Protein AF-A0A357VJS9-F1 (afdb_monomer)

Solvent-accessible surface area (backbone atoms only — not comparable to full-atom values): 40699 Å² total; per-residue (Å²): 145,78,77,71,69,59,60,57,52,54,51,51,54,52,51,55,61,54,64,71,69,72,62,78,76,72,77,78,74,73,70,77,55,72,63,47,71,28,40,43,36,35,40,13,30,26,22,23,34,50,51,51,81,43,67,48,97,90,63,55,75,39,77,19,54,31,40,13,33,50,40,29,54,53,49,55,55,30,70,77,39,68,61,36,51,46,33,39,28,12,15,22,50,31,46,51,25,50,64,10,49,78,53,53,27,44,61,49,53,53,41,40,59,72,64,53,48,64,35,28,14,46,30,62,48,56,41,72,70,25,47,56,55,32,34,64,29,99,82,9,52,48,56,76,42,91,46,49,46,15,34,50,30,41,23,28,62,87,76,74,40,67,44,85,74,40,36,42,54,52,74,49,73,39,84,91,42,36,34,34,42,35,14,26,53,36,49,79,53,44,77,29,73,32,56,52,86,57,42,71,58,54,38,58,40,77,47,57,69,54,48,34,51,51,30,51,53,42,44,75,73,62,34,72,43,35,37,36,24,29,21,22,27,47,47,61,52,98,87,66,55,74,43,48,64,38,50,61,49,44,68,70,51,51,77,56,54,35,38,39,21,14,80,55,52,33,72,40,66,49,68,41,94,84,27,31,36,35,24,26,25,32,50,51,37,28,30,31,45,30,47,37,32,37,42,63,88,68,48,73,46,62,53,72,58,39,80,46,77,41,48,82,61,45,74,44,80,83,62,64,67,92,50,44,27,68,71,46,40,50,47,49,53,50,45,43,69,77,51,40,79,64,32,68,41,71,49,28,29,28,78,46,68,30,36,70,63,52,76,39,74,96,48,21,35,17,30,36,33,36,41,52,2,38,48,51,10,58,78,71,71,33,58,28,11,36,37,52,54,83,59,55,66,57,62,48,62,54,38,78,35,30,47,36,52,42,32,28,24,33,55,60,88,39,24,35,24,36,30,52,38,30,34,52,52,49,47,48,40,55,17,42,22,65,23,85,90,33,64,38,59,20,52,19,55,39,30,39,32,26,28,77,89,43,59,66,75,60,25,64,79,46,51,22,33,74,87,68,48,72,59,54,50,81,47,73,40,43,36,19,32,37,44,44,44,51,62,22,24,68,59,30,47,55,43,54,34,74,74,31,48,77,48,56,44,78,68,76,44,39,49,39,56,52,49,53,50,50,35,48,75,58,39,58,41,77,64,64,83,81,63,40,35,35,52,48,65,86,72,66,84,73,73,43,81,45,77,50,46,62,49,26,42,38,47,50,44,52,35,85,89,76,75,41,81,41,100,46,29,47,61,57,50,50,55,53,55,48,56,48,51,77,74,39,90,43,68,47,34,38,34,21,15,25,45,66,32,84,32,76,68,27,48,38,46,65,73,70,45,74,76,64,77,47,67,65,30,56,53,41,31,76,64,55,34,50,34,38,18,44,24,64,51,46,37,76,76,17,55,72,44,37,53,49,47,53,51,39,26,44,75,43,60,24,45,52,19,17,51,24,35,24,31,82,88,74,46,60,71,44,42,40,58,50,73,50,75,44,86,47,100,92,43,78,46,26,41,21,38,36,15,32,36,41,49,48,42,82,81,77,51,64,65,80,23,51,65,63,56,47,55,41,57,65,51,64,38,44,59,59,45,46,56,51,38,44,74,73,55,30,76,40,31,35,36,34,27,17,20,26,70,67,52,98,81,60,90,61,91,45,36,47,46,55,58,34,45,49,70,28,61,80,66,76,45,74,47,71,24,79,67,92,64,92,77,75,95,77,90,73,66,46,69,118

InterPro domains:
  IPR004843 Calcineurin-like, phosphoesterase domain [PF00149] (43-265)
  IPR004843 Calcineurin-like, phosphoesterase domain [PF00149] (544-773)
  IPR006146 5'-Nucleotidase, conserved site [PS00786] (625-636)
  IPR006179 5'-Nucleotidase/apyrase [PR01607] (36-54)
  IPR006179 5'-Nucleotidase/apyrase [PR01607] (221-238)
  IPR006179 5'-Nucleotidase/apyrase [PR01607] (249-272)
  IPR006179 5'-Nucleotidase/apyrase [PR01607] (400-423)
  IPR006179 5'-Nucleotidase/apyrase [PR01607] (470-489)
  IPR006179 5'-Nucleotidase/apyrase [PTHR11575] (15-533)
  IPR008334 5'-Nucleotidase, C-terminal [PF02872] (346-496)
  IPR019079 Capsule synthesis protein, CapA [SM00854] (86-284)
  IPR029052 Metallo-dependent phosphatase-like [G3DSA:3.60.21.10] (33-342)
  IPR029052 Metallo-dependent phosphatase-like [G3DSA:3.60.21.10] (541-784)
  IPR029052 Metallo-dependent phosphatase-like [SSF56300] (33-344)
  IPR029052 Metallo-dependent phosphatase-like [SSF56300] (543-777)
  IPR036907 5'-Nucleotidase, C-terminal domain superfamily [G3DSA:3.90.780.10] (343-540)
  IPR036907 5'-Nucleotidase, C-terminal domain superfamily [SSF55816] (343-534)

Nearest PDB structures (foldseek):
  3ivd-assembly2_B  TM=8.693E-01  e=4.864E-39  Escherichia coli O6
  1hpu-assembly2_B  TM=8.209E-01  e=9.430E-38  Escherichia coli
  4wwl-assembly1_A  TM=7.358E-01  e=6.460E-37  Escherichia coli K-12
  1hp1-assembly1_A  TM=5.871E-01  e=2.631E-36  Escherichia coli
  1ush-assembly1_A  TM=5.890E-01  e=3.787E-36  Escherichia coli K-12

pLDDT: mean 91.71, std 10.95, range [37.78, 98.88]

Mean predicted aligned error: 15.03 Å

Organism: NCBI:txid911092

Sequence (784 aa):
MFSQRSRLLSILVAALLIFSLIFPSVPQIAFAATSKTFDFIEVTDFHGYLQNNGKTSDGTLYKQQIAAVMAKQIKDIKAQNPDRTVILSGGDMFQGTPLSNVLRGKPVIEMMKNIGFDAMALGNHEYDWGIESVIDTNNATLKNSTIPVLAANVYDKTTGKPVSYVKPYVVIERDGVKIGIIGIVDNKEFPTIIMPAFIQNVDFKDPVPIVNDLAQQLRQQGVKIVVVLAHMGAYQDSSGNVSGNLIDFAKQVKGVDAIFGGHTHTIVTTRVNGIPVGVAANYGKGIIDLKITINEDGTVTAGDMQYIDLTKIYSTPNIDPKYIDSEVQAIVDKANQDVGPIFNEVIGKAAIDLTRTQSAKPYGDSLLGNWAAEVTRKAVNADFGFANNGGLRIDIPKGDITVGMMYQLMPFDNTIVTMKMTGAQIKTILEQAVQDGGKGIQVAGLSFKYDPTRPSMHRVFDMRKSDGTPIDMNKSYLVATNNFMGTGGDGFTGFTDPEVKKSYVDTYKLVRDAFIEAVKEQGTITSVIDGRIAPATKEGTLITVLATSDIHGNIFPWDYNTAKPANRGLAKVSTYVKQVREKYPYVVLVDNGDTIQGTPLSYYYDKIDTKTEYPLAKVMGAMKYDTWTLGNHEFNYGLEVLNRVIKDMRSEGIHVLSANTYKDDGTNYVDAYYIKTFNTPQGPVKVGILGLTTKMIPAWENKENYAGLHFNDLVDEAKKWVPKLREAGADIVVVTMHSGEEKPTDIIPENQVIAVATNVDGIDAIVAGHTHVNIPQHDYKNPS

Radius of gyration: 36.74 Å; Cα contacts (8 Å, |Δi|>4): 1770; chains: 1; bounding box: 98×70×126 Å

Structure (mmCIF, N/CA/C/O backbone):
data_AF-A0A357VJS9-F1
#
_entry.id   AF-A0A357VJS9-F1
#
loop_
_atom_site.group_PDB
_atom_site.id
_atom_site.type_symbol
_atom_site.label_atom_id
_atom_site.label_alt_id
_atom_site.label_comp_id
_atom_site.label_asym_id
_atom_site.label_entity_id
_atom_site.label_seq_id
_atom_site.pdbx_PDB_ins_code
_atom_site.Cartn_x
_atom_site.Cartn_y
_atom_site.Cartn_z
_atom_site.occupancy
_atom_site.B_iso_or_equiv
_atom_site.auth_seq_id
_atom_site.auth_comp_id
_atom_site.auth_asym_id
_atom_site.auth_atom_id
_atom_site.pdbx_PDB_model_num
ATOM 1 N N . MET A 1 1 ? -22.942 32.498 96.903 1.00 53.62 1 MET A N 1
ATOM 2 C CA . MET A 1 1 ? -23.463 31.890 95.652 1.00 53.62 1 MET A CA 1
ATOM 3 C C . MET A 1 1 ? -22.336 31.472 94.683 1.00 53.62 1 MET A C 1
ATOM 5 O O . MET A 1 1 ? -22.445 31.702 93.490 1.00 53.62 1 MET A O 1
ATOM 9 N N . PHE A 1 2 ? -21.265 30.812 95.156 1.00 49.66 2 PHE A N 1
ATOM 10 C CA . PHE A 1 2 ? -20.132 30.415 94.290 1.00 49.66 2 PHE A CA 1
ATOM 11 C C . PHE A 1 2 ? -19.632 28.963 94.470 1.00 49.66 2 PHE A C 1
ATOM 13 O O . PHE A 1 2 ? -18.690 28.578 93.792 1.00 49.66 2 PHE A O 1
ATOM 20 N N . SER A 1 3 ? -20.264 28.118 95.304 1.00 54.72 3 SER A N 1
ATOM 21 C CA . SER A 1 3 ? -19.796 26.728 95.525 1.00 54.72 3 SER A CA 1
ATOM 22 C C . SER A 1 3 ? -20.706 25.612 94.985 1.00 54.72 3 SER A C 1
ATOM 24 O O . SER A 1 3 ? -20.326 24.447 95.046 1.00 54.72 3 SER A O 1
ATOM 26 N N . GLN A 1 4 ? -21.876 25.930 94.412 1.00 52.84 4 GLN A N 1
ATOM 27 C CA . GLN A 1 4 ? -22.762 24.919 93.799 1.00 52.84 4 GLN A CA 1
ATOM 28 C C . GLN A 1 4 ? -22.584 24.762 92.279 1.00 52.84 4 GLN A C 1
ATOM 30 O O . GLN A 1 4 ? -22.902 23.705 91.742 1.00 52.84 4 GLN A O 1
ATOM 35 N N . ARG A 1 5 ? -22.030 25.761 91.573 1.00 52.41 5 ARG A N 1
ATOM 36 C CA . ARG A 1 5 ? -21.842 25.697 90.109 1.00 52.41 5 ARG A CA 1
ATOM 37 C C . ARG A 1 5 ? -20.624 24.872 89.669 1.00 52.41 5 ARG A C 1
ATOM 39 O O . ARG A 1 5 ? -20.619 24.378 88.549 1.00 52.41 5 ARG A O 1
ATOM 46 N N . SER A 1 6 ? -19.633 24.659 90.538 1.00 53.16 6 SER A N 1
ATOM 47 C CA . SER A 1 6 ? -18.434 23.872 90.205 1.00 53.16 6 SER A CA 1
ATOM 48 C C . SER A 1 6 ? -18.660 22.357 90.273 1.00 53.16 6 SER A C 1
ATOM 50 O O . SER A 1 6 ? -18.100 21.629 89.462 1.00 53.16 6 SER A O 1
ATOM 52 N N . ARG A 1 7 ? -19.533 21.865 91.167 1.00 56.41 7 ARG A N 1
ATOM 53 C CA . ARG A 1 7 ? -19.823 20.421 91.288 1.00 56.41 7 ARG A CA 1
ATOM 54 C C . ARG A 1 7 ? -20.667 19.866 90.136 1.00 56.41 7 ARG A C 1
ATOM 56 O O . ARG A 1 7 ? -20.435 18.739 89.718 1.00 56.41 7 ARG A O 1
ATOM 63 N N . LEU A 1 8 ? -21.595 20.653 89.589 1.00 56.03 8 LEU A N 1
ATOM 64 C CA . LEU A 1 8 ? -22.402 20.250 88.427 1.00 56.03 8 LEU A CA 1
ATOM 65 C C . LEU A 1 8 ? -21.574 20.184 87.135 1.00 56.03 8 LEU A C 1
ATOM 67 O O . LEU A 1 8 ? -21.797 19.292 86.322 1.00 56.03 8 LEU A O 1
ATOM 71 N N . LEU A 1 9 ? -20.579 21.063 86.976 1.00 59.22 9 LEU A N 1
ATOM 72 C CA . LEU A 1 9 ? -19.698 21.062 85.806 1.00 59.22 9 LEU A CA 1
ATOM 73 C C . LEU A 1 9 ? -18.721 19.873 85.827 1.00 59.22 9 LEU A C 1
ATOM 75 O O . LEU A 1 9 ? -18.522 19.230 84.803 1.00 59.22 9 LEU A O 1
ATOM 79 N N . SER A 1 10 ? -18.182 19.513 86.998 1.00 60.06 10 SER A N 1
ATOM 80 C CA . SER A 1 10 ? -17.324 18.328 87.143 1.00 60.06 10 SER A CA 1
ATOM 81 C C . SER A 1 10 ? -18.070 17.012 86.895 1.00 60.06 10 SER A C 1
ATOM 83 O O . SER A 1 10 ? -17.494 16.092 86.321 1.00 60.06 10 SER A O 1
ATOM 85 N N . ILE A 1 11 ? -19.351 16.923 87.275 1.00 64.69 11 ILE A N 1
ATOM 86 C CA . ILE A 1 11 ? -20.178 15.730 87.028 1.00 64.69 11 ILE A CA 1
ATOM 87 C C . ILE A 1 11 ? -20.567 15.629 85.544 1.00 64.69 11 ILE A C 1
ATOM 89 O O . ILE A 1 11 ? -20.542 14.531 84.993 1.00 64.69 11 ILE A O 1
ATOM 93 N N . LEU A 1 12 ? -20.844 16.752 84.864 1.00 59.97 12 LEU A N 1
ATOM 94 C CA . LEU A 1 12 ? -21.133 16.748 83.423 1.00 59.97 12 LEU A CA 1
ATOM 95 C C . LEU A 1 12 ? -19.906 16.360 82.581 1.00 59.97 12 LEU A C 1
ATOM 97 O O . LEU A 1 12 ? -20.037 15.603 81.624 1.00 59.97 12 LEU A O 1
ATOM 101 N N . VAL A 1 13 ? -18.714 16.840 82.952 1.00 65.31 13 VAL A N 1
ATOM 102 C CA . VAL A 1 13 ? -17.458 16.510 82.253 1.00 65.31 13 VAL A CA 1
ATOM 103 C C . VAL A 1 13 ? -17.057 15.050 82.492 1.00 65.31 13 VAL A C 1
ATOM 105 O O . VAL A 1 13 ? -16.636 14.377 81.555 1.00 65.31 13 VAL A O 1
ATOM 108 N N . ALA A 1 14 ? -17.262 14.520 83.703 1.00 61.16 14 ALA A N 1
ATOM 109 C CA . ALA A 1 14 ? -17.037 13.103 83.988 1.00 61.16 14 ALA A CA 1
ATOM 110 C C . ALA A 1 14 ? -18.046 12.190 83.262 1.00 61.16 14 ALA A C 1
ATOM 112 O O . ALA A 1 14 ? -17.661 11.143 82.751 1.00 61.16 14 ALA A O 1
ATOM 113 N N . ALA A 1 15 ? -19.315 12.599 83.145 1.00 56.22 15 ALA A N 1
ATOM 114 C CA . ALA A 1 15 ? -20.321 11.851 82.390 1.00 56.22 15 ALA A CA 1
ATOM 115 C C . ALA A 1 15 ? -20.050 11.862 80.873 1.00 56.22 15 ALA A C 1
ATOM 117 O O . ALA A 1 15 ? -20.216 10.832 80.226 1.00 56.22 15 ALA A O 1
ATOM 118 N N . LEU A 1 16 ? -19.564 12.978 80.311 1.00 53.47 16 LEU A N 1
ATOM 119 C CA . LEU A 1 16 ? -19.165 13.080 78.898 1.00 53.47 16 LEU A CA 1
ATOM 120 C C . LEU A 1 16 ? -17.902 12.265 78.569 1.00 53.47 16 LEU A C 1
ATOM 122 O O . LEU A 1 16 ? -17.818 11.705 77.480 1.00 53.47 16 LEU A O 1
ATOM 126 N N . LEU A 1 17 ? -16.957 12.145 79.510 1.00 53.03 17 LEU A N 1
ATOM 127 C CA . LEU A 1 17 ? -15.754 11.313 79.353 1.00 53.03 17 LEU A CA 1
ATOM 128 C C . LEU A 1 17 ? -16.026 9.810 79.521 1.00 53.03 17 LEU A C 1
ATOM 130 O O . LEU A 1 17 ? -15.303 8.996 78.957 1.00 53.03 17 LEU A O 1
ATOM 134 N N . ILE A 1 18 ? -17.068 9.427 80.264 1.00 54.16 18 ILE A N 1
ATOM 135 C CA . ILE A 1 18 ? -17.491 8.022 80.372 1.00 54.16 18 ILE A CA 1
ATOM 136 C C . ILE A 1 18 ? -18.358 7.622 79.163 1.00 54.16 18 ILE A C 1
ATOM 138 O O . ILE A 1 18 ? -18.269 6.486 78.707 1.00 54.16 18 ILE A O 1
ATOM 142 N N . PHE A 1 19 ? -19.122 8.549 78.568 1.00 46.53 19 PHE A N 1
ATOM 143 C CA . PHE A 1 19 ? -19.910 8.273 77.356 1.00 46.53 19 PHE A CA 1
ATOM 144 C C . PHE A 1 19 ? -19.059 8.128 76.079 1.00 46.53 19 PHE A C 1
ATOM 146 O O . PHE A 1 19 ? -19.498 7.481 75.131 1.00 46.53 19 PHE A O 1
ATOM 153 N N . SER A 1 20 ? -17.832 8.665 76.047 1.00 44.06 20 SER A N 1
ATOM 154 C CA . SER A 1 20 ? -16.891 8.475 74.929 1.00 44.06 20 SER A CA 1
ATOM 155 C C . SER A 1 20 ? -16.087 7.167 74.997 1.00 44.06 20 SER A C 1
ATOM 157 O O . SER A 1 20 ? -15.385 6.846 74.041 1.00 44.06 20 SER A O 1
ATOM 159 N N . LEU A 1 21 ? -16.207 6.391 76.083 1.00 45.25 21 LEU A N 1
ATOM 160 C CA . LEU A 1 21 ? -15.472 5.135 76.298 1.00 45.25 21 LEU A CA 1
ATOM 161 C C . LEU A 1 21 ? -16.323 3.859 76.103 1.00 45.25 21 LEU A C 1
ATOM 163 O O . LEU A 1 21 ? -15.810 2.763 76.307 1.00 45.25 21 LEU A O 1
ATOM 167 N N . ILE A 1 22 ? -17.598 3.971 75.693 1.00 49.03 22 ILE A N 1
ATOM 168 C CA . ILE A 1 22 ? -18.518 2.819 75.495 1.00 49.03 22 ILE A CA 1
ATOM 169 C C . ILE A 1 22 ? -19.122 2.777 74.076 1.00 49.03 22 ILE A C 1
ATOM 171 O O . ILE A 1 22 ? -20.156 2.156 73.844 1.00 49.03 22 ILE A O 1
ATOM 175 N N . PHE A 1 23 ? -18.471 3.381 73.083 1.00 46.38 23 PHE A N 1
ATOM 176 C CA . PHE A 1 23 ? -18.635 2.885 71.718 1.00 46.38 23 PHE A CA 1
ATOM 177 C C . PHE A 1 23 ? -17.499 1.899 71.471 1.00 46.38 23 PHE A C 1
ATOM 179 O O . PHE A 1 23 ? -16.346 2.335 71.448 1.00 46.38 23 PHE A O 1
ATOM 186 N N . PRO A 1 24 ? -17.762 0.585 71.306 1.00 43.66 24 PRO A N 1
ATOM 187 C CA . PRO A 1 24 ? -16.757 -0.254 70.687 1.00 43.66 24 PRO A CA 1
ATOM 188 C C . PRO A 1 24 ? -16.467 0.406 69.344 1.00 43.66 24 PRO A C 1
ATOM 190 O O . PRO A 1 24 ? -17.384 0.681 68.566 1.00 43.66 24 PRO A O 1
ATOM 193 N N . SER A 1 25 ? -15.202 0.738 69.119 1.00 44.41 25 SER A N 1
ATOM 194 C CA . SER A 1 25 ? -14.679 1.013 67.797 1.00 44.41 25 SER A CA 1
ATOM 195 C C . SER A 1 25 ? -15.217 -0.085 66.889 1.00 44.41 25 SER A C 1
ATOM 197 O O . SER A 1 25 ? -14.796 -1.237 66.984 1.00 44.41 25 SER A O 1
ATOM 199 N N . VAL A 1 26 ? -16.204 0.251 66.052 1.00 44.97 26 VAL A N 1
ATOM 200 C CA . VAL A 1 26 ? -16.535 -0.587 64.906 1.00 44.97 26 VAL A CA 1
ATOM 201 C C . VAL A 1 26 ? -15.195 -0.733 64.200 1.00 44.97 26 VAL A C 1
ATOM 203 O O . VAL A 1 26 ? -14.609 0.299 63.856 1.00 44.97 26 VAL A O 1
ATOM 206 N N . PRO A 1 27 ? -14.639 -1.950 64.069 1.00 41.56 27 PRO A N 1
ATOM 207 C CA . PRO A 1 27 ? -13.447 -2.114 63.276 1.00 41.56 27 PRO A CA 1
ATOM 208 C C . PRO A 1 27 ? -13.851 -1.607 61.903 1.00 41.56 27 PRO A C 1
ATOM 210 O O . PRO A 1 27 ? -14.710 -2.191 61.240 1.00 41.56 27 PRO A O 1
ATOM 213 N N . GLN A 1 28 ? -13.293 -0.469 61.507 1.00 38.62 28 GLN A N 1
ATOM 214 C CA . GLN A 1 28 ? -13.287 -0.081 60.121 1.00 38.62 28 GLN A CA 1
ATOM 215 C C . GLN A 1 28 ? -12.375 -1.128 59.493 1.00 38.62 28 GLN A C 1
ATOM 217 O O . GLN A 1 28 ? -11.153 -1.002 59.508 1.00 38.62 28 GLN A O 1
ATOM 222 N N . ILE A 1 29 ? -12.975 -2.250 59.090 1.00 40.56 29 ILE A N 1
ATOM 223 C CA . ILE A 1 29 ? -12.334 -3.226 58.231 1.00 40.56 29 ILE A CA 1
ATOM 224 C C . ILE A 1 29 ? -12.057 -2.424 56.968 1.00 40.56 29 ILE A C 1
ATOM 226 O O . ILE A 1 29 ? -12.927 -2.252 56.115 1.00 40.56 29 ILE A O 1
ATOM 230 N N . ALA A 1 30 ? -10.868 -1.831 56.905 1.00 37.78 30 ALA A N 1
ATOM 231 C CA . ALA A 1 30 ? -10.275 -1.428 55.658 1.00 37.78 30 ALA A CA 1
ATOM 232 C C . ALA A 1 30 ? -10.141 -2.734 54.879 1.00 37.78 30 ALA A C 1
ATOM 234 O O . ALA A 1 30 ? -9.211 -3.509 55.097 1.00 37.78 30 ALA A O 1
ATOM 235 N N . PHE A 1 31 ? -11.140 -3.034 54.048 1.00 41.28 31 PHE A N 1
ATOM 236 C CA . PHE A 1 31 ? -10.944 -3.972 52.962 1.00 41.28 31 PHE A CA 1
ATOM 237 C C . PHE A 1 31 ? -9.746 -3.424 52.197 1.00 41.28 31 PHE A C 1
ATOM 239 O O . PHE A 1 31 ? -9.833 -2.340 51.619 1.00 41.28 31 PHE A O 1
ATOM 246 N N . ALA A 1 32 ? -8.611 -4.118 52.280 1.00 44.16 32 ALA A N 1
ATOM 247 C CA . ALA A 1 32 ? -7.492 -3.854 51.397 1.00 44.16 32 ALA A CA 1
ATOM 248 C C . ALA A 1 32 ? -8.061 -3.895 49.975 1.00 44.16 32 ALA A C 1
ATOM 250 O O . ALA A 1 32 ? -8.627 -4.912 49.564 1.00 44.16 32 ALA A O 1
ATOM 251 N N . ALA A 1 33 ? -8.047 -2.755 49.286 1.00 58.81 33 ALA A N 1
ATOM 252 C CA . ALA A 1 33 ? -8.594 -2.655 47.947 1.00 58.81 33 ALA A CA 1
ATOM 253 C C . ALA A 1 33 ? -7.691 -3.480 47.030 1.00 58.81 33 ALA A C 1
ATOM 255 O O . ALA A 1 33 ? -6.605 -3.042 46.677 1.00 58.81 33 ALA A O 1
ATOM 256 N N . THR A 1 34 ? -8.115 -4.695 46.689 1.00 80.50 34 THR A N 1
ATOM 257 C CA . THR A 1 34 ? -7.392 -5.549 45.745 1.00 80.50 34 THR A CA 1
ATOM 258 C C . THR A 1 34 ? -7.378 -4.887 44.373 1.00 80.50 34 THR A C 1
ATOM 260 O O . THR A 1 34 ? -8.419 -4.387 43.930 1.00 80.50 34 THR A O 1
ATOM 263 N N . SER A 1 35 ? -6.233 -4.921 43.690 1.00 91.38 35 SER A N 1
ATOM 264 C CA . SER A 1 35 ? -6.124 -4.415 42.318 1.00 91.38 35 SER A CA 1
ATOM 265 C C . SER A 1 35 ? -7.180 -5.038 41.390 1.00 91.38 35 SER A C 1
ATOM 267 O O . SER A 1 35 ? -7.554 -6.208 41.524 1.00 91.38 35 SER A O 1
ATOM 269 N N . LYS A 1 36 ? -7.694 -4.242 40.448 1.00 96.25 36 LYS A N 1
ATOM 270 C CA . LYS A 1 36 ? -8.714 -4.664 39.475 1.00 96.25 36 LYS A CA 1
ATOM 271 C C . LYS A 1 36 ? -8.169 -4.508 38.066 1.00 96.25 36 LYS A C 1
ATOM 273 O O . LYS A 1 36 ? -7.854 -3.391 37.669 1.00 96.25 36 LYS A O 1
ATOM 278 N N . THR A 1 37 ? -8.097 -5.598 37.307 1.00 97.94 37 THR A N 1
ATOM 279 C CA . THR A 1 37 ? -7.644 -5.575 35.906 1.00 97.94 37 THR A CA 1
ATOM 280 C C . THR A 1 37 ? -8.823 -5.759 34.960 1.00 97.94 37 THR A C 1
ATOM 282 O O . THR A 1 37 ? -9.621 -6.684 35.122 1.00 97.94 37 THR A O 1
ATOM 285 N N . PHE A 1 38 ? -8.916 -4.855 33.990 1.00 98.62 38 PHE A N 1
ATOM 286 C CA . PHE A 1 38 ? -9.941 -4.797 32.959 1.00 98.62 38 PHE A CA 1
ATOM 287 C C . PHE A 1 38 ? -9.341 -5.158 31.607 1.00 98.62 38 PHE A C 1
ATOM 289 O O . PHE A 1 38 ? -8.251 -4.685 31.277 1.00 98.62 38 PHE A O 1
ATOM 296 N N . ASP A 1 39 ? -10.068 -5.954 30.830 1.00 98.56 39 ASP A N 1
ATOM 297 C CA . ASP A 1 39 ? -9.701 -6.286 29.455 1.00 98.56 39 ASP A CA 1
ATOM 298 C C . ASP A 1 39 ? -10.476 -5.390 28.501 1.00 98.56 39 ASP A C 1
ATOM 300 O O . ASP A 1 39 ? -11.703 -5.319 28.567 1.00 98.56 39 ASP A O 1
ATOM 304 N N . PHE A 1 40 ? -9.766 -4.735 27.597 1.00 98.81 40 PHE A N 1
ATOM 305 C CA . PHE A 1 40 ? -10.337 -3.966 26.506 1.00 98.81 40 PHE A CA 1
ATOM 306 C C . PHE A 1 40 ? -10.037 -4.706 25.213 1.00 98.81 40 PHE A C 1
ATOM 308 O O . PHE A 1 40 ? -8.886 -4.752 24.777 1.00 98.81 40 PHE A O 1
ATOM 315 N N . ILE A 1 41 ? -11.080 -5.304 24.641 1.00 98.75 41 ILE A N 1
ATOM 316 C CA . ILE A 1 41 ? -11.000 -6.075 23.406 1.00 98.75 41 ILE A CA 1
ATOM 317 C C . ILE A 1 41 ? -11.571 -5.247 22.273 1.00 98.75 41 ILE A C 1
ATOM 319 O O . ILE A 1 41 ? -12.710 -4.794 22.367 1.00 98.75 41 ILE A O 1
ATOM 323 N N . GLU A 1 42 ? -10.802 -5.055 21.211 1.00 98.56 42 GLU A N 1
ATOM 324 C CA . GLU A 1 42 ? -11.190 -4.178 20.113 1.00 98.56 42 GLU A CA 1
ATOM 325 C C . GLU A 1 42 ? -11.106 -4.872 18.750 1.00 98.56 42 GLU A C 1
ATOM 327 O O . GLU A 1 42 ? -10.195 -5.666 18.489 1.00 98.56 42 GLU A O 1
ATOM 332 N N . VAL A 1 43 ? -12.109 -4.587 17.914 1.00 98.44 43 VAL A N 1
ATOM 333 C CA . VAL A 1 43 ? -12.224 -5.018 16.517 1.00 98.44 43 VAL A CA 1
ATOM 334 C C . VAL A 1 43 ? -12.503 -3.800 15.642 1.00 98.44 43 VAL A C 1
ATOM 336 O O . VAL A 1 43 ? -13.510 -3.124 15.842 1.00 98.44 43 VAL A O 1
ATOM 339 N N . THR A 1 44 ? -11.692 -3.583 14.613 1.00 97.62 44 THR A N 1
ATOM 340 C CA . THR A 1 44 ? -11.865 -2.478 13.661 1.00 97.62 44 THR A CA 1
ATOM 341 C C . THR A 1 44 ? -11.920 -2.990 12.225 1.00 97.62 44 THR A C 1
ATOM 343 O O . THR A 1 44 ? -11.507 -4.123 11.948 1.00 97.62 44 THR A O 1
ATOM 346 N N . ASP A 1 45 ? -12.453 -2.172 11.315 1.00 97.44 45 ASP A N 1
ATOM 347 C CA . ASP A 1 45 ? -12.430 -2.398 9.866 1.00 97.44 45 ASP A CA 1
ATOM 348 C C . ASP A 1 45 ? -12.917 -3.812 9.476 1.00 97.44 45 ASP A C 1
ATOM 350 O O . ASP A 1 45 ? -12.329 -4.515 8.641 1.00 97.44 45 ASP A O 1
ATOM 354 N N . PHE A 1 46 ? -13.979 -4.297 10.134 1.00 97.38 46 PHE A N 1
ATOM 355 C CA . PHE A 1 46 ? -14.498 -5.652 9.917 1.00 97.38 46 PHE A CA 1
ATOM 356 C C . PHE A 1 46 ? -15.094 -5.823 8.517 1.00 97.38 46 PHE A C 1
ATOM 358 O O . PHE A 1 46 ? -15.072 -6.929 7.972 1.00 97.38 46 PHE A O 1
ATOM 365 N N . HIS A 1 47 ? -15.603 -4.743 7.918 1.00 94.62 47 HIS A N 1
ATOM 366 C CA . HIS A 1 47 ? -16.067 -4.705 6.532 1.00 94.62 47 HIS A CA 1
ATOM 367 C C . HIS A 1 47 ? -17.079 -5.795 6.150 1.00 94.62 47 HIS A C 1
ATOM 369 O O . HIS A 1 47 ? -17.129 -6.313 5.028 1.00 94.62 47 HIS A O 1
ATOM 375 N N . GLY A 1 48 ? -17.892 -6.216 7.118 1.00 93.50 48 GLY A N 1
ATOM 376 C CA . GLY A 1 48 ? -18.878 -7.259 6.906 1.00 93.50 48 GLY A CA 1
ATOM 377 C C . GLY A 1 48 ? -18.316 -8.645 6.594 1.00 93.50 48 GLY A C 1
ATOM 378 O O . GLY A 1 48 ? -19.057 -9.458 6.034 1.00 93.50 48 GLY A O 1
ATOM 379 N N . TYR A 1 49 ? -17.055 -8.942 6.924 1.00 93.50 49 TYR A N 1
ATOM 380 C CA . TYR A 1 49 ? -16.417 -10.250 6.715 1.00 93.50 49 TYR A CA 1
ATOM 381 C C . TYR A 1 49 ? -16.949 -11.323 7.678 1.00 93.50 49 TYR A C 1
ATOM 383 O O . TYR A 1 49 ? -16.218 -11.961 8.426 1.00 93.50 49 TYR A O 1
ATOM 391 N N . LEU A 1 50 ? -18.261 -11.567 7.630 1.00 94.62 50 LEU A N 1
ATOM 392 C CA . LEU A 1 50 ? -18.930 -12.643 8.361 1.00 94.62 50 LEU A CA 1
ATOM 393 C C . LEU A 1 50 ? -18.366 -14.020 7.980 1.00 94.62 50 LEU A C 1
ATOM 395 O O . LEU A 1 50 ? -18.193 -14.899 8.822 1.00 94.62 50 LEU A O 1
ATOM 399 N N . GLN A 1 51 ? -18.036 -14.169 6.699 1.00 91.25 51 GLN A N 1
ATOM 400 C CA . GLN A 1 51 ? -17.337 -15.306 6.119 1.00 91.25 51 GLN A CA 1
ATOM 401 C C . GLN A 1 51 ? -16.510 -14.836 4.918 1.00 91.25 51 GLN A C 1
ATOM 403 O O . GLN A 1 51 ? -16.771 -13.767 4.359 1.00 91.25 51 GLN A O 1
ATOM 408 N N . ASN A 1 52 ? -15.587 -15.677 4.461 1.00 88.19 52 ASN A N 1
ATOM 409 C CA . ASN A 1 52 ? -14.895 -15.497 3.185 1.00 88.19 52 ASN A CA 1
ATOM 410 C C . ASN A 1 52 ? -14.612 -16.854 2.518 1.00 88.19 52 ASN A C 1
ATOM 412 O O . ASN A 1 52 ? -14.919 -17.900 3.087 1.00 88.19 52 ASN A O 1
ATOM 416 N N . ASN A 1 53 ? -14.021 -16.852 1.326 1.00 84.00 53 ASN A N 1
ATOM 417 C CA . ASN A 1 53 ? -13.484 -18.050 0.690 1.00 84.00 53 ASN A CA 1
ATOM 418 C C . ASN A 1 53 ? -11.965 -18.121 0.894 1.00 84.00 53 ASN A C 1
ATOM 420 O O . ASN A 1 53 ? -11.245 -17.163 0.623 1.00 84.00 53 ASN A O 1
ATOM 424 N N . GLY A 1 54 ? -11.490 -19.271 1.360 1.00 83.31 54 GLY A N 1
ATOM 425 C CA . GLY A 1 54 ? -10.083 -19.641 1.415 1.00 83.31 54 GLY A CA 1
ATOM 426 C C . GLY A 1 54 ? -9.734 -20.624 0.301 1.00 83.31 54 GLY A C 1
ATOM 427 O O . GLY A 1 54 ? -10.614 -21.189 -0.353 1.00 83.31 54 GLY A O 1
ATOM 428 N N . LYS A 1 55 ? -8.434 -20.831 0.093 1.00 82.31 55 LYS A N 1
ATOM 429 C CA . LYS A 1 55 ? -7.900 -21.760 -0.903 1.00 82.31 55 LYS A CA 1
ATOM 430 C C . LYS A 1 55 ? -6.743 -22.546 -0.293 1.00 82.31 55 LYS A C 1
ATOM 432 O O . LYS A 1 55 ? -5.823 -21.947 0.257 1.00 82.31 55 LYS A O 1
ATOM 437 N N . THR A 1 56 ? -6.800 -23.870 -0.354 1.00 81.44 56 THR A N 1
ATOM 438 C CA . THR A 1 56 ? -5.695 -24.753 0.054 1.00 81.44 56 THR A CA 1
ATOM 439 C C . THR A 1 56 ? -4.552 -24.699 -0.964 1.00 81.44 56 THR A C 1
ATOM 441 O O . THR A 1 56 ? -4.706 -24.184 -2.073 1.00 81.44 56 THR A O 1
ATOM 444 N N . SER A 1 57 ? -3.385 -25.243 -0.606 1.00 82.00 57 SER A N 1
ATOM 445 C CA . SER A 1 57 ? -2.200 -25.268 -1.480 1.00 82.00 57 SER A CA 1
ATOM 446 C C . SER A 1 57 ? -2.422 -26.018 -2.800 1.00 82.00 57 SER A C 1
ATOM 448 O O . SER A 1 57 ? -1.821 -25.658 -3.808 1.00 82.00 57 SER A O 1
ATOM 450 N N . ASP A 1 58 ? -3.307 -27.018 -2.813 1.00 79.62 58 ASP A N 1
ATOM 451 C CA . ASP A 1 58 ? -3.732 -27.751 -4.016 1.00 79.62 58 ASP A CA 1
ATOM 452 C C . ASP A 1 58 ? -4.808 -27.016 -4.840 1.00 79.62 58 ASP A C 1
ATOM 454 O O . ASP A 1 58 ? -5.200 -27.461 -5.917 1.00 79.62 58 ASP A O 1
ATOM 458 N N . GLY A 1 59 ? -5.267 -25.863 -4.353 1.00 75.94 59 GLY A N 1
ATOM 459 C CA . GLY A 1 59 ? -6.232 -25.006 -5.014 1.00 75.94 59 GLY A CA 1
ATOM 460 C C . GLY A 1 59 ? -7.697 -25.258 -4.665 1.00 75.94 59 GLY A C 1
ATOM 461 O O . GLY A 1 59 ? -8.551 -24.560 -5.215 1.00 75.94 59 GLY A O 1
ATOM 462 N N . THR A 1 60 ? -7.994 -26.184 -3.751 1.00 79.69 60 THR A N 1
ATOM 463 C CA . THR A 1 60 ? -9.361 -26.449 -3.285 1.00 79.69 60 THR A CA 1
ATOM 464 C C . THR A 1 60 ? -9.920 -25.251 -2.515 1.00 79.69 60 THR A C 1
ATOM 466 O O . THR A 1 60 ? -9.311 -24.743 -1.572 1.00 79.69 60 THR A O 1
ATOM 469 N N . LEU A 1 61 ? -11.101 -24.784 -2.920 1.00 80.50 61 LEU A N 1
ATOM 470 C CA . LEU A 1 61 ? -11.808 -23.704 -2.237 1.00 80.50 61 LEU A CA 1
ATOM 471 C C . LEU A 1 61 ? -12.537 -24.231 -0.998 1.00 80.50 61 LEU A C 1
ATOM 473 O O . LEU A 1 61 ? -13.141 -25.302 -1.030 1.00 80.50 61 LEU A O 1
ATOM 477 N N . TYR A 1 62 ? -12.533 -23.452 0.078 1.00 84.56 62 TYR A N 1
ATOM 478 C CA . TYR A 1 62 ? -13.306 -23.737 1.287 1.00 84.56 62 TYR A CA 1
ATOM 479 C C . TYR A 1 62 ? -13.818 -22.436 1.916 1.00 84.56 62 TYR A C 1
ATOM 481 O O . TYR A 1 62 ? -13.310 -21.354 1.628 1.00 84.56 62 TYR A O 1
ATOM 489 N N . LYS A 1 63 ? -14.836 -22.523 2.775 1.00 87.94 63 LYS A N 1
ATOM 490 C CA . LYS A 1 63 ? -15.383 -21.351 3.472 1.00 87.94 63 LYS A CA 1
ATOM 491 C C . LYS A 1 63 ? -14.602 -21.069 4.754 1.00 87.94 63 LYS A C 1
ATOM 493 O O . LYS A 1 63 ? -14.417 -21.962 5.574 1.00 87.94 63 LYS A O 1
ATOM 498 N N . GLN A 1 64 ? -14.194 -19.822 4.941 1.00 92.56 64 GLN A N 1
ATOM 499 C CA . GLN A 1 64 ? -13.592 -19.311 6.169 1.00 92.56 64 GLN A CA 1
ATOM 500 C C . GLN A 1 64 ? -14.689 -18.759 7.085 1.00 92.56 64 GLN A C 1
ATOM 502 O O . GLN A 1 64 ? -15.423 -17.848 6.697 1.00 92.56 64 GLN A O 1
ATOM 507 N N . GLN A 1 65 ? -14.791 -19.289 8.304 1.00 95.06 65 GLN A N 1
ATOM 508 C CA . GLN A 1 65 ? -15.831 -18.951 9.290 1.00 95.06 65 GLN A CA 1
ATOM 509 C C . GLN A 1 65 ? -15.396 -17.782 10.189 1.00 95.06 65 GLN A C 1
ATOM 511 O O . GLN A 1 65 ? -15.303 -17.914 11.408 1.00 95.06 65 GLN A O 1
ATOM 516 N N . ILE A 1 66 ? -15.081 -16.641 9.571 1.00 96.50 66 ILE A N 1
ATOM 517 C CA . ILE A 1 66 ? -14.379 -15.523 10.222 1.00 96.50 66 ILE A CA 1
ATOM 518 C C . ILE A 1 66 ? -15.136 -14.987 11.448 1.00 96.50 66 ILE A C 1
ATOM 520 O O . ILE A 1 66 ? -14.569 -14.956 12.541 1.00 96.50 66 ILE A O 1
ATOM 524 N N . ALA A 1 67 ? -16.417 -14.625 11.306 1.00 97.44 67 ALA A N 1
ATOM 525 C CA . ALA A 1 67 ? -17.205 -14.090 12.421 1.00 97.44 67 ALA A CA 1
ATOM 526 C C . ALA A 1 67 ? -17.333 -15.075 13.586 1.00 97.44 67 ALA A C 1
ATOM 528 O O . ALA A 1 67 ? -17.195 -14.678 14.740 1.00 97.44 67 ALA A O 1
ATOM 529 N N . ALA A 1 68 ? -17.584 -16.353 13.293 1.00 97.88 68 ALA A N 1
ATOM 530 C CA . ALA A 1 68 ? -17.783 -17.366 14.323 1.00 97.88 68 ALA A CA 1
ATOM 531 C C . ALA A 1 68 ? -16.490 -17.656 15.103 1.00 97.88 68 ALA A C 1
ATOM 533 O O . ALA A 1 68 ? -16.541 -17.841 16.319 1.00 97.88 68 ALA A O 1
ATOM 534 N N . VAL A 1 69 ? -15.335 -17.637 14.428 1.00 97.94 69 VAL A N 1
ATOM 535 C CA . VAL A 1 69 ? -14.020 -17.774 15.074 1.00 97.94 69 VAL A CA 1
ATOM 536 C C . VAL A 1 69 ? -13.689 -16.561 15.937 1.00 97.94 69 VAL A C 1
ATOM 538 O O . VAL A 1 69 ? -13.301 -16.710 17.096 1.00 97.94 69 VAL A O 1
ATOM 541 N N . MET A 1 70 ? -13.888 -15.354 15.405 1.00 98.25 70 MET A N 1
ATOM 542 C CA . MET A 1 70 ? -13.673 -14.116 16.154 1.00 98.25 70 MET A CA 1
ATOM 543 C C . MET A 1 70 ? -14.572 -14.046 17.393 1.00 98.25 70 MET A C 1
ATOM 545 O O . MET A 1 70 ? -14.095 -13.762 18.490 1.00 98.25 70 MET A O 1
ATOM 549 N N . ALA A 1 71 ? -15.858 -14.373 17.241 1.00 98.50 71 ALA A N 1
ATOM 550 C CA . ALA A 1 71 ? -16.808 -14.426 18.343 1.00 98.50 71 ALA A CA 1
ATOM 551 C C . ALA A 1 71 ? -16.361 -15.394 19.439 1.00 98.50 71 ALA A C 1
ATOM 553 O O . ALA A 1 71 ? -16.397 -15.038 20.618 1.00 98.50 71 ALA A O 1
ATOM 554 N N . LYS A 1 72 ? -15.895 -16.590 19.057 1.00 98.38 72 LYS A N 1
ATOM 555 C CA . LYS A 1 72 ? -15.414 -17.583 20.016 1.00 98.38 72 LYS A CA 1
ATOM 556 C C . LYS A 1 72 ? -14.213 -17.072 20.804 1.00 98.38 72 LYS A C 1
ATOM 558 O O . LYS A 1 72 ? -14.231 -17.150 22.029 1.00 98.38 72 LYS A O 1
ATOM 563 N N . GLN A 1 73 ? -13.221 -16.493 20.125 1.00 98.00 73 GLN A N 1
ATOM 564 C CA . GLN A 1 73 ? -12.038 -15.939 20.786 1.00 98.00 73 GLN A CA 1
ATOM 565 C C . GLN A 1 73 ? -12.411 -14.842 21.794 1.00 98.00 73 GLN A C 1
ATOM 567 O O . GLN A 1 73 ? -11.941 -14.861 22.931 1.00 98.00 73 GLN A O 1
ATOM 572 N N . ILE A 1 74 ? -13.271 -13.897 21.402 1.00 98.44 74 ILE A N 1
ATOM 573 C CA . ILE A 1 74 ? -13.685 -12.792 22.279 1.00 98.44 74 ILE A CA 1
ATOM 574 C C . ILE A 1 74 ? -14.476 -13.322 23.484 1.00 98.44 74 ILE A C 1
ATOM 576 O O . ILE A 1 74 ? -14.233 -12.900 24.616 1.00 98.44 74 ILE A O 1
ATOM 580 N N . LYS A 1 75 ? -15.398 -14.270 23.271 1.00 98.44 75 LYS A N 1
ATOM 581 C CA . LYS A 1 75 ? -16.182 -14.876 24.357 1.00 98.44 75 LYS A CA 1
ATOM 582 C C . LYS A 1 75 ? -15.317 -15.695 25.315 1.00 98.44 75 LYS A C 1
ATOM 584 O O . LYS A 1 75 ? -15.583 -15.664 26.512 1.00 98.44 75 LYS A O 1
ATOM 589 N N . ASP A 1 76 ? -14.271 -16.363 24.830 1.00 97.88 76 ASP A N 1
ATOM 590 C CA . ASP A 1 76 ? -13.323 -17.087 25.684 1.00 97.88 76 ASP A CA 1
ATOM 591 C C . ASP A 1 76 ? -12.515 -16.142 26.575 1.00 97.88 76 ASP A C 1
ATOM 593 O O . ASP A 1 76 ? -12.331 -16.432 27.756 1.00 97.88 76 ASP A O 1
ATOM 597 N N . ILE A 1 77 ? -12.083 -14.993 26.044 1.00 96.69 77 ILE A N 1
ATOM 598 C CA . ILE A 1 77 ? -11.426 -13.952 26.846 1.00 96.69 77 ILE A CA 1
ATOM 599 C C . ILE A 1 77 ? -12.404 -13.408 27.893 1.00 96.69 77 ILE A C 1
ATOM 601 O O . ILE A 1 77 ? -12.088 -13.371 29.080 1.00 96.69 77 ILE A O 1
ATOM 605 N N . LYS A 1 78 ? -13.632 -13.071 27.481 1.00 98.06 78 LYS A N 1
ATOM 606 C CA . LYS A 1 78 ? -14.674 -12.592 28.397 1.00 98.06 78 LYS A CA 1
ATOM 607 C C . LYS A 1 78 ? -15.001 -13.608 29.492 1.00 98.06 78 LYS A C 1
ATOM 609 O O . LYS A 1 78 ? -15.203 -13.219 30.633 1.00 98.06 78 LYS A O 1
ATOM 614 N N . ALA A 1 79 ? -15.029 -14.903 29.187 1.00 97.81 79 ALA A N 1
ATOM 615 C CA . ALA A 1 79 ? -15.289 -15.947 30.177 1.00 97.81 79 ALA A CA 1
ATOM 616 C C . ALA A 1 79 ? -14.203 -16.030 31.266 1.00 97.81 79 ALA A C 1
ATOM 618 O O . ALA A 1 79 ? -14.494 -16.465 32.378 1.00 97.81 79 ALA A O 1
ATOM 619 N N . GLN A 1 80 ? -12.973 -15.592 30.974 1.00 97.44 80 GLN A N 1
ATOM 620 C CA . GLN A 1 80 ? -11.882 -15.537 31.953 1.00 97.44 80 GLN A CA 1
ATOM 621 C C . GLN A 1 80 ? -12.004 -14.340 32.912 1.00 97.44 80 GLN A C 1
ATOM 623 O O . GLN A 1 80 ? -11.481 -14.409 34.024 1.00 97.44 80 GLN A O 1
ATOM 628 N N . ASN A 1 81 ? -12.702 -13.264 32.523 1.00 96.88 81 ASN A N 1
ATOM 629 C CA . ASN A 1 81 ? -12.869 -12.049 33.335 1.00 96.88 81 ASN A CA 1
ATOM 630 C C . ASN A 1 81 ? -14.244 -11.363 33.115 1.00 96.88 81 ASN A C 1
ATOM 632 O O . ASN A 1 81 ? -14.321 -10.192 32.728 1.00 96.88 81 ASN A O 1
ATOM 636 N N . PRO A 1 82 ? -15.360 -12.065 33.378 1.00 95.81 82 PRO A N 1
ATOM 637 C CA . PRO A 1 82 ? -16.693 -11.700 32.880 1.00 95.81 82 PRO A CA 1
ATOM 638 C C . PRO A 1 82 ? -17.198 -10.331 33.344 1.00 95.81 82 PRO A C 1
ATOM 640 O O . PRO A 1 82 ? -17.868 -9.634 32.579 1.00 95.81 82 PRO A O 1
ATOM 643 N N . ASP A 1 83 ? -16.841 -9.919 34.560 1.00 96.19 83 ASP A N 1
ATOM 644 C CA . ASP A 1 83 ? -17.296 -8.659 35.158 1.00 96.19 83 ASP A CA 1
ATOM 645 C C . ASP A 1 83 ? -16.423 -7.451 34.787 1.00 96.19 83 ASP A C 1
ATOM 647 O O . ASP A 1 83 ? -16.754 -6.320 35.155 1.00 96.19 83 ASP A O 1
ATOM 651 N N . ARG A 1 84 ? -15.300 -7.666 34.083 1.00 97.94 84 ARG A N 1
ATOM 652 C CA . ARG A 1 84 ? -14.294 -6.630 33.783 1.00 97.94 84 ARG A CA 1
ATOM 653 C C . ARG A 1 84 ? -13.775 -6.644 32.341 1.00 97.94 84 ARG A C 1
ATOM 655 O O . ARG A 1 84 ? -12.829 -5.924 32.035 1.00 97.94 84 ARG A O 1
ATOM 662 N N . THR A 1 85 ? -14.415 -7.382 31.441 1.00 98.69 85 THR A N 1
ATOM 663 C CA . THR A 1 85 ? -14.161 -7.277 29.998 1.00 98.69 85 THR A CA 1
ATOM 664 C C . THR A 1 85 ? -15.078 -6.230 29.353 1.00 98.69 85 THR A C 1
ATOM 666 O O . THR A 1 85 ? -16.292 -6.209 29.588 1.00 98.69 85 THR A O 1
ATOM 669 N N . VAL A 1 86 ? -14.484 -5.377 28.519 1.00 98.75 86 VAL A N 1
ATOM 670 C CA . VAL A 1 86 ? -15.129 -4.358 27.685 1.00 98.75 86 VAL A CA 1
ATOM 671 C C . VAL A 1 86 ? -14.823 -4.669 26.222 1.00 98.75 86 VAL A C 1
ATOM 673 O O . VAL A 1 86 ? -13.659 -4.841 25.862 1.00 98.75 86 VAL A O 1
ATOM 676 N N . ILE A 1 87 ? -15.854 -4.751 25.380 1.00 98.75 87 ILE A N 1
ATOM 677 C CA . ILE A 1 87 ? -15.706 -5.129 23.964 1.00 98.75 87 ILE A CA 1
ATOM 678 C C . ILE A 1 87 ? -16.092 -3.946 23.080 1.00 98.75 87 ILE A C 1
ATOM 680 O O . ILE A 1 87 ? -17.210 -3.440 23.167 1.00 98.75 87 ILE A O 1
ATOM 684 N N . LEU A 1 88 ? -15.179 -3.501 22.226 1.00 98.62 88 LEU A N 1
ATOM 685 C CA . LEU A 1 88 ? -15.281 -2.250 21.484 1.00 98.62 88 LEU A CA 1
ATOM 686 C C . LEU A 1 88 ? -15.102 -2.465 19.981 1.00 98.62 88 LEU A C 1
ATOM 688 O O . LEU A 1 88 ? -14.448 -3.410 19.546 1.00 98.62 88 LEU A O 1
ATOM 692 N N . SER A 1 89 ? -15.675 -1.554 19.197 1.00 97.88 89 SER A N 1
ATOM 693 C CA . SER A 1 89 ? -15.499 -1.501 17.746 1.00 97.88 89 SER A CA 1
ATOM 694 C C . SER A 1 89 ? -14.905 -0.169 17.300 1.00 97.88 89 SER A C 1
ATOM 696 O O . SER A 1 89 ? -15.509 0.871 17.564 1.00 97.88 89 SER A O 1
ATOM 698 N N . GLY A 1 90 ? -13.805 -0.192 16.550 1.00 96.62 90 GLY A N 1
ATOM 699 C CA . GLY A 1 90 ? -13.164 0.992 15.976 1.00 96.62 90 GLY A CA 1
ATOM 700 C C . GLY A 1 90 ? -13.918 1.652 14.815 1.00 96.62 90 GLY A C 1
ATOM 701 O O . GLY A 1 90 ? -13.598 2.786 14.473 1.00 96.62 90 GLY A O 1
ATOM 702 N N . GLY A 1 91 ? -14.940 1.003 14.243 1.00 95.06 91 GLY A N 1
ATOM 703 C CA . GLY A 1 91 ? -15.728 1.509 13.103 1.00 95.06 91 GLY A CA 1
ATOM 704 C C . GLY A 1 91 ? -15.445 0.738 11.808 1.00 95.06 91 GLY A C 1
ATOM 705 O O . GLY A 1 91 ? -14.679 -0.223 11.835 1.00 95.06 91 GLY A O 1
ATOM 706 N N . ASP A 1 92 ? -16.102 1.109 10.704 1.00 96.38 92 ASP A N 1
ATOM 707 C CA . ASP A 1 92 ? -16.074 0.383 9.416 1.00 96.38 92 ASP A CA 1
ATOM 708 C C . ASP A 1 92 ? -16.405 -1.110 9.592 1.00 96.38 92 ASP A C 1
ATOM 710 O O . ASP A 1 92 ? -15.761 -2.030 9.073 1.00 96.38 92 ASP A O 1
ATOM 714 N N . MET A 1 93 ? -17.458 -1.369 10.368 1.00 95.06 93 MET A N 1
ATOM 715 C CA . MET A 1 93 ? -17.938 -2.731 10.606 1.00 95.06 93 MET A CA 1
ATOM 716 C C . MET A 1 93 ? -18.757 -3.241 9.423 1.00 95.06 93 MET A C 1
ATOM 718 O O . MET A 1 93 ? -18.849 -4.453 9.189 1.00 95.06 93 MET A O 1
ATOM 722 N N . PHE A 1 94 ? -19.374 -2.322 8.683 1.00 89.50 94 PHE A N 1
ATOM 723 C CA . PHE A 1 94 ? -20.165 -2.620 7.500 1.00 89.50 94 PHE A CA 1
ATOM 724 C C . PHE A 1 94 ? -19.347 -2.476 6.224 1.00 89.50 94 PHE A C 1
ATOM 726 O O . PHE A 1 94 ? -18.180 -2.125 6.260 1.00 89.50 94 PHE A O 1
ATOM 733 N N . GLN A 1 95 ? -20.008 -2.737 5.095 1.00 85.31 95 GLN A N 1
ATOM 734 C CA . GLN A 1 95 ? -19.480 -2.600 3.741 1.00 85.31 95 GLN A CA 1
ATOM 735 C C . GLN A 1 95 ? -18.315 -3.539 3.410 1.00 85.31 95 GLN A C 1
ATOM 737 O O . GLN A 1 95 ? -17.304 -3.556 4.085 1.00 85.31 95 GLN A O 1
ATOM 742 N N . GLY A 1 96 ? -18.427 -4.295 2.317 1.00 81.81 96 GLY A N 1
ATOM 743 C CA . GLY A 1 96 ? -17.299 -5.058 1.758 1.00 81.81 96 GLY A CA 1
ATOM 744 C C . GLY A 1 96 ? -17.647 -6.484 1.349 1.00 81.81 96 GLY A C 1
ATOM 745 O O . GLY A 1 96 ? -16.967 -7.064 0.504 1.00 81.81 96 GLY A O 1
ATOM 746 N N . THR A 1 97 ? -18.745 -7.038 1.872 1.00 85.75 97 THR A N 1
ATOM 747 C CA . THR A 1 97 ? -19.260 -8.352 1.466 1.00 85.75 97 THR A CA 1
ATOM 748 C C . THR A 1 97 ? -20.731 -8.286 1.050 1.00 85.75 97 THR A C 1
ATOM 750 O O . THR A 1 97 ? -21.476 -7.439 1.546 1.00 85.75 97 THR A O 1
ATOM 753 N N . PRO A 1 98 ? -21.211 -9.214 0.199 1.00 83.31 98 PRO A N 1
ATOM 754 C CA . PRO A 1 98 ? -22.609 -9.248 -0.217 1.00 83.31 98 PRO A CA 1
ATOM 755 C C . PRO A 1 98 ? -23.570 -9.396 0.968 1.00 83.31 98 PRO A C 1
ATOM 757 O O . PRO A 1 98 ? -24.621 -8.758 0.986 1.00 83.31 98 PRO A O 1
ATOM 760 N N . LEU A 1 99 ? -23.177 -10.184 1.982 1.00 87.12 99 LEU A N 1
ATOM 761 C CA . LEU A 1 99 ? -23.966 -10.400 3.199 1.00 87.12 99 LEU A CA 1
ATOM 762 C C . LEU A 1 99 ? -24.171 -9.099 3.978 1.00 87.12 99 LEU A C 1
ATOM 764 O O . LEU A 1 99 ? -25.263 -8.849 4.476 1.00 87.12 99 LEU A O 1
ATOM 768 N N . SER A 1 100 ? -23.137 -8.263 4.069 1.00 88.00 100 SER A N 1
ATOM 769 C CA . SER A 1 100 ? -23.234 -6.966 4.736 1.00 88.00 100 SER A CA 1
ATOM 770 C C . SER A 1 100 ? -23.974 -5.948 3.877 1.00 88.00 100 SER A C 1
ATOM 772 O O . SER A 1 100 ? -24.880 -5.281 4.362 1.00 88.00 100 SER A O 1
ATOM 774 N N . ASN A 1 101 ? -23.659 -5.865 2.587 1.00 86.06 101 ASN A N 1
ATOM 775 C CA . ASN A 1 101 ? -24.160 -4.796 1.731 1.00 86.06 101 ASN A CA 1
ATOM 776 C C . ASN A 1 101 ? -25.650 -4.929 1.415 1.00 86.06 101 ASN A C 1
ATOM 778 O O . ASN A 1 101 ? -26.396 -3.963 1.564 1.00 86.06 101 ASN A O 1
ATOM 782 N N . VAL A 1 102 ? -26.111 -6.121 1.022 1.00 83.75 102 VAL A N 1
ATOM 783 C CA . VAL A 1 102 ? -27.531 -6.322 0.683 1.00 83.75 102 VAL A CA 1
ATOM 784 C C . VAL A 1 102 ? -28.415 -6.252 1.912 1.00 83.75 102 VAL A C 1
ATOM 786 O O . VAL A 1 102 ? -29.494 -5.663 1.868 1.00 83.75 102 VAL A O 1
ATOM 789 N N . LEU A 1 103 ? -27.944 -6.805 3.028 1.00 85.69 103 LEU A N 1
ATOM 790 C CA . LEU A 1 103 ? -28.681 -6.782 4.287 1.00 85.69 103 LEU A CA 1
ATOM 791 C C . LEU A 1 103 ? -28.391 -5.516 5.109 1.00 85.69 103 LEU A C 1
ATOM 793 O O . LEU A 1 103 ? -28.838 -5.424 6.253 1.00 85.69 103 LEU A O 1
ATOM 797 N N . ARG A 1 104 ? -27.667 -4.542 4.538 1.00 85.31 104 ARG A N 1
ATOM 798 C CA . ARG A 1 104 ? -27.316 -3.244 5.140 1.00 85.31 104 ARG A CA 1
ATOM 799 C C . ARG A 1 104 ? -26.787 -3.368 6.574 1.00 85.31 104 ARG A C 1
ATOM 801 O O . ARG A 1 104 ? -27.285 -2.717 7.491 1.00 85.31 104 ARG A O 1
ATOM 808 N N . GLY A 1 105 ? -25.831 -4.269 6.787 1.00 88.69 105 GLY A N 1
ATOM 809 C CA . GLY A 1 105 ? -25.135 -4.469 8.059 1.00 88.69 105 GLY A CA 1
ATOM 810 C C . GLY A 1 105 ? -25.925 -5.216 9.140 1.00 88.69 105 GLY A C 1
ATOM 811 O O . GLY A 1 105 ? -25.367 -5.498 10.198 1.00 88.69 105 GLY A O 1
ATOM 812 N N . LYS A 1 106 ? -27.193 -5.591 8.910 1.00 89.56 106 LYS A N 1
ATOM 813 C CA . LYS A 1 106 ? -28.025 -6.294 9.909 1.00 89.56 106 LYS A CA 1
ATOM 814 C C . LYS A 1 106 ? -27.360 -7.530 10.534 1.00 89.56 106 LYS A C 1
ATOM 816 O O . LYS A 1 106 ? -27.255 -7.551 11.760 1.00 89.56 106 LYS A O 1
ATOM 821 N N . PRO A 1 107 ? -26.845 -8.508 9.762 1.00 93.50 107 PRO A N 1
ATOM 822 C CA . PRO A 1 107 ? -26.203 -9.681 10.359 1.00 93.50 107 PRO A CA 1
ATOM 823 C C . PRO A 1 107 ? -24.905 -9.337 11.110 1.00 93.50 107 PRO A C 1
ATOM 825 O O . PRO A 1 107 ? -24.535 -10.034 12.050 1.00 93.50 107 PRO A O 1
ATOM 828 N N . VAL A 1 108 ? -24.231 -8.236 10.753 1.00 95.25 108 VAL A N 1
ATOM 829 C CA . VAL A 1 108 ? -23.058 -7.743 11.494 1.00 95.25 108 VAL A CA 1
ATOM 830 C C . VAL A 1 108 ? -23.480 -7.221 12.868 1.00 95.25 108 VAL A C 1
ATOM 832 O O . VAL A 1 108 ? -22.873 -7.588 13.870 1.00 95.25 108 VAL A O 1
ATOM 835 N N . ILE A 1 109 ? -24.559 -6.435 12.953 1.00 93.75 109 ILE A N 1
ATOM 836 C CA . ILE A 1 109 ? -25.087 -5.974 14.246 1.00 93.75 109 ILE A CA 1
ATOM 837 C C . ILE A 1 109 ? -25.624 -7.130 15.091 1.00 93.75 109 ILE A C 1
ATOM 839 O O . ILE A 1 109 ? -25.423 -7.131 16.303 1.00 93.75 109 ILE A O 1
ATOM 843 N N . GLU A 1 110 ? -26.283 -8.120 14.489 1.00 94.88 110 GLU A N 1
ATOM 844 C CA . GLU A 1 110 ? -26.721 -9.324 15.207 1.00 94.88 110 GLU A CA 1
ATOM 845 C C . GLU A 1 110 ? -25.529 -10.086 15.801 1.00 94.88 110 GLU A C 1
ATOM 847 O O . GLU A 1 110 ? -25.554 -10.425 16.986 1.00 94.88 110 GLU A O 1
ATOM 852 N N . MET A 1 111 ? -24.451 -10.265 15.028 1.00 97.06 111 MET A N 1
ATOM 853 C CA . MET A 1 111 ? -23.189 -10.829 15.517 1.00 97.06 111 MET A CA 1
ATOM 854 C C . MET A 1 111 ? -22.620 -10.001 16.678 1.00 97.06 111 MET A C 1
ATOM 856 O O . MET A 1 111 ? -22.308 -10.556 17.729 1.00 97.06 111 MET A O 1
ATOM 860 N N . MET A 1 112 ? -22.498 -8.679 16.527 1.00 97.75 112 MET A N 1
ATOM 861 C CA . MET A 1 112 ? -21.937 -7.815 17.575 1.00 97.75 112 MET A CA 1
ATOM 862 C C . MET A 1 112 ? -22.773 -7.855 18.862 1.00 97.75 112 MET A C 1
ATOM 864 O O . MET A 1 112 ? -22.219 -7.895 19.961 1.00 97.75 112 MET A O 1
ATOM 868 N N . LYS A 1 113 ? -24.107 -7.898 18.746 1.00 96.44 113 LYS A N 1
ATOM 869 C CA . LYS A 1 113 ? -25.014 -8.061 19.893 1.00 96.44 113 LYS A CA 1
ATOM 870 C C . LYS A 1 113 ? -24.814 -9.411 20.576 1.00 96.44 113 LYS A C 1
ATOM 872 O O . LYS A 1 113 ? -24.784 -9.461 21.801 1.00 96.44 113 LYS A O 1
ATOM 877 N N . ASN A 1 114 ? -24.647 -10.481 19.799 1.00 97.50 114 ASN A N 1
ATOM 878 C CA . ASN A 1 114 ? -24.404 -11.822 20.325 1.00 97.50 114 ASN A CA 1
ATOM 879 C C . ASN A 1 114 ? -23.041 -11.937 21.043 1.00 97.50 114 ASN A C 1
ATOM 881 O O . ASN A 1 114 ? -22.947 -12.571 22.092 1.00 97.50 114 ASN A O 1
ATOM 885 N N . ILE A 1 115 ? -21.997 -11.278 20.528 1.00 97.94 115 ILE A N 1
ATOM 886 C CA . ILE A 1 115 ? -20.683 -11.188 21.190 1.00 97.94 115 ILE A CA 1
ATOM 887 C C . ILE A 1 115 ? -20.762 -10.321 22.464 1.00 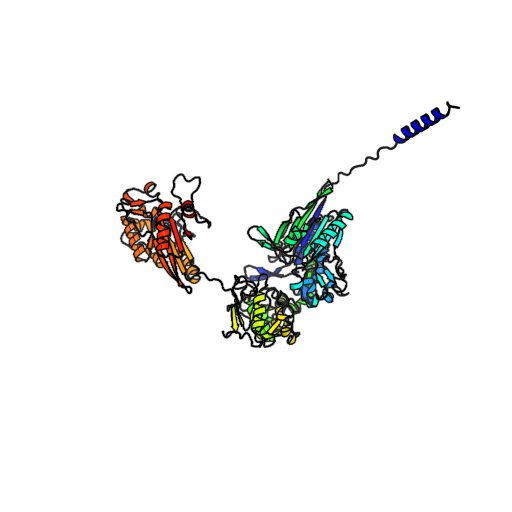97.94 115 ILE A C 1
ATOM 889 O O . ILE A 1 115 ? -20.093 -10.599 23.461 1.00 97.94 115 ILE A O 1
ATOM 893 N N . GLY A 1 116 ? -21.623 -9.301 22.455 1.00 96.75 116 GLY A N 1
ATOM 894 C CA . GLY A 1 116 ? -21.838 -8.388 23.574 1.00 96.75 116 GLY A CA 1
ATOM 895 C C . GLY A 1 116 ? -20.933 -7.160 23.527 1.00 96.75 116 GLY A C 1
ATOM 896 O O . GLY A 1 116 ? -20.327 -6.827 24.542 1.00 96.75 116 GLY A O 1
ATOM 897 N N . PHE A 1 117 ? -20.836 -6.518 22.358 1.00 98.25 117 PHE A N 1
ATOM 898 C CA . PHE A 1 117 ? -20.143 -5.236 22.185 1.00 98.25 117 PHE A CA 1
ATOM 899 C C . PHE A 1 117 ? -20.775 -4.133 23.045 1.00 98.25 117 PHE A C 1
ATOM 901 O O . PHE A 1 117 ? -21.996 -3.975 23.080 1.00 98.25 117 PHE A O 1
ATOM 908 N N . ASP A 1 118 ? -19.924 -3.341 23.691 1.00 98.19 118 ASP A N 1
ATOM 909 C CA . ASP A 1 118 ? -20.288 -2.247 24.590 1.00 98.19 118 ASP A CA 1
ATOM 910 C C . ASP A 1 118 ? -20.429 -0.904 23.878 1.00 98.19 118 ASP A C 1
ATOM 912 O O . ASP A 1 118 ? -21.236 -0.072 24.290 1.00 98.19 118 ASP A O 1
ATOM 916 N N . ALA A 1 119 ? -19.644 -0.678 22.824 1.00 97.88 119 ALA A N 1
ATOM 917 C CA . ALA A 1 119 ? -19.697 0.531 22.013 1.00 97.88 119 ALA A CA 1
ATOM 918 C C . ALA A 1 119 ? -19.030 0.332 20.648 1.00 97.88 119 ALA A C 1
ATOM 920 O O . ALA A 1 119 ? -18.189 -0.549 20.464 1.00 97.88 119 ALA A O 1
ATOM 921 N N . MET A 1 120 ? -19.387 1.200 19.707 1.00 96.69 120 MET A N 1
ATOM 922 C CA . MET A 1 120 ? -18.807 1.272 18.370 1.00 96.69 120 MET A CA 1
ATOM 923 C C . MET A 1 120 ? -18.511 2.733 18.023 1.00 96.69 120 MET A C 1
ATOM 925 O O . MET A 1 120 ? -19.385 3.579 18.184 1.00 96.69 120 MET A O 1
ATOM 929 N N . ALA A 1 121 ? -17.311 3.041 17.533 1.00 96.94 121 ALA A N 1
ATOM 930 C CA . ALA A 1 121 ? -17.064 4.295 16.828 1.00 96.94 121 ALA A CA 1
ATOM 931 C C . ALA A 1 121 ? -17.704 4.267 15.438 1.00 96.94 121 ALA A C 1
ATOM 933 O O . ALA A 1 121 ? -17.840 3.215 14.816 1.00 96.94 121 ALA A O 1
ATOM 934 N N . LEU A 1 122 ? -18.108 5.438 14.960 1.00 94.81 122 LEU A N 1
ATOM 935 C CA . LEU A 1 122 ? -18.568 5.601 13.590 1.00 94.81 122 LEU A CA 1
ATOM 936 C C . LEU A 1 122 ? -17.371 5.551 12.627 1.00 94.81 122 LEU A C 1
ATOM 938 O O . LEU A 1 122 ? -16.404 6.277 12.832 1.00 94.81 122 LEU A O 1
ATOM 942 N N . GLY A 1 123 ? -17.444 4.740 11.578 1.00 95.00 123 GLY A N 1
ATOM 943 C CA . GLY A 1 123 ? -16.495 4.738 10.469 1.00 95.00 123 GLY A CA 1
ATOM 944 C C . GLY A 1 123 ? -17.007 5.504 9.248 1.00 95.00 123 GLY A C 1
ATOM 945 O O . GLY A 1 123 ? -18.140 6.001 9.219 1.00 95.00 123 GLY A O 1
ATOM 946 N N . ASN A 1 124 ? -16.163 5.637 8.226 1.00 93.00 124 ASN A N 1
ATOM 947 C CA . ASN A 1 124 ? -16.549 6.278 6.968 1.00 93.00 124 ASN A CA 1
ATOM 948 C C . ASN A 1 124 ? -17.551 5.424 6.182 1.00 93.00 124 ASN A C 1
ATOM 950 O O . ASN A 1 124 ? -18.478 5.972 5.589 1.00 93.00 124 ASN A O 1
ATOM 954 N N . HIS A 1 125 ? -17.425 4.098 6.211 1.00 92.56 125 HIS A N 1
ATOM 955 C CA . HIS A 1 125 ? -18.289 3.197 5.451 1.00 92.56 125 HIS A CA 1
ATOM 956 C C . HIS A 1 125 ? -19.694 3.042 6.037 1.00 92.56 125 HIS A C 1
ATOM 958 O O . HIS A 1 125 ? -20.618 2.631 5.332 1.00 92.56 125 HIS A O 1
ATOM 964 N N . GLU A 1 126 ? -19.921 3.460 7.283 1.00 90.94 126 GLU A N 1
ATOM 965 C CA . GLU A 1 126 ? -21.281 3.589 7.809 1.00 90.94 126 GLU A CA 1
ATOM 966 C C . GLU A 1 126 ? -22.105 4.669 7.068 1.00 90.94 126 GLU A C 1
ATOM 968 O O . GLU A 1 126 ? -23.338 4.621 7.103 1.00 90.94 126 GLU A O 1
ATOM 973 N N . TYR A 1 127 ? -21.459 5.591 6.336 1.00 89.69 127 TYR A N 1
ATOM 974 C CA . TYR A 1 127 ? -22.121 6.597 5.495 1.00 89.69 127 TYR A CA 1
ATOM 975 C C . TYR A 1 127 ? -22.434 6.127 4.067 1.00 89.69 127 TYR A C 1
ATOM 977 O O . TYR A 1 127 ? -23.147 6.841 3.363 1.00 89.69 127 TYR A O 1
ATOM 985 N N . ASP A 1 128 ? -21.961 4.958 3.620 1.00 86.12 128 ASP A N 1
ATOM 986 C CA . ASP A 1 128 ? -21.998 4.545 2.201 1.00 86.12 128 ASP A CA 1
ATOM 987 C C . ASP A 1 128 ? -23.404 4.394 1.601 1.00 86.12 128 ASP A C 1
ATOM 989 O O . ASP A 1 128 ? -23.565 4.385 0.381 1.00 86.12 128 ASP A O 1
ATOM 993 N N . TRP A 1 129 ? -24.434 4.302 2.441 1.00 82.88 129 TRP A N 1
ATOM 994 C CA . TRP A 1 129 ? -25.838 4.250 2.017 1.00 82.88 129 TRP A CA 1
ATOM 995 C C . TRP A 1 129 ? -26.623 5.514 2.381 1.00 82.88 129 TRP A C 1
ATOM 997 O O . TRP A 1 129 ? -27.853 5.526 2.302 1.00 82.88 129 TRP A O 1
ATOM 1007 N N . GLY A 1 130 ? -25.926 6.566 2.807 1.00 80.19 130 GLY A N 1
ATOM 1008 C CA . GLY A 1 130 ? -26.503 7.775 3.371 1.00 80.19 130 GLY A CA 1
ATOM 1009 C C . GLY A 1 130 ? -26.944 7.610 4.828 1.00 80.19 130 GLY A C 1
ATOM 1010 O O . GLY A 1 130 ? -27.324 6.526 5.285 1.00 80.19 130 GLY A O 1
ATOM 1011 N N . ILE A 1 131 ? -26.941 8.734 5.552 1.00 77.94 131 ILE A N 1
ATOM 1012 C CA . ILE A 1 131 ? -27.299 8.809 6.978 1.00 77.94 131 ILE A CA 1
ATOM 1013 C C . ILE A 1 131 ? -28.695 8.224 7.222 1.00 77.94 131 ILE A C 1
ATOM 1015 O O . ILE A 1 131 ? -28.900 7.460 8.159 1.00 77.94 131 ILE A O 1
ATOM 1019 N N . GLU A 1 132 ? -29.656 8.503 6.344 1.00 73.25 132 GLU A N 1
ATOM 1020 C CA . GLU A 1 132 ? -31.031 8.029 6.509 1.00 73.25 132 GLU A CA 1
ATOM 1021 C C . GLU A 1 132 ? -31.151 6.497 6.460 1.00 73.25 132 GLU A C 1
ATOM 1023 O O . GLU A 1 132 ? -31.921 5.908 7.213 1.00 73.25 132 GLU A O 1
ATOM 1028 N N . SER A 1 133 ? -30.382 5.823 5.607 1.00 70.75 133 SER A N 1
ATOM 1029 C CA . SER A 1 133 ? -30.556 4.391 5.337 1.00 70.75 133 SER A CA 1
ATOM 1030 C C . SER A 1 133 ? -30.030 3.497 6.459 1.00 70.75 133 SER A C 1
ATOM 1032 O O . SER A 1 133 ? -30.644 2.478 6.778 1.00 70.75 133 SER A O 1
ATOM 1034 N N . VAL A 1 134 ? -28.886 3.860 7.043 1.00 75.38 134 VAL A N 1
ATOM 1035 C CA . VAL A 1 134 ? -28.144 2.993 7.975 1.00 75.38 134 VAL A CA 1
ATOM 1036 C C . VAL A 1 134 ? -27.987 3.614 9.357 1.00 75.38 134 VAL A C 1
ATOM 1038 O O . VAL A 1 134 ? -27.892 2.865 10.330 1.00 75.38 134 VAL A O 1
ATOM 1041 N N . ILE A 1 135 ? -28.097 4.941 9.477 1.00 74.38 135 ILE A N 1
ATOM 1042 C CA . ILE A 1 135 ? -27.815 5.667 10.717 1.00 74.38 135 ILE A CA 1
ATOM 1043 C C . ILE A 1 135 ? -29.089 6.219 11.398 1.00 74.38 135 ILE A C 1
ATOM 1045 O O . ILE A 1 135 ? -29.300 5.909 12.566 1.00 74.38 135 ILE A O 1
ATOM 1049 N N . ASP A 1 136 ? -29.963 6.978 10.714 1.00 71.44 136 ASP A N 1
ATOM 1050 C CA . ASP A 1 136 ? -30.949 7.865 11.381 1.00 71.44 136 ASP A CA 1
ATOM 1051 C C . ASP A 1 136 ? -32.424 7.792 10.899 1.00 71.44 136 ASP A C 1
ATOM 1053 O O . ASP A 1 136 ? -33.229 8.680 11.185 1.00 71.44 136 ASP A O 1
ATOM 1057 N N . THR A 1 137 ? -32.881 6.716 10.249 1.00 64.88 137 THR A N 1
ATOM 1058 C CA . THR A 1 137 ? -34.339 6.468 10.070 1.00 64.88 137 THR A CA 1
ATOM 1059 C C . THR A 1 137 ? -34.852 5.331 10.943 1.00 64.88 137 THR A C 1
ATOM 1061 O O . THR A 1 137 ? -34.087 4.511 11.435 1.00 64.88 137 THR A O 1
ATOM 1064 N N . ASN A 1 138 ? -36.171 5.240 11.142 1.00 60.38 138 ASN A N 1
ATOM 1065 C CA . ASN A 1 138 ? -36.784 4.184 11.966 1.00 60.38 138 ASN A CA 1
ATOM 1066 C C . ASN A 1 138 ? -36.463 2.756 11.487 1.00 60.38 138 ASN A C 1
ATOM 1068 O O . ASN A 1 138 ? -36.574 1.822 12.275 1.00 60.38 138 ASN A O 1
ATOM 1072 N N . ASN A 1 139 ? -36.052 2.591 10.225 1.00 63.75 139 ASN A N 1
ATOM 1073 C CA . ASN A 1 139 ? -35.657 1.308 9.639 1.00 63.75 139 ASN A CA 1
ATOM 1074 C C . ASN A 1 139 ? -34.132 1.144 9.514 1.00 63.75 139 ASN A C 1
ATOM 1076 O O . ASN A 1 139 ? -33.674 0.121 9.001 1.00 63.75 139 ASN A O 1
ATOM 1080 N N . ALA A 1 140 ? -33.360 2.136 9.962 1.00 74.81 140 ALA A N 1
ATOM 1081 C CA . ALA A 1 140 ? -31.912 2.129 9.900 1.00 74.81 140 ALA A CA 1
ATOM 1082 C C . ALA A 1 140 ? -31.316 1.114 10.882 1.00 74.81 140 ALA A C 1
ATOM 1084 O O . ALA A 1 140 ? -31.740 1.010 12.037 1.00 74.81 140 ALA A O 1
ATOM 1085 N N . THR A 1 141 ? -30.307 0.380 10.417 1.00 79.06 141 THR A N 1
ATOM 1086 C CA . THR A 1 141 ? -29.658 -0.696 11.175 1.00 79.06 141 THR A CA 1
ATOM 1087 C C . THR A 1 141 ? -29.050 -0.203 12.493 1.00 79.06 141 THR A C 1
ATOM 1089 O O . THR A 1 141 ? -29.143 -0.903 13.503 1.00 79.06 141 THR A O 1
ATOM 1092 N N . LEU A 1 142 ? -28.476 1.006 12.519 1.00 82.00 142 LEU A N 1
ATOM 1093 C CA . LEU A 1 142 ? -27.827 1.557 13.713 1.00 82.00 142 LEU A CA 1
ATOM 1094 C C . LEU A 1 142 ? -28.789 2.283 14.663 1.00 82.00 142 LEU A C 1
ATOM 1096 O O . LEU A 1 142 ? -28.586 2.201 15.872 1.00 82.00 142 LEU A O 1
ATOM 1100 N N . LYS A 1 143 ? -29.863 2.920 14.168 1.00 76.88 143 LYS A N 1
ATOM 1101 C CA . LYS A 1 143 ? -30.792 3.709 15.009 1.00 76.88 143 LYS A CA 1
ATOM 1102 C C . LYS A 1 143 ? -31.428 2.892 16.135 1.00 76.88 143 LYS A C 1
ATOM 1104 O O . LYS A 1 143 ? -31.585 3.381 17.249 1.00 76.88 143 LYS A O 1
ATOM 1109 N N . ASN A 1 144 ? -31.775 1.639 15.839 1.00 67.44 144 ASN A N 1
ATOM 1110 C CA . ASN A 1 144 ? -32.383 0.710 16.797 1.00 67.44 144 ASN A CA 1
ATOM 1111 C C . ASN A 1 144 ? -31.364 -0.280 17.389 1.00 67.44 144 ASN A C 1
ATOM 1113 O O . ASN A 1 144 ? -31.742 -1.303 17.973 1.00 67.44 144 ASN A O 1
ATOM 1117 N N . SER A 1 145 ? -30.065 -0.038 17.205 1.00 81.12 145 SER A N 1
ATOM 1118 C CA . SER A 1 145 ? -29.046 -0.864 17.837 1.00 81.12 145 SER A CA 1
ATOM 1119 C C . SER A 1 145 ? -29.008 -0.588 19.339 1.00 81.12 145 SER A C 1
ATOM 1121 O O . SER A 1 145 ? -29.065 0.552 19.790 1.00 81.12 145 SER A O 1
ATOM 1123 N N . THR A 1 146 ? -28.888 -1.652 20.129 1.00 85.69 146 THR A N 1
ATOM 1124 C CA . THR A 1 146 ? -28.601 -1.546 21.565 1.00 85.69 146 THR A CA 1
ATOM 1125 C C . THR A 1 146 ? -27.139 -1.185 21.823 1.00 85.69 146 THR A C 1
ATOM 1127 O O . THR A 1 146 ? -26.801 -0.795 22.935 1.00 85.69 146 THR A O 1
ATOM 1130 N N . ILE A 1 147 ? -26.281 -1.318 20.806 1.00 93.62 147 ILE A N 1
ATOM 1131 C CA . ILE A 1 147 ? -24.871 -0.942 20.865 1.00 93.62 147 ILE A CA 1
ATOM 1132 C C . ILE A 1 147 ? -24.788 0.559 20.564 1.00 93.62 147 ILE A C 1
ATOM 1134 O O . ILE A 1 147 ? -25.197 0.972 19.475 1.00 93.62 147 ILE A O 1
ATOM 1138 N N . PRO A 1 148 ? -24.292 1.387 21.497 1.00 94.12 148 PRO A N 1
ATOM 1139 C CA . PRO A 1 148 ? -24.158 2.815 21.269 1.00 94.12 148 PRO A CA 1
ATOM 1140 C C . PRO A 1 148 ? -23.103 3.095 20.193 1.00 94.12 148 PRO A C 1
ATOM 1142 O O . PRO A 1 148 ? -21.967 2.627 20.287 1.00 94.12 148 PRO A O 1
ATOM 1145 N N . VAL A 1 149 ? -23.489 3.900 19.201 1.00 94.81 149 VAL A N 1
ATOM 1146 C CA . VAL A 1 149 ? -22.594 4.406 18.153 1.00 94.81 149 VAL A CA 1
ATOM 1147 C C . VAL A 1 149 ? -22.071 5.781 18.554 1.00 94.81 149 VAL A C 1
ATOM 1149 O O . VAL A 1 149 ? -22.850 6.649 18.971 1.00 94.81 149 VAL A O 1
ATOM 1152 N N . LEU A 1 150 ? -20.755 5.966 18.461 1.00 97.50 150 LEU A N 1
ATOM 1153 C CA . LEU A 1 150 ? -20.045 7.093 19.045 1.00 97.50 150 LEU A CA 1
ATOM 1154 C C . LEU A 1 150 ? -19.310 7.941 18.000 1.00 97.50 150 LEU A C 1
ATOM 1156 O O . LEU A 1 150 ? -18.507 7.418 17.230 1.00 97.50 150 LEU A O 1
ATOM 1160 N N . ALA A 1 151 ? -19.529 9.257 18.031 1.00 97.31 151 ALA A N 1
ATOM 1161 C CA . ALA A 1 151 ? -18.669 10.256 17.396 1.00 97.31 151 ALA A CA 1
ATOM 1162 C C . ALA A 1 151 ? -18.893 11.644 18.029 1.00 97.31 151 ALA A C 1
ATOM 1164 O O . ALA A 1 151 ? -19.986 12.204 17.965 1.00 97.31 151 ALA A O 1
ATOM 1165 N N . ALA A 1 152 ? -17.859 12.217 18.642 1.00 98.19 152 ALA A N 1
ATOM 1166 C CA . ALA A 1 152 ? -17.926 13.492 19.354 1.00 98.19 152 ALA A CA 1
ATOM 1167 C C . ALA A 1 152 ? -17.645 14.706 18.462 1.00 98.19 152 ALA A C 1
ATOM 1169 O O . ALA A 1 152 ? -18.065 15.814 18.784 1.00 98.19 152 ALA A O 1
ATOM 1170 N N . ASN A 1 153 ? -16.936 14.510 17.348 1.00 98.12 153 ASN A N 1
ATOM 1171 C CA . ASN A 1 153 ? -16.482 15.581 16.464 1.00 98.12 153 ASN A CA 1
ATOM 1172 C C . ASN A 1 153 ? -17.291 15.705 15.162 1.00 98.12 153 ASN A C 1
ATOM 1174 O O . ASN A 1 153 ? -16.833 16.348 14.221 1.00 98.12 153 ASN A O 1
ATOM 1178 N N . VAL A 1 154 ? -18.500 15.140 15.118 1.00 97.25 154 VAL A N 1
ATOM 1179 C CA . VAL A 1 154 ? -19.420 15.233 13.974 1.00 97.25 154 VAL A CA 1
ATOM 1180 C C . VAL A 1 154 ? -20.525 16.238 14.293 1.00 97.25 154 VAL A C 1
ATOM 1182 O O . VAL A 1 154 ? -21.286 16.064 15.246 1.00 97.25 154 VAL A O 1
ATOM 1185 N N . TYR A 1 155 ? -20.602 17.311 13.511 1.00 96.75 155 TYR A N 1
ATOM 1186 C CA . TYR A 1 155 ? -21.500 18.440 13.737 1.00 96.75 155 TYR A CA 1
ATOM 1187 C C . TYR A 1 155 ? -22.424 18.655 12.543 1.00 96.75 155 TYR A C 1
ATOM 1189 O O . TYR A 1 155 ? -22.052 18.440 11.394 1.00 96.75 155 TYR A O 1
ATOM 1197 N N . ASP A 1 156 ? -23.633 19.124 12.817 1.00 94.00 156 ASP A N 1
ATOM 1198 C CA . ASP A 1 156 ? -24.541 19.611 11.788 1.00 94.00 156 ASP A CA 1
ATOM 1199 C C . ASP A 1 156 ? -24.139 21.045 11.397 1.00 94.00 156 ASP A C 1
ATOM 1201 O O . ASP A 1 156 ? -24.068 21.936 12.251 1.00 94.00 156 ASP A O 1
ATOM 1205 N N . LYS A 1 157 ? -23.869 21.284 10.106 1.00 93.12 157 LYS A N 1
ATOM 1206 C CA . LYS A 1 157 ? -23.482 22.603 9.569 1.00 93.12 157 LYS A CA 1
ATOM 1207 C C . LYS A 1 157 ? -24.568 23.659 9.741 1.00 93.12 157 LYS A C 1
ATOM 1209 O O . LYS A 1 157 ? -24.254 24.837 9.880 1.00 93.12 157 LYS A O 1
ATOM 1214 N N . THR A 1 158 ? -25.833 23.255 9.696 1.00 91.12 158 THR A N 1
ATOM 1215 C CA . THR A 1 158 ? -26.980 24.162 9.767 1.00 91.12 158 THR A CA 1
ATOM 1216 C C . THR A 1 158 ? -27.225 24.637 11.194 1.00 91.12 158 THR A C 1
ATOM 1218 O O . THR A 1 158 ? -27.542 25.806 11.404 1.00 91.12 158 THR A O 1
ATOM 1221 N N . THR A 1 159 ? -27.028 23.766 12.191 1.00 93.44 159 THR A N 1
ATOM 1222 C CA . THR A 1 159 ? -27.271 24.115 13.599 1.00 93.44 159 THR A CA 1
ATOM 1223 C C . THR A 1 159 ? -26.003 24.458 14.377 1.00 93.44 159 THR A C 1
ATOM 1225 O O . THR A 1 159 ? -26.099 25.011 15.473 1.00 93.44 159 THR A O 1
ATOM 1228 N N . GLY A 1 160 ? -24.823 24.078 13.879 1.00 92.81 160 GLY A N 1
ATOM 1229 C CA . GLY A 1 160 ? -23.537 24.222 14.567 1.00 92.81 160 GLY A CA 1
ATOM 1230 C C . GLY A 1 160 ? -23.384 23.344 15.817 1.00 92.81 160 GLY A C 1
ATOM 1231 O O . GLY A 1 160 ? -22.490 23.591 16.630 1.00 92.81 160 GLY A O 1
ATOM 1232 N N . LYS A 1 161 ? -24.247 22.333 15.994 1.00 94.06 161 LYS A N 1
ATOM 1233 C CA . LYS A 1 161 ? -24.298 21.443 17.172 1.00 94.06 161 LYS A CA 1
ATOM 1234 C C . LYS A 1 161 ? -23.837 20.028 16.805 1.00 94.06 161 LYS A C 1
ATOM 1236 O O . LYS A 1 161 ? -23.900 19.693 15.623 1.00 94.06 161 LYS A O 1
ATOM 1241 N N . PRO A 1 162 ? -23.405 19.201 17.779 1.00 93.62 162 PRO A N 1
ATOM 1242 C CA . PRO A 1 162 ? -23.173 17.783 17.530 1.00 93.62 162 PRO A CA 1
ATOM 1243 C C . PRO A 1 162 ? -24.418 17.134 16.925 1.00 93.62 162 PRO A C 1
ATOM 1245 O O . PRO A 1 162 ? -25.542 17.471 17.313 1.00 93.62 162 PRO A O 1
ATOM 1248 N N . VAL A 1 163 ? -24.217 16.226 15.976 1.00 91.81 163 VAL A N 1
ATOM 1249 C CA . VAL A 1 163 ? -25.318 15.489 15.345 1.00 91.81 163 VAL A CA 1
ATOM 1250 C C . VAL A 1 163 ? -26.071 14.635 16.373 1.00 91.81 163 VAL A C 1
ATOM 1252 O O . VAL A 1 163 ? -25.487 14.139 17.333 1.00 91.81 163 VAL A O 1
ATOM 1255 N N . SER A 1 164 ? -27.381 14.455 16.189 1.00 89.19 164 SER A N 1
ATOM 1256 C CA . SER A 1 164 ? -28.237 13.759 17.164 1.00 89.19 164 SER A CA 1
ATOM 1257 C C . SER A 1 164 ? -28.260 12.236 17.029 1.00 89.19 164 SER A C 1
ATOM 1259 O O . SER A 1 164 ? -28.749 11.556 17.929 1.00 89.19 164 SER A O 1
ATOM 1261 N N . TYR A 1 165 ? -27.784 11.699 15.905 1.00 88.31 165 TYR A N 1
ATOM 1262 C CA . TYR A 1 165 ? -27.900 10.277 15.562 1.00 88.31 165 TYR A CA 1
ATOM 1263 C C . TYR A 1 165 ? -26.761 9.399 16.102 1.00 88.31 165 TYR A C 1
ATOM 1265 O O . TYR A 1 165 ? -26.822 8.176 16.009 1.00 88.31 165 TYR A O 1
ATOM 1273 N N . VAL A 1 166 ? -25.740 10.010 16.702 1.00 91.94 166 VAL A N 1
ATOM 1274 C CA . VAL A 1 166 ? -24.677 9.339 17.460 1.00 91.94 166 VAL A CA 1
ATOM 1275 C C . VAL A 1 166 ? -24.469 10.049 18.792 1.00 91.94 166 VAL A C 1
ATOM 1277 O O . VAL A 1 166 ? -24.904 11.184 18.989 1.00 91.94 166 VAL A O 1
ATOM 1280 N N . LYS A 1 167 ? -23.807 9.376 19.734 1.00 95.00 167 LYS A N 1
ATOM 1281 C CA . LYS A 1 167 ? -23.419 9.972 21.018 1.00 95.00 167 LYS A CA 1
ATOM 1282 C C . LYS A 1 167 ? -21.953 10.414 20.970 1.00 95.00 167 LYS A C 1
ATOM 1284 O O . LYS A 1 167 ? -21.151 9.745 20.334 1.00 95.00 167 LYS A O 1
ATOM 1289 N N . PRO A 1 168 ? -21.543 11.474 21.678 1.00 97.31 168 PRO A N 1
ATOM 1290 C CA . PRO A 1 168 ? -20.123 11.814 21.770 1.00 97.31 168 PRO A CA 1
ATOM 1291 C C . PRO A 1 168 ? -19.330 10.772 22.576 1.00 97.31 168 PRO A C 1
ATOM 1293 O O . PRO A 1 168 ? -18.197 10.434 22.242 1.00 97.31 168 PRO A O 1
ATOM 1296 N N . TYR A 1 169 ? -19.941 10.248 23.639 1.00 98.44 169 TYR A N 1
ATOM 1297 C CA . TYR A 1 169 ? -19.353 9.255 24.528 1.00 98.44 169 TYR A CA 1
ATOM 1298 C C . TYR A 1 169 ? -20.446 8.445 25.236 1.00 98.44 169 TYR A C 1
ATOM 1300 O O . TYR A 1 169 ? -21.625 8.817 25.235 1.00 98.44 169 TYR A O 1
ATOM 1308 N N . VAL A 1 170 ? -20.043 7.361 25.895 1.00 98.25 170 VAL A N 1
ATOM 1309 C CA . VAL A 1 170 ? -20.847 6.647 26.896 1.00 98.25 170 VAL A CA 1
ATOM 1310 C C . VAL A 1 170 ? -20.029 6.397 28.155 1.00 98.25 170 VAL A C 1
ATOM 1312 O O . VAL A 1 170 ? -18.802 6.332 28.106 1.00 98.25 170 VAL A O 1
ATOM 1315 N N . VAL A 1 171 ? -20.715 6.266 29.290 1.00 98.62 171 VAL A N 1
ATOM 1316 C CA . VAL A 1 171 ? -20.120 5.783 30.539 1.00 98.62 171 VAL A CA 1
ATOM 1317 C C . VAL A 1 171 ? -20.765 4.449 30.866 1.00 98.62 171 VAL A C 1
ATOM 1319 O O . VAL A 1 171 ? -21.985 4.377 31.011 1.00 98.62 171 VAL A O 1
ATOM 1322 N N . ILE A 1 172 ? -19.948 3.410 30.972 1.00 97.88 172 ILE A N 1
ATOM 1323 C CA . ILE A 1 172 ? -20.365 2.080 31.414 1.00 97.88 172 ILE A CA 1
ATOM 1324 C C . ILE A 1 172 ? -19.790 1.798 32.800 1.00 97.88 172 ILE A C 1
ATOM 1326 O O . ILE A 1 172 ? -18.811 2.418 33.217 1.00 97.88 172 ILE A O 1
ATOM 1330 N N . GLU A 1 173 ? -20.396 0.857 33.514 1.00 97.62 173 GLU A N 1
ATOM 1331 C CA . GLU A 1 173 ? -19.904 0.393 34.808 1.00 97.62 173 GLU A CA 1
ATOM 1332 C C . GLU A 1 173 ? -19.565 -1.099 34.738 1.00 97.62 173 GLU A C 1
ATOM 1334 O O . GLU A 1 173 ? -20.306 -1.898 34.151 1.00 97.62 173 GLU A O 1
ATOM 1339 N N . ARG A 1 174 ? -18.412 -1.460 35.305 1.00 97.06 174 ARG A N 1
ATOM 1340 C CA . ARG A 1 174 ? -17.896 -2.830 35.401 1.00 97.06 174 ARG A CA 1
ATOM 1341 C C . ARG A 1 174 ? -17.242 -3.010 36.757 1.00 97.06 174 ARG A C 1
ATOM 1343 O O . ARG A 1 174 ? -16.389 -2.207 37.121 1.00 97.06 174 ARG A O 1
ATOM 1350 N N . ASP A 1 175 ? -17.670 -4.011 37.524 1.00 96.06 175 ASP A N 1
ATOM 1351 C CA . ASP A 1 175 ? -17.162 -4.260 38.883 1.00 96.06 175 ASP A CA 1
ATOM 1352 C C . ASP A 1 175 ? -17.101 -2.968 39.750 1.00 96.06 175 ASP A C 1
ATOM 1354 O O . ASP A 1 175 ? -16.093 -2.645 40.390 1.00 96.06 175 ASP A O 1
ATOM 1358 N N . GLY A 1 176 ? -18.170 -2.156 39.698 1.00 94.44 176 GLY A N 1
ATOM 1359 C CA . GLY A 1 176 ? -18.293 -0.882 40.427 1.00 94.44 176 GLY A CA 1
ATOM 1360 C C . GLY A 1 176 ? -17.419 0.272 39.912 1.00 94.44 176 GLY A C 1
ATOM 1361 O O . GLY A 1 176 ? -17.351 1.329 40.542 1.00 94.44 176 GLY A O 1
ATOM 1362 N N . VAL A 1 177 ? -16.713 0.090 38.793 1.00 97.00 177 VAL A N 1
ATOM 1363 C CA . VAL A 1 177 ? -15.806 1.077 38.197 1.00 97.00 177 VAL A CA 1
ATOM 1364 C C . VAL A 1 177 ? -16.450 1.703 36.967 1.00 97.00 177 VAL A C 1
ATOM 1366 O O . VAL A 1 177 ? -16.836 1.008 36.029 1.00 97.00 177 VAL A O 1
ATOM 1369 N N . LYS A 1 178 ? -16.516 3.038 36.951 1.00 98.38 178 LYS A N 1
ATOM 1370 C CA . LYS A 1 178 ? -16.988 3.813 35.799 1.00 98.38 178 LYS A CA 1
ATOM 1371 C C . LYS A 1 178 ? -15.900 3.941 34.734 1.00 98.38 178 LYS A C 1
ATOM 1373 O O . LYS A 1 178 ? -14.806 4.434 35.027 1.00 98.38 178 LYS A O 1
ATOM 1378 N N . ILE A 1 179 ? -16.244 3.575 33.504 1.00 98.81 179 ILE A N 1
ATOM 1379 C CA . ILE A 1 179 ? -15.388 3.610 32.316 1.00 98.81 179 ILE A CA 1
ATOM 1380 C C . ILE A 1 179 ? -16.052 4.514 31.276 1.00 98.81 179 ILE A C 1
ATOM 1382 O O . ILE A 1 179 ? -17.201 4.292 30.902 1.00 98.81 179 ILE A O 1
ATOM 1386 N N . GLY A 1 180 ? -15.344 5.546 30.830 1.00 98.81 180 GLY A N 1
ATOM 1387 C CA . GLY A 1 180 ? -15.773 6.463 29.782 1.00 98.81 180 GLY A CA 1
ATOM 1388 C C . GLY A 1 180 ? -15.189 6.049 28.439 1.00 98.81 180 GLY A C 1
ATOM 1389 O O . GLY A 1 180 ? -13.987 5.816 28.333 1.00 98.81 180 GLY A O 1
ATOM 1390 N N . ILE A 1 181 ? -16.033 5.976 27.417 1.00 98.88 181 ILE A N 1
ATOM 1391 C CA . ILE A 1 181 ? -15.647 5.616 26.051 1.00 98.88 181 ILE A CA 1
ATOM 1392 C C . ILE A 1 181 ? -16.051 6.776 25.150 1.00 98.88 181 ILE A C 1
ATOM 1394 O O . ILE A 1 181 ? -17.242 7.062 25.024 1.00 98.88 181 ILE A O 1
ATOM 1398 N N . ILE A 1 182 ? -15.073 7.454 24.553 1.00 98.88 182 ILE A N 1
ATOM 1399 C CA . ILE A 1 182 ? -15.279 8.586 23.638 1.00 98.88 182 ILE A CA 1
ATOM 1400 C C . ILE A 1 182 ? -15.090 8.087 22.205 1.00 98.88 182 ILE A C 1
ATOM 1402 O O . ILE A 1 182 ? -14.094 7.427 21.929 1.00 98.88 182 ILE A O 1
ATOM 1406 N N . GLY A 1 183 ? -16.007 8.407 21.291 1.00 98.62 183 GLY A N 1
ATOM 1407 C CA . GLY A 1 183 ? -15.830 8.114 19.863 1.00 98.62 183 GLY A CA 1
ATOM 1408 C C . GLY A 1 183 ? -15.398 9.351 19.088 1.00 98.62 183 GLY A C 1
ATOM 1409 O O . GLY A 1 183 ? -15.917 10.431 19.358 1.00 98.62 183 GLY A O 1
ATOM 1410 N N . ILE A 1 184 ? -14.502 9.218 18.113 1.00 98.31 184 ILE A N 1
ATOM 1411 C CA . ILE A 1 184 ? -14.143 10.282 17.162 1.00 98.31 184 ILE A CA 1
ATOM 1412 C C . ILE A 1 184 ? -13.877 9.715 15.767 1.00 98.31 184 ILE A C 1
ATOM 1414 O O . ILE A 1 184 ? -13.559 8.538 15.614 1.00 98.31 184 ILE A O 1
ATOM 1418 N N . VAL A 1 185 ? -13.980 10.578 14.760 1.00 97.81 185 VAL A N 1
ATOM 1419 C CA . VAL A 1 185 ? -13.699 10.261 13.353 1.00 97.81 185 VAL A CA 1
ATOM 1420 C C . VAL A 1 185 ? -12.583 11.135 12.791 1.00 97.81 185 VAL A C 1
ATOM 1422 O O . VAL A 1 185 ? -12.351 12.239 13.296 1.00 97.81 185 VAL A O 1
ATOM 1425 N N . ASP A 1 186 ? -11.909 10.674 11.736 1.00 97.12 186 ASP A N 1
ATOM 1426 C CA . ASP A 1 186 ? -10.859 11.445 11.068 1.00 97.12 186 ASP A CA 1
ATOM 1427 C C . ASP A 1 186 ? -11.415 12.679 10.344 1.00 97.12 186 ASP A C 1
ATOM 1429 O O . ASP A 1 186 ? -12.006 12.588 9.270 1.00 97.12 186 ASP A O 1
ATOM 1433 N N . ASN A 1 187 ? -11.190 13.865 10.910 1.00 95.50 187 ASN A N 1
ATOM 1434 C CA . ASN A 1 187 ? -11.679 15.117 10.341 1.00 95.50 187 ASN A CA 1
ATOM 1435 C C . ASN A 1 187 ? -10.930 15.577 9.082 1.00 95.50 187 ASN A C 1
ATOM 1437 O O . ASN A 1 187 ? -11.391 16.500 8.410 1.00 95.50 187 ASN A O 1
ATOM 1441 N N . LYS A 1 188 ? -9.780 14.973 8.770 1.00 92.62 188 LYS A N 1
ATOM 1442 C CA . LYS A 1 188 ? -8.985 15.285 7.579 1.00 92.62 188 LYS A CA 1
ATOM 1443 C C . LYS A 1 188 ? -9.337 14.355 6.425 1.00 92.62 188 LYS A C 1
ATOM 1445 O O . LYS A 1 188 ? -9.476 14.830 5.302 1.00 92.62 188 LYS A O 1
ATOM 1450 N N . GLU A 1 189 ? -9.494 13.057 6.686 1.00 91.00 189 GLU A N 1
ATOM 1451 C CA . GLU A 1 189 ? -9.754 12.073 5.627 1.00 91.00 189 GLU A CA 1
ATOM 1452 C C . GLU A 1 189 ? -11.243 11.933 5.291 1.00 91.00 189 GLU A C 1
ATOM 1454 O O . GLU A 1 189 ? -11.571 11.954 4.101 1.00 91.00 189 GLU A O 1
ATOM 1459 N N . PHE A 1 190 ? -12.153 11.902 6.280 1.00 93.62 190 PHE A N 1
ATOM 1460 C CA . PHE A 1 190 ? -13.599 11.680 6.061 1.00 93.62 190 PHE A CA 1
ATOM 1461 C C . PHE A 1 190 ? -14.217 12.579 4.978 1.00 93.62 190 PHE A C 1
ATOM 1463 O O . PHE A 1 190 ? -14.932 12.049 4.123 1.00 93.62 190 PHE A O 1
ATOM 1470 N N . PRO A 1 191 ? -13.930 13.901 4.928 1.00 91.12 191 PRO A N 1
ATOM 1471 C CA . PRO A 1 191 ? -14.468 14.780 3.888 1.00 91.12 191 PRO A CA 1
ATOM 1472 C C . PRO A 1 191 ? -14.105 14.376 2.453 1.00 91.12 191 PRO A C 1
ATOM 1474 O O . PRO A 1 191 ? -14.764 14.820 1.516 1.00 91.12 191 PRO A O 1
ATOM 1477 N N . THR A 1 192 ? -13.040 13.590 2.274 1.00 85.75 192 THR A N 1
ATOM 1478 C CA . THR A 1 192 ? -12.489 13.222 0.961 1.00 85.75 192 THR A CA 1
ATOM 1479 C C . THR A 1 192 ? -12.840 11.798 0.532 1.00 85.75 192 THR A C 1
ATOM 1481 O O . THR A 1 192 ? -12.836 11.512 -0.663 1.00 85.75 192 THR A O 1
ATOM 1484 N N . ILE A 1 193 ? -13.159 10.917 1.483 1.00 86.25 193 ILE A N 1
ATOM 1485 C CA . ILE A 1 193 ? -13.372 9.478 1.246 1.00 86.25 193 ILE A CA 1
ATOM 1486 C C . ILE A 1 193 ? -14.841 9.053 1.335 1.00 86.25 193 ILE A C 1
ATOM 1488 O O . ILE A 1 193 ? -15.191 7.976 0.864 1.00 86.25 193 ILE A O 1
ATOM 1492 N N . ILE A 1 194 ? -15.708 9.888 1.915 1.00 90.19 194 ILE A N 1
ATOM 1493 C CA . ILE A 1 194 ? -17.156 9.667 1.923 1.00 90.19 194 ILE A CA 1
ATOM 1494 C C . ILE A 1 194 ? -17.765 10.373 0.714 1.00 90.19 194 ILE A C 1
ATOM 1496 O O . ILE A 1 194 ? -17.361 11.479 0.356 1.00 90.19 194 ILE A O 1
ATOM 1500 N N . MET A 1 195 ? -18.778 9.754 0.104 1.00 87.06 195 MET A N 1
ATOM 1501 C CA . MET A 1 195 ? -19.569 10.377 -0.957 1.00 87.06 195 MET A CA 1
ATOM 1502 C C . MET A 1 195 ? -20.048 11.781 -0.531 1.00 87.06 195 MET A C 1
ATOM 1504 O O . MET A 1 195 ? -20.842 11.887 0.411 1.00 87.06 195 MET A O 1
ATOM 1508 N N . PRO A 1 196 ? -19.657 12.860 -1.239 1.00 86.25 196 PRO A N 1
ATOM 1509 C CA . PRO A 1 196 ? -19.968 14.233 -0.832 1.00 86.25 196 PRO A CA 1
ATOM 1510 C C . PRO A 1 196 ? -21.463 14.501 -0.614 1.00 86.25 196 PRO A C 1
ATOM 1512 O O . PRO A 1 196 ? -21.841 15.230 0.305 1.00 86.25 196 PRO A O 1
ATOM 1515 N N . ALA A 1 197 ? -22.327 13.866 -1.413 1.00 86.50 197 ALA A N 1
ATOM 1516 C CA . ALA A 1 197 ? -23.779 13.979 -1.281 1.00 86.50 197 ALA A CA 1
ATOM 1517 C C . ALA A 1 197 ? -24.305 13.507 0.091 1.00 86.50 197 ALA A C 1
ATOM 1519 O O . ALA A 1 197 ? -25.297 14.045 0.581 1.00 86.50 197 ALA A O 1
ATOM 1520 N N . PHE A 1 198 ? -23.638 12.545 0.737 1.00 87.81 198 PHE A N 1
ATOM 1521 C CA . PHE A 1 198 ? -24.066 11.983 2.023 1.00 87.81 198 PHE A CA 1
ATOM 1522 C C . PHE A 1 198 ? -23.611 12.803 3.234 1.00 87.81 198 PHE A C 1
ATOM 1524 O O . PHE A 1 198 ? -24.167 12.640 4.318 1.00 87.81 198 PHE A O 1
ATOM 1531 N N . ILE A 1 199 ? -22.655 13.717 3.051 1.00 89.50 199 ILE A N 1
ATOM 1532 C CA . ILE A 1 199 ? -22.075 14.544 4.123 1.00 89.50 199 ILE A CA 1
ATOM 1533 C C . ILE A 1 199 ? -22.188 16.050 3.850 1.00 89.50 199 ILE A C 1
ATOM 1535 O O . ILE A 1 199 ? -21.549 16.860 4.521 1.00 89.50 199 ILE A O 1
ATOM 1539 N N . GLN A 1 200 ? -23.031 16.466 2.899 1.00 88.44 200 GLN A N 1
ATOM 1540 C CA . GLN A 1 200 ? -23.182 17.879 2.525 1.00 88.44 200 GLN A CA 1
ATOM 1541 C C . GLN A 1 200 ? -23.472 18.798 3.729 1.00 88.44 200 GLN A C 1
ATOM 1543 O O . GLN A 1 200 ? -22.870 19.868 3.840 1.00 88.44 200 GLN A O 1
ATOM 1548 N N . ASN A 1 201 ? -24.288 18.331 4.683 1.00 89.69 201 ASN A N 1
ATOM 1549 C CA . ASN A 1 201 ? -24.679 19.064 5.895 1.00 89.69 201 ASN A CA 1
ATOM 1550 C C . ASN A 1 201 ? -23.850 18.697 7.138 1.00 89.69 201 ASN A C 1
ATOM 1552 O O . ASN A 1 201 ? -24.164 19.157 8.232 1.00 89.69 201 ASN A O 1
ATOM 1556 N N . VAL A 1 202 ? -22.799 17.889 6.987 1.00 92.88 202 VAL A N 1
ATOM 1557 C CA . VAL A 1 202 ? -21.954 17.425 8.093 1.00 92.88 202 VAL A CA 1
ATOM 1558 C C . VAL A 1 202 ? -20.636 18.194 8.111 1.00 92.88 202 VAL A C 1
ATOM 1560 O O . VAL A 1 202 ? -20.002 18.391 7.073 1.00 92.88 202 VAL A O 1
ATOM 1563 N N . ASP A 1 203 ? -20.238 18.644 9.296 1.00 94.69 203 ASP A N 1
ATOM 1564 C CA . ASP A 1 203 ? -18.957 19.274 9.606 1.00 94.69 203 ASP A CA 1
ATOM 1565 C C . ASP A 1 203 ? -18.153 18.375 10.552 1.00 94.69 203 ASP A C 1
ATOM 1567 O O . ASP A 1 203 ? -18.607 18.049 11.652 1.00 94.69 203 ASP A O 1
ATOM 1571 N N . PHE A 1 204 ? -16.961 17.967 10.121 1.00 96.88 204 PHE A N 1
ATOM 1572 C CA . PHE A 1 204 ? -16.047 17.163 10.924 1.00 96.88 204 PHE A CA 1
ATOM 1573 C C . PHE A 1 204 ? -15.044 18.094 11.607 1.00 96.88 204 PHE A C 1
ATOM 1575 O O . PHE A 1 204 ? -14.125 18.615 10.975 1.00 96.88 204 PHE A O 1
ATOM 1582 N N . LYS A 1 205 ? -15.226 18.330 12.907 1.00 97.81 205 LYS A N 1
ATOM 1583 C CA . LYS A 1 205 ? -14.381 19.251 13.678 1.00 97.81 205 LYS A CA 1
ATOM 1584 C C . LYS A 1 205 ? -13.078 18.595 14.120 1.00 97.81 205 LYS A C 1
ATOM 1586 O O . LYS A 1 205 ? -12.991 17.371 14.213 1.00 97.81 205 LYS A O 1
ATOM 1591 N N . ASP A 1 206 ? -12.083 19.424 14.441 1.00 97.88 206 ASP A N 1
ATOM 1592 C CA . ASP A 1 206 ? -10.849 18.970 15.091 1.00 97.88 206 ASP A CA 1
ATOM 1593 C C . ASP A 1 206 ? -11.188 18.253 16.415 1.00 97.88 206 ASP A C 1
ATOM 1595 O O . ASP A 1 206 ? -11.771 18.872 17.315 1.00 97.88 206 ASP A O 1
ATOM 1599 N N . PRO A 1 207 ? -10.869 16.952 16.543 1.00 98.06 207 PRO A N 1
ATOM 1600 C CA . PRO A 1 207 ? -11.240 16.181 17.718 1.00 98.06 207 PRO A CA 1
ATOM 1601 C C . PRO A 1 207 ? -10.368 16.468 18.942 1.00 98.06 207 PRO A C 1
ATOM 1603 O O . PRO A 1 207 ? -10.819 16.201 20.053 1.00 98.06 207 PRO A O 1
ATOM 1606 N N . VAL A 1 208 ? -9.153 17.013 18.797 1.00 98.62 208 VAL A N 1
ATOM 1607 C CA . VAL A 1 208 ? -8.225 17.221 19.929 1.00 98.62 208 VAL A CA 1
ATOM 1608 C C . VAL A 1 208 ? -8.837 18.065 21.061 1.00 98.62 208 VAL A C 1
ATOM 1610 O O . VAL A 1 208 ? -8.853 17.591 22.203 1.00 98.62 208 VAL A O 1
ATOM 1613 N N . PRO A 1 209 ? -9.363 19.287 20.817 1.00 98.44 209 PRO A N 1
ATOM 1614 C CA . PRO A 1 209 ? -9.959 20.087 21.887 1.00 98.44 209 PRO A CA 1
ATOM 1615 C C . PRO A 1 209 ? -11.198 19.420 22.498 1.00 98.44 209 PRO A C 1
ATOM 1617 O O . PRO A 1 209 ? -11.389 19.490 23.710 1.00 98.44 209 PRO A O 1
ATOM 1620 N N . ILE A 1 210 ? -12.002 18.734 21.680 1.00 98.44 210 ILE A N 1
ATOM 1621 C CA . ILE A 1 210 ? -13.236 18.062 22.110 1.00 98.44 210 ILE A CA 1
ATOM 1622 C C . ILE A 1 210 ? -12.910 16.900 23.054 1.00 98.44 210 ILE A C 1
ATOM 1624 O O . ILE A 1 210 ? -13.503 16.780 24.122 1.00 98.44 210 ILE A O 1
ATOM 1628 N N . VAL A 1 211 ? -11.945 16.055 22.688 1.00 98.69 211 VAL A N 1
ATOM 1629 C CA . VAL A 1 211 ? -11.560 14.886 23.489 1.00 98.69 211 VAL A CA 1
ATOM 1630 C C . VAL A 1 211 ? -10.910 15.308 24.800 1.00 98.69 211 VAL A C 1
ATOM 1632 O O . VAL A 1 211 ? -11.228 14.727 25.833 1.00 98.69 211 VAL A O 1
ATOM 1635 N N . ASN A 1 212 ? -10.057 16.334 24.792 1.00 98.69 212 ASN A N 1
ATOM 1636 C CA . ASN A 1 212 ? -9.425 16.836 26.014 1.00 98.69 212 ASN A CA 1
ATOM 1637 C C . ASN A 1 212 ? -10.458 17.374 27.022 1.00 98.69 212 ASN A C 1
ATOM 1639 O O . ASN A 1 212 ? -10.356 17.085 28.216 1.00 98.69 212 ASN A O 1
ATOM 1643 N N . ASP A 1 213 ? -11.462 18.115 26.546 1.00 98.56 213 ASP A N 1
ATOM 1644 C CA . ASP A 1 213 ? -12.563 18.627 27.371 1.00 98.56 213 ASP A CA 1
ATOM 1645 C C . ASP A 1 213 ? -13.452 17.487 27.901 1.00 98.56 213 ASP A C 1
ATOM 1647 O O . ASP A 1 213 ? -13.681 17.374 29.107 1.00 98.56 213 ASP A O 1
ATOM 1651 N N . LEU A 1 214 ? -13.871 16.562 27.031 1.00 98.69 214 LEU A N 1
ATOM 1652 C CA . LEU A 1 214 ? -14.672 15.401 27.434 1.00 98.69 214 LEU A CA 1
ATOM 1653 C C . LEU A 1 214 ? -13.936 14.503 28.430 1.00 98.69 214 LEU A C 1
ATOM 1655 O O . LEU A 1 214 ? -14.527 14.083 29.424 1.00 98.69 214 LEU A O 1
ATOM 1659 N N . ALA A 1 215 ? -12.647 14.232 28.213 1.00 98.62 215 ALA A N 1
ATOM 1660 C CA . ALA A 1 215 ? -11.839 13.461 29.148 1.00 98.62 215 ALA A CA 1
ATOM 1661 C C . ALA A 1 215 ? -11.812 14.143 30.522 1.00 98.62 215 ALA A C 1
ATOM 1663 O O . ALA A 1 215 ? -12.085 13.494 31.530 1.00 98.62 215 ALA A O 1
ATOM 1664 N N . GLN A 1 216 ? -11.580 15.459 30.578 1.00 98.56 216 GLN A N 1
ATOM 1665 C CA . GLN A 1 216 ? -11.611 16.216 31.829 1.00 98.56 216 GLN A CA 1
ATOM 1666 C C . GLN A 1 216 ? -12.979 16.130 32.529 1.00 98.56 216 GLN A C 1
ATOM 1668 O O . GLN A 1 216 ? -13.033 15.856 33.732 1.00 98.56 216 GLN A O 1
ATOM 1673 N N . GLN A 1 217 ? -14.078 16.317 31.795 1.00 98.44 217 GLN A N 1
ATOM 1674 C CA . GLN A 1 217 ? -15.438 16.235 32.338 1.00 98.44 217 GLN A CA 1
ATOM 1675 C C . GLN A 1 217 ? -15.757 14.839 32.883 1.00 98.44 217 GLN A C 1
ATOM 1677 O O . GLN A 1 217 ? -16.295 14.709 33.983 1.00 98.44 217 GLN A O 1
ATOM 1682 N N . LEU A 1 218 ? -15.380 13.782 32.161 1.00 98.62 218 LEU A N 1
ATOM 1683 C CA . LEU A 1 218 ? -15.577 12.402 32.606 1.00 98.62 218 LEU A CA 1
ATOM 1684 C C . LEU A 1 218 ? -14.817 12.132 33.911 1.00 98.62 218 LEU A C 1
ATOM 1686 O O . LEU A 1 218 ? -15.383 11.567 34.851 1.00 98.62 218 LEU A O 1
ATOM 1690 N N . ARG A 1 219 ? -13.569 12.604 34.027 1.00 97.88 219 ARG A N 1
ATOM 1691 C CA . ARG A 1 219 ? -12.796 12.494 35.277 1.00 97.88 219 ARG A CA 1
A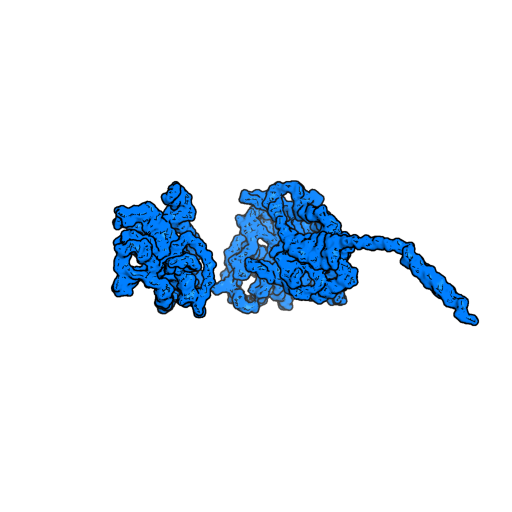TOM 1692 C C . ARG A 1 219 ? -13.484 13.202 36.442 1.00 97.88 219 ARG A C 1
ATOM 1694 O O . ARG A 1 219 ? -13.573 12.627 37.525 1.00 97.88 219 ARG A O 1
ATOM 1701 N N . GLN A 1 220 ? -14.021 14.403 36.223 1.00 97.69 220 GLN A N 1
ATOM 1702 C CA . GLN A 1 220 ? -14.778 15.144 37.244 1.00 97.69 220 GLN A CA 1
ATOM 1703 C C . GLN A 1 220 ? -16.052 14.404 37.688 1.00 97.69 220 GLN A C 1
ATOM 1705 O O . GLN A 1 220 ? -16.454 14.514 38.843 1.00 97.69 220 GLN A O 1
ATOM 1710 N N . GLN A 1 221 ? -16.650 13.592 36.811 1.00 96.62 221 GLN A N 1
ATOM 1711 C CA . GLN A 1 221 ? -17.808 12.736 37.114 1.00 96.62 221 GLN A CA 1
ATOM 1712 C C . GLN A 1 221 ? -17.435 11.415 37.822 1.00 96.62 221 GLN A C 1
ATOM 1714 O O . GLN A 1 221 ? -18.294 10.556 38.056 1.00 96.62 221 GLN A O 1
ATOM 1719 N N . GLY A 1 222 ? -16.159 11.239 38.175 1.00 96.50 222 GLY A N 1
ATOM 1720 C CA . GLY A 1 222 ? -15.651 10.058 38.868 1.00 96.50 222 GLY A CA 1
ATOM 1721 C C . GLY A 1 222 ? -15.334 8.875 37.951 1.00 96.50 222 GLY A C 1
ATOM 1722 O O . GLY A 1 222 ? -15.153 7.767 38.456 1.00 96.50 222 GLY A O 1
ATOM 1723 N N . VAL A 1 223 ? -15.258 9.080 36.630 1.00 98.44 223 VAL A N 1
ATOM 1724 C CA . VAL A 1 223 ? -14.802 8.050 35.685 1.00 98.44 223 VAL A CA 1
ATOM 1725 C C . VAL A 1 223 ? -13.331 7.722 35.939 1.00 98.44 223 VAL A C 1
ATOM 1727 O O . VAL A 1 223 ? -12.464 8.602 35.959 1.00 98.44 223 VAL A O 1
ATOM 1730 N N . LYS A 1 224 ? -13.046 6.434 36.141 1.00 97.81 224 LYS A N 1
ATOM 1731 C CA . LYS A 1 224 ? -11.713 5.937 36.496 1.00 97.81 224 LYS A CA 1
ATOM 1732 C C . LYS A 1 224 ? -10.905 5.479 35.298 1.00 97.81 224 LYS A C 1
ATOM 1734 O O . LYS A 1 224 ? -9.694 5.602 35.359 1.00 97.81 224 LYS A O 1
ATOM 1739 N N . ILE A 1 225 ? -11.534 5.043 34.212 1.00 98.69 225 ILE A N 1
ATOM 1740 C CA . ILE A 1 225 ? -10.832 4.708 32.966 1.00 98.69 225 ILE A CA 1
ATOM 1741 C C . ILE A 1 225 ? -11.478 5.487 31.820 1.00 98.69 225 ILE A C 1
ATOM 1743 O O . ILE A 1 225 ? -12.700 5.472 31.705 1.00 98.69 225 ILE A O 1
ATOM 1747 N N . VAL A 1 226 ? -10.696 6.180 30.995 1.00 98.81 226 VAL A N 1
ATOM 1748 C CA . VAL A 1 226 ? -11.171 6.918 29.814 1.00 98.81 226 VAL A CA 1
ATOM 1749 C C . VAL A 1 226 ? -10.439 6.404 28.583 1.00 98.81 226 VAL A C 1
ATOM 1751 O O . VAL A 1 226 ? -9.230 6.578 28.474 1.00 98.81 226 VAL A O 1
ATOM 1754 N N . VAL A 1 227 ? -11.163 5.811 27.639 1.00 98.81 227 VAL A N 1
ATOM 1755 C CA . VAL A 1 227 ? -10.605 5.319 26.371 1.00 98.81 227 VAL A CA 1
ATOM 1756 C C . VAL A 1 227 ? -11.222 6.047 25.183 1.00 98.81 227 VAL A C 1
ATOM 1758 O O . VAL A 1 227 ? -12.359 6.523 25.251 1.00 98.81 227 VAL A O 1
ATOM 1761 N N . VAL A 1 228 ? -10.469 6.129 24.087 1.00 98.88 228 VAL A N 1
ATOM 1762 C CA . VAL A 1 228 ? -10.925 6.725 22.826 1.00 98.88 228 VAL A CA 1
ATOM 1763 C C . VAL A 1 228 ? -11.019 5.648 21.752 1.00 98.88 228 VAL A C 1
ATOM 1765 O O . VAL A 1 228 ? -10.066 4.903 21.544 1.00 98.88 228 VAL A O 1
ATOM 1768 N N . LEU A 1 229 ? -12.155 5.602 21.061 1.00 98.75 229 LEU A N 1
ATOM 1769 C CA . LEU A 1 229 ? -12.347 4.897 19.799 1.00 98.75 229 LEU A CA 1
ATOM 1770 C C . LEU A 1 229 ? -12.239 5.919 18.670 1.00 98.75 229 LEU A C 1
ATOM 1772 O O . LEU A 1 229 ? -13.121 6.759 18.495 1.00 98.75 229 LEU A O 1
ATOM 1776 N N . ALA A 1 230 ? -11.126 5.887 17.954 1.00 98.12 230 ALA A N 1
ATOM 1777 C CA . ALA A 1 230 ? -10.791 6.819 16.897 1.00 98.12 230 ALA A CA 1
ATOM 1778 C C . ALA A 1 230 ? -10.817 6.093 15.557 1.00 98.12 230 ALA A C 1
ATOM 1780 O O . ALA A 1 230 ? -9.914 5.312 15.271 1.00 98.12 230 ALA A O 1
ATOM 1781 N N . HIS A 1 231 ? -11.790 6.389 14.696 1.00 98.44 231 HIS A N 1
ATOM 1782 C CA . HIS A 1 231 ? -11.733 5.908 13.318 1.00 98.44 231 HIS A CA 1
ATOM 1783 C C . HIS A 1 231 ? -10.731 6.755 12.516 1.00 98.44 231 HIS A C 1
ATOM 1785 O O . HIS A 1 231 ? -11.097 7.647 11.752 1.00 98.44 231 HIS A O 1
ATOM 1791 N N . MET A 1 232 ? -9.449 6.535 12.818 1.00 97.62 232 MET A N 1
ATOM 1792 C CA . MET A 1 232 ? -8.271 7.242 12.328 1.00 97.62 232 MET A CA 1
ATOM 1793 C C . MET A 1 232 ? -7.119 6.260 12.133 1.00 97.62 232 MET A C 1
ATOM 1795 O O . MET A 1 232 ? -6.907 5.351 12.940 1.00 97.62 232 MET A O 1
ATOM 1799 N N . GLY A 1 233 ? -6.330 6.531 11.098 1.00 95.25 233 GLY A N 1
ATOM 1800 C CA . GLY A 1 233 ? -5.255 5.674 10.626 1.00 95.25 233 GLY A CA 1
ATOM 1801 C C . GLY A 1 233 ? -3.894 5.851 11.288 1.00 95.25 233 GLY A C 1
ATOM 1802 O O . GLY A 1 233 ? -3.454 6.978 11.536 1.00 95.25 233 GLY A O 1
ATOM 1803 N N . ALA A 1 234 ? -3.169 4.745 11.451 1.00 97.25 234 ALA A N 1
ATOM 1804 C CA . ALA A 1 234 ? -1.729 4.731 11.718 1.00 97.25 234 ALA A CA 1
ATOM 1805 C C . ALA A 1 234 ? -0.992 3.809 10.736 1.00 97.25 234 ALA A C 1
ATOM 1807 O O . ALA A 1 234 ? -1.593 2.945 10.109 1.00 97.25 234 ALA A O 1
ATOM 1808 N N . TYR A 1 235 ? 0.319 3.989 10.622 1.00 95.31 235 TYR A N 1
ATOM 1809 C CA . TYR A 1 235 ? 1.225 3.133 9.863 1.00 95.31 235 TYR A CA 1
ATOM 1810 C C . TYR A 1 235 ? 2.473 2.853 10.691 1.00 95.31 235 TYR A C 1
ATOM 1812 O O . TYR A 1 235 ? 2.876 3.693 11.498 1.00 95.31 235 TYR A O 1
ATOM 1820 N N . GLN A 1 236 ? 3.109 1.709 10.445 1.00 91.94 236 GLN A N 1
ATOM 1821 C CA . GLN A 1 236 ? 4.416 1.370 10.995 1.00 91.94 236 GLN A CA 1
ATOM 1822 C C . GLN A 1 236 ? 5.331 0.874 9.874 1.00 91.94 236 GLN A C 1
ATOM 1824 O O . GLN A 1 236 ? 4.942 -0.000 9.098 1.00 91.94 236 GLN A O 1
ATOM 1829 N N . ASP A 1 237 ? 6.523 1.458 9.762 1.00 88.00 237 ASP A N 1
ATOM 1830 C CA . ASP A 1 237 ? 7.529 1.010 8.799 1.00 88.00 237 ASP A CA 1
ATOM 1831 C C . ASP A 1 237 ? 8.338 -0.192 9.325 1.00 88.00 237 ASP A C 1
ATOM 1833 O O . ASP A 1 237 ? 8.219 -0.600 10.481 1.00 88.00 237 ASP A O 1
ATOM 1837 N N . SER A 1 238 ? 9.185 -0.776 8.471 1.00 84.81 238 SER A N 1
ATOM 1838 C CA . SER A 1 238 ? 10.032 -1.924 8.832 1.00 84.81 238 SER A CA 1
ATOM 1839 C C . SER A 1 238 ? 11.077 -1.615 9.908 1.00 84.81 238 SER A C 1
ATOM 1841 O O . SER A 1 238 ? 11.602 -2.539 10.522 1.00 84.81 238 SER A O 1
ATOM 1843 N N . SER A 1 239 ? 11.387 -0.337 10.127 1.00 86.44 239 SER A N 1
ATOM 1844 C CA . SER A 1 239 ? 12.302 0.135 11.171 1.00 86.44 239 SER A CA 1
ATOM 1845 C C . SER A 1 239 ? 11.576 0.393 12.497 1.00 86.44 239 SER A C 1
ATOM 1847 O O . SER A 1 239 ? 12.207 0.771 13.482 1.00 86.44 239 SER A O 1
ATOM 1849 N N . GLY A 1 240 ? 10.256 0.187 12.535 1.00 86.06 240 GLY A N 1
ATOM 1850 C CA . GLY A 1 240 ? 9.410 0.380 13.704 1.00 86.06 240 GLY A CA 1
ATOM 1851 C C . GLY A 1 240 ? 8.898 1.810 13.889 1.00 86.06 240 GLY A C 1
ATOM 1852 O O . GLY A 1 240 ? 8.187 2.052 14.867 1.00 86.06 240 GLY A O 1
ATOM 1853 N N . ASN A 1 241 ? 9.195 2.746 12.979 1.00 92.19 241 ASN A N 1
ATOM 1854 C CA . ASN A 1 241 ? 8.708 4.120 13.087 1.00 92.19 241 ASN A CA 1
ATOM 1855 C C . ASN A 1 241 ? 7.214 4.180 12.787 1.00 92.19 241 ASN A C 1
ATOM 1857 O O . ASN A 1 241 ? 6.740 3.604 11.806 1.00 92.19 241 ASN A O 1
ATOM 1861 N N . VAL A 1 242 ? 6.483 4.933 13.609 1.00 95.31 242 VAL A N 1
ATOM 1862 C CA . VAL A 1 242 ? 5.033 5.099 13.481 1.00 95.31 242 VAL A CA 1
ATOM 1863 C C . VAL A 1 242 ? 4.664 6.468 12.917 1.00 95.31 242 VAL A C 1
ATOM 1865 O O . VAL A 1 242 ? 5.257 7.488 13.270 1.00 95.31 242 VAL A O 1
ATOM 1868 N N . SER A 1 243 ? 3.659 6.499 12.046 1.00 96.31 243 SER A N 1
ATOM 1869 C CA . SER A 1 243 ? 3.128 7.724 11.434 1.00 96.31 243 SER A CA 1
ATOM 1870 C C . SER A 1 243 ? 1.616 7.623 11.196 1.00 96.31 243 SER A C 1
ATOM 1872 O O . SER A 1 243 ? 1.017 6.582 11.459 1.00 96.31 243 SER A O 1
ATOM 1874 N N . GLY A 1 244 ? 0.986 8.703 10.729 1.00 95.94 244 GLY A N 1
ATOM 1875 C CA . GLY A 1 244 ? -0.448 8.761 10.418 1.00 95.94 244 GLY A CA 1
ATOM 1876 C C . GLY A 1 244 ? -1.245 9.683 11.344 1.00 95.94 244 GLY A C 1
ATOM 1877 O O . GLY A 1 244 ? -0.764 10.104 12.400 1.00 95.94 244 GLY A O 1
ATOM 1878 N N . ASN A 1 245 ? -2.480 9.994 10.944 1.00 96.94 245 ASN A N 1
ATOM 1879 C CA . ASN A 1 245 ? -3.341 10.946 11.651 1.00 96.94 245 ASN A CA 1
ATOM 1880 C C . ASN A 1 245 ? -3.641 10.517 13.092 1.00 96.94 245 ASN A C 1
ATOM 1882 O O . ASN A 1 245 ? -3.673 11.371 13.976 1.00 96.94 245 ASN A O 1
ATOM 1886 N N . LEU A 1 246 ? -3.777 9.212 13.355 1.00 98.31 246 LEU A N 1
ATOM 1887 C CA . LEU A 1 246 ? -3.968 8.674 14.703 1.00 98.31 246 LEU A CA 1
ATOM 1888 C C . LEU A 1 246 ? -2.776 8.992 15.617 1.00 98.31 246 LEU A C 1
ATOM 1890 O O . LEU A 1 246 ? -2.962 9.363 16.775 1.00 98.31 246 LEU A O 1
ATOM 1894 N N . ILE A 1 247 ? -1.550 8.883 15.095 1.00 98.25 247 ILE A N 1
ATOM 1895 C CA . ILE A 1 247 ? -0.321 9.178 15.843 1.00 98.25 247 ILE A CA 1
ATOM 1896 C C . ILE A 1 247 ? -0.225 10.679 16.140 1.00 98.25 247 ILE A C 1
ATOM 1898 O O . ILE A 1 247 ? 0.111 11.070 17.257 1.00 98.25 247 ILE A O 1
ATOM 1902 N N . ASP A 1 248 ? -0.557 11.531 15.170 1.00 97.69 248 ASP A N 1
ATOM 1903 C CA . ASP A 1 248 ? -0.539 12.987 15.349 1.00 97.69 248 ASP A CA 1
ATOM 1904 C C . ASP A 1 248 ? -1.637 13.494 16.291 1.00 97.69 248 ASP A C 1
ATOM 1906 O O . ASP A 1 248 ? -1.414 14.443 17.050 1.00 97.69 248 ASP A O 1
ATOM 1910 N N . PHE A 1 249 ? -2.798 12.840 16.285 1.00 98.38 249 PHE A N 1
ATOM 1911 C CA . PHE A 1 249 ? -3.855 13.036 17.270 1.00 98.38 249 PHE A CA 1
ATOM 1912 C C . PHE A 1 249 ? -3.376 12.626 18.671 1.00 98.38 249 PHE A C 1
ATOM 1914 O O . PHE A 1 249 ? -3.405 13.438 19.597 1.00 98.38 249 PHE A O 1
ATOM 1921 N N . ALA A 1 250 ? -2.833 11.414 18.823 1.00 98.31 250 ALA A N 1
ATOM 1922 C CA . ALA A 1 250 ? -2.372 10.890 20.109 1.00 98.31 250 ALA A CA 1
ATOM 1923 C C . ALA A 1 250 ? -1.272 11.747 20.765 1.00 98.31 250 ALA A C 1
ATOM 1925 O O . ALA A 1 250 ? -1.226 11.858 21.989 1.00 98.31 250 ALA A O 1
ATOM 1926 N N . LYS A 1 251 ? -0.422 12.426 19.977 1.00 98.25 251 LYS A N 1
ATOM 1927 C CA . LYS A 1 251 ? 0.595 13.367 20.495 1.00 98.25 251 LYS A CA 1
ATOM 1928 C C . LYS A 1 251 ? -0.003 14.564 21.246 1.00 98.25 251 LYS A C 1
ATOM 1930 O O . LYS A 1 251 ? 0.697 15.178 22.049 1.00 98.25 251 LYS A O 1
ATOM 1935 N N . GLN A 1 252 ? -1.256 14.925 20.972 1.00 98.19 252 GLN A N 1
ATOM 1936 C CA . GLN A 1 252 ? -1.885 16.155 21.467 1.00 98.19 252 GLN A CA 1
ATOM 1937 C C . GLN A 1 252 ? -2.974 15.910 22.523 1.00 98.19 252 GLN A C 1
ATOM 1939 O O . GLN A 1 252 ? -3.351 16.835 23.251 1.00 98.19 252 GLN A O 1
ATOM 1944 N N . VAL A 1 253 ? -3.476 14.679 22.616 1.00 97.31 253 VAL A N 1
ATOM 1945 C CA . VAL A 1 253 ? -4.549 14.297 23.540 1.00 97.31 253 VAL A CA 1
ATOM 1946 C C . VAL A 1 253 ? -4.015 14.091 24.959 1.00 97.31 253 VAL A C 1
ATOM 1948 O O . VAL A 1 253 ? -2.886 13.653 25.170 1.00 97.31 253 VAL A O 1
ATOM 1951 N N . LYS A 1 254 ? -4.836 14.433 25.954 1.00 96.25 254 LYS A N 1
ATOM 1952 C CA . LYS A 1 254 ? -4.527 14.372 27.386 1.00 96.25 254 LYS A CA 1
ATOM 1953 C C . LYS A 1 254 ? -5.708 13.792 28.165 1.00 96.25 254 LYS A C 1
ATOM 1955 O O . LYS A 1 254 ? -6.860 13.954 27.780 1.00 96.25 254 LYS A O 1
ATOM 1960 N N . GLY A 1 255 ? -5.419 13.163 29.305 1.00 95.38 255 GLY A N 1
ATOM 1961 C CA . GLY A 1 255 ? -6.444 12.669 30.238 1.00 95.38 255 GLY A CA 1
ATOM 1962 C C . GLY A 1 255 ? -7.112 11.344 29.847 1.00 95.38 255 GLY A C 1
ATOM 1963 O O . GLY A 1 255 ? -8.025 10.904 30.553 1.00 95.38 255 GLY A O 1
ATOM 1964 N N . VAL A 1 256 ? -6.641 10.709 28.771 1.00 98.19 256 VAL A N 1
ATOM 1965 C CA . VAL A 1 256 ? -7.092 9.402 28.268 1.00 98.19 256 VAL A CA 1
ATOM 1966 C C . VAL A 1 256 ? -6.071 8.316 28.613 1.00 98.19 256 VAL A C 1
ATOM 1968 O O . VAL A 1 256 ? -4.875 8.593 28.674 1.00 98.19 256 VAL A O 1
ATOM 1971 N N . ASP A 1 257 ? -6.542 7.091 28.827 1.00 98.62 257 ASP A N 1
ATOM 1972 C CA . ASP A 1 257 ? -5.724 5.939 29.224 1.00 98.62 257 ASP A CA 1
ATOM 1973 C C . ASP A 1 257 ? -5.341 5.041 28.041 1.00 98.62 257 ASP A C 1
ATOM 1975 O O . ASP A 1 257 ? -4.353 4.319 28.137 1.00 98.62 257 ASP A O 1
ATOM 1979 N N . ALA A 1 258 ? -6.102 5.069 26.940 1.00 98.75 258 ALA A N 1
ATOM 1980 C CA . ALA A 1 258 ? -5.821 4.314 25.715 1.00 98.75 258 ALA A CA 1
ATOM 1981 C C . ALA A 1 258 ? -6.557 4.898 24.499 1.00 98.75 258 ALA A C 1
ATOM 1983 O O . ALA A 1 258 ? -7.624 5.507 24.647 1.00 98.75 258 ALA A O 1
ATOM 1984 N N . ILE A 1 259 ? -6.008 4.678 23.301 1.00 98.81 259 ILE A N 1
ATOM 1985 C CA . ILE A 1 259 ? -6.612 5.081 22.024 1.00 98.81 259 ILE A CA 1
ATOM 1986 C C . ILE A 1 259 ? -6.609 3.887 21.063 1.00 98.81 259 ILE A C 1
ATOM 1988 O O . ILE A 1 259 ? -5.551 3.405 20.666 1.00 98.81 259 ILE A O 1
ATOM 1992 N N . PHE A 1 260 ? -7.790 3.439 20.657 1.00 98.75 260 PHE A N 1
ATOM 1993 C CA . PHE A 1 260 ? -7.962 2.410 19.636 1.00 98.75 260 PHE A CA 1
ATOM 1994 C C . PHE A 1 260 ? -8.281 3.068 18.294 1.00 98.75 260 PHE A C 1
ATOM 1996 O O . PHE A 1 260 ? -9.145 3.940 18.230 1.00 98.75 260 PHE A O 1
ATOM 2003 N N . GLY A 1 261 ? -7.544 2.683 17.258 1.00 98.00 261 GLY A N 1
ATOM 2004 C CA . GLY A 1 261 ? -7.603 3.216 15.903 1.00 98.00 261 GLY A CA 1
ATOM 2005 C C . GLY A 1 261 ? -8.371 2.335 14.911 1.00 98.00 261 GLY A C 1
ATOM 2006 O O . GLY A 1 261 ? -8.935 1.303 15.269 1.00 98.00 261 GLY A O 1
ATOM 2007 N N . GLY A 1 262 ? -8.332 2.710 13.633 1.00 96.75 262 GLY A N 1
ATOM 2008 C CA . GLY A 1 262 ? -8.950 1.976 12.520 1.00 96.75 262 GLY A CA 1
ATOM 2009 C C . GLY A 1 262 ? -8.483 2.512 11.172 1.00 96.75 262 GLY A C 1
ATOM 2010 O O . GLY A 1 262 ? -7.392 3.079 11.084 1.00 96.75 262 GLY A O 1
ATOM 2011 N N . HIS A 1 263 ? -9.326 2.409 10.148 1.00 96.00 263 HIS A N 1
ATOM 2012 C CA . HIS A 1 263 ? -9.224 3.073 8.849 1.00 96.00 263 HIS A CA 1
ATOM 2013 C C . HIS A 1 263 ? -8.107 2.565 7.913 1.00 96.00 263 HIS A C 1
ATOM 2015 O O . HIS A 1 263 ? -8.326 2.340 6.723 1.00 96.00 263 HIS A O 1
ATOM 2021 N N . THR A 1 264 ? -6.881 2.371 8.408 1.00 93.69 264 THR A N 1
ATOM 2022 C CA . THR A 1 264 ? -5.712 2.041 7.567 1.00 93.69 264 THR A CA 1
ATOM 2023 C C . THR A 1 264 ? -5.500 0.555 7.340 1.00 93.69 264 THR A C 1
ATOM 2025 O O . THR A 1 264 ? -4.645 0.183 6.532 1.00 93.69 264 THR A O 1
ATOM 2028 N N . HIS A 1 265 ? -6.246 -0.303 8.043 1.00 95.12 265 HIS A N 1
ATOM 2029 C CA . HIS A 1 265 ? -6.138 -1.766 7.977 1.00 95.12 265 HIS A CA 1
ATOM 2030 C C . HIS A 1 265 ? -4.755 -2.313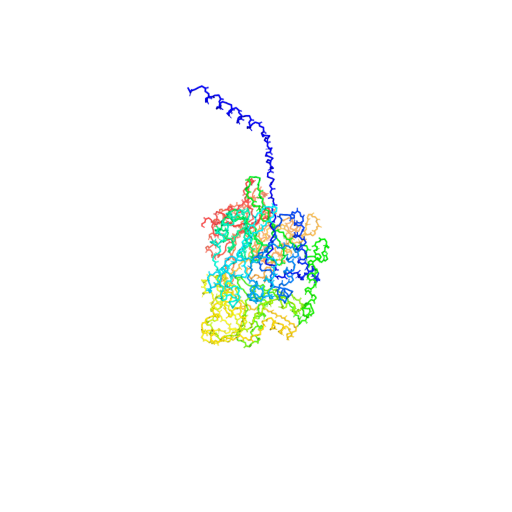 8.370 1.00 95.12 265 HIS A C 1
ATOM 2032 O O . HIS A 1 265 ? -4.401 -3.453 8.051 1.00 95.12 265 HIS A O 1
ATOM 2038 N N . THR A 1 266 ? -3.937 -1.503 9.035 1.00 96.25 266 THR A N 1
ATOM 2039 C CA . THR A 1 266 ? -2.591 -1.875 9.474 1.00 96.25 266 THR A CA 1
ATOM 2040 C C . THR A 1 266 ? -2.623 -2.598 10.811 1.00 96.25 266 THR A C 1
ATOM 2042 O O . THR A 1 266 ? -3.552 -2.428 11.594 1.00 96.25 266 THR A O 1
ATOM 2045 N N . ILE A 1 267 ? -1.553 -3.325 11.118 1.00 96.62 267 ILE A N 1
ATOM 2046 C CA . ILE A 1 267 ? -1.268 -3.749 12.488 1.00 96.62 267 ILE A CA 1
ATOM 2047 C C . ILE A 1 267 ? -0.327 -2.708 13.084 1.00 96.62 267 ILE A C 1
ATOM 2049 O O . ILE A 1 267 ? 0.795 -2.552 12.606 1.00 96.62 267 ILE A O 1
ATOM 2053 N N . VAL A 1 268 ? -0.790 -1.989 14.102 1.00 97.38 268 VAL A N 1
ATOM 2054 C CA . VAL A 1 268 ? 0.036 -1.049 14.868 1.00 97.38 268 VAL A CA 1
ATOM 2055 C C . VAL A 1 268 ? -0.246 -1.271 16.345 1.00 97.38 268 VAL A C 1
ATOM 2057 O O . VAL A 1 268 ? -1.403 -1.310 16.749 1.00 97.38 268 VAL A O 1
ATOM 2060 N N . THR A 1 269 ? 0.805 -1.381 17.151 1.00 97.06 269 THR A N 1
ATOM 2061 C CA . THR A 1 269 ? 0.738 -1.362 18.619 1.00 97.06 269 THR A CA 1
ATOM 2062 C C . THR A 1 269 ? 1.925 -0.556 19.129 1.00 97.06 269 THR A C 1
ATOM 2064 O O . THR A 1 269 ? 3.074 -0.945 18.920 1.00 97.06 269 THR A O 1
ATOM 2067 N N . THR A 1 270 ? 1.675 0.595 19.745 1.00 97.19 270 THR A N 1
ATOM 2068 C CA . THR A 1 270 ? 2.732 1.518 20.183 1.00 97.19 270 THR A CA 1
ATOM 2069 C C . THR A 1 270 ? 2.303 2.327 21.407 1.00 97.19 270 THR A C 1
ATOM 2071 O O . THR A 1 270 ? 1.179 2.196 21.895 1.00 97.19 270 THR A O 1
ATOM 2074 N N . ARG A 1 271 ? 3.193 3.191 21.901 1.00 97.31 271 ARG A N 1
ATOM 2075 C CA . ARG A 1 271 ? 2.868 4.227 22.882 1.00 97.31 271 ARG A CA 1
ATOM 2076 C C . ARG A 1 271 ? 3.205 5.604 22.349 1.00 97.31 271 ARG A C 1
ATOM 2078 O O . ARG A 1 271 ? 4.304 5.840 21.856 1.00 97.31 271 ARG A O 1
ATOM 2085 N N . VAL A 1 272 ? 2.285 6.538 22.546 1.00 96.62 272 VAL A N 1
ATOM 2086 C CA . VAL A 1 272 ? 2.492 7.956 22.254 1.00 96.62 272 VAL A CA 1
ATOM 2087 C C . VAL A 1 272 ? 2.282 8.725 23.549 1.00 96.62 272 VAL A C 1
ATOM 2089 O O . VAL A 1 272 ? 1.216 8.652 24.148 1.00 96.62 272 VAL A O 1
ATOM 2092 N N . ASN A 1 273 ? 3.320 9.417 24.029 1.00 94.81 273 ASN A N 1
ATOM 2093 C CA . ASN A 1 273 ? 3.301 10.120 25.320 1.00 94.81 273 ASN A CA 1
ATOM 2094 C C . ASN A 1 273 ? 2.838 9.235 26.498 1.00 94.81 273 ASN A C 1
ATOM 2096 O O . ASN A 1 273 ? 2.123 9.686 27.389 1.00 94.81 273 ASN A O 1
ATOM 2100 N N . GLY A 1 274 ? 3.230 7.956 26.487 1.00 94.81 274 GLY A N 1
ATOM 2101 C CA . GLY A 1 274 ? 2.846 6.972 27.502 1.00 94.81 274 GLY A CA 1
ATOM 2102 C C . GLY A 1 274 ? 1.457 6.350 27.314 1.00 94.81 274 GLY A C 1
ATOM 2103 O O . GLY A 1 274 ? 1.172 5.354 27.972 1.00 94.81 274 GLY A O 1
ATOM 2104 N N . ILE A 1 275 ? 0.631 6.855 26.394 1.00 98.06 275 ILE A N 1
ATOM 2105 C CA . ILE A 1 275 ? -0.704 6.323 26.086 1.00 98.06 275 ILE A CA 1
ATOM 2106 C C . ILE A 1 275 ? -0.559 5.170 25.079 1.00 98.06 275 ILE A C 1
ATOM 2108 O O . ILE A 1 275 ? 0.040 5.389 24.023 1.00 98.06 275 ILE A O 1
ATOM 2112 N N . PRO A 1 276 ? -1.077 3.958 25.353 1.00 98.44 276 PRO A N 1
ATOM 2113 C CA . PRO A 1 276 ? -1.165 2.890 24.362 1.00 98.44 276 PRO A CA 1
ATOM 2114 C C . PRO A 1 276 ? -2.058 3.284 23.181 1.00 98.44 276 PRO A C 1
ATOM 2116 O O . PRO A 1 276 ? -3.178 3.769 23.372 1.00 98.44 276 PRO A O 1
ATOM 2119 N N . VAL A 1 277 ? -1.557 3.051 21.969 1.00 98.56 277 VAL A N 1
ATOM 2120 C CA . VAL A 1 277 ? -2.237 3.327 20.699 1.00 98.56 277 VAL A CA 1
ATOM 2121 C C . VAL A 1 277 ? -2.136 2.102 19.798 1.00 98.56 277 VAL A C 1
ATOM 2123 O O . VAL A 1 277 ? -1.037 1.563 19.633 1.00 98.56 277 VAL A O 1
ATOM 2126 N N . GLY A 1 278 ? -3.238 1.679 19.178 1.00 97.56 278 GLY A N 1
ATOM 2127 C CA . GLY A 1 278 ? -3.190 0.523 18.284 1.00 97.56 278 GLY A CA 1
ATOM 2128 C C . GLY A 1 278 ? -4.308 0.427 17.257 1.00 97.56 278 GLY A C 1
ATOM 2129 O O . GLY A 1 278 ? -5.343 1.061 17.407 1.00 97.56 278 GLY A O 1
ATOM 2130 N N . VAL A 1 279 ? -4.062 -0.356 16.205 1.00 98.12 279 VAL A N 1
ATOM 2131 C CA . VAL A 1 279 ? -4.976 -0.646 15.085 1.00 98.12 279 VAL A CA 1
ATOM 2132 C C . VAL A 1 279 ? -4.976 -2.160 14.850 1.00 98.12 279 VAL A C 1
ATOM 2134 O O . VAL A 1 279 ? -3.904 -2.764 14.742 1.00 98.12 279 VAL A O 1
ATOM 2137 N N . ALA A 1 280 ? -6.161 -2.776 14.785 1.00 96.56 280 ALA A N 1
ATOM 2138 C CA . ALA A 1 280 ? -6.348 -4.232 14.811 1.00 96.56 280 ALA A CA 1
ATOM 2139 C C . ALA A 1 280 ? -6.422 -4.907 13.423 1.00 96.56 280 ALA A C 1
ATOM 2141 O O . ALA A 1 280 ? -7.159 -5.879 13.242 1.00 96.56 280 ALA A O 1
ATOM 2142 N N . ALA A 1 281 ? -5.645 -4.446 12.438 1.00 96.25 281 ALA A N 1
ATOM 2143 C CA . ALA A 1 281 ? -5.780 -4.879 11.044 1.00 96.25 281 ALA A CA 1
ATOM 2144 C C . ALA A 1 281 ? -7.209 -4.654 10.509 1.00 96.25 281 ALA A C 1
ATOM 2146 O O . ALA A 1 281 ? -7.759 -3.577 10.683 1.00 96.25 281 ALA A O 1
ATOM 2147 N N . ASN A 1 282 ? -7.774 -5.632 9.795 1.00 95.62 282 ASN A N 1
ATOM 2148 C CA . ASN A 1 282 ? -9.074 -5.543 9.139 1.00 95.62 282 ASN A CA 1
ATOM 2149 C C . ASN A 1 282 ? -9.705 -6.930 8.923 1.00 95.62 282 ASN A C 1
ATOM 2151 O O . ASN A 1 282 ? -9.043 -7.955 9.093 1.00 95.62 282 ASN A O 1
ATOM 2155 N N . TYR A 1 283 ? -10.963 -6.974 8.479 1.00 95.06 283 TYR A N 1
ATOM 2156 C CA . TYR A 1 283 ? -11.670 -8.172 7.984 1.00 95.06 283 TYR A CA 1
ATOM 2157 C C . TYR A 1 283 ? -11.774 -9.322 8.998 1.00 95.06 283 TYR A C 1
ATOM 2159 O O . TYR A 1 283 ? -11.865 -10.482 8.605 1.00 95.06 283 TYR A O 1
ATOM 2167 N N . GLY A 1 284 ? -11.694 -9.030 10.300 1.00 95.69 284 GLY A N 1
ATOM 2168 C CA . GLY A 1 284 ? -11.639 -10.064 11.339 1.00 95.69 284 GLY A CA 1
ATOM 2169 C C . GLY A 1 284 ? -10.341 -10.888 11.323 1.00 95.69 284 GLY A C 1
ATOM 2170 O O . GLY A 1 284 ? -10.327 -12.036 11.766 1.00 95.69 284 GLY A O 1
ATOM 2171 N N . LYS A 1 285 ? -9.238 -10.342 10.788 1.00 96.75 285 LYS A N 1
ATOM 2172 C CA . LYS A 1 285 ? -7.897 -10.957 10.863 1.00 96.75 285 LYS A CA 1
ATOM 2173 C C . LYS A 1 285 ? -7.352 -11.035 12.273 1.00 96.75 285 LYS A C 1
ATOM 2175 O O . LYS A 1 285 ? -6.655 -11.993 12.583 1.00 96.75 285 LYS A O 1
ATOM 2180 N N . GLY A 1 286 ? -7.682 -10.069 13.116 1.00 96.25 286 GLY A N 1
ATOM 2181 C CA . GLY A 1 286 ? -7.266 -10.084 14.502 1.00 96.25 286 GLY A CA 1
ATOM 2182 C C . GLY A 1 286 ? -8.079 -9.147 15.369 1.00 96.25 286 GLY A C 1
ATOM 2183 O O . GLY A 1 286 ? -9.004 -8.492 14.893 1.00 96.25 286 GLY A O 1
ATOM 2184 N N . ILE A 1 287 ? -7.715 -9.131 16.645 1.00 98.19 287 ILE A N 1
ATOM 2185 C CA . ILE A 1 287 ? -8.278 -8.266 17.683 1.00 98.19 287 ILE A CA 1
ATOM 2186 C C . ILE A 1 287 ? -7.134 -7.637 18.478 1.00 98.19 287 ILE A C 1
ATOM 2188 O O . ILE A 1 287 ? -6.056 -8.232 18.573 1.00 98.19 287 ILE A O 1
ATOM 2192 N N . ILE A 1 288 ? -7.362 -6.467 19.067 1.00 98.44 288 ILE A N 1
ATOM 2193 C CA . ILE A 1 288 ? -6.475 -5.937 20.110 1.00 98.44 288 ILE A CA 1
ATOM 2194 C C . ILE A 1 288 ? -6.994 -6.385 21.473 1.00 98.44 288 ILE A C 1
ATOM 2196 O O . ILE A 1 288 ? -8.185 -6.273 21.743 1.00 98.44 288 ILE A O 1
ATOM 2200 N N . ASP A 1 289 ? -6.091 -6.855 22.331 1.00 98.31 289 ASP A N 1
ATOM 2201 C CA . ASP A 1 289 ? -6.322 -7.074 23.758 1.00 98.31 289 ASP A CA 1
ATOM 2202 C C . ASP A 1 289 ? -5.421 -6.135 24.572 1.00 98.31 289 ASP A C 1
ATOM 2204 O O . ASP A 1 289 ? -4.191 -6.182 24.473 1.00 98.31 289 ASP A O 1
ATOM 2208 N N . LEU A 1 290 ? -6.035 -5.257 25.364 1.00 98.69 290 LEU A N 1
ATOM 2209 C CA . LEU A 1 290 ? -5.353 -4.348 26.278 1.00 98.69 290 LEU A CA 1
ATOM 2210 C C . LEU A 1 290 ? -5.808 -4.592 27.714 1.00 98.69 290 LEU A C 1
ATOM 2212 O O . LEU A 1 290 ? -6.998 -4.553 28.017 1.00 98.69 290 LEU A O 1
ATOM 2216 N N . LYS A 1 291 ? -4.843 -4.721 28.626 1.00 98.50 291 LYS A N 1
ATOM 2217 C CA . LYS A 1 291 ? -5.102 -4.755 30.069 1.00 98.50 291 LYS A CA 1
ATOM 2218 C C . LYS A 1 291 ? -4.947 -3.363 30.674 1.00 98.50 291 LYS A C 1
ATOM 2220 O O . LYS A 1 291 ? -3.898 -2.739 30.513 1.00 98.50 291 LYS A O 1
ATOM 2225 N N . ILE A 1 292 ? -5.954 -2.891 31.405 1.00 98.56 292 ILE A N 1
ATOM 2226 C CA . ILE A 1 292 ? -5.860 -1.683 32.238 1.00 98.56 292 ILE A CA 1
ATOM 2227 C C . ILE A 1 292 ? -6.143 -2.066 33.686 1.00 98.56 292 ILE A C 1
ATOM 2229 O O . ILE A 1 292 ? -7.201 -2.613 33.998 1.00 98.56 292 ILE A O 1
ATOM 2233 N N . THR A 1 293 ? -5.206 -1.763 34.577 1.00 98.31 293 THR A N 1
ATOM 2234 C CA . THR A 1 293 ? -5.292 -2.098 35.997 1.00 98.31 293 THR A CA 1
ATOM 2235 C C . THR A 1 293 ? -5.530 -0.845 36.826 1.00 98.31 293 THR A C 1
ATOM 2237 O O . THR A 1 293 ? -4.836 0.160 36.677 1.00 98.31 293 THR A O 1
ATOM 2240 N N . ILE A 1 294 ? -6.514 -0.915 37.719 1.00 97.12 294 ILE A N 1
ATOM 2241 C CA . ILE A 1 294 ? -6.647 -0.004 38.853 1.00 97.12 294 ILE A CA 1
ATOM 2242 C C . ILE A 1 294 ? -5.881 -0.633 40.010 1.00 97.12 294 ILE A C 1
ATOM 2244 O O . ILE A 1 294 ? -6.259 -1.700 40.503 1.00 97.12 294 ILE A O 1
ATOM 2248 N N . ASN A 1 295 ? -4.792 0.015 40.401 1.00 95.62 295 ASN A N 1
ATOM 2249 C CA . ASN A 1 295 ? -3.908 -0.433 41.466 1.00 95.62 295 ASN A CA 1
ATOM 2250 C C . ASN A 1 295 ? -4.540 -0.193 42.844 1.00 95.62 295 ASN A C 1
ATOM 2252 O O . ASN A 1 295 ? -5.517 0.545 42.988 1.00 95.62 295 ASN A O 1
ATOM 2256 N N . GLU A 1 296 ? -3.962 -0.806 43.874 1.00 92.12 296 GLU A N 1
ATOM 2257 C CA . GLU A 1 296 ? -4.460 -0.710 45.256 1.00 92.12 296 GLU A CA 1
ATOM 2258 C C . GLU A 1 296 ? -4.420 0.728 45.803 1.00 92.12 296 GLU A C 1
ATOM 2260 O O . GLU A 1 296 ? -5.260 1.114 46.614 1.00 92.12 296 GLU A O 1
ATOM 2265 N N . ASP A 1 297 ? -3.485 1.547 45.313 1.00 90.62 297 ASP A N 1
ATOM 2266 C CA . ASP A 1 297 ? -3.362 2.975 45.636 1.00 90.62 297 ASP A CA 1
ATOM 2267 C C . ASP A 1 297 ? -4.351 3.871 44.857 1.00 90.62 297 ASP A C 1
ATOM 2269 O O . ASP A 1 297 ? -4.369 5.092 45.025 1.00 90.62 297 ASP A O 1
ATOM 2273 N N . GLY A 1 298 ? -5.190 3.270 44.006 1.00 88.44 298 GLY A N 1
ATOM 2274 C CA . GLY A 1 298 ? -6.176 3.950 43.174 1.00 88.44 298 GLY A CA 1
ATOM 2275 C C . GLY A 1 298 ? -5.620 4.557 41.885 1.00 88.44 298 GLY A C 1
ATOM 2276 O O . GLY A 1 298 ? -6.389 5.183 41.147 1.00 88.44 298 GLY A O 1
ATOM 2277 N N . THR A 1 299 ? -4.327 4.388 41.593 1.00 92.75 299 THR A N 1
ATOM 2278 C CA . THR A 1 299 ? -3.738 4.780 40.306 1.00 92.75 299 THR A CA 1
ATOM 2279 C C . THR A 1 299 ? -4.173 3.833 39.191 1.00 92.75 299 THR A C 1
ATOM 2281 O O . THR A 1 299 ? -4.529 2.678 39.426 1.00 92.75 299 THR A O 1
ATOM 2284 N N . VAL A 1 300 ? -4.167 4.334 37.956 1.00 96.12 300 VAL A N 1
ATOM 2285 C CA . VAL A 1 300 ? -4.548 3.574 36.761 1.00 96.12 300 VAL A CA 1
ATOM 2286 C C . VAL A 1 300 ? -3.301 3.345 35.929 1.00 96.12 300 VAL A C 1
ATOM 2288 O O . VAL A 1 300 ? -2.542 4.277 35.670 1.00 96.12 300 VAL A O 1
ATOM 2291 N N . THR A 1 301 ? -3.073 2.107 35.513 1.00 96.56 301 THR A N 1
ATOM 2292 C CA . THR A 1 301 ? -1.946 1.742 34.656 1.00 96.56 301 THR A CA 1
ATOM 2293 C C . THR A 1 301 ? -2.457 0.933 33.478 1.00 96.56 301 THR A C 1
ATOM 2295 O O . THR A 1 301 ? -3.086 -0.107 33.656 1.00 96.56 301 THR A O 1
ATOM 2298 N N . ALA A 1 302 ? -2.186 1.410 32.266 1.00 97.69 302 ALA A N 1
ATOM 2299 C CA . ALA A 1 302 ? -2.465 0.668 31.046 1.00 97.69 302 ALA A CA 1
ATOM 2300 C C . ALA A 1 302 ? -1.221 -0.125 30.631 1.00 97.69 302 ALA A C 1
ATOM 2302 O O . ALA A 1 302 ? -0.131 0.446 30.519 1.00 97.69 302 ALA A O 1
ATOM 2303 N N . GLY A 1 303 ? -1.388 -1.427 30.398 1.00 97.31 303 GLY A N 1
ATOM 2304 C CA . GLY A 1 303 ? -0.374 -2.294 29.805 1.00 97.31 303 GLY A CA 1
ATOM 2305 C C . GLY A 1 303 ? -0.151 -1.992 28.322 1.00 97.31 303 GLY A C 1
ATOM 2306 O O . GLY A 1 303 ? -0.646 -0.997 27.792 1.00 97.31 303 GLY A O 1
ATOM 2307 N N . ASP A 1 304 ? 0.625 -2.837 27.653 1.00 97.19 304 ASP A N 1
ATOM 2308 C CA . ASP A 1 304 ? 0.816 -2.732 26.206 1.00 97.19 304 ASP A CA 1
ATOM 2309 C C . ASP A 1 304 ? -0.308 -3.459 25.464 1.00 97.19 304 ASP A C 1
ATOM 2311 O O . ASP A 1 304 ? -0.755 -4.527 25.886 1.00 97.19 304 ASP A O 1
ATOM 2315 N N . MET A 1 305 ? -0.749 -2.882 24.347 1.00 98.19 305 MET A N 1
ATOM 2316 C CA . MET A 1 305 ? -1.729 -3.509 23.461 1.00 98.19 305 MET A CA 1
ATOM 2317 C C . MET A 1 305 ? -1.125 -4.743 22.786 1.00 98.19 305 MET A C 1
ATOM 2319 O O . MET A 1 305 ? -0.024 -4.671 22.241 1.00 98.19 305 MET A O 1
ATOM 2323 N N . GLN A 1 306 ? -1.857 -5.855 22.791 1.00 97.94 306 GLN A N 1
ATOM 2324 C CA . GLN A 1 306 ? -1.466 -7.099 22.133 1.00 97.94 306 GLN A CA 1
ATOM 2325 C C . GLN A 1 306 ? -2.363 -7.358 20.925 1.00 97.94 306 GLN A C 1
ATOM 2327 O O . GLN A 1 306 ? -3.583 -7.414 21.064 1.00 97.94 306 GLN A O 1
ATOM 2332 N N . TYR A 1 307 ? -1.769 -7.553 19.747 1.00 98.00 307 TYR A N 1
ATOM 2333 C CA . TYR A 1 307 ? -2.498 -8.014 18.566 1.00 98.00 307 TYR A CA 1
ATOM 2334 C C . TYR A 1 307 ? -2.605 -9.540 18.570 1.00 98.00 307 TYR A C 1
ATOM 2336 O O . TYR A 1 307 ? -1.593 -10.244 18.573 1.00 98.00 307 TYR A O 1
ATOM 2344 N N . ILE A 1 308 ? -3.833 -10.054 18.540 1.00 97.81 308 ILE A N 1
ATOM 2345 C CA . ILE A 1 308 ? -4.117 -11.488 18.461 1.00 97.81 308 ILE A CA 1
ATOM 2346 C C . ILE A 1 308 ? -4.536 -11.819 17.028 1.00 97.81 308 ILE A C 1
ATOM 2348 O O . ILE A 1 308 ? -5.629 -11.459 16.593 1.00 97.81 308 ILE A O 1
ATOM 2352 N N . ASP A 1 309 ? -3.665 -12.526 16.309 1.00 97.44 309 ASP A N 1
ATOM 2353 C CA . ASP A 1 309 ? -3.903 -13.002 14.943 1.00 97.44 309 ASP A CA 1
ATOM 2354 C C . ASP A 1 309 ? -4.821 -14.238 14.934 1.00 97.44 309 ASP A C 1
ATOM 2356 O O . ASP A 1 309 ? -4.479 -15.297 15.467 1.00 97.44 309 ASP A O 1
ATOM 2360 N N . LEU A 1 310 ? -5.979 -14.108 14.289 1.00 96.50 310 LEU A N 1
ATOM 2361 C CA . LEU A 1 310 ? -6.989 -15.157 14.139 1.00 96.50 310 LEU A CA 1
ATOM 2362 C C . LEU A 1 310 ? -6.873 -15.908 12.810 1.00 96.50 310 LEU A C 1
ATOM 2364 O O . LEU A 1 310 ? -7.490 -16.964 12.645 1.00 96.50 310 LEU A O 1
ATOM 2368 N N . THR A 1 311 ? -6.084 -15.402 11.857 1.00 94.12 311 THR A N 1
ATOM 2369 C CA . THR A 1 311 ? -6.024 -15.943 10.491 1.00 94.12 311 THR A CA 1
ATOM 2370 C C . THR A 1 311 ? -5.609 -17.405 10.472 1.00 94.12 311 THR A C 1
ATOM 2372 O O . THR A 1 311 ? -6.153 -18.188 9.695 1.00 94.12 311 THR A O 1
ATOM 2375 N N . LYS A 1 312 ? -4.714 -17.812 11.376 1.00 91.00 312 LYS A N 1
ATOM 2376 C CA . LYS A 1 312 ? -4.239 -19.198 11.501 1.00 91.00 312 LYS A CA 1
ATOM 2377 C C . LYS A 1 312 ? -5.353 -20.191 11.842 1.00 91.00 312 LYS A C 1
ATOM 2379 O O . LYS A 1 312 ? -5.216 -21.366 11.521 1.00 91.00 312 LYS A O 1
ATOM 2384 N N . ILE A 1 313 ? -6.443 -19.735 12.463 1.00 92.69 313 ILE A N 1
ATOM 2385 C CA . ILE A 1 313 ? -7.556 -20.593 12.887 1.00 92.69 313 ILE A CA 1
ATOM 2386 C C . ILE A 1 313 ? -8.497 -20.875 11.715 1.00 92.69 313 ILE A C 1
ATOM 2388 O O . ILE A 1 313 ? -8.880 -22.021 11.503 1.00 92.69 313 ILE A O 1
ATOM 2392 N N . TYR A 1 314 ? -8.853 -19.854 10.930 1.00 91.06 314 TYR A N 1
ATOM 2393 C CA . TYR A 1 314 ? -9.798 -20.007 9.816 1.00 91.06 314 TYR A CA 1
ATOM 2394 C C . TYR A 1 314 ? -9.136 -20.168 8.442 1.00 91.06 314 TYR A C 1
ATOM 2396 O O . TYR A 1 314 ? -9.828 -20.366 7.444 1.00 91.06 314 TYR A O 1
ATOM 2404 N N . SER A 1 315 ? -7.803 -20.134 8.362 1.00 89.19 315 SER A N 1
ATOM 2405 C CA . SER A 1 315 ? -7.049 -20.410 7.128 1.00 89.19 315 SER A CA 1
ATOM 2406 C C . SER A 1 315 ? -6.770 -21.904 6.904 1.00 89.19 315 SER A C 1
ATOM 2408 O O . SER A 1 315 ? -5.861 -22.262 6.161 1.00 89.19 315 SER A O 1
ATOM 2410 N N . THR A 1 316 ? -7.574 -22.784 7.504 1.00 86.06 316 THR A N 1
ATOM 2411 C CA . THR A 1 316 ? -7.554 -24.231 7.265 1.00 86.06 316 THR A CA 1
ATOM 2412 C C . THR A 1 316 ? -8.952 -24.732 6.903 1.00 86.06 316 THR A C 1
ATOM 2414 O O . THR A 1 316 ? -9.937 -24.238 7.462 1.00 86.06 316 THR A O 1
ATOM 2417 N N . PRO A 1 317 ? -9.079 -25.722 6.001 1.00 83.75 317 PRO A N 1
ATOM 2418 C CA . PRO A 1 317 ? -10.322 -26.471 5.875 1.00 83.75 317 PRO A CA 1
ATOM 2419 C C . PRO A 1 317 ? -10.625 -27.216 7.187 1.00 83.75 317 PRO A C 1
ATOM 2421 O O . PRO A 1 317 ? -9.704 -27.628 7.893 1.00 83.75 317 PRO A O 1
ATOM 2424 N N . ASN A 1 318 ? -11.913 -27.417 7.484 1.00 85.31 318 ASN A N 1
ATOM 2425 C CA . ASN A 1 318 ? -12.411 -28.174 8.644 1.00 85.31 318 ASN A CA 1
ATOM 2426 C C . ASN A 1 318 ? -11.887 -27.664 9.999 1.00 85.31 318 ASN A C 1
ATOM 2428 O O . ASN A 1 318 ? -11.175 -28.370 10.713 1.00 85.31 318 ASN A O 1
ATOM 2432 N N . ILE A 1 319 ? -12.255 -26.432 10.354 1.00 90.56 319 ILE A N 1
ATOM 2433 C CA . ILE A 1 319 ? -11.936 -25.836 11.656 1.00 90.56 319 ILE A CA 1
ATOM 2434 C C . ILE A 1 319 ? -12.523 -26.713 12.778 1.00 90.56 319 ILE A C 1
ATOM 2436 O O . ILE A 1 319 ? -13.678 -27.135 12.702 1.00 90.56 319 ILE A O 1
ATOM 2440 N N . ASP A 1 320 ? -11.733 -26.982 13.823 1.00 92.31 320 ASP A N 1
ATOM 2441 C CA . ASP A 1 320 ? -12.209 -27.696 15.015 1.00 92.31 320 ASP A CA 1
ATOM 2442 C C . ASP A 1 320 ? -13.398 -26.923 15.632 1.00 92.31 320 ASP A C 1
ATOM 2444 O O . ASP A 1 320 ? -13.238 -25.737 15.948 1.00 92.31 320 ASP A O 1
ATOM 2448 N N . PRO A 1 321 ? -14.574 -27.560 15.827 1.00 93.38 321 PRO A N 1
ATOM 2449 C CA . PRO A 1 321 ? -15.773 -26.906 16.349 1.00 93.38 321 PRO A CA 1
ATOM 2450 C C . PRO A 1 321 ? -15.574 -26.136 17.656 1.00 93.38 321 PRO A C 1
ATOM 2452 O O . PRO A 1 321 ? -16.315 -25.192 17.914 1.00 93.38 321 PRO A O 1
ATOM 2455 N N . LYS A 1 322 ? -14.564 -26.471 18.471 1.00 95.06 322 LYS A N 1
ATOM 2456 C CA . LYS A 1 322 ? -14.265 -25.716 19.700 1.00 95.06 322 LYS A CA 1
ATOM 2457 C C . LYS A 1 322 ? -13.825 -24.270 19.446 1.00 95.06 322 LYS A C 1
ATOM 2459 O O . LYS A 1 322 ? -13.867 -23.468 20.375 1.00 95.06 322 LYS A O 1
ATOM 2464 N N . TYR A 1 323 ? -13.375 -23.947 18.231 1.00 96.00 323 TYR A N 1
ATOM 2465 C CA . TYR A 1 323 ? -13.005 -22.592 17.816 1.00 96.00 323 TYR A CA 1
ATOM 2466 C C . TYR A 1 323 ? -14.150 -21.846 17.129 1.00 96.00 323 TYR A C 1
ATOM 2468 O O . TYR A 1 323 ? -13.945 -20.731 16.669 1.00 96.00 323 TYR A O 1
ATOM 2476 N N . ILE A 1 324 ? -15.340 -22.436 17.038 1.00 96.88 324 ILE A N 1
ATOM 2477 C CA . ILE A 1 324 ? -16.484 -21.853 16.341 1.00 96.88 324 ILE A CA 1
ATOM 2478 C C . ILE A 1 324 ? -17.560 -21.520 17.368 1.00 96.88 324 ILE A C 1
ATOM 2480 O O . ILE A 1 324 ? -17.999 -22.381 18.129 1.00 96.88 324 ILE A O 1
ATOM 2484 N N . ASP A 1 325 ? -18.032 -20.277 17.363 1.00 98.31 325 ASP A N 1
ATOM 2485 C CA . ASP A 1 325 ? -19.258 -19.922 18.066 1.00 98.31 325 ASP A CA 1
ATOM 2486 C C . ASP A 1 325 ? -20.487 -20.337 17.242 1.00 98.31 325 ASP A C 1
ATOM 2488 O O . ASP A 1 325 ? -20.733 -19.809 16.154 1.00 98.31 325 ASP A O 1
ATOM 2492 N N . SER A 1 326 ? -21.258 -21.304 17.747 1.00 97.69 326 SER A N 1
ATOM 2493 C CA . SER A 1 326 ? -22.401 -21.870 17.020 1.00 97.69 326 SER A CA 1
ATOM 2494 C C . SER A 1 326 ? -23.550 -20.882 16.818 1.00 97.69 326 SER A C 1
ATOM 2496 O O . SER A 1 326 ? -24.258 -20.975 15.817 1.00 97.69 326 SER A O 1
ATOM 2498 N N . GLU A 1 327 ? -23.755 -19.941 17.743 1.00 98.25 327 GLU A N 1
ATOM 2499 C CA . GLU A 1 327 ? -24.834 -18.956 17.636 1.00 98.25 327 GLU A CA 1
ATOM 2500 C C . GLU A 1 327 ? -24.507 -17.912 16.570 1.00 98.25 327 GLU A C 1
ATOM 2502 O O . GLU A 1 327 ? -25.346 -17.599 15.725 1.00 98.25 327 GLU A O 1
ATOM 2507 N N . VAL A 1 328 ? -23.262 -17.433 16.544 1.00 98.12 328 VAL A N 1
ATOM 2508 C CA . VAL A 1 328 ? -22.793 -16.543 15.480 1.00 98.12 328 VAL A CA 1
ATOM 2509 C C . VAL A 1 328 ? -22.759 -17.263 14.138 1.00 98.12 328 VAL A C 1
ATOM 2511 O O . VAL A 1 328 ? -23.183 -16.684 13.140 1.00 98.12 328 VAL A O 1
ATOM 2514 N N . GLN A 1 329 ? -22.340 -18.530 14.085 1.00 97.38 329 GLN A N 1
ATOM 2515 C CA . GLN A 1 329 ? -22.409 -19.305 12.845 1.00 97.38 329 GLN A CA 1
ATOM 2516 C C . GLN A 1 329 ? -23.847 -19.390 12.306 1.00 97.38 329 GLN A C 1
ATOM 2518 O O . GLN A 1 329 ? -24.049 -19.207 11.108 1.00 97.38 329 GLN A O 1
ATOM 2523 N N . ALA A 1 330 ? -24.853 -19.562 13.170 1.00 97.62 330 ALA A N 1
ATOM 2524 C CA . ALA A 1 330 ? -26.255 -19.571 12.752 1.00 97.62 330 ALA A CA 1
ATOM 2525 C C . ALA A 1 330 ? -26.713 -18.226 12.146 1.00 97.62 330 ALA A C 1
ATOM 2527 O O . ALA A 1 330 ? -27.485 -18.223 11.185 1.00 97.62 330 ALA A O 1
ATOM 2528 N N . ILE A 1 331 ? -26.208 -17.090 12.647 1.00 96.56 331 ILE A N 1
ATOM 2529 C CA . ILE A 1 331 ? -26.448 -15.757 12.055 1.00 96.56 331 ILE A CA 1
ATOM 2530 C C . ILE A 1 331 ? -25.864 -15.695 10.636 1.00 96.56 331 ILE A C 1
ATOM 2532 O O . ILE A 1 331 ? -26.532 -15.250 9.698 1.00 96.56 331 ILE A O 1
ATOM 2536 N N . VAL A 1 332 ? -24.633 -16.185 10.453 1.00 95.00 332 VAL A N 1
ATOM 2537 C CA . VAL A 1 332 ? -23.975 -16.235 9.136 1.00 95.00 332 VAL A CA 1
ATOM 2538 C C . VAL A 1 332 ? -24.733 -17.151 8.171 1.00 95.00 332 VAL A C 1
ATOM 2540 O O . VAL A 1 332 ? -24.952 -16.793 7.011 1.00 95.00 332 VAL A O 1
ATOM 2543 N N . ASP A 1 333 ? -25.172 -18.318 8.634 1.00 94.19 333 ASP A N 1
ATOM 2544 C CA . ASP A 1 333 ? -25.918 -19.280 7.823 1.00 94.19 333 ASP A CA 1
ATOM 2545 C C . ASP A 1 333 ? -27.273 -18.716 7.388 1.00 94.19 333 ASP A C 1
ATOM 2547 O O . ASP A 1 333 ? -27.655 -18.856 6.223 1.00 94.19 333 ASP A O 1
ATOM 2551 N N . LYS A 1 334 ? -27.971 -18.007 8.283 1.00 93.50 334 LYS A N 1
ATOM 2552 C CA . LYS A 1 334 ? -29.225 -17.326 7.957 1.00 93.50 334 LYS A CA 1
ATOM 2553 C C . LYS A 1 334 ? -29.019 -16.234 6.907 1.00 93.50 334 LYS A C 1
ATOM 2555 O O . LYS A 1 334 ? -29.732 -16.220 5.904 1.00 93.50 334 LYS A O 1
ATOM 2560 N N . ALA A 1 335 ? -28.005 -15.386 7.079 1.00 90.69 335 ALA A N 1
ATOM 2561 C CA . ALA A 1 335 ? -27.671 -14.357 6.097 1.00 90.69 335 ALA A CA 1
ATOM 2562 C C . ALA A 1 335 ? -27.389 -14.970 4.715 1.00 90.69 335 ALA A C 1
ATOM 2564 O O . ALA A 1 335 ? -27.888 -14.480 3.706 1.00 90.69 335 ALA A O 1
ATOM 2565 N N . ASN A 1 336 ? -26.650 -16.083 4.659 1.00 88.38 336 ASN A N 1
ATOM 2566 C CA . ASN A 1 336 ? -26.407 -16.814 3.415 1.00 88.38 336 ASN A CA 1
ATOM 2567 C C . ASN A 1 336 ? -27.681 -17.362 2.771 1.00 88.38 336 ASN A C 1
ATOM 2569 O O . ASN A 1 336 ? -27.787 -17.343 1.549 1.00 88.38 336 ASN A O 1
ATOM 2573 N N . GLN A 1 337 ? -28.630 -17.877 3.551 1.00 87.94 337 GLN A N 1
ATOM 2574 C CA . GLN A 1 337 ? -29.899 -18.369 3.010 1.00 87.94 337 GLN A CA 1
ATOM 2575 C C . GLN A 1 337 ? -30.718 -17.237 2.385 1.00 87.94 337 GLN A C 1
ATOM 2577 O O . GLN A 1 337 ? -31.315 -17.433 1.328 1.00 87.94 337 GLN A O 1
ATOM 2582 N N . ASP A 1 338 ? -30.695 -16.055 3.000 1.00 84.12 338 ASP A N 1
ATOM 2583 C CA . ASP A 1 338 ? -31.485 -14.907 2.553 1.00 84.12 338 ASP A CA 1
ATOM 2584 C C . ASP A 1 338 ? -30.980 -14.311 1.227 1.00 84.12 338 ASP A C 1
ATOM 2586 O O . ASP A 1 338 ? -31.765 -13.706 0.498 1.00 84.12 338 ASP A O 1
ATOM 2590 N N . VAL A 1 339 ? -29.698 -14.501 0.878 1.00 80.62 339 VAL A N 1
ATOM 2591 C CA . VAL A 1 339 ? -29.107 -13.895 -0.333 1.00 80.62 339 VAL A CA 1
ATOM 2592 C C . VAL A 1 339 ? -28.387 -14.860 -1.291 1.00 80.62 339 VAL A C 1
ATOM 2594 O O . VAL A 1 339 ? -28.027 -14.490 -2.410 1.00 80.62 339 VAL A O 1
ATOM 2597 N N . GLY A 1 340 ? -28.162 -16.106 -0.881 1.00 69.50 340 GLY A N 1
ATOM 2598 C CA . GLY A 1 340 ? -27.279 -17.070 -1.547 1.00 69.50 340 GLY A CA 1
ATOM 2599 C C . GLY A 1 340 ? -27.625 -17.441 -2.996 1.00 69.50 340 GLY A C 1
ATOM 2600 O O . GLY A 1 340 ? -26.693 -17.553 -3.796 1.00 69.50 340 GLY A O 1
ATOM 2601 N N . PRO A 1 341 ? -28.906 -17.618 -3.386 1.00 74.06 341 PRO A N 1
ATOM 2602 C CA . PRO A 1 341 ? -29.250 -18.009 -4.756 1.00 74.06 341 PRO A CA 1
ATOM 2603 C C . PRO A 1 341 ? -28.792 -17.009 -5.825 1.00 74.06 341 PRO A C 1
ATOM 2605 O O . PRO A 1 341 ? -28.371 -17.426 -6.897 1.00 74.06 341 PRO A O 1
ATOM 2608 N N . ILE A 1 342 ? -28.819 -15.707 -5.522 1.00 77.06 342 ILE A N 1
ATOM 2609 C CA . ILE A 1 342 ? -28.404 -14.653 -6.459 1.00 77.06 342 ILE A CA 1
ATOM 2610 C C . ILE A 1 342 ? -26.875 -14.596 -6.552 1.00 77.06 342 ILE A C 1
ATOM 2612 O O . ILE A 1 342 ? -26.312 -14.438 -7.630 1.00 77.06 342 ILE A O 1
ATOM 2616 N N . PHE A 1 343 ? -26.173 -14.760 -5.429 1.00 82.06 343 PHE A N 1
ATOM 2617 C CA . PHE A 1 343 ? -24.727 -14.536 -5.381 1.00 82.06 343 PHE A CA 1
ATOM 2618 C C . PHE A 1 343 ? -23.863 -15.686 -5.882 1.00 82.06 343 PHE A C 1
ATOM 2620 O O . PHE A 1 343 ? -22.710 -15.451 -6.249 1.00 82.06 343 PHE A O 1
ATOM 2627 N N . ASN A 1 344 ? -24.411 -16.898 -5.929 1.00 83.25 344 ASN A N 1
ATOM 2628 C CA . ASN A 1 344 ? -23.704 -18.075 -6.427 1.00 83.25 344 ASN A CA 1
ATOM 2629 C C . ASN A 1 344 ? -23.835 -18.265 -7.949 1.00 83.25 344 ASN A C 1
ATOM 2631 O O . ASN A 1 344 ? -23.216 -19.179 -8.490 1.00 83.25 344 ASN A O 1
ATOM 2635 N N . GLU A 1 345 ? -24.614 -17.430 -8.646 1.00 89.56 345 GLU A N 1
ATOM 2636 C CA . GLU A 1 345 ? -24.708 -17.464 -10.110 1.00 89.56 345 GLU A CA 1
ATOM 2637 C C . GLU A 1 345 ? -23.332 -17.181 -10.728 1.00 89.56 345 GLU A C 1
ATOM 2639 O O . GLU A 1 345 ? -22.767 -16.103 -10.525 1.00 89.56 345 GLU A O 1
ATOM 2644 N N . VAL A 1 346 ? -22.801 -18.147 -11.486 1.00 94.25 346 VAL A N 1
ATOM 2645 C CA . VAL A 1 346 ? -21.608 -17.973 -12.326 1.00 94.25 346 VAL A CA 1
ATOM 2646 C C . VAL A 1 346 ? -22.010 -17.209 -13.585 1.00 94.25 346 VAL A C 1
ATOM 2648 O O . VAL A 1 346 ? -22.857 -17.667 -14.348 1.00 94.25 346 VAL A O 1
ATOM 2651 N N . ILE A 1 347 ? -21.387 -16.055 -13.806 1.00 96.62 347 ILE A N 1
ATOM 2652 C CA . ILE A 1 347 ? -21.722 -15.115 -14.886 1.00 96.62 347 ILE A CA 1
ATOM 2653 C C . ILE A 1 347 ? -20.666 -15.060 -15.995 1.00 96.62 347 ILE A C 1
ATOM 2655 O O . ILE A 1 347 ? -20.896 -14.444 -17.030 1.00 96.62 347 ILE A O 1
ATOM 2659 N N . GLY A 1 348 ? -19.515 -15.702 -15.787 1.00 97.50 348 GLY A N 1
ATOM 2660 C CA . GLY A 1 348 ? -18.414 -15.769 -16.744 1.00 97.50 348 GLY A CA 1
ATOM 2661 C C . GLY A 1 348 ? -17.149 -16.325 -16.098 1.00 97.50 348 GLY A C 1
ATOM 2662 O O . GLY A 1 348 ? -17.209 -16.923 -15.023 1.00 97.50 348 GLY A O 1
ATOM 2663 N N . LYS A 1 349 ? -16.000 -16.137 -16.751 1.00 97.81 349 LYS A N 1
ATOM 2664 C CA . LYS A 1 349 ? -14.693 -16.619 -16.280 1.00 97.81 349 LYS A CA 1
ATOM 2665 C C . LYS A 1 349 ? -13.598 -15.566 -16.415 1.00 97.81 349 LYS A C 1
ATOM 2667 O O . LYS A 1 349 ? -13.640 -14.760 -17.334 1.00 97.81 349 LYS A O 1
ATOM 2672 N N . ALA A 1 350 ? -12.581 -15.611 -15.563 1.00 97.31 350 ALA A N 1
ATOM 2673 C CA . ALA A 1 350 ? -11.322 -14.897 -15.754 1.00 97.31 350 ALA A CA 1
ATOM 2674 C C . ALA A 1 350 ? -10.270 -15.842 -16.354 1.00 97.31 350 ALA A C 1
ATOM 2676 O O . ALA A 1 350 ? -10.028 -16.930 -15.823 1.00 97.31 350 ALA A O 1
ATOM 2677 N N . ALA A 1 351 ? -9.635 -15.438 -17.460 1.00 96.19 351 ALA A N 1
ATOM 2678 C CA . ALA A 1 351 ? -8.592 -16.230 -18.124 1.00 96.19 351 ALA A CA 1
ATOM 2679 C C . ALA A 1 351 ? -7.289 -16.315 -17.306 1.00 96.19 351 ALA A C 1
ATOM 2681 O O . ALA A 1 351 ? -6.570 -17.319 -17.356 1.00 96.19 351 ALA A O 1
ATOM 2682 N N . ILE A 1 352 ? -7.005 -15.250 -16.557 1.00 93.75 352 ILE A N 1
ATOM 2683 C CA . ILE A 1 352 ? -5.834 -15.038 -15.702 1.00 93.75 352 ILE A CA 1
ATOM 2684 C C . ILE A 1 352 ? -6.290 -14.427 -14.374 1.00 93.75 352 ILE A C 1
ATOM 2686 O O . ILE A 1 352 ? -7.427 -13.967 -14.276 1.00 93.75 352 ILE A O 1
ATOM 2690 N N . ASP A 1 353 ? -5.411 -14.388 -13.375 1.00 93.19 353 ASP A N 1
ATOM 2691 C CA . ASP A 1 353 ? -5.661 -13.588 -12.175 1.00 93.19 353 ASP A CA 1
ATOM 2692 C C . ASP A 1 353 ? -5.653 -12.098 -12.556 1.00 93.19 353 ASP A C 1
ATOM 2694 O O . ASP A 1 353 ? -4.645 -11.573 -13.034 1.00 93.19 353 ASP A O 1
ATOM 2698 N N . LEU A 1 354 ? -6.780 -11.408 -12.371 1.00 96.75 354 LEU A N 1
ATOM 2699 C CA . LEU A 1 354 ? -6.877 -9.962 -12.563 1.00 96.75 354 LEU A CA 1
ATOM 2700 C C . LEU A 1 354 ? -6.670 -9.280 -11.215 1.00 96.75 354 LEU A C 1
ATOM 2702 O O . LEU A 1 354 ? -7.581 -9.202 -10.387 1.00 96.75 354 LEU A O 1
ATOM 2706 N N . THR A 1 355 ? -5.454 -8.790 -11.003 1.00 96.38 355 THR A N 1
ATOM 2707 C CA . THR A 1 355 ? -5.033 -8.194 -9.734 1.00 96.38 355 THR A CA 1
ATOM 2708 C C . THR A 1 355 ? -5.111 -6.669 -9.762 1.00 96.38 355 THR A C 1
ATOM 2710 O O . THR A 1 355 ? -5.003 -6.033 -10.817 1.00 96.38 355 THR A O 1
ATOM 2713 N N . ARG A 1 356 ? -5.276 -6.067 -8.579 1.00 95.75 356 ARG A N 1
ATOM 2714 C CA . ARG A 1 356 ? -5.170 -4.612 -8.351 1.00 95.75 356 ARG A CA 1
ATOM 2715 C C . ARG A 1 356 ? -3.730 -4.140 -8.138 1.00 95.75 356 ARG A C 1
ATOM 2717 O O . ARG A 1 356 ? -3.491 -2.944 -7.956 1.00 95.75 356 ARG A O 1
ATOM 2724 N N . THR A 1 357 ? -2.770 -5.067 -8.134 1.00 94.81 357 THR A N 1
ATOM 2725 C CA . THR A 1 357 ? -1.343 -4.774 -7.991 1.00 94.81 357 THR A CA 1
ATOM 2726 C C . THR A 1 357 ? -0.911 -3.772 -9.054 1.00 94.81 357 THR A C 1
ATOM 2728 O O . THR A 1 357 ? -1.060 -4.017 -10.249 1.00 94.81 357 THR A O 1
ATOM 2731 N N . GLN A 1 358 ? -0.390 -2.635 -8.601 1.00 94.00 358 GLN A N 1
ATOM 2732 C CA . GLN A 1 358 ? 0.096 -1.573 -9.475 1.00 94.00 358 GLN A CA 1
ATOM 2733 C C . GLN A 1 358 ? 1.407 -2.018 -10.136 1.00 94.00 358 GLN A C 1
ATOM 2735 O O . GLN A 1 358 ? 2.293 -2.548 -9.461 1.00 94.00 358 GLN A O 1
ATOM 2740 N N . SER A 1 359 ? 1.547 -1.776 -11.438 1.00 92.62 359 SER A N 1
ATOM 2741 C CA . SER A 1 359 ? 2.739 -2.117 -12.225 1.00 92.62 359 SER A CA 1
ATOM 2742 C C . SER A 1 359 ? 3.973 -1.281 -11.865 1.00 92.62 359 SER A C 1
ATOM 2744 O O . SER A 1 359 ? 5.100 -1.688 -12.145 1.00 92.62 359 SER A O 1
ATOM 2746 N N . ALA A 1 360 ? 3.778 -0.130 -11.214 1.00 89.50 360 ALA A N 1
ATOM 2747 C CA . ALA A 1 360 ? 4.831 0.794 -10.815 1.00 89.50 360 ALA A CA 1
ATOM 2748 C C . ALA A 1 360 ? 4.491 1.529 -9.506 1.00 89.50 360 ALA A C 1
ATOM 2750 O O . ALA A 1 360 ? 3.338 1.568 -9.074 1.00 89.50 360 ALA A O 1
ATOM 2751 N N . LYS A 1 361 ? 5.511 2.141 -8.888 1.00 87.19 361 LYS A N 1
ATOM 2752 C CA . LYS A 1 361 ? 5.390 3.015 -7.708 1.00 87.19 361 LYS A CA 1
ATOM 2753 C C . LYS A 1 361 ? 5.768 4.465 -8.073 1.00 87.19 361 LYS A C 1
ATOM 2755 O O . LYS A 1 361 ? 6.708 4.630 -8.848 1.00 87.19 361 LYS A O 1
ATOM 2760 N N . PRO A 1 362 ? 5.131 5.509 -7.498 1.00 88.12 362 PRO A N 1
ATOM 2761 C CA . PRO A 1 362 ? 4.021 5.447 -6.538 1.00 88.12 362 PRO A CA 1
ATOM 2762 C C . PRO A 1 362 ? 2.731 4.842 -7.107 1.00 88.12 362 PRO A C 1
ATOM 2764 O O . PRO A 1 362 ? 2.064 4.096 -6.400 1.00 88.12 362 PRO A O 1
ATOM 2767 N N . TYR A 1 363 ? 2.447 5.079 -8.390 1.00 95.38 363 TYR A N 1
ATOM 2768 C CA . TYR A 1 363 ? 1.273 4.553 -9.095 1.00 95.38 363 TYR A CA 1
ATOM 2769 C C . TYR A 1 363 ? 1.617 4.023 -10.487 1.00 95.38 363 TYR A C 1
ATOM 2771 O O . TYR A 1 363 ? 2.431 4.618 -11.197 1.00 95.38 363 TYR A O 1
ATOM 2779 N N . GLY A 1 364 ? 0.949 2.943 -10.884 1.00 95.31 364 GLY A N 1
ATOM 2780 C CA . GLY A 1 364 ? 1.021 2.326 -12.206 1.00 95.31 364 GLY A CA 1
ATOM 2781 C C . GLY A 1 364 ? -0.343 1.765 -12.605 1.00 95.31 364 GLY A C 1
ATOM 2782 O O . GLY A 1 364 ? -1.304 1.827 -11.841 1.00 95.31 364 GLY A O 1
ATOM 2783 N N . ASP A 1 365 ? -0.460 1.219 -13.806 1.00 95.31 365 ASP A N 1
ATOM 2784 C CA . ASP A 1 365 ? -1.670 0.502 -14.195 1.00 95.31 365 ASP A CA 1
ATOM 2785 C C . ASP A 1 365 ? -1.748 -0.872 -13.510 1.00 95.31 365 ASP A C 1
ATOM 2787 O O . ASP A 1 365 ? -0.759 -1.412 -13.016 1.00 95.31 365 ASP A O 1
ATOM 2791 N N . SER A 1 366 ? -2.949 -1.435 -13.430 1.00 97.69 366 SER A N 1
ATOM 2792 C CA . SER A 1 366 ? -3.189 -2.780 -12.895 1.00 97.69 366 SER A CA 1
ATOM 2793 C C . SER A 1 366 ? -4.082 -3.561 -13.850 1.00 97.69 366 SER A C 1
ATOM 2795 O O . SER A 1 366 ? -4.887 -2.969 -14.569 1.00 97.69 366 SER A O 1
ATOM 2797 N N . LEU A 1 367 ? -3.980 -4.893 -13.854 1.00 97.94 367 LEU A N 1
ATOM 2798 C CA . LEU A 1 367 ? -4.789 -5.734 -14.744 1.00 97.94 367 LEU A CA 1
ATOM 2799 C C . LEU A 1 367 ? -6.282 -5.475 -14.526 1.00 97.94 367 LEU A C 1
ATOM 2801 O O . LEU A 1 367 ? -7.022 -5.221 -15.481 1.00 97.94 367 LEU A O 1
ATOM 2805 N N . LEU A 1 368 ? -6.713 -5.486 -13.263 1.00 98.19 368 LEU A N 1
ATOM 2806 C CA . LEU A 1 368 ? -8.109 -5.267 -12.908 1.00 98.19 368 LEU A CA 1
ATOM 2807 C C 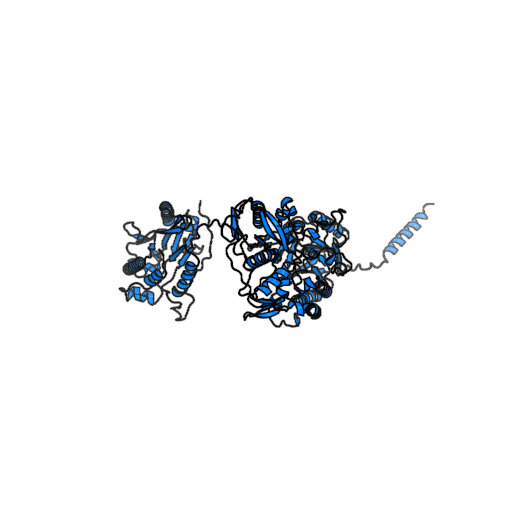. LEU A 1 368 ? -8.547 -3.818 -13.132 1.00 98.19 368 LEU A C 1
ATOM 2809 O O . LEU A 1 368 ? -9.648 -3.582 -13.622 1.00 98.19 368 LEU A O 1
ATOM 2813 N N . GLY A 1 369 ? -7.684 -2.849 -12.828 1.00 98.06 369 GLY A N 1
ATOM 2814 C CA . GLY A 1 369 ? -7.959 -1.435 -13.059 1.00 98.06 369 GLY A CA 1
ATOM 2815 C C . GLY A 1 369 ? -8.116 -1.078 -14.535 1.00 98.06 369 GLY A C 1
ATOM 2816 O O . GLY A 1 369 ? -9.051 -0.363 -14.896 1.00 98.06 369 GLY A O 1
ATOM 2817 N N . ASN A 1 370 ? -7.267 -1.642 -15.399 1.00 98.12 370 ASN A N 1
ATOM 2818 C CA . ASN A 1 370 ? -7.349 -1.482 -16.850 1.00 98.12 370 ASN A CA 1
ATOM 2819 C C . ASN A 1 370 ? -8.664 -2.029 -17.410 1.00 98.12 370 ASN A C 1
ATOM 2821 O O . ASN A 1 370 ? -9.261 -1.398 -18.286 1.00 98.12 370 ASN A O 1
ATOM 2825 N N . TRP A 1 371 ? -9.128 -3.174 -16.897 1.00 98.44 371 TRP A N 1
ATOM 2826 C CA . TRP A 1 371 ? -10.422 -3.747 -17.265 1.00 98.44 371 TRP A CA 1
ATOM 2827 C C . TRP A 1 371 ? -11.583 -2.886 -16.751 1.00 98.44 371 TRP A C 1
ATOM 2829 O O . TRP A 1 371 ? -12.455 -2.511 -17.530 1.00 98.44 371 TRP A O 1
ATOM 2839 N N . ALA A 1 372 ? -11.562 -2.499 -15.474 1.00 98.50 372 ALA A N 1
ATOM 2840 C CA . ALA A 1 372 ? -12.613 -1.703 -14.845 1.00 98.50 372 ALA A CA 1
ATOM 2841 C C . ALA A 1 372 ? -12.812 -0.341 -15.531 1.00 98.50 372 ALA A C 1
ATOM 2843 O O . ALA A 1 372 ? -13.937 0.026 -15.869 1.00 98.50 372 ALA A O 1
ATOM 2844 N N . ALA A 1 373 ? -11.726 0.395 -15.791 1.00 98.56 373 ALA A N 1
ATOM 2845 C CA . ALA A 1 373 ? -11.792 1.677 -16.489 1.00 98.56 373 ALA A CA 1
ATOM 2846 C C . ALA A 1 373 ? -12.320 1.520 -17.927 1.00 98.56 373 ALA A C 1
ATOM 2848 O O . ALA A 1 373 ? -13.084 2.361 -18.403 1.00 98.56 373 ALA A O 1
ATOM 2849 N N . GLU A 1 374 ? -11.959 0.429 -18.611 1.00 98.38 374 GLU A N 1
ATOM 2850 C CA . GLU A 1 374 ? -12.419 0.139 -19.972 1.00 98.38 374 GLU A CA 1
ATOM 2851 C C . GLU A 1 374 ? -13.909 -0.227 -20.012 1.00 98.38 374 GLU A C 1
ATOM 2853 O O . GLU A 1 374 ? -14.620 0.231 -20.909 1.00 98.38 374 GLU A O 1
ATOM 2858 N N . VAL A 1 375 ? -14.409 -0.988 -19.032 1.00 98.38 375 VAL A N 1
ATOM 2859 C CA . VAL A 1 375 ? -15.845 -1.274 -18.897 1.00 98.38 375 VAL A CA 1
ATOM 2860 C C . VAL A 1 375 ? -16.627 0.012 -18.633 1.00 98.38 375 VAL A C 1
ATOM 2862 O O . VAL A 1 375 ? -17.595 0.285 -19.344 1.00 98.38 375 VAL A O 1
ATOM 2865 N N . THR A 1 376 ? -16.176 0.846 -17.690 1.00 98.31 376 THR A N 1
ATOM 2866 C CA . THR A 1 376 ? -16.795 2.152 -17.407 1.00 98.31 376 THR A CA 1
ATOM 2867 C C . THR A 1 376 ? -16.844 3.033 -18.657 1.00 98.31 376 THR A C 1
ATOM 2869 O O . THR A 1 376 ? -17.879 3.625 -18.956 1.00 98.31 376 THR A O 1
ATOM 2872 N N . ARG A 1 377 ? -15.755 3.077 -19.438 1.00 98.44 377 ARG A N 1
ATOM 2873 C CA . ARG A 1 377 ? -15.680 3.826 -20.701 1.00 98.44 377 ARG A CA 1
ATOM 2874 C C . ARG A 1 377 ? -16.686 3.322 -21.738 1.00 98.44 377 ARG A C 1
ATOM 2876 O O . ARG A 1 377 ? -17.408 4.117 -22.341 1.00 98.44 377 ARG A O 1
ATOM 2883 N N . LYS A 1 378 ? -16.724 2.003 -21.960 1.00 98.06 378 LYS A N 1
ATOM 2884 C CA . LYS A 1 378 ? -17.567 1.360 -22.980 1.00 98.06 378 LYS A CA 1
ATOM 2885 C C . LYS A 1 378 ? -19.051 1.423 -22.650 1.00 98.06 378 LYS A C 1
ATOM 2887 O O . LYS A 1 378 ? -19.843 1.618 -23.566 1.00 98.06 378 LYS A O 1
ATOM 2892 N N . ALA A 1 379 ? -19.419 1.336 -21.371 1.00 97.12 379 ALA A N 1
ATOM 2893 C CA . ALA A 1 379 ? -20.810 1.365 -20.919 1.00 97.12 379 ALA A CA 1
ATOM 2894 C C . ALA A 1 379 ? -21.583 2.620 -21.369 1.00 97.12 379 ALA A C 1
ATOM 2896 O O . ALA A 1 379 ? -22.808 2.587 -21.441 1.00 97.12 379 ALA A O 1
ATOM 2897 N N . VAL A 1 380 ? -20.871 3.709 -21.673 1.00 97.19 380 VAL A N 1
ATOM 2898 C CA . VAL A 1 380 ? -21.436 5.003 -22.091 1.00 97.19 380 VAL A CA 1
ATOM 2899 C C . VAL A 1 380 ? -20.792 5.552 -23.370 1.00 97.19 380 VAL A C 1
ATOM 2901 O O . VAL A 1 380 ? -21.007 6.710 -23.720 1.00 97.19 380 VAL A O 1
ATOM 2904 N N . ASN A 1 381 ? -19.998 4.733 -24.069 1.00 97.31 381 ASN A N 1
ATOM 2905 C CA . ASN A 1 381 ? -19.264 5.106 -25.282 1.00 97.31 381 ASN A CA 1
ATOM 2906 C C . ASN A 1 381 ? -18.448 6.414 -25.142 1.00 97.31 381 ASN A C 1
ATOM 2908 O O . ASN A 1 381 ? -18.491 7.288 -26.009 1.00 97.31 381 ASN A O 1
ATOM 2912 N N . ALA A 1 382 ? -17.726 6.560 -24.028 1.00 98.44 382 ALA A N 1
ATOM 2913 C CA . ALA A 1 382 ? -16.868 7.714 -23.767 1.00 98.44 382 ALA A CA 1
ATOM 2914 C C . ALA A 1 382 ? -15.508 7.618 -24.481 1.00 98.44 382 ALA A C 1
ATOM 2916 O O . ALA A 1 382 ? -15.004 6.524 -24.771 1.00 98.44 382 ALA A O 1
ATOM 2917 N N . ASP A 1 383 ? -14.879 8.776 -24.707 1.00 98.69 383 ASP A N 1
ATOM 2918 C CA . ASP A 1 383 ? -13.509 8.856 -25.220 1.00 98.69 383 ASP A CA 1
ATOM 2919 C C . ASP A 1 383 ? -12.527 8.284 -24.190 1.00 98.69 383 ASP A C 1
ATOM 2921 O O . ASP A 1 383 ? -11.668 7.473 -24.538 1.00 98.69 383 ASP A O 1
ATOM 2925 N N . PHE A 1 384 ? -12.694 8.657 -22.915 1.00 98.81 384 PHE A N 1
ATOM 2926 C CA . PHE A 1 384 ? -11.829 8.237 -21.811 1.00 98.81 384 PHE A CA 1
ATOM 2927 C C . PHE A 1 384 ? -12.632 7.721 -20.617 1.00 98.81 384 PHE A C 1
ATOM 2929 O O . PHE A 1 384 ? -13.710 8.234 -20.317 1.00 98.81 384 PHE A O 1
ATOM 2936 N N . GLY A 1 385 ? -12.101 6.708 -19.932 1.00 98.56 385 GLY A N 1
ATOM 2937 C CA . GLY A 1 385 ? -12.699 6.128 -18.728 1.00 98.56 385 GLY A CA 1
ATOM 2938 C C . GLY A 1 385 ? -11.748 6.163 -17.543 1.00 98.56 385 GLY A C 1
ATOM 2939 O O . GLY A 1 385 ? -10.546 5.950 -17.710 1.00 98.56 385 GLY A O 1
ATOM 2940 N N . PHE A 1 386 ? -12.303 6.387 -16.355 1.00 98.69 386 PHE A N 1
ATOM 2941 C CA . PHE A 1 386 ? -11.567 6.413 -15.099 1.00 98.69 386 PHE A CA 1
ATOM 2942 C C . PHE A 1 386 ? -12.202 5.506 -14.045 1.00 98.69 386 PHE A C 1
ATOM 2944 O O . PHE A 1 386 ? -13.424 5.369 -13.969 1.00 98.69 386 PHE A O 1
ATOM 2951 N N . ALA A 1 387 ? -11.353 4.911 -13.210 1.00 98.06 387 ALA A N 1
ATOM 2952 C CA . ALA A 1 387 ? -11.748 4.230 -11.982 1.00 98.06 387 ALA A CA 1
ATOM 2953 C C . ALA A 1 387 ? -10.737 4.549 -10.872 1.00 98.06 387 ALA A C 1
ATOM 2955 O O . ALA A 1 387 ? -9.531 4.576 -11.121 1.00 98.06 387 ALA A O 1
ATOM 2956 N N . ASN A 1 388 ? -11.200 4.791 -9.648 1.00 97.12 388 ASN A N 1
ATOM 2957 C CA . ASN A 1 388 ? -10.319 4.995 -8.502 1.00 97.12 388 ASN A CA 1
ATOM 2958 C C . ASN A 1 388 ? -9.865 3.652 -7.920 1.00 97.12 388 ASN A C 1
ATOM 2960 O O . ASN A 1 388 ? -10.652 2.709 -7.815 1.00 97.12 388 ASN A O 1
ATOM 2964 N N . ASN A 1 389 ? -8.601 3.580 -7.492 1.00 95.38 389 ASN A N 1
ATOM 2965 C CA . ASN A 1 389 ? -8.005 2.363 -6.930 1.00 95.38 389 ASN A CA 1
ATOM 2966 C C . ASN A 1 389 ? -8.795 1.839 -5.718 1.00 95.38 389 ASN A C 1
ATOM 2968 O O . ASN A 1 389 ? -9.047 0.640 -5.612 1.00 95.38 389 ASN A O 1
ATOM 2972 N N . GLY A 1 390 ? -9.231 2.748 -4.835 1.00 90.88 390 GLY A N 1
ATOM 2973 C CA . GLY A 1 390 ? -10.003 2.420 -3.635 1.00 90.88 390 GLY A CA 1
ATOM 2974 C C . GLY A 1 390 ? -11.405 1.870 -3.916 1.00 90.88 390 GLY A C 1
ATOM 2975 O O . GLY A 1 390 ? -11.966 1.191 -3.056 1.00 90.88 390 GLY A O 1
ATOM 2976 N N . GLY A 1 391 ? -11.951 2.100 -5.115 1.00 92.44 391 GLY A N 1
ATOM 2977 C CA . GLY A 1 391 ? -13.251 1.579 -5.539 1.00 92.44 391 GLY A CA 1
ATOM 2978 C C . GLY A 1 391 ? -13.257 0.063 -5.772 1.00 92.44 391 GLY A C 1
ATOM 2979 O O . GLY A 1 391 ? -14.283 -0.579 -5.570 1.00 92.44 391 GLY A O 1
ATOM 2980 N N . LEU A 1 392 ? -12.108 -0.517 -6.142 1.00 95.25 392 LEU A N 1
ATOM 2981 C CA . LEU A 1 392 ? -11.948 -1.944 -6.436 1.00 95.25 392 LEU A CA 1
ATOM 2982 C C . LEU A 1 392 ? -11.426 -2.673 -5.192 1.00 95.25 392 LEU A C 1
ATOM 2984 O O . LEU A 1 392 ? -10.301 -2.433 -4.751 1.00 95.25 392 LEU A O 1
ATOM 2988 N N . ARG A 1 393 ? -12.224 -3.563 -4.594 1.00 90.06 393 ARG A N 1
ATOM 2989 C CA . ARG A 1 393 ? -11.950 -4.057 -3.225 1.00 90.06 393 ARG A CA 1
ATOM 2990 C C . ARG A 1 393 ? -11.321 -5.442 -3.138 1.00 90.06 393 ARG A C 1
ATOM 2992 O O . ARG A 1 393 ? -10.639 -5.718 -2.151 1.00 90.06 393 ARG A O 1
ATOM 2999 N N . ILE A 1 394 ? -11.473 -6.268 -4.168 1.00 91.69 394 ILE A N 1
ATOM 3000 C CA . ILE A 1 394 ? -10.842 -7.590 -4.261 1.00 91.69 394 ILE A CA 1
ATOM 3001 C C . ILE A 1 394 ? -10.180 -7.784 -5.625 1.00 91.69 394 ILE A C 1
ATOM 3003 O O . ILE A 1 394 ? -10.498 -7.075 -6.576 1.00 91.69 394 ILE A O 1
ATOM 3007 N N . ASP A 1 395 ? -9.266 -8.746 -5.706 1.00 94.50 395 ASP A N 1
ATOM 3008 C CA . ASP A 1 395 ? -8.767 -9.257 -6.984 1.00 94.50 395 ASP A CA 1
ATOM 3009 C C . ASP A 1 395 ? -9.743 -10.315 -7.529 1.00 94.50 395 ASP A C 1
ATOM 3011 O O . ASP A 1 395 ? -10.464 -10.951 -6.755 1.00 94.50 395 ASP A O 1
ATOM 3015 N N . ILE A 1 396 ? -9.761 -10.525 -8.848 1.00 95.00 396 ILE A N 1
ATOM 3016 C CA . ILE A 1 396 ? -10.537 -11.605 -9.474 1.00 95.00 396 ILE A CA 1
ATOM 3017 C C . ILE A 1 396 ? -9.576 -12.762 -9.778 1.00 95.00 396 ILE A C 1
ATOM 3019 O O . ILE A 1 396 ? -8.729 -12.616 -10.666 1.00 95.00 396 ILE A O 1
ATOM 3023 N N . PRO A 1 397 ? -9.679 -13.908 -9.084 1.00 92.88 397 PRO A N 1
ATOM 3024 C CA . PRO A 1 397 ? -8.846 -15.061 -9.386 1.00 92.88 397 PRO A CA 1
ATOM 3025 C C . PRO A 1 397 ? -9.227 -15.672 -10.737 1.00 92.88 397 PRO A C 1
ATOM 3027 O O . PRO A 1 397 ? -10.385 -15.629 -11.157 1.00 92.88 397 PRO A O 1
ATOM 3030 N N . LYS A 1 398 ? -8.263 -16.322 -11.387 1.00 93.25 398 LYS A N 1
ATOM 3031 C CA . LYS A 1 398 ? -8.505 -17.154 -12.565 1.00 93.25 398 LYS A CA 1
ATOM 3032 C C . LYS A 1 398 ? -9.576 -18.208 -12.264 1.00 93.25 398 LYS A C 1
ATOM 3034 O O . LYS A 1 398 ? -9.469 -18.942 -11.279 1.00 93.25 398 LYS A O 1
ATOM 3039 N N . GLY A 1 399 ? -10.537 -18.361 -13.173 1.00 94.38 399 GLY A N 1
ATOM 3040 C CA . GLY A 1 399 ? -11.632 -19.326 -13.044 1.00 94.38 399 GLY A CA 1
ATOM 3041 C C . GLY A 1 399 ? -13.002 -18.665 -13.093 1.00 94.38 399 GLY A C 1
ATOM 3042 O O . GLY A 1 399 ? -13.167 -17.641 -13.748 1.00 94.38 399 GLY A O 1
ATOM 3043 N N . ASP A 1 400 ? -13.990 -19.283 -12.454 1.00 95.38 400 ASP A N 1
ATOM 3044 C CA . ASP A 1 400 ? -15.379 -18.831 -12.504 1.00 95.38 400 ASP A CA 1
ATOM 3045 C C . ASP A 1 400 ? -15.581 -17.512 -11.740 1.00 95.38 400 ASP A C 1
ATOM 3047 O O . ASP A 1 400 ? -15.093 -17.329 -10.623 1.00 95.38 400 ASP A O 1
ATOM 3051 N N . ILE A 1 401 ? -16.341 -16.602 -12.347 1.00 95.81 401 ILE A N 1
ATOM 3052 C CA . ILE A 1 401 ? -16.739 -15.315 -11.774 1.00 95.81 401 ILE A CA 1
ATOM 3053 C C . ILE A 1 401 ? -18.214 -15.397 -11.410 1.00 95.81 401 ILE A C 1
ATOM 3055 O O . ILE A 1 401 ? -19.041 -15.744 -12.256 1.00 95.81 401 ILE A O 1
ATOM 3059 N N . THR A 1 402 ? -18.557 -15.033 -10.176 1.00 93.25 402 THR A N 1
ATOM 3060 C CA . THR A 1 402 ? -19.945 -15.019 -9.700 1.00 93.25 402 THR A CA 1
ATOM 3061 C C . THR A 1 402 ? -20.486 -13.605 -9.507 1.00 93.25 402 THR A C 1
ATOM 3063 O O . THR A 1 402 ? -19.724 -12.644 -9.374 1.00 93.25 402 THR A O 1
ATOM 3066 N N . VAL A 1 403 ? -21.812 -13.466 -9.412 1.00 90.81 403 VAL A N 1
ATOM 3067 C CA . VAL A 1 403 ? -22.452 -12.198 -9.006 1.00 90.81 403 VAL A CA 1
ATOM 3068 C C . VAL A 1 403 ? -21.930 -11.737 -7.641 1.00 90.81 403 VAL A C 1
ATOM 3070 O O . VAL A 1 403 ? -21.617 -10.561 -7.463 1.00 90.81 403 VAL A O 1
ATOM 3073 N N . GLY A 1 404 ? -21.764 -12.657 -6.683 1.00 87.56 404 GLY A N 1
ATOM 3074 C CA . GLY A 1 404 ? -21.210 -12.346 -5.362 1.00 87.56 404 GLY A CA 1
ATOM 3075 C C . GLY A 1 404 ? -19.810 -11.737 -5.432 1.00 87.56 404 GLY A C 1
ATOM 3076 O O . GLY A 1 404 ? -19.523 -10.784 -4.709 1.00 87.56 404 GLY A O 1
ATOM 3077 N N . MET A 1 405 ? -18.972 -12.216 -6.355 1.00 90.69 405 MET A N 1
ATOM 3078 C CA . MET A 1 405 ? -17.643 -11.655 -6.595 1.00 90.69 405 MET A CA 1
ATOM 3079 C C . MET A 1 405 ? -17.715 -10.211 -7.112 1.00 90.69 405 MET A C 1
ATOM 3081 O O . MET A 1 405 ? -16.915 -9.382 -6.693 1.00 90.69 405 MET A O 1
ATOM 3085 N N . MET A 1 406 ? -18.697 -9.863 -7.951 1.00 92.56 406 MET A N 1
ATOM 3086 C CA . MET A 1 406 ? -18.888 -8.477 -8.414 1.00 92.56 406 MET A CA 1
ATOM 3087 C C . MET A 1 406 ? -19.372 -7.542 -7.301 1.00 92.56 406 MET A C 1
ATOM 3089 O O . MET A 1 406 ? -18.946 -6.389 -7.241 1.00 92.56 406 MET A O 1
ATOM 3093 N N . TYR A 1 407 ? -20.198 -8.042 -6.379 1.00 88.62 407 TYR A N 1
ATOM 3094 C CA . TYR A 1 407 ? -20.583 -7.305 -5.170 1.00 88.62 407 TYR A CA 1
ATOM 3095 C C . TYR A 1 407 ? -19.424 -7.117 -4.190 1.00 88.62 407 TYR A C 1
ATOM 3097 O O . TYR A 1 407 ? -19.370 -6.095 -3.518 1.00 88.62 407 TYR A O 1
ATOM 3105 N N . GLN A 1 408 ? -18.488 -8.064 -4.113 1.00 88.69 408 GLN A N 1
ATOM 3106 C CA . GLN A 1 408 ? -17.254 -7.875 -3.347 1.00 88.69 408 GLN A CA 1
ATOM 3107 C C . GLN A 1 408 ? -16.287 -6.925 -4.052 1.00 88.69 408 GLN A C 1
ATOM 3109 O O . GLN A 1 408 ? -15.650 -6.120 -3.389 1.00 88.69 408 GLN A O 1
ATOM 3114 N N . LEU A 1 409 ? -16.175 -6.996 -5.381 1.00 93.12 409 LEU A N 1
ATOM 3115 C CA . LEU A 1 409 ? -15.283 -6.149 -6.170 1.00 93.12 409 LEU A CA 1
ATOM 3116 C C . LEU A 1 409 ? -15.693 -4.677 -6.119 1.00 93.12 409 LEU A C 1
ATOM 3118 O O . LEU A 1 409 ? -14.847 -3.832 -5.835 1.00 93.12 409 LEU A O 1
ATOM 3122 N N . MET A 1 410 ? -16.969 -4.394 -6.398 1.00 92.69 410 MET A N 1
ATOM 3123 C CA . MET A 1 410 ? -17.558 -3.053 -6.419 1.00 92.69 410 MET A CA 1
ATOM 3124 C C . MET A 1 410 ? -18.761 -2.991 -5.457 1.00 92.69 410 MET A C 1
ATOM 3126 O O . MET A 1 410 ? -19.919 -2.994 -5.886 1.00 92.69 410 MET A O 1
ATOM 3130 N N . PRO A 1 411 ? -18.515 -2.964 -4.135 1.00 87.69 411 PRO A N 1
ATOM 3131 C CA . PRO A 1 411 ? -19.566 -3.018 -3.113 1.00 87.69 411 PRO A CA 1
ATOM 3132 C C . PRO A 1 411 ? -20.414 -1.751 -3.026 1.00 87.69 411 PRO A C 1
ATOM 3134 O O . PRO A 1 411 ? -21.515 -1.785 -2.477 1.00 87.69 411 PRO A O 1
ATOM 3137 N N . PHE A 1 412 ? -19.918 -0.645 -3.565 1.00 88.81 412 PHE A N 1
ATOM 3138 C CA . PHE A 1 412 ? -20.594 0.641 -3.545 1.00 88.81 412 PHE A CA 1
ATOM 3139 C C . PHE A 1 412 ? -21.709 0.708 -4.587 1.00 88.81 412 PHE A C 1
ATOM 3141 O O . PHE A 1 412 ? -21.547 0.220 -5.707 1.00 88.81 412 PHE A O 1
ATOM 3148 N N . ASP A 1 413 ? -22.786 1.420 -4.265 1.00 88.88 413 ASP A N 1
ATOM 3149 C CA . ASP A 1 413 ? -23.856 1.748 -5.216 1.00 88.88 413 ASP A CA 1
ATOM 3150 C C . ASP A 1 413 ? -23.498 2.985 -6.063 1.00 88.88 413 ASP A C 1
ATOM 3152 O O . ASP A 1 413 ? -24.339 3.822 -6.385 1.00 88.88 413 ASP A O 1
ATOM 3156 N N . ASN A 1 414 ? -22.216 3.115 -6.420 1.00 93.06 414 ASN A N 1
ATOM 3157 C CA . ASN A 1 414 ? -21.755 4.187 -7.289 1.00 93.06 414 ASN A CA 1
ATOM 3158 C C . ASN A 1 414 ? -22.324 3.999 -8.700 1.00 93.06 414 ASN A C 1
ATOM 3160 O O . ASN A 1 414 ? -22.290 2.897 -9.261 1.00 93.06 414 ASN A O 1
ATOM 3164 N N . THR A 1 415 ? -22.787 5.092 -9.294 1.00 97.06 415 THR A N 1
ATOM 3165 C CA . THR A 1 415 ? -23.299 5.146 -10.666 1.00 97.06 415 THR A CA 1
ATOM 3166 C C . THR A 1 415 ? -22.229 5.645 -11.629 1.00 97.06 415 THR A C 1
ATOM 3168 O O . THR A 1 415 ? -21.285 6.329 -11.230 1.00 97.06 415 THR A O 1
ATOM 3171 N N . ILE A 1 416 ? -22.349 5.294 -12.909 1.00 98.44 416 ILE A N 1
ATOM 3172 C CA . ILE A 1 416 ? -21.506 5.845 -13.971 1.00 98.44 416 ILE A CA 1
ATOM 3173 C C . ILE A 1 416 ? -22.011 7.244 -14.317 1.00 98.44 416 ILE A C 1
ATOM 3175 O O . ILE A 1 416 ? -23.194 7.450 -14.591 1.00 98.44 416 ILE A O 1
ATOM 3179 N N . VAL A 1 417 ? -21.090 8.197 -14.360 1.00 98.56 417 VAL A N 1
ATOM 3180 C CA . VAL A 1 417 ? -21.342 9.591 -14.718 1.00 98.56 417 VAL A CA 1
ATOM 3181 C C . VAL A 1 417 ? -20.496 9.977 -15.919 1.00 98.56 417 VAL A C 1
ATOM 3183 O O . VAL A 1 417 ? -19.411 9.431 -16.137 1.00 98.56 417 VAL A O 1
ATOM 3186 N N . THR A 1 418 ? -20.980 10.947 -16.686 1.00 98.56 418 THR A N 1
ATOM 3187 C CA . THR A 1 418 ? -20.269 11.491 -17.843 1.00 98.56 418 THR A CA 1
ATOM 3188 C C . THR A 1 418 ? -20.151 13.002 -17.776 1.00 98.56 418 THR A C 1
ATOM 3190 O O . THR A 1 418 ? -20.996 13.675 -17.191 1.00 98.56 418 THR A O 1
ATOM 3193 N N . MET A 1 419 ? -19.079 13.534 -18.355 1.00 98.31 419 MET A N 1
ATOM 3194 C CA . MET A 1 419 ? -18.835 14.971 -18.481 1.00 98.31 419 MET A CA 1
ATOM 3195 C C . MET A 1 419 ? -17.940 15.260 -19.683 1.00 98.31 419 MET A C 1
ATOM 3197 O O . MET A 1 419 ? -17.146 14.420 -20.106 1.00 98.31 419 MET A O 1
ATOM 3201 N N . LYS A 1 420 ? -18.059 16.463 -20.239 1.00 98.44 420 LYS A N 1
ATOM 3202 C CA . LYS A 1 420 ? -17.172 16.975 -21.282 1.00 98.44 420 LYS A CA 1
ATOM 3203 C C . LYS A 1 420 ? -16.009 17.714 -20.635 1.00 98.44 420 LYS A C 1
ATOM 3205 O O . LYS A 1 420 ? -16.217 18.672 -19.898 1.00 98.44 420 LYS A O 1
ATOM 3210 N N . MET A 1 421 ? -14.788 17.292 -20.945 1.00 98.56 421 MET A N 1
ATOM 3211 C CA . MET A 1 421 ? -13.568 17.873 -20.382 1.00 98.56 421 MET A CA 1
ATOM 3212 C C . MET A 1 421 ? -12.562 18.184 -21.481 1.00 98.56 421 MET A C 1
ATOM 3214 O O . MET A 1 421 ? -12.400 17.416 -22.428 1.00 98.56 421 MET A O 1
ATOM 3218 N N . THR A 1 422 ? -11.879 19.317 -21.364 1.00 98.69 422 THR A N 1
ATOM 3219 C CA . THR A 1 422 ? -10.725 19.638 -22.210 1.00 98.69 422 THR A CA 1
ATOM 3220 C C . THR A 1 422 ? -9.520 18.775 -21.840 1.00 98.69 422 THR A C 1
ATOM 3222 O O . THR A 1 422 ? -9.422 18.298 -20.707 1.00 98.69 422 THR A O 1
ATOM 3225 N N . GLY A 1 423 ? -8.562 18.600 -22.755 1.00 98.38 423 GLY A N 1
ATOM 3226 C CA . GLY A 1 423 ? -7.300 17.921 -22.433 1.00 98.38 423 GLY A CA 1
ATOM 3227 C C . GLY A 1 423 ? -6.574 18.540 -21.227 1.00 98.38 423 GLY A C 1
ATOM 3228 O O . GLY A 1 423 ? -6.037 17.807 -20.399 1.00 98.38 423 GLY A O 1
ATOM 3229 N N . ALA A 1 424 ? -6.644 19.866 -21.062 1.00 97.81 424 ALA A N 1
ATOM 3230 C CA . ALA A 1 424 ? -6.116 20.568 -19.893 1.00 97.81 424 ALA A CA 1
ATOM 3231 C C . ALA A 1 424 ? -6.846 20.196 -18.587 1.00 97.81 424 ALA A C 1
ATOM 3233 O O . ALA A 1 424 ? -6.198 19.925 -17.579 1.00 97.81 424 ALA A O 1
ATOM 3234 N N . GLN A 1 425 ? -8.181 20.116 -18.600 1.00 98.50 425 GLN A N 1
ATOM 3235 C CA . GLN A 1 425 ? -8.960 19.676 -17.432 1.00 98.50 425 GLN A CA 1
ATOM 3236 C C . GLN A 1 425 ? -8.698 18.202 -17.094 1.00 98.50 425 GLN A C 1
ATOM 3238 O O . GLN A 1 425 ? -8.607 17.845 -15.922 1.00 98.50 425 GLN A O 1
ATOM 3243 N N . ILE A 1 426 ? -8.516 17.347 -18.105 1.00 98.75 426 ILE A N 1
ATOM 3244 C CA . ILE A 1 426 ? -8.116 15.949 -17.898 1.00 98.75 426 ILE A CA 1
ATOM 3245 C C . ILE A 1 426 ? -6.728 15.887 -17.254 1.00 98.75 426 ILE A C 1
ATOM 3247 O O . ILE A 1 426 ? -6.534 15.123 -16.311 1.00 98.75 426 ILE A O 1
ATOM 3251 N N . LYS A 1 427 ? -5.775 16.723 -17.693 1.00 98.44 427 LYS A N 1
ATOM 3252 C CA . LYS A 1 427 ? -4.452 16.817 -17.058 1.00 98.44 427 LYS A CA 1
ATOM 3253 C C . LYS A 1 427 ? -4.574 17.134 -15.570 1.00 98.44 427 LYS A C 1
ATOM 3255 O O . LYS A 1 427 ? -3.891 16.495 -14.782 1.00 98.44 427 LYS A O 1
ATOM 3260 N N . THR A 1 428 ? -5.468 18.041 -15.170 1.00 98.44 428 THR A N 1
ATOM 3261 C CA . THR A 1 428 ? -5.715 18.346 -13.750 1.00 98.44 428 THR A CA 1
ATOM 3262 C C . THR A 1 428 ? -6.137 17.109 -12.951 1.00 98.44 428 THR A C 1
ATOM 3264 O O . THR A 1 428 ? -5.610 16.899 -11.863 1.00 98.44 428 THR A O 1
ATOM 3267 N N . ILE A 1 429 ? -7.015 16.252 -13.487 1.00 98.38 429 ILE A N 1
ATOM 3268 C CA . ILE A 1 429 ? -7.397 14.983 -12.834 1.00 98.38 429 ILE A CA 1
ATOM 3269 C C . ILE A 1 429 ? -6.193 14.055 -12.670 1.00 98.38 429 ILE A C 1
ATOM 3271 O O . ILE A 1 429 ? -5.987 13.477 -11.604 1.00 98.38 429 ILE A O 1
ATOM 3275 N N . LEU A 1 430 ? -5.383 13.916 -13.720 1.00 98.56 430 LEU A N 1
ATOM 3276 C CA . LEU A 1 430 ? -4.208 13.046 -13.695 1.00 98.56 430 LEU A CA 1
ATOM 3277 C C . LEU A 1 430 ? -3.132 13.568 -12.733 1.00 98.56 430 LEU A C 1
ATOM 3279 O O . LEU A 1 430 ? -2.506 12.777 -12.039 1.00 98.56 430 LEU A O 1
ATOM 3283 N N . GLU A 1 431 ? -2.957 14.886 -12.642 1.00 98.44 431 GLU A N 1
ATOM 3284 C CA . GLU A 1 431 ? -2.089 15.532 -11.654 1.00 98.44 431 GLU A CA 1
ATOM 3285 C C . GLU A 1 431 ? -2.575 15.270 -10.220 1.00 98.44 431 GLU A C 1
ATOM 3287 O O . GLU A 1 431 ? -1.777 14.885 -9.368 1.00 98.44 431 GLU A O 1
ATOM 3292 N N . GLN A 1 432 ? -3.885 15.382 -9.966 1.00 98.06 432 GLN A N 1
ATOM 3293 C CA . GLN A 1 432 ? -4.492 15.060 -8.666 1.00 98.06 432 GLN A CA 1
ATOM 3294 C C . GLN A 1 432 ? -4.315 13.587 -8.285 1.00 98.06 432 GLN A C 1
ATOM 3296 O O . GLN A 1 432 ? -4.121 13.275 -7.111 1.00 98.06 432 GLN A O 1
ATOM 3301 N N . ALA A 1 433 ? -4.329 12.676 -9.263 1.00 97.69 433 ALA A N 1
ATOM 3302 C CA . ALA A 1 433 ? -4.087 11.259 -9.009 1.00 97.69 433 ALA A CA 1
ATOM 3303 C C . ALA A 1 433 ? -2.671 10.991 -8.479 1.00 97.69 433 ALA A C 1
ATOM 3305 O O . ALA A 1 433 ? -2.495 10.105 -7.642 1.00 97.69 433 ALA A O 1
ATOM 3306 N N . VAL A 1 434 ? -1.669 11.729 -8.975 1.00 96.94 434 VAL A N 1
ATOM 3307 C CA . VAL A 1 434 ? -0.245 11.452 -8.720 1.00 96.94 434 VAL A CA 1
ATOM 3308 C C . VAL A 1 434 ? 0.454 12.483 -7.835 1.00 96.94 434 VAL A C 1
ATOM 3310 O O . VAL A 1 434 ? 1.661 12.362 -7.645 1.00 96.94 434 VAL A O 1
ATOM 3313 N N . GLN A 1 435 ? -0.249 13.486 -7.302 1.00 94.69 435 GLN A N 1
ATOM 3314 C CA . GLN A 1 435 ? 0.290 14.461 -6.344 1.00 94.69 435 GLN A CA 1
ATOM 3315 C C . GLN A 1 435 ? 0.632 13.825 -4.984 1.00 94.69 435 GLN A C 1
ATOM 3317 O O . GLN A 1 435 ? 0.313 12.665 -4.721 1.00 94.69 435 GLN A O 1
ATOM 3322 N N . ASP A 1 436 ? 1.275 14.584 -4.099 1.00 88.19 436 ASP A N 1
ATOM 3323 C CA . ASP A 1 436 ? 1.534 14.146 -2.725 1.00 88.19 436 ASP A CA 1
ATOM 3324 C C . ASP A 1 436 ? 0.221 13.850 -1.997 1.00 88.19 436 ASP A C 1
ATOM 3326 O O . ASP A 1 436 ? -0.697 14.668 -1.984 1.00 88.19 436 ASP A O 1
ATOM 3330 N N . GLY A 1 437 ? 0.108 12.648 -1.430 1.00 86.00 437 GLY A N 1
ATOM 3331 C CA . GLY A 1 437 ? -1.133 12.171 -0.814 1.00 86.00 437 GLY A CA 1
ATOM 3332 C C . GLY A 1 437 ? -2.266 11.836 -1.799 1.00 86.00 437 GLY A C 1
ATOM 3333 O O . GLY A 1 437 ? -3.329 11.407 -1.351 1.00 86.00 437 GLY A O 1
ATOM 3334 N N . GLY A 1 438 ? -2.058 11.985 -3.116 1.00 92.06 438 GLY A N 1
ATOM 3335 C CA . GLY A 1 438 ? -3.002 11.523 -4.139 1.00 92.06 438 GLY A CA 1
ATOM 3336 C C . GLY A 1 438 ? -3.238 10.017 -4.026 1.00 92.06 438 GLY A C 1
ATOM 3337 O O . GLY A 1 438 ? -2.366 9.307 -3.533 1.00 92.06 438 GLY A O 1
ATOM 3338 N N . LYS A 1 439 ? -4.408 9.521 -4.452 1.00 93.88 439 LYS A N 1
ATOM 3339 C CA . LYS A 1 439 ? -4.845 8.118 -4.257 1.00 93.88 439 LYS A CA 1
ATOM 3340 C C . LYS A 1 439 ? -4.642 7.217 -5.497 1.00 93.88 439 LYS A C 1
ATOM 3342 O O . LYS A 1 439 ? -5.042 6.048 -5.503 1.00 93.88 439 LYS A O 1
ATOM 3347 N N . GLY A 1 440 ? -4.002 7.740 -6.547 1.00 96.12 440 GLY A N 1
ATOM 3348 C CA . GLY A 1 440 ? -3.848 7.069 -7.839 1.00 96.12 440 GLY A CA 1
ATOM 3349 C C . GLY A 1 440 ? -5.164 6.950 -8.619 1.00 96.12 440 GLY A C 1
ATOM 3350 O O . GLY A 1 440 ? -6.242 7.280 -8.131 1.00 96.12 440 GLY A O 1
ATOM 3351 N N . ILE A 1 441 ? -5.081 6.493 -9.867 1.00 98.00 441 ILE A N 1
ATOM 3352 C CA . ILE A 1 441 ? -6.226 6.358 -10.779 1.00 98.00 441 ILE A CA 1
ATOM 3353 C C . ILE A 1 441 ? -5.959 5.216 -11.759 1.00 98.00 441 ILE A C 1
ATOM 3355 O O . ILE A 1 441 ? -4.805 4.913 -12.030 1.00 98.00 441 ILE A O 1
ATOM 3359 N N . GLN A 1 442 ? -7.000 4.593 -12.299 1.00 98.44 442 GLN A N 1
ATOM 3360 C CA . GLN A 1 442 ? -6.926 3.643 -13.411 1.00 98.44 442 GLN A CA 1
ATOM 3361 C C . GLN A 1 442 ? -7.594 4.272 -14.633 1.00 98.44 442 GLN A C 1
ATOM 3363 O O . GLN A 1 442 ? -8.610 4.957 -14.494 1.00 98.44 442 GLN A O 1
ATOM 3368 N N . VAL A 1 443 ? -7.014 4.074 -15.819 1.00 98.50 443 VAL A N 1
ATOM 3369 C CA . VAL A 1 443 ? -7.377 4.829 -17.030 1.00 98.50 443 VAL A CA 1
ATOM 3370 C C . VAL A 1 443 ? -7.691 3.914 -18.218 1.00 98.50 443 VAL A C 1
ATOM 3372 O O . VAL A 1 443 ? -7.142 2.819 -18.363 1.00 98.50 443 VAL A O 1
ATOM 3375 N N . ALA A 1 444 ? -8.566 4.386 -19.102 1.00 98.50 444 ALA A N 1
ATOM 3376 C CA . ALA A 1 444 ? -8.909 3.743 -20.366 1.00 98.50 444 ALA A CA 1
ATOM 3377 C C . ALA A 1 444 ? -9.102 4.778 -21.481 1.00 98.50 444 ALA A C 1
ATOM 3379 O O . ALA A 1 444 ? -9.549 5.896 -21.227 1.00 98.50 444 ALA A O 1
ATOM 3380 N N . GLY A 1 445 ? -8.763 4.410 -22.719 1.00 98.00 445 GLY A N 1
ATOM 3381 C CA . GLY A 1 445 ? -8.769 5.312 -23.883 1.00 98.00 445 GLY A CA 1
ATOM 3382 C C . GLY A 1 445 ? -7.581 6.288 -23.949 1.00 98.00 445 GLY A C 1
ATOM 3383 O O . GLY A 1 445 ? -7.353 6.912 -24.989 1.00 98.00 445 GLY A O 1
ATOM 3384 N N . LEU A 1 446 ? -6.792 6.393 -22.874 1.00 98.25 446 LEU A N 1
ATOM 3385 C CA . LEU A 1 446 ? -5.579 7.206 -22.795 1.00 98.25 446 LEU A CA 1
ATOM 3386 C C . LEU A 1 446 ? -4.456 6.513 -22.017 1.00 98.25 446 LEU A C 1
ATOM 3388 O O . LEU A 1 446 ? -4.686 5.549 -21.291 1.00 98.25 446 LEU A O 1
ATOM 3392 N N . SER A 1 447 ? -3.257 7.072 -22.146 1.00 97.69 447 SER A N 1
ATOM 3393 C CA . SER A 1 447 ? -2.080 6.797 -21.324 1.00 97.69 447 SER A CA 1
ATOM 3394 C C . SER A 1 447 ? -1.409 8.106 -20.907 1.00 97.69 447 SER A C 1
ATOM 3396 O O . SER A 1 447 ? -1.494 9.097 -21.642 1.00 97.69 447 SER A O 1
ATOM 3398 N N . PHE A 1 448 ? -0.704 8.117 -19.778 1.00 97.75 448 PHE A N 1
ATOM 3399 C CA . PHE A 1 448 ? 0.095 9.262 -19.357 1.00 97.75 448 PHE A CA 1
ATOM 3400 C C . PHE A 1 448 ? 1.406 8.866 -18.673 1.00 97.75 448 PHE A C 1
ATOM 3402 O O . PHE A 1 448 ? 1.526 7.801 -18.063 1.00 97.75 448 PHE A O 1
ATOM 3409 N N . LYS A 1 449 ? 2.387 9.771 -18.760 1.00 95.19 449 LYS A N 1
ATOM 3410 C CA . LYS A 1 449 ? 3.657 9.690 -18.033 1.00 95.19 449 LYS A CA 1
ATOM 3411 C C . LYS A 1 449 ? 3.794 10.848 -17.056 1.00 95.19 449 LYS A C 1
ATOM 3413 O O . LYS A 1 449 ? 3.415 11.982 -17.376 1.00 95.19 449 LYS A O 1
ATOM 3418 N N . TYR A 1 450 ? 4.353 10.572 -15.882 1.00 95.12 450 TYR A N 1
ATOM 3419 C CA . TYR A 1 450 ? 4.501 11.570 -14.820 1.00 95.12 450 TYR A CA 1
ATOM 3420 C C . TYR A 1 450 ? 5.805 11.418 -14.036 1.00 95.12 450 TYR A C 1
ATOM 3422 O O . TYR A 1 450 ? 6.275 10.313 -13.857 1.00 95.12 450 TYR A O 1
ATOM 3430 N N . ASP A 1 451 ? 6.406 12.492 -13.542 1.00 89.75 451 ASP A N 1
ATOM 3431 C CA . ASP A 1 451 ? 7.643 12.440 -12.750 1.00 89.75 451 ASP A CA 1
ATOM 3432 C C . ASP A 1 451 ? 7.328 12.685 -11.264 1.00 89.75 451 ASP A C 1
ATOM 3434 O O . ASP A 1 451 ? 6.980 13.815 -10.906 1.00 89.75 451 ASP A O 1
ATOM 3438 N N . PRO A 1 452 ? 7.431 11.668 -10.383 1.00 89.94 452 PRO A N 1
ATOM 3439 C CA . PRO A 1 452 ? 7.078 11.814 -8.972 1.00 89.94 452 PRO A CA 1
ATOM 3440 C C . PRO A 1 452 ? 8.022 12.751 -8.207 1.00 89.94 452 PRO A C 1
ATOM 3442 O O . PRO A 1 452 ? 7.679 13.194 -7.116 1.00 89.94 452 PRO A O 1
ATOM 3445 N N . THR A 1 453 ? 9.191 13.082 -8.768 1.00 86.69 453 THR A N 1
ATOM 3446 C CA . THR A 1 453 ? 10.145 14.009 -8.143 1.00 86.69 453 THR A CA 1
ATOM 3447 C C . THR A 1 453 ? 9.794 15.478 -8.385 1.00 86.69 453 THR A C 1
ATOM 3449 O O . THR A 1 453 ? 10.342 16.362 -7.726 1.00 86.69 453 THR A O 1
ATOM 3452 N N . ARG A 1 454 ? 8.868 15.761 -9.312 1.00 86.75 454 ARG A N 1
ATOM 3453 C CA . ARG A 1 454 ? 8.373 17.119 -9.559 1.00 86.75 454 ARG A CA 1
ATOM 3454 C C . ARG A 1 454 ? 7.380 17.551 -8.479 1.00 86.75 454 ARG A C 1
ATOM 3456 O O . ARG A 1 454 ? 6.695 16.696 -7.901 1.00 86.75 454 ARG A O 1
ATOM 3463 N N . PRO A 1 455 ? 7.253 18.873 -8.243 1.00 91.31 455 PRO A N 1
ATOM 3464 C CA . PRO A 1 455 ? 6.235 19.418 -7.356 1.00 91.31 455 PRO A CA 1
ATOM 3465 C C . PRO A 1 455 ? 4.837 18.896 -7.699 1.00 91.31 455 PRO A C 1
ATOM 3467 O O . PRO A 1 455 ? 4.511 18.692 -8.873 1.00 91.31 455 PRO A O 1
ATOM 3470 N N . SER A 1 456 ? 4.012 18.707 -6.669 1.00 93.38 456 SER A N 1
ATOM 3471 C CA . SER A 1 456 ? 2.590 18.392 -6.818 1.00 93.38 456 SER A CA 1
ATOM 3472 C C . SER A 1 456 ? 1.917 19.336 -7.823 1.00 93.38 456 SER A C 1
ATOM 3474 O O . SER A 1 456 ? 2.266 20.512 -7.912 1.00 93.38 456 SER A O 1
ATOM 3476 N N . MET A 1 457 ? 0.979 18.804 -8.609 1.00 94.75 457 MET A N 1
ATOM 3477 C CA . MET A 1 457 ? 0.327 19.486 -9.738 1.00 94.75 457 MET A CA 1
ATOM 3478 C C . MET A 1 457 ? 1.216 19.833 -10.951 1.00 94.75 457 MET A C 1
ATOM 3480 O O . MET A 1 457 ? 0.739 20.455 -11.903 1.00 94.75 457 MET A O 1
ATOM 3484 N N . HIS A 1 458 ? 2.479 19.393 -10.967 1.00 93.00 458 HIS A N 1
ATOM 3485 C CA . HIS A 1 458 ? 3.415 19.567 -12.086 1.00 93.00 458 HIS A CA 1
ATOM 3486 C C . HIS A 1 458 ? 4.144 18.270 -12.481 1.00 93.00 458 HIS A C 1
ATOM 3488 O O . HIS A 1 458 ? 5.243 18.308 -13.048 1.00 93.00 458 HIS A O 1
ATOM 3494 N N . ARG A 1 459 ? 3.555 17.110 -12.183 1.00 94.88 459 ARG A N 1
ATOM 3495 C CA . ARG A 1 459 ? 4.156 15.790 -12.398 1.00 94.88 459 ARG A CA 1
ATOM 3496 C C . ARG A 1 459 ? 3.878 15.247 -13.791 1.00 94.88 459 ARG A C 1
ATOM 3498 O O . ARG A 1 459 ? 4.782 14.670 -14.388 1.00 94.88 459 ARG A O 1
ATOM 3505 N N . VAL A 1 460 ? 2.676 15.433 -14.331 1.00 96.94 460 VAL A N 1
ATOM 3506 C CA . VAL A 1 460 ? 2.259 14.873 -15.627 1.00 96.94 460 VAL A CA 1
ATOM 3507 C C . VAL A 1 460 ? 2.879 15.669 -16.776 1.00 96.94 460 VAL A C 1
ATOM 3509 O O . VAL A 1 460 ? 2.663 16.880 -16.894 1.00 96.94 460 VAL A O 1
ATOM 3512 N N . PHE A 1 461 ? 3.632 14.993 -17.649 1.00 92.19 461 PHE A N 1
ATOM 3513 C CA . PHE A 1 461 ? 4.364 15.637 -18.752 1.00 92.19 461 PHE A CA 1
ATOM 3514 C C . PHE A 1 461 ? 4.105 15.035 -20.140 1.00 92.19 461 PHE A C 1
ATOM 3516 O O . PHE A 1 461 ? 4.446 15.675 -21.131 1.00 92.19 461 PHE A O 1
ATOM 3523 N N . ASP A 1 462 ? 3.506 13.845 -20.237 1.00 92.44 462 ASP A N 1
ATOM 3524 C CA . ASP A 1 462 ? 3.093 13.237 -21.510 1.00 92.44 462 ASP A CA 1
ATOM 3525 C C . ASP A 1 462 ? 1.699 12.632 -21.346 1.00 92.44 462 ASP A C 1
ATOM 3527 O O . ASP A 1 462 ? 1.431 11.945 -20.362 1.00 92.44 462 ASP A O 1
ATOM 3531 N N . MET A 1 463 ? 0.811 12.904 -22.298 1.00 97.94 463 MET A N 1
ATOM 3532 C CA . MET A 1 463 ? -0.571 12.427 -22.326 1.00 97.94 463 MET A CA 1
ATOM 3533 C C . MET A 1 463 ? -0.928 12.051 -23.759 1.00 97.94 463 MET A C 1
ATOM 3535 O O . MET A 1 463 ? -0.812 12.871 -24.674 1.00 97.94 463 MET A O 1
ATOM 3539 N N . ARG A 1 464 ? -1.375 10.812 -23.961 1.00 97.00 464 ARG A N 1
ATOM 3540 C CA . ARG A 1 464 ? -1.642 10.244 -25.288 1.00 97.00 464 ARG A CA 1
ATOM 3541 C C . ARG A 1 464 ? -2.945 9.466 -25.296 1.00 97.00 464 ARG A C 1
ATOM 3543 O O . ARG A 1 464 ? -3.299 8.857 -24.294 1.00 97.00 464 ARG A O 1
ATOM 3550 N N . LYS A 1 465 ? -3.637 9.459 -26.433 1.00 97.44 465 LYS A N 1
ATOM 3551 C CA . LYS A 1 465 ? -4.725 8.514 -26.713 1.00 97.44 465 LYS A CA 1
ATOM 3552 C C . LYS A 1 465 ? -4.162 7.097 -26.876 1.00 97.44 465 LYS A C 1
ATOM 3554 O O . LYS A 1 465 ? -2.967 6.930 -27.113 1.00 97.44 465 LYS A O 1
ATOM 3559 N N . SER A 1 466 ? -5.021 6.079 -26.814 1.00 92.12 466 SER A N 1
ATOM 3560 C CA . SER A 1 466 ? -4.616 4.673 -27.014 1.00 92.12 466 SER A CA 1
ATOM 3561 C C . SER A 1 466 ? -3.965 4.379 -28.375 1.00 92.12 466 SER A C 1
ATOM 3563 O O . SER A 1 466 ? -3.233 3.406 -28.497 1.00 92.12 466 SER A O 1
ATOM 3565 N N . ASP A 1 467 ? -4.192 5.218 -29.390 1.00 90.62 467 ASP A N 1
ATOM 3566 C CA . ASP A 1 467 ? -3.523 5.143 -30.700 1.00 90.62 467 ASP A CA 1
ATOM 3567 C C . ASP A 1 467 ? -2.113 5.785 -30.712 1.00 90.62 467 ASP A C 1
ATOM 3569 O O . ASP A 1 467 ? -1.477 5.875 -31.760 1.00 90.62 467 ASP A O 1
ATOM 3573 N N . GLY A 1 468 ? -1.626 6.265 -29.561 1.00 90.56 468 GLY A N 1
ATOM 3574 C CA . GLY A 1 468 ? -0.322 6.908 -29.388 1.00 90.56 468 GLY A CA 1
ATOM 3575 C C . GLY A 1 468 ? -0.286 8.399 -29.738 1.00 90.56 468 GLY A C 1
ATOM 3576 O O . GLY A 1 468 ? 0.728 9.065 -29.492 1.00 90.56 468 GLY A O 1
ATOM 3577 N N . THR A 1 469 ? -1.372 8.959 -30.276 1.00 94.19 469 THR A N 1
ATOM 3578 C CA . THR A 1 469 ? -1.420 10.384 -30.630 1.00 94.19 469 THR A CA 1
ATOM 3579 C C . THR A 1 469 ? -1.516 11.266 -29.375 1.00 94.19 469 THR A C 1
ATOM 3581 O O . THR A 1 469 ? -2.214 10.901 -28.424 1.00 94.19 469 THR A O 1
ATOM 3584 N N . PRO A 1 470 ? -0.828 12.425 -29.331 1.00 96.44 470 PRO A N 1
ATOM 3585 C CA . PRO A 1 470 ? -0.919 13.345 -28.198 1.00 96.44 470 PRO A CA 1
ATOM 3586 C C . PRO A 1 470 ? -2.352 13.821 -27.940 1.00 96.44 470 PRO A C 1
ATOM 3588 O O . PRO A 1 470 ? -3.108 14.077 -28.880 1.00 96.44 470 PRO A O 1
ATOM 3591 N N . ILE A 1 471 ? -2.718 13.976 -26.667 1.00 97.19 471 ILE A N 1
ATOM 3592 C CA . ILE A 1 471 ? -3.987 14.613 -26.299 1.00 97.19 471 ILE A CA 1
ATOM 3593 C C . ILE A 1 471 ? -3.887 16.113 -26.593 1.00 97.19 471 ILE A C 1
ATOM 3595 O O . ILE A 1 471 ? -3.008 16.802 -26.082 1.00 97.19 471 ILE A O 1
ATOM 3599 N N . ASP A 1 472 ? -4.813 16.631 -27.400 1.00 97.25 472 ASP A N 1
ATOM 3600 C CA . ASP A 1 472 ? -4.974 18.073 -27.605 1.00 97.25 472 ASP A CA 1
ATOM 3601 C C . ASP A 1 472 ? -5.546 18.716 -26.332 1.00 97.25 472 ASP A C 1
ATOM 3603 O O . ASP A 1 472 ? -6.635 18.350 -25.883 1.00 97.25 472 ASP A O 1
ATOM 3607 N N . MET A 1 473 ? -4.803 19.667 -25.758 1.00 97.50 473 MET A N 1
ATOM 3608 C CA . MET A 1 473 ? -5.142 20.327 -24.494 1.00 97.50 473 MET A CA 1
ATOM 3609 C C . MET A 1 473 ? -6.406 21.196 -24.569 1.00 97.50 473 MET A C 1
ATOM 3611 O O . MET A 1 473 ? -7.059 21.383 -23.545 1.00 97.50 473 MET A O 1
ATOM 3615 N N . ASN A 1 474 ? -6.777 21.688 -25.754 1.00 97.19 474 ASN A N 1
ATOM 3616 C CA . ASN A 1 474 ? -7.931 22.570 -25.957 1.00 97.19 474 ASN A CA 1
ATOM 3617 C C . ASN A 1 474 ? -9.170 21.818 -26.458 1.00 97.19 474 ASN A C 1
ATOM 3619 O O . ASN A 1 474 ? -10.293 22.312 -26.339 1.00 97.19 474 ASN A O 1
ATOM 3623 N N . LYS A 1 475 ? -8.987 20.623 -27.027 1.00 98.19 475 LYS A N 1
ATOM 3624 C CA . LYS A 1 475 ? -10.096 19.795 -27.501 1.00 98.19 475 LYS A CA 1
ATOM 3625 C C . LYS A 1 475 ? -10.905 19.242 -26.327 1.00 98.19 475 LYS A C 1
ATOM 3627 O O . LYS A 1 475 ? -10.338 18.820 -25.324 1.00 98.19 475 LYS A O 1
ATOM 3632 N N . SER A 1 476 ? -12.229 19.221 -26.487 1.00 97.88 476 SER A N 1
ATOM 3633 C CA . SER A 1 476 ? -13.166 18.594 -25.551 1.00 97.88 476 SER A CA 1
ATOM 3634 C C . SER A 1 476 ? -13.354 17.106 -25.868 1.00 97.88 476 SER A C 1
ATOM 3636 O O . SER A 1 476 ? -13.515 16.739 -27.034 1.00 97.88 476 SER A O 1
ATOM 3638 N N . TYR A 1 477 ? -13.358 16.283 -24.823 1.00 98.62 477 TYR A N 1
ATOM 3639 C CA . TYR A 1 477 ? -13.553 14.835 -24.850 1.00 98.62 477 TYR A CA 1
ATOM 3640 C C . TYR A 1 477 ? -14.670 14.445 -23.883 1.00 98.62 477 TYR A C 1
ATOM 3642 O O . TYR A 1 477 ? -14.838 15.074 -22.834 1.00 98.62 477 TYR A O 1
ATOM 3650 N N . LEU A 1 478 ? -15.423 13.401 -24.221 1.00 98.75 478 LEU A N 1
ATOM 3651 C CA . LEU A 1 478 ? -16.375 12.774 -23.316 1.00 98.75 478 LEU A CA 1
ATOM 3652 C C . LEU A 1 478 ? -15.625 11.852 -22.352 1.00 98.75 478 LEU A C 1
ATOM 3654 O O . LEU A 1 478 ? -14.964 10.899 -22.763 1.00 98.75 478 LEU A O 1
ATOM 3658 N N . VAL A 1 479 ? -15.748 12.131 -21.062 1.00 98.75 479 VAL A N 1
ATOM 3659 C CA . VAL A 1 479 ? -15.116 11.380 -19.979 1.00 98.75 479 VAL A CA 1
ATOM 3660 C C . VAL A 1 479 ? -16.182 10.620 -19.202 1.00 98.75 479 VAL A C 1
ATOM 3662 O O . VAL A 1 479 ? -17.227 11.189 -18.888 1.00 98.75 479 VAL A O 1
ATOM 3665 N N . ALA A 1 480 ? -15.898 9.362 -18.864 1.00 98.81 480 ALA A N 1
ATOM 3666 C CA . ALA A 1 480 ? -16.701 8.533 -17.973 1.00 98.81 480 ALA A CA 1
ATOM 3667 C C . ALA A 1 480 ? -15.940 8.209 -16.684 1.00 98.81 480 ALA A C 1
ATOM 3669 O O . ALA A 1 480 ? -14.763 7.849 -16.710 1.00 98.81 480 ALA A O 1
ATOM 3670 N N . THR A 1 481 ? -16.625 8.299 -15.551 1.00 98.62 481 THR A N 1
ATOM 3671 C CA . THR A 1 481 ? -16.113 7.868 -14.245 1.00 98.62 481 THR A CA 1
ATOM 3672 C C . THR A 1 481 ? -17.282 7.437 -13.359 1.00 98.62 481 THR A C 1
ATOM 3674 O O . THR A 1 481 ? -18.418 7.371 -13.827 1.00 98.62 481 THR A O 1
ATOM 3677 N N . ASN A 1 482 ? -17.033 7.122 -12.092 1.00 97.81 482 ASN A N 1
ATOM 3678 C CA . ASN A 1 482 ? -18.091 6.892 -11.114 1.00 97.81 482 ASN A CA 1
ATOM 3679 C C . ASN A 1 482 ? -18.499 8.195 -10.398 1.00 97.81 482 ASN A C 1
ATOM 3681 O O . ASN A 1 482 ? -17.714 9.140 -10.311 1.00 97.81 482 ASN A O 1
ATOM 3685 N N . ASN A 1 483 ? -19.732 8.269 -9.897 1.00 96.44 483 ASN A N 1
ATOM 3686 C CA . ASN A 1 483 ? -20.275 9.464 -9.244 1.00 96.44 483 ASN A CA 1
ATOM 3687 C C . ASN A 1 483 ? -19.491 9.904 -7.998 1.00 96.44 483 ASN A C 1
ATOM 3689 O O . ASN A 1 483 ? -19.433 11.105 -7.736 1.00 96.44 483 ASN A O 1
ATOM 3693 N N . PHE A 1 484 ? -18.828 8.988 -7.289 1.00 96.06 484 PHE A N 1
ATOM 3694 C CA . PHE A 1 484 ? -17.931 9.327 -6.182 1.00 96.06 484 PHE A CA 1
ATOM 3695 C C . PHE A 1 484 ? -16.774 10.216 -6.657 1.00 96.06 484 PHE A C 1
ATOM 3697 O O . PHE A 1 484 ? -16.634 11.347 -6.194 1.00 96.06 484 PHE A O 1
ATOM 3704 N N . MET A 1 485 ? -16.009 9.776 -7.660 1.00 97.25 485 MET A N 1
ATOM 3705 C CA . MET A 1 485 ? -14.952 10.602 -8.256 1.00 97.25 485 MET A CA 1
ATOM 3706 C C . MET A 1 485 ? -15.526 11.849 -8.936 1.00 97.25 485 MET A C 1
ATOM 3708 O O . MET A 1 485 ? -15.026 12.951 -8.733 1.00 97.25 485 MET A O 1
ATOM 3712 N N . GLY A 1 486 ? -16.605 11.696 -9.711 1.00 96.56 486 GLY A N 1
ATOM 3713 C CA . GLY A 1 486 ? -17.234 12.784 -10.467 1.00 96.56 486 GLY A CA 1
ATOM 3714 C C . GLY A 1 486 ? -17.793 13.917 -9.600 1.00 96.56 486 GLY A C 1
ATOM 3715 O O . GLY A 1 486 ? -18.067 15.001 -10.110 1.00 96.56 486 GLY A O 1
ATOM 3716 N N . THR A 1 487 ? -17.946 13.691 -8.294 1.00 94.38 487 THR A N 1
ATOM 3717 C CA . THR A 1 487 ? -18.355 14.709 -7.316 1.00 94.38 487 THR A CA 1
ATOM 3718 C C . THR A 1 487 ? -17.219 15.168 -6.397 1.00 94.38 487 THR A C 1
ATOM 3720 O O . THR A 1 487 ? -17.456 15.998 -5.522 1.00 94.38 487 THR A O 1
ATOM 3723 N N . GLY A 1 488 ? -15.981 14.724 -6.644 1.00 93.62 488 GLY A N 1
ATOM 3724 C CA . GLY A 1 488 ? -14.771 15.188 -5.958 1.00 93.62 488 GLY A CA 1
ATOM 3725 C C . GLY A 1 488 ? -14.191 14.230 -4.914 1.00 93.62 488 GLY A C 1
ATOM 3726 O O . GLY A 1 488 ? -13.236 14.611 -4.236 1.00 93.62 488 GLY A O 1
ATOM 3727 N N . GLY A 1 489 ? -14.731 13.013 -4.785 1.00 93.19 489 GLY A N 1
ATOM 3728 C CA . GLY A 1 489 ? -14.166 11.961 -3.933 1.00 93.19 489 GLY A CA 1
ATOM 3729 C C . GLY A 1 489 ? -12.705 11.648 -4.274 1.00 93.19 489 GLY A C 1
ATOM 3730 O O . GLY A 1 489 ? -12.242 11.951 -5.374 1.00 93.19 489 GLY A O 1
ATOM 3731 N N . ASP A 1 490 ? -11.957 11.100 -3.314 1.00 93.31 490 ASP A N 1
ATOM 3732 C CA . ASP A 1 490 ? -10.499 10.876 -3.363 1.00 93.31 490 ASP A CA 1
ATOM 3733 C C . ASP A 1 490 ? -9.667 12.149 -3.654 1.00 93.31 490 ASP A C 1
ATOM 3735 O O . ASP A 1 490 ? -8.481 12.077 -3.977 1.00 93.31 490 ASP A O 1
ATOM 3739 N N . GLY A 1 491 ? -10.271 13.336 -3.524 1.00 92.56 491 GLY A N 1
ATOM 3740 C CA . GLY A 1 491 ? -9.626 14.616 -3.818 1.00 92.56 491 GLY A CA 1
ATOM 3741 C C . GLY A 1 491 ? -9.630 15.003 -5.302 1.00 92.56 491 GLY A C 1
ATOM 3742 O O . GLY A 1 491 ? -8.932 15.949 -5.678 1.00 92.56 491 GLY A O 1
ATOM 3743 N N . PHE A 1 492 ? -10.424 14.335 -6.149 1.00 96.69 492 PHE A N 1
ATOM 3744 C CA . PHE A 1 492 ? -10.545 14.633 -7.583 1.00 96.69 492 PHE A CA 1
ATOM 3745 C C . PHE A 1 492 ? -11.397 15.881 -7.876 1.00 96.69 492 PHE A C 1
ATOM 3747 O O . PHE A 1 492 ? -12.374 15.854 -8.630 1.00 96.69 492 PHE A O 1
ATOM 3754 N N . THR A 1 493 ? -11.032 17.017 -7.281 1.00 95.12 493 THR A N 1
ATOM 3755 C CA . THR A 1 493 ? -11.795 18.269 -7.386 1.00 95.12 493 THR A CA 1
ATOM 3756 C C . THR A 1 493 ? -11.844 18.835 -8.805 1.00 95.12 493 THR A C 1
ATOM 3758 O O . THR A 1 493 ? -12.727 19.642 -9.089 1.00 95.12 493 THR A O 1
ATOM 3761 N N . GLY A 1 494 ? -10.986 18.386 -9.730 1.00 96.00 494 GLY A N 1
ATOM 3762 C CA . GLY A 1 494 ? -11.072 18.781 -11.137 1.00 96.00 494 GLY A CA 1
ATOM 3763 C C . GLY A 1 494 ? -12.392 18.371 -11.806 1.00 96.00 494 GLY A C 1
ATOM 3764 O O . GLY A 1 494 ? -12.842 19.058 -12.719 1.00 96.00 494 GLY A O 1
ATOM 3765 N N . PHE A 1 495 ? -13.074 17.326 -11.316 1.00 96.94 495 PHE A N 1
ATOM 3766 C CA . PHE A 1 495 ? -14.421 16.974 -11.790 1.00 96.94 495 PHE A CA 1
ATOM 3767 C C . PHE A 1 495 ? -15.486 17.956 -11.293 1.00 96.94 495 PHE A C 1
ATOM 3769 O O . PHE A 1 495 ? -16.566 18.064 -11.871 1.00 96.94 495 PHE A O 1
ATOM 3776 N N . THR A 1 496 ? -15.178 18.702 -10.230 1.00 94.81 496 THR A N 1
ATOM 3777 C CA . THR A 1 496 ? -16.090 19.671 -9.619 1.00 94.81 496 THR A CA 1
ATOM 3778 C C . THR A 1 496 ? -15.931 21.095 -10.149 1.00 94.81 496 THR A C 1
ATOM 3780 O O . THR A 1 496 ? -16.666 21.982 -9.707 1.00 94.81 496 THR A O 1
ATOM 3783 N N . ASP A 1 497 ? -15.013 21.305 -11.097 1.00 95.06 497 ASP A N 1
ATOM 3784 C CA . ASP A 1 497 ? -14.831 22.571 -11.799 1.00 95.06 497 ASP A CA 1
ATOM 3785 C C . ASP A 1 497 ? -16.176 23.077 -12.373 1.00 95.06 497 ASP A C 1
ATOM 3787 O O . ASP A 1 497 ? -16.928 22.285 -12.958 1.00 95.06 497 ASP A O 1
ATOM 3791 N N . PRO A 1 498 ? -16.519 24.371 -12.211 1.00 95.31 498 PRO A N 1
ATOM 3792 C CA . PRO A 1 498 ? -17.806 24.902 -12.654 1.00 95.31 498 PRO A CA 1
ATOM 3793 C C . PRO A 1 498 ? -18.106 24.679 -14.140 1.00 95.31 498 PRO A C 1
ATOM 3795 O O . PRO A 1 498 ? -19.266 24.464 -14.486 1.00 95.31 498 PRO A O 1
ATOM 3798 N N . GLU A 1 499 ? -17.099 24.704 -15.017 1.00 94.00 499 GLU A N 1
ATOM 3799 C CA . GLU A 1 499 ? -17.290 24.458 -16.448 1.00 94.00 499 GLU A CA 1
ATOM 3800 C C . GLU A 1 499 ? -17.502 22.971 -16.740 1.00 94.00 499 GLU A C 1
ATOM 3802 O O . GLU A 1 499 ? -18.373 22.628 -17.540 1.00 94.00 499 GLU A O 1
ATOM 3807 N N . VAL A 1 500 ? -16.785 22.076 -16.050 1.00 96.12 500 VAL A N 1
ATOM 3808 C CA . VAL A 1 500 ? -16.999 20.619 -16.163 1.00 96.12 500 VAL A CA 1
ATOM 3809 C C . VAL A 1 500 ? -18.413 20.254 -15.702 1.00 96.12 500 VAL A C 1
ATOM 3811 O O . VAL A 1 500 ? -19.144 19.564 -16.425 1.00 96.12 500 VAL A O 1
ATOM 3814 N N . LYS A 1 501 ? -18.847 20.799 -14.554 1.00 94.44 501 LYS A N 1
ATOM 3815 C CA . LYS A 1 501 ? -20.174 20.553 -13.963 1.00 94.44 501 LYS A CA 1
ATOM 3816 C C . LYS A 1 501 ? -21.338 20.905 -14.886 1.00 94.44 501 LYS A C 1
ATOM 3818 O O . LYS A 1 501 ? -22.366 20.240 -14.813 1.00 94.44 501 LYS A O 1
ATOM 3823 N N . LYS A 1 502 ? -21.196 21.887 -15.789 1.00 95.00 502 LYS A N 1
ATOM 3824 C CA . LYS A 1 502 ? -22.250 22.236 -16.770 1.00 95.00 502 LYS A CA 1
ATOM 3825 C C . LYS A 1 502 ? -22.634 21.072 -17.684 1.00 95.00 502 LYS A C 1
ATOM 3827 O O . LYS A 1 502 ? -23.719 21.082 -18.256 1.00 95.00 502 LYS A O 1
ATOM 3832 N N . SER A 1 503 ? -21.737 20.103 -17.852 1.00 96.81 503 SER A N 1
ATOM 3833 C CA . SER A 1 503 ? -21.924 18.936 -18.717 1.00 96.81 503 SER A CA 1
ATOM 3834 C C . SER A 1 503 ? -22.054 17.618 -17.954 1.00 96.81 503 SER A C 1
ATOM 3836 O O . SER A 1 503 ? -22.085 16.566 -18.587 1.00 96.81 503 SER A O 1
ATOM 3838 N N . TYR A 1 504 ? -22.105 17.668 -16.620 1.00 97.06 504 TYR A N 1
ATOM 3839 C CA . TYR A 1 504 ? -22.231 16.485 -15.779 1.00 97.06 504 TYR A CA 1
ATOM 3840 C C . TYR A 1 504 ? -23.591 15.815 -15.991 1.00 97.06 504 TYR A C 1
ATOM 3842 O O . TYR A 1 504 ? -24.637 16.454 -15.861 1.00 97.06 504 TYR A O 1
ATOM 3850 N N . VAL A 1 505 ? -23.572 14.516 -16.275 1.00 97.19 505 VAL A N 1
ATOM 3851 C CA . VAL A 1 505 ? -24.764 13.678 -16.408 1.00 97.19 505 VAL A CA 1
ATOM 3852 C C . VAL A 1 505 ? -24.543 12.385 -15.638 1.00 97.19 505 VAL A C 1
ATOM 3854 O O . VAL A 1 505 ? -23.619 11.632 -15.951 1.00 97.19 505 VAL A O 1
ATOM 3857 N N . ASP A 1 506 ? -25.409 12.110 -14.665 1.00 96.62 506 ASP A N 1
ATOM 3858 C CA . ASP A 1 506 ? -25.512 10.788 -14.050 1.00 96.62 506 ASP A CA 1
ATOM 3859 C C . ASP A 1 506 ? -26.367 9.885 -14.941 1.00 96.62 506 ASP A C 1
ATOM 3861 O O . ASP A 1 506 ? -27.476 10.246 -15.336 1.00 96.62 506 ASP A O 1
ATOM 3865 N N . THR A 1 507 ? -25.829 8.721 -15.298 1.00 95.38 507 THR A N 1
ATOM 3866 C CA . THR A 1 507 ? -26.559 7.740 -16.110 1.00 95.38 507 THR A CA 1
ATOM 3867 C C . THR A 1 507 ? -27.515 6.891 -15.280 1.00 95.38 507 THR A C 1
ATOM 3869 O O . THR A 1 507 ? -28.326 6.164 -15.848 1.00 95.38 507 THR A O 1
ATOM 3872 N N . TYR A 1 508 ? -27.389 6.945 -13.950 1.00 92.19 508 TYR A N 1
ATOM 3873 C CA . TYR A 1 508 ? -28.042 6.077 -12.973 1.00 92.19 508 TYR A CA 1
ATOM 3874 C C . TYR A 1 508 ? -27.732 4.583 -13.145 1.00 92.19 508 TYR A C 1
ATOM 3876 O O . TYR A 1 508 ? -28.294 3.746 -12.441 1.00 92.19 508 TYR A O 1
ATOM 3884 N N . LYS A 1 509 ? -26.804 4.231 -14.044 1.00 95.38 509 LYS A N 1
ATOM 3885 C CA . LYS A 1 509 ? -26.313 2.867 -14.213 1.00 95.38 509 LYS A CA 1
ATOM 3886 C C . LYS A 1 509 ? -25.277 2.575 -13.138 1.00 95.38 509 LYS A C 1
ATOM 3888 O O . LYS A 1 509 ? -24.252 3.253 -13.084 1.00 95.38 509 LYS A O 1
ATOM 3893 N N . LEU A 1 510 ? -25.511 1.561 -12.309 1.00 95.44 510 LEU A N 1
ATOM 3894 C CA . LEU A 1 510 ? -24.529 1.130 -11.317 1.00 95.44 510 LEU A CA 1
ATOM 3895 C C . LEU A 1 510 ? -23.257 0.631 -12.009 1.00 95.44 510 LEU A C 1
ATOM 3897 O O . LEU A 1 510 ? -23.313 -0.156 -12.955 1.00 95.44 510 LEU A O 1
ATOM 3901 N N . VAL A 1 511 ? -22.095 1.042 -11.496 1.00 97.44 511 VAL A N 1
ATOM 3902 C CA . VAL A 1 511 ? -20.789 0.555 -11.976 1.00 97.44 511 VAL A CA 1
ATOM 3903 C C . VAL A 1 511 ? -20.721 -0.969 -11.860 1.00 97.44 511 VAL A C 1
ATOM 3905 O O . VAL A 1 511 ? -20.267 -1.649 -12.777 1.00 97.44 511 VAL A O 1
ATOM 3908 N N . ARG A 1 512 ? -21.230 -1.516 -10.751 1.00 95.50 512 ARG A N 1
ATOM 3909 C CA . ARG A 1 512 ? -21.293 -2.960 -10.511 1.00 95.50 512 ARG A CA 1
ATOM 3910 C C . ARG A 1 512 ? -22.141 -3.693 -11.553 1.00 95.50 512 ARG A C 1
ATOM 3912 O O . ARG A 1 512 ? -21.725 -4.749 -12.021 1.00 95.50 512 ARG A O 1
ATOM 3919 N N . ASP A 1 513 ? -23.282 -3.133 -11.941 1.00 95.12 513 ASP A N 1
ATOM 3920 C CA . ASP A 1 513 ? -24.145 -3.750 -12.954 1.00 95.12 513 ASP A CA 1
ATOM 3921 C C . ASP A 1 513 ? -23.465 -3.718 -14.325 1.00 95.12 513 ASP A C 1
ATOM 3923 O O . ASP A 1 513 ? -23.458 -4.725 -15.028 1.00 95.12 513 ASP A O 1
ATOM 3927 N N . ALA A 1 514 ? -22.778 -2.619 -14.659 1.00 97.81 514 ALA A N 1
ATOM 3928 C CA . ALA A 1 514 ? -21.955 -2.549 -15.865 1.00 97.81 514 ALA A CA 1
ATOM 3929 C C . ALA A 1 514 ? -20.835 -3.609 -15.874 1.00 97.81 514 ALA A C 1
ATOM 3931 O O . ALA A 1 514 ? -20.550 -4.185 -16.922 1.00 97.81 514 ALA A O 1
ATOM 3932 N N . PHE A 1 515 ? -20.218 -3.903 -14.724 1.00 98.06 515 PHE A N 1
ATOM 3933 C CA . PHE A 1 515 ? -19.230 -4.982 -14.602 1.00 98.06 515 PHE A CA 1
ATOM 3934 C C . PHE A 1 515 ? -19.868 -6.361 -14.811 1.00 98.06 515 PHE A C 1
ATOM 3936 O O . PHE A 1 515 ? -19.326 -7.164 -15.568 1.00 98.06 515 PHE A O 1
ATOM 3943 N N . ILE A 1 516 ? -21.025 -6.629 -14.194 1.00 97.38 516 ILE A N 1
ATOM 3944 C CA . ILE A 1 516 ? -21.764 -7.891 -14.367 1.00 97.38 516 ILE A CA 1
ATOM 3945 C C . ILE A 1 516 ? -22.136 -8.102 -15.840 1.00 97.38 516 ILE A C 1
ATOM 3947 O O . ILE A 1 516 ? -21.884 -9.176 -16.386 1.00 97.38 516 ILE A O 1
ATOM 3951 N N . GLU A 1 517 ? -22.702 -7.084 -16.489 1.00 97.69 517 GLU A N 1
ATOM 3952 C CA . GLU A 1 517 ? -23.049 -7.116 -17.913 1.00 97.69 517 GLU A CA 1
ATOM 3953 C C . GLU A 1 517 ? -21.814 -7.374 -18.779 1.00 97.69 517 GLU A C 1
ATOM 3955 O O . GLU A 1 517 ? -21.826 -8.284 -19.603 1.00 97.69 517 GLU A O 1
ATOM 3960 N N . ALA A 1 518 ? -20.711 -6.663 -18.532 1.00 97.88 518 ALA A N 1
ATOM 3961 C CA . ALA A 1 518 ? -19.476 -6.835 -19.289 1.00 97.88 518 ALA A CA 1
ATOM 3962 C C . ALA A 1 518 ? -18.882 -8.246 -19.155 1.00 97.88 518 ALA A C 1
ATOM 3964 O O . ALA A 1 518 ? -18.357 -8.779 -20.134 1.00 97.88 518 ALA A O 1
ATOM 3965 N N . VAL A 1 519 ? -18.963 -8.869 -17.973 1.00 98.31 519 VAL A N 1
ATOM 3966 C CA . VAL A 1 519 ? -18.541 -10.266 -17.778 1.00 98.31 519 VAL A CA 1
ATOM 3967 C C . VAL A 1 519 ? -19.444 -11.218 -18.565 1.00 98.31 519 VAL A C 1
ATOM 3969 O O . VAL A 1 519 ? -18.924 -12.091 -19.262 1.00 98.31 519 VAL A O 1
ATOM 3972 N N . LYS A 1 520 ? -20.770 -11.026 -18.509 1.00 97.81 520 LYS A N 1
ATOM 3973 C CA . LYS A 1 520 ? -21.744 -11.842 -19.255 1.00 97.81 520 LYS A CA 1
ATOM 3974 C C . LYS A 1 520 ? -21.548 -11.730 -20.768 1.00 97.81 520 LYS A C 1
ATOM 3976 O O . LYS A 1 520 ? -21.584 -12.741 -21.461 1.00 97.81 520 LYS A O 1
ATOM 3981 N N . GLU A 1 521 ? -21.304 -10.523 -21.274 1.00 97.31 521 GLU A N 1
ATOM 3982 C CA . GLU A 1 521 ? -21.065 -10.257 -22.697 1.00 97.31 521 GLU A CA 1
ATOM 3983 C C . GLU A 1 521 ? -19.744 -10.854 -23.197 1.00 97.31 521 GLU A C 1
ATOM 3985 O O . GLU A 1 521 ? -19.691 -11.421 -24.287 1.00 97.31 521 GLU A O 1
ATOM 3990 N N . GLN A 1 522 ? -18.669 -10.743 -22.411 1.00 96.88 522 GLN A N 1
ATOM 3991 C CA . GLN A 1 522 ? -17.349 -11.260 -22.791 1.00 96.88 522 GLN A CA 1
ATOM 3992 C C . GLN A 1 522 ? -17.255 -12.783 -22.630 1.00 96.88 522 GLN A C 1
ATOM 3994 O O . GLN A 1 522 ? -16.481 -13.432 -23.336 1.00 96.88 522 GLN A O 1
ATOM 3999 N N . GLY A 1 523 ? -17.997 -13.359 -21.680 1.00 97.31 523 GLY A N 1
ATOM 4000 C CA . GLY A 1 523 ? -17.951 -14.769 -21.291 1.00 97.31 523 GLY A CA 1
ATOM 4001 C C . GLY A 1 523 ? -16.657 -15.151 -20.564 1.00 97.31 523 GLY A C 1
ATOM 4002 O O . GLY A 1 523 ? -16.699 -15.716 -19.474 1.00 97.31 523 GLY A O 1
ATOM 4003 N N . THR A 1 524 ? -15.496 -14.832 -21.142 1.00 97.94 524 THR A N 1
ATOM 4004 C CA . THR A 1 524 ? -14.176 -14.945 -20.511 1.00 97.94 524 THR A CA 1
ATOM 4005 C C . THR A 1 524 ? -13.444 -13.605 -20.575 1.00 97.94 524 THR A C 1
ATOM 4007 O O . THR A 1 524 ? -13.074 -13.152 -21.655 1.00 97.94 524 THR A O 1
ATOM 4010 N N . ILE A 1 525 ? -13.211 -12.983 -19.419 1.00 97.69 525 ILE A N 1
ATOM 4011 C CA . ILE A 1 525 ? -12.510 -11.703 -19.306 1.00 97.69 525 ILE A CA 1
ATOM 4012 C C . ILE A 1 525 ? -10.995 -11.898 -19.178 1.00 97.69 525 ILE A C 1
ATOM 4014 O O . ILE A 1 525 ? -10.505 -12.872 -18.597 1.00 97.69 525 ILE A O 1
ATOM 4018 N N . THR A 1 526 ? -10.248 -10.935 -19.707 1.00 96.38 526 THR A N 1
ATOM 4019 C CA . THR A 1 526 ? -8.795 -10.812 -19.558 1.00 96.38 526 THR A CA 1
ATOM 4020 C C . THR A 1 526 ? -8.400 -9.337 -19.621 1.00 96.38 526 THR A C 1
ATOM 4022 O O . THR A 1 526 ? -9.200 -8.485 -20.011 1.00 96.38 526 THR A O 1
ATOM 4025 N N . SER A 1 527 ? -7.166 -9.029 -19.239 1.00 94.81 527 SER A N 1
ATOM 4026 C CA . SER A 1 527 ? -6.583 -7.692 -19.308 1.00 94.81 527 SER A CA 1
ATOM 4027 C C . SER A 1 527 ? -5.073 -7.802 -19.494 1.00 94.81 527 SER A C 1
ATOM 4029 O O . SER A 1 527 ? -4.500 -8.878 -19.319 1.00 94.81 527 SER A O 1
ATOM 4031 N N . VAL A 1 528 ? -4.423 -6.698 -19.847 1.00 92.94 528 VAL A N 1
ATOM 4032 C CA . VAL A 1 528 ? -2.966 -6.616 -19.996 1.00 92.94 528 VAL A CA 1
ATOM 4033 C C . VAL A 1 528 ? -2.432 -5.387 -19.274 1.00 92.94 528 VAL A C 1
ATOM 4035 O O . VAL A 1 528 ? -3.149 -4.400 -19.101 1.00 92.94 528 VAL A O 1
ATOM 4038 N N . ILE A 1 529 ? -1.168 -5.461 -18.860 1.00 92.88 529 ILE A N 1
ATOM 4039 C CA . ILE A 1 529 ? -0.383 -4.289 -18.473 1.00 92.88 529 ILE A CA 1
ATOM 4040 C C . ILE A 1 529 ? 0.257 -3.757 -19.751 1.00 92.88 529 ILE A C 1
ATOM 4042 O O . ILE A 1 529 ? 1.141 -4.398 -20.319 1.00 92.88 529 ILE A O 1
ATOM 4046 N N . ASP A 1 530 ? -0.237 -2.622 -20.229 1.00 88.38 530 ASP A N 1
ATOM 4047 C CA . ASP A 1 530 ? 0.197 -1.957 -21.461 1.00 88.38 530 ASP A CA 1
ATOM 4048 C C . ASP A 1 530 ? 0.829 -0.581 -21.179 1.00 88.38 530 ASP A C 1
ATOM 4050 O O . ASP A 1 530 ? 1.107 0.184 -22.103 1.00 88.38 530 ASP A O 1
ATOM 4054 N N . GLY A 1 531 ? 1.122 -0.281 -19.907 1.00 89.56 531 GLY A N 1
ATOM 4055 C CA . GLY A 1 531 ? 1.883 0.899 -19.505 1.00 89.56 531 GLY A CA 1
ATOM 4056 C C . GLY A 1 531 ? 1.076 2.189 -19.606 1.00 89.56 531 GLY A C 1
ATOM 4057 O O . GLY A 1 531 ? 1.639 3.245 -19.902 1.00 89.56 531 GLY A O 1
ATOM 4058 N N . ARG A 1 532 ? -0.244 2.130 -19.358 1.00 95.38 532 ARG A N 1
ATOM 4059 C CA . ARG A 1 532 ? -1.118 3.323 -19.427 1.00 95.38 532 ARG A CA 1
ATOM 4060 C C . ARG A 1 532 ? -0.724 4.402 -18.432 1.00 95.38 532 ARG A C 1
ATOM 4062 O O . ARG A 1 532 ? -1.048 5.570 -18.631 1.00 95.38 532 ARG A O 1
ATOM 4069 N N . ILE A 1 533 ? -0.074 4.002 -17.347 1.00 96.62 533 ILE A N 1
ATOM 4070 C CA . ILE A 1 533 ? 0.336 4.870 -16.254 1.00 96.62 533 ILE A CA 1
ATOM 4071 C C . ILE A 1 533 ? 1.781 4.529 -15.949 1.00 96.62 533 ILE A C 1
ATOM 4073 O O . ILE A 1 533 ? 2.069 3.479 -15.380 1.00 96.62 533 ILE A O 1
ATOM 4077 N N . ALA A 1 534 ? 2.688 5.412 -16.348 1.00 87.81 534 ALA A N 1
ATOM 4078 C CA . ALA A 1 534 ? 4.113 5.185 -16.172 1.00 87.81 534 ALA A CA 1
ATOM 4079 C C . ALA A 1 534 ? 4.742 6.365 -15.419 1.00 87.81 534 ALA A C 1
ATOM 4081 O O . ALA A 1 534 ? 4.817 7.469 -15.974 1.00 87.81 534 ALA A O 1
ATOM 4082 N N . PRO A 1 535 ? 5.218 6.176 -14.174 1.00 87.88 535 PRO A N 1
ATOM 4083 C CA . PRO A 1 535 ? 6.129 7.143 -13.600 1.00 87.88 535 PRO A CA 1
ATOM 4084 C C . PRO A 1 535 ? 7.377 7.189 -14.487 1.00 87.88 535 PRO A C 1
ATOM 4086 O O . PRO A 1 535 ? 7.952 6.152 -14.810 1.00 87.88 535 PRO A O 1
ATOM 4089 N N . ALA A 1 536 ? 7.814 8.385 -14.868 1.00 73.56 536 ALA A N 1
ATOM 4090 C CA . ALA A 1 536 ? 9.201 8.642 -15.176 1.00 73.56 536 ALA A CA 1
ATOM 4091 C C . ALA A 1 536 ? 9.990 8.317 -13.918 1.00 73.56 536 ALA A C 1
ATOM 4093 O O . ALA A 1 536 ? 10.210 9.143 -13.034 1.00 73.56 536 ALA A O 1
ATOM 4094 N N . THR A 1 537 ? 10.436 7.078 -13.851 1.00 55.00 537 THR A N 1
ATOM 4095 C CA . THR A 1 537 ? 11.722 6.806 -13.262 1.00 55.00 537 THR A CA 1
ATOM 4096 C C . THR A 1 537 ? 12.697 7.758 -13.960 1.00 55.00 537 THR A C 1
ATOM 4098 O O . THR A 1 537 ? 12.792 7.792 -15.191 1.00 55.00 537 THR A O 1
ATOM 4101 N N . LYS A 1 538 ? 13.438 8.573 -13.199 1.00 46.25 538 LYS A N 1
ATOM 4102 C CA . LYS A 1 538 ? 14.796 8.878 -13.649 1.00 46.25 538 LYS A CA 1
ATOM 4103 C C . LYS A 1 538 ? 15.467 7.513 -13.724 1.00 46.25 538 LYS A C 1
ATOM 4105 O O . LYS A 1 538 ? 16.000 7.034 -12.731 1.00 46.25 538 LYS A O 1
ATOM 4110 N N . GLU A 1 539 ? 15.330 6.832 -14.853 1.00 49.25 539 GLU A N 1
ATOM 4111 C CA . GLU A 1 539 ? 16.133 5.663 -15.141 1.00 49.25 539 GLU A CA 1
ATOM 4112 C C . GLU A 1 539 ? 17.554 6.188 -15.295 1.00 49.25 539 GLU A C 1
ATOM 4114 O O . GLU A 1 539 ? 17.995 6.583 -16.372 1.00 49.25 539 GLU A O 1
ATOM 4119 N N . GLY A 1 540 ? 18.274 6.217 -14.173 1.00 58.75 540 GLY A N 1
ATOM 4120 C CA . GLY A 1 540 ? 19.660 5.809 -14.244 1.00 58.75 540 GLY A CA 1
ATOM 4121 C C . GLY A 1 540 ? 19.680 4.430 -14.894 1.00 58.75 540 GLY A C 1
ATOM 4122 O O . GLY A 1 540 ? 18.814 3.591 -14.631 1.00 58.75 540 GLY A O 1
ATOM 4123 N N . THR A 1 541 ? 20.626 4.203 -15.794 1.00 69.44 541 THR A N 1
ATOM 4124 C CA . THR A 1 541 ? 20.856 2.860 -16.305 1.00 69.44 541 THR A CA 1
ATOM 4125 C C . THR A 1 541 ? 21.195 1.951 -15.121 1.00 69.44 541 THR A C 1
ATOM 4127 O O . THR A 1 541 ? 22.201 2.165 -14.448 1.00 69.44 541 THR A O 1
ATOM 4130 N N . LEU A 1 542 ? 20.374 0.931 -14.864 1.00 82.12 542 LEU A N 1
ATOM 4131 C CA . LEU A 1 542 ? 20.694 -0.072 -13.854 1.00 82.12 542 LEU A CA 1
ATOM 4132 C C . LEU A 1 542 ? 21.814 -0.979 -14.377 1.00 82.12 542 LEU A C 1
ATOM 4134 O O . LEU A 1 542 ? 21.586 -1.809 -15.258 1.00 82.12 542 LEU A O 1
ATOM 4138 N N . ILE A 1 543 ? 23.009 -0.825 -13.814 1.00 90.44 543 ILE A N 1
ATOM 4139 C CA . ILE A 1 543 ? 24.123 -1.756 -13.992 1.00 90.44 543 ILE A CA 1
ATOM 4140 C C . ILE A 1 543 ? 24.042 -2.809 -12.887 1.00 90.44 543 ILE A C 1
ATOM 4142 O O . ILE A 1 543 ? 24.008 -2.479 -11.706 1.00 90.44 543 ILE A O 1
ATOM 4146 N N . THR A 1 544 ? 24.004 -4.083 -13.266 1.00 95.12 544 THR A N 1
ATOM 4147 C CA . THR A 1 544 ? 24.003 -5.208 -12.324 1.00 95.12 544 THR A CA 1
ATOM 4148 C C . THR A 1 544 ? 25.401 -5.806 -12.236 1.00 95.12 544 THR A C 1
ATOM 4150 O O . THR A 1 544 ? 25.971 -6.177 -13.260 1.00 95.12 544 THR A O 1
ATOM 4153 N N . VAL A 1 545 ? 25.938 -5.951 -11.024 1.00 95.94 545 VAL A N 1
ATOM 4154 C CA . VAL A 1 545 ? 27.189 -6.678 -10.766 1.00 95.94 545 VAL A CA 1
ATOM 4155 C C . VAL A 1 545 ? 26.836 -8.014 -10.124 1.00 95.94 545 VAL A C 1
ATOM 4157 O O . VAL A 1 545 ? 26.215 -8.057 -9.066 1.00 95.94 545 VAL A O 1
ATOM 4160 N N . LEU A 1 546 ? 27.205 -9.108 -10.781 1.00 97.06 546 LEU A N 1
ATOM 4161 C CA . LEU A 1 546 ? 27.164 -10.449 -10.213 1.00 97.06 546 LEU A CA 1
ATOM 4162 C C . LEU A 1 546 ? 28.584 -10.890 -9.905 1.00 97.06 546 LEU A C 1
ATOM 4164 O O . LEU A 1 546 ? 29.470 -10.715 -10.739 1.00 97.06 546 LEU A O 1
ATOM 4168 N N . ALA A 1 547 ? 28.772 -11.506 -8.746 1.00 96.31 547 ALA A N 1
ATOM 4169 C CA . ALA A 1 547 ? 30.073 -11.975 -8.314 1.00 96.31 547 ALA A CA 1
ATOM 4170 C C . ALA A 1 547 ? 30.039 -13.429 -7.844 1.00 96.31 547 ALA A C 1
ATOM 4172 O O . ALA A 1 547 ? 29.052 -13.883 -7.259 1.00 96.31 547 ALA A O 1
ATOM 4173 N N . THR A 1 548 ? 31.144 -14.130 -8.070 1.00 96.44 548 THR A N 1
ATOM 4174 C CA . THR A 1 548 ? 31.522 -15.355 -7.357 1.00 96.44 548 THR A CA 1
ATOM 4175 C C . THR A 1 548 ? 32.854 -15.152 -6.639 1.00 96.44 548 THR A C 1
ATOM 4177 O O . THR A 1 548 ? 33.577 -14.202 -6.927 1.00 96.44 548 THR A O 1
ATOM 4180 N N . SER A 1 549 ? 33.141 -16.009 -5.665 1.00 94.38 549 SER A N 1
ATOM 4181 C CA . SER A 1 549 ? 34.396 -16.065 -4.910 1.00 94.38 549 SER A CA 1
ATOM 4182 C C . SER A 1 549 ? 34.539 -17.479 -4.359 1.00 94.38 549 SER A C 1
ATOM 4184 O O . SER A 1 549 ? 33.517 -18.156 -4.180 1.00 94.38 549 SER A O 1
ATOM 4186 N N . ASP A 1 550 ? 35.768 -17.918 -4.091 1.00 94.38 550 ASP A N 1
ATOM 4187 C CA . ASP A 1 550 ? 36.057 -19.155 -3.357 1.00 94.38 550 ASP A CA 1
ATOM 4188 C C . ASP A 1 550 ? 35.377 -20.370 -4.028 1.00 94.38 550 ASP A C 1
ATOM 4190 O O . ASP A 1 550 ? 34.808 -21.264 -3.389 1.00 94.38 550 ASP A O 1
ATOM 4194 N N . ILE A 1 551 ? 35.376 -20.389 -5.370 1.00 95.06 551 ILE A N 1
ATOM 4195 C CA . ILE A 1 551 ? 34.759 -21.464 -6.163 1.00 95.06 551 ILE A CA 1
ATOM 4196 C C . ILE A 1 551 ? 35.433 -22.799 -5.843 1.00 95.06 551 ILE A C 1
ATOM 4198 O O . ILE A 1 551 ? 34.784 -23.852 -5.871 1.00 95.06 551 ILE A O 1
ATOM 4202 N N . HIS A 1 552 ? 36.733 -22.768 -5.575 1.00 95.38 552 HIS A N 1
ATOM 4203 C CA . HIS A 1 552 ? 37.567 -23.912 -5.268 1.00 95.38 552 HIS A CA 1
ATOM 4204 C C . HIS A 1 552 ? 37.348 -25.114 -6.202 1.00 95.38 552 HIS A C 1
ATOM 4206 O O . HIS A 1 552 ? 37.080 -26.225 -5.750 1.00 95.38 552 HIS A O 1
ATOM 4212 N N . GLY A 1 553 ? 37.360 -24.913 -7.521 1.00 94.12 553 GLY A N 1
ATOM 4213 C CA . GLY A 1 553 ? 37.183 -25.999 -8.492 1.00 94.12 553 GLY A CA 1
ATOM 4214 C C . GLY A 1 553 ? 35.766 -26.588 -8.587 1.00 94.12 553 GLY A C 1
ATOM 4215 O O . GLY A 1 553 ? 35.547 -27.527 -9.356 1.00 94.12 553 GLY A O 1
ATOM 4216 N N . ASN A 1 554 ? 34.779 -26.071 -7.844 1.00 95.25 554 ASN A N 1
ATOM 4217 C CA . ASN A 1 554 ? 33.425 -26.627 -7.818 1.00 95.25 554 ASN A CA 1
ATOM 4218 C C . ASN A 1 554 ? 32.623 -26.242 -9.077 1.00 95.25 554 ASN A C 1
ATOM 4220 O O . ASN A 1 554 ? 31.886 -25.257 -9.105 1.00 95.25 554 ASN A O 1
ATOM 4224 N N . ILE A 1 555 ? 32.704 -27.064 -10.127 1.00 94.75 555 ILE A N 1
ATOM 4225 C CA . ILE A 1 555 ? 31.853 -26.921 -11.324 1.00 94.75 555 ILE A CA 1
ATOM 4226 C C . ILE A 1 555 ? 30.466 -27.529 -11.089 1.00 94.75 555 ILE A C 1
ATOM 4228 O O . ILE A 1 555 ? 29.441 -26.922 -11.405 1.00 94.75 555 ILE A O 1
ATOM 4232 N N . PHE A 1 556 ? 30.427 -28.748 -10.553 1.00 92.25 556 PHE A N 1
ATOM 4233 C CA . PHE A 1 556 ? 29.206 -29.539 -10.425 1.00 92.25 556 PHE A CA 1
ATOM 4234 C C . PHE A 1 556 ? 28.477 -29.273 -9.099 1.00 92.25 556 PHE A C 1
ATOM 4236 O O . PHE A 1 556 ? 29.110 -28.880 -8.119 1.00 92.25 556 PHE A O 1
ATOM 4243 N N . PRO A 1 557 ? 27.154 -29.536 -9.023 1.00 93.00 557 PRO A N 1
ATOM 4244 C CA . PRO A 1 557 ? 26.391 -29.491 -7.778 1.00 93.00 557 PRO A CA 1
ATOM 4245 C C . PRO A 1 557 ? 26.674 -30.716 -6.903 1.00 93.00 557 PRO A C 1
ATOM 4247 O O . PRO A 1 557 ? 25.784 -31.516 -6.607 1.00 93.00 557 PRO A O 1
ATOM 4250 N N . TRP A 1 558 ? 27.935 -30.867 -6.513 1.00 92.56 558 TRP A N 1
ATOM 4251 C CA . TRP A 1 558 ? 28.486 -32.040 -5.856 1.00 92.56 558 TRP A CA 1
ATOM 4252 C C . TRP A 1 558 ? 29.410 -31.627 -4.715 1.00 92.56 558 TRP A C 1
ATOM 4254 O O . TRP A 1 558 ? 30.192 -30.689 -4.843 1.00 92.56 558 TRP A O 1
ATOM 4264 N N . ASP A 1 559 ? 29.310 -32.326 -3.594 1.00 90.44 559 ASP A N 1
ATOM 4265 C CA . ASP A 1 559 ? 30.266 -32.245 -2.502 1.00 90.44 559 ASP A CA 1
ATOM 4266 C C . ASP A 1 559 ? 31.313 -33.346 -2.688 1.00 90.44 559 ASP A C 1
ATOM 4268 O O . ASP A 1 559 ? 31.033 -34.537 -2.528 1.00 90.44 559 ASP A O 1
ATOM 4272 N N . TYR A 1 560 ? 32.528 -32.933 -3.043 1.00 87.12 560 TYR A N 1
ATOM 4273 C CA . TYR A 1 560 ? 33.649 -33.833 -3.299 1.00 87.12 560 TYR A CA 1
ATOM 4274 C C . TYR A 1 560 ? 34.193 -34.508 -2.034 1.00 87.12 560 TYR A C 1
ATOM 4276 O O . TYR A 1 560 ? 34.843 -35.543 -2.155 1.00 87.12 560 TYR A O 1
ATOM 4284 N N . ASN A 1 561 ? 33.887 -33.988 -0.840 1.00 85.50 561 ASN A N 1
ATOM 4285 C CA . ASN A 1 561 ? 34.296 -34.601 0.424 1.00 85.50 561 ASN A CA 1
ATOM 4286 C C . ASN A 1 561 ? 33.351 -35.735 0.824 1.00 85.50 561 ASN A C 1
ATOM 4288 O O . ASN A 1 561 ? 33.788 -36.779 1.300 1.00 85.50 561 ASN A O 1
ATOM 4292 N N . THR A 1 562 ? 32.043 -35.531 0.644 1.00 91.12 562 THR A N 1
ATOM 4293 C CA . THR A 1 562 ? 31.021 -36.506 1.062 1.00 91.12 562 THR A CA 1
ATOM 4294 C C . THR A 1 562 ? 30.526 -37.405 -0.066 1.00 91.12 562 THR A C 1
ATOM 4296 O O . THR A 1 562 ? 29.783 -38.350 0.201 1.00 91.12 562 THR A O 1
ATOM 4299 N N . ALA A 1 563 ? 30.937 -37.127 -1.308 1.00 89.81 563 ALA A N 1
ATOM 4300 C CA . ALA A 1 563 ? 30.476 -37.797 -2.518 1.00 89.81 563 ALA A CA 1
ATOM 4301 C C . ALA A 1 563 ? 28.938 -37.797 -2.637 1.00 89.81 563 ALA A C 1
ATOM 4303 O O . ALA A 1 563 ? 28.314 -38.831 -2.890 1.00 89.81 563 ALA A O 1
ATOM 4304 N N . LYS A 1 564 ? 28.320 -36.627 -2.432 1.00 92.75 564 LYS A N 1
ATOM 4305 C CA . LYS A 1 564 ? 26.861 -36.438 -2.490 1.00 92.75 564 LYS A CA 1
ATOM 4306 C C . LYS A 1 564 ? 26.476 -35.180 -3.272 1.00 92.75 564 LYS A C 1
ATOM 4308 O O . LYS A 1 564 ? 27.270 -34.244 -3.353 1.00 92.75 564 LYS A O 1
ATOM 4313 N N . PRO A 1 565 ? 25.239 -35.100 -3.801 1.00 93.94 565 PRO A N 1
ATOM 4314 C CA . PRO A 1 565 ? 24.718 -33.859 -4.367 1.00 93.94 565 PRO A CA 1
ATOM 4315 C C . PRO A 1 565 ? 24.715 -32.716 -3.343 1.00 93.94 565 PRO A C 1
ATOM 4317 O O . PRO A 1 565 ? 24.366 -32.921 -2.182 1.00 93.94 565 PRO A O 1
ATOM 4320 N N . ALA A 1 566 ? 25.048 -31.501 -3.784 1.00 90.06 566 ALA A N 1
ATOM 4321 C CA . ALA A 1 566 ? 25.120 -30.319 -2.928 1.00 90.06 566 ALA A CA 1
ATOM 4322 C C . ALA A 1 566 ? 24.562 -29.050 -3.597 1.00 90.06 566 ALA A C 1
ATOM 4324 O O . ALA A 1 566 ? 24.450 -28.935 -4.822 1.00 90.06 566 ALA A O 1
ATOM 4325 N N . ASN A 1 567 ? 24.201 -28.059 -2.779 1.00 89.12 567 ASN A N 1
ATOM 4326 C CA . ASN A 1 567 ? 23.734 -26.739 -3.220 1.00 89.12 567 ASN A CA 1
ATOM 4327 C C . ASN A 1 567 ? 24.900 -25.764 -3.441 1.00 89.12 567 ASN A C 1
ATOM 4329 O O . ASN A 1 567 ? 24.922 -24.686 -2.867 1.00 89.12 567 ASN A O 1
ATOM 4333 N N . ARG A 1 568 ? 25.872 -26.164 -4.269 1.00 88.94 568 ARG A N 1
ATOM 4334 C CA . ARG A 1 568 ? 27.033 -25.349 -4.664 1.00 88.94 568 ARG A CA 1
ATOM 4335 C C . ARG A 1 568 ? 27.377 -25.558 -6.144 1.00 88.94 568 ARG A C 1
ATOM 4337 O O . ARG A 1 568 ? 26.746 -26.383 -6.802 1.00 88.94 568 ARG A O 1
ATOM 4344 N N . GLY A 1 569 ? 28.370 -24.827 -6.638 1.00 93.12 569 GLY A N 1
ATOM 4345 C CA . GLY A 1 569 ? 29.023 -25.060 -7.926 1.00 93.12 569 GLY A CA 1
ATOM 4346 C C . GLY A 1 569 ? 28.465 -24.281 -9.123 1.00 93.12 569 GLY A C 1
ATOM 4347 O O . GLY A 1 569 ? 27.279 -23.935 -9.185 1.00 93.12 569 GLY A O 1
ATOM 4348 N N . LEU A 1 570 ? 29.341 -24.023 -10.098 1.00 96.38 570 LEU A N 1
ATOM 4349 C CA . LEU A 1 570 ? 29.080 -23.135 -11.238 1.00 96.38 570 LEU A CA 1
ATOM 4350 C C . LEU A 1 570 ? 27.915 -23.571 -12.133 1.00 96.38 570 LEU A C 1
ATOM 4352 O O . LEU A 1 570 ? 27.225 -22.722 -12.690 1.00 96.38 570 LEU A O 1
ATOM 4356 N N . ALA A 1 571 ? 27.613 -24.868 -12.234 1.00 94.06 571 ALA A N 1
ATOM 4357 C CA . ALA A 1 571 ? 26.462 -25.344 -13.001 1.00 94.06 571 ALA A CA 1
ATOM 4358 C C . ALA A 1 571 ? 25.138 -24.743 -12.487 1.00 94.06 571 ALA A C 1
ATOM 4360 O O . ALA A 1 571 ? 24.308 -24.300 -13.285 1.00 94.06 571 ALA A O 1
ATOM 4361 N N . LYS A 1 572 ? 24.958 -24.651 -11.160 1.00 93.75 572 LYS A N 1
ATOM 4362 C CA . LYS A 1 572 ? 23.786 -24.000 -10.550 1.00 93.75 572 LYS A CA 1
ATOM 4363 C C . LYS A 1 572 ? 23.840 -22.484 -10.728 1.00 93.75 572 LYS A C 1
ATOM 4365 O O . LYS A 1 572 ? 22.852 -21.896 -11.168 1.00 93.75 572 LYS A O 1
ATOM 4370 N N . VAL A 1 573 ? 25.001 -21.876 -10.471 1.00 96.06 573 VAL A N 1
ATOM 4371 C CA . VAL A 1 573 ? 25.218 -20.428 -10.647 1.00 96.06 573 VAL A CA 1
ATOM 4372 C C . VAL A 1 573 ? 24.891 -19.993 -12.079 1.00 96.06 573 VAL A C 1
ATOM 4374 O O . VAL A 1 573 ? 24.234 -18.977 -12.276 1.00 96.06 573 VAL A O 1
ATOM 4377 N N . SER A 1 574 ? 25.234 -20.801 -13.086 1.00 96.56 574 SER A N 1
ATOM 4378 C CA . SER A 1 574 ? 24.959 -20.506 -14.497 1.00 96.56 574 SER A CA 1
ATOM 4379 C C . SER A 1 574 ? 23.474 -20.322 -14.813 1.00 96.56 574 SER A C 1
ATOM 4381 O O . SER A 1 574 ? 23.129 -19.511 -15.671 1.00 96.56 574 SER A O 1
ATOM 4383 N N . THR A 1 575 ? 22.583 -21.026 -14.107 1.00 93.88 575 THR A N 1
ATOM 4384 C CA . THR A 1 575 ? 21.132 -20.867 -14.285 1.00 93.88 575 THR A CA 1
ATOM 4385 C C . THR A 1 575 ? 20.678 -19.515 -13.747 1.00 93.88 575 THR A C 1
ATOM 4387 O O . THR A 1 575 ? 19.947 -18.799 -14.426 1.00 93.88 575 THR A O 1
ATOM 4390 N N . TYR A 1 576 ? 21.174 -19.128 -12.572 1.00 94.19 576 TYR A N 1
ATOM 4391 C CA . TYR A 1 576 ? 20.876 -17.827 -11.982 1.00 94.19 576 TYR A CA 1
ATOM 4392 C C . TYR A 1 576 ? 21.437 -16.675 -12.828 1.00 94.19 576 TYR A C 1
ATOM 4394 O O . TYR A 1 576 ? 20.715 -15.736 -13.145 1.00 94.19 576 TYR A O 1
ATOM 4402 N N . VAL A 1 577 ? 22.685 -16.784 -13.298 1.00 96.25 577 VAL A N 1
ATOM 4403 C CA . VAL A 1 577 ? 23.302 -15.796 -14.202 1.00 96.25 577 VAL A CA 1
ATOM 4404 C C . VAL A 1 577 ? 22.464 -15.597 -15.470 1.00 96.25 577 VAL A C 1
ATOM 4406 O O . VAL A 1 577 ? 22.278 -14.461 -15.905 1.00 96.25 577 VAL A O 1
ATOM 4409 N N . LYS A 1 578 ? 21.924 -16.675 -16.060 1.00 94.50 578 LYS A N 1
ATOM 4410 C CA . LYS A 1 578 ? 21.026 -16.583 -17.225 1.00 94.50 578 LYS A CA 1
ATOM 4411 C C . LYS A 1 578 ? 19.733 -15.841 -16.893 1.00 94.50 578 LYS A C 1
ATOM 4413 O O . LYS A 1 578 ? 19.397 -14.903 -17.603 1.00 94.50 578 LYS A O 1
ATOM 4418 N N . GLN A 1 579 ? 19.074 -16.189 -15.788 1.00 92.31 579 GLN A N 1
ATOM 4419 C CA . GLN A 1 579 ? 17.848 -15.515 -15.339 1.00 92.31 579 GLN A CA 1
ATOM 4420 C C . GLN A 1 579 ? 18.069 -14.018 -15.083 1.00 92.31 579 GLN A C 1
ATOM 4422 O O . GLN A 1 579 ? 17.244 -13.188 -15.460 1.00 92.31 579 GLN A O 1
ATOM 4427 N N . VAL A 1 580 ? 19.203 -13.655 -14.475 1.00 90.62 580 VAL A N 1
ATOM 4428 C CA . VAL A 1 580 ? 19.562 -12.249 -14.256 1.00 90.62 580 VAL A CA 1
ATOM 4429 C C . VAL A 1 580 ? 19.783 -11.541 -15.591 1.00 90.62 580 VAL A C 1
ATOM 4431 O O . VAL A 1 580 ? 19.257 -10.452 -15.777 1.00 90.62 580 VAL A O 1
ATOM 4434 N N . ARG A 1 581 ? 20.491 -12.147 -16.549 1.00 92.44 581 ARG A N 1
ATOM 4435 C CA . ARG A 1 581 ? 20.727 -11.540 -17.873 1.00 92.44 581 ARG A CA 1
ATOM 4436 C C . ARG A 1 581 ? 19.482 -11.451 -18.755 1.00 92.44 581 ARG A C 1
ATOM 4438 O O . ARG A 1 581 ? 19.398 -10.545 -19.573 1.00 92.44 581 ARG A O 1
ATOM 4445 N N . GLU A 1 582 ? 18.518 -12.353 -18.595 1.00 87.88 582 GLU A N 1
ATOM 4446 C CA . GLU A 1 582 ? 17.206 -12.247 -19.251 1.00 87.88 582 GLU A CA 1
ATOM 4447 C C . GLU A 1 582 ? 16.409 -11.047 -18.726 1.00 87.88 582 GLU A C 1
ATOM 4449 O O . GLU A 1 582 ? 15.661 -10.418 -19.472 1.00 87.88 582 GLU A O 1
ATOM 4454 N N . LYS A 1 583 ? 16.587 -10.716 -17.443 1.00 83.69 583 LYS A N 1
ATOM 4455 C CA . LYS A 1 583 ? 15.876 -9.626 -16.771 1.00 83.69 583 LYS A CA 1
ATOM 4456 C C . LYS A 1 583 ? 16.588 -8.275 -16.871 1.00 83.69 583 LYS A C 1
ATOM 4458 O O . LYS A 1 583 ? 15.924 -7.243 -16.914 1.00 83.69 583 LYS A O 1
ATOM 4463 N N . TYR A 1 584 ? 17.918 -8.273 -16.880 1.00 88.38 584 TYR A N 1
ATOM 4464 C CA . TYR A 1 584 ? 18.744 -7.072 -16.814 1.00 88.38 584 TYR A CA 1
ATOM 4465 C C . TYR A 1 584 ? 19.721 -7.025 -17.999 1.00 88.38 584 TYR A C 1
ATOM 4467 O O . TYR A 1 584 ? 20.574 -7.904 -18.121 1.00 88.38 584 TYR A O 1
ATOM 4475 N N . PRO A 1 585 ? 19.641 -5.997 -18.865 1.00 85.12 585 PRO A N 1
ATOM 4476 C CA . PRO A 1 585 ? 20.447 -5.933 -20.088 1.00 85.12 585 PRO A CA 1
ATOM 4477 C C . PRO A 1 585 ? 21.920 -5.546 -19.858 1.00 85.12 585 PRO A C 1
ATOM 4479 O O . PRO A 1 585 ? 22.757 -5.808 -20.720 1.00 85.12 585 PRO A O 1
ATOM 4482 N N . TYR A 1 586 ? 22.260 -4.947 -18.710 1.00 94.12 586 TYR A N 1
ATOM 4483 C CA . TYR A 1 586 ? 23.613 -4.461 -18.404 1.00 94.12 586 TYR A CA 1
ATOM 4484 C C . TYR A 1 586 ? 24.190 -5.193 -17.191 1.00 94.12 586 TYR A C 1
ATOM 4486 O O . TYR A 1 586 ? 24.085 -4.730 -16.056 1.00 94.12 586 TYR A O 1
ATOM 4494 N N . VAL A 1 587 ? 24.770 -6.370 -17.433 1.00 96.94 587 VAL A N 1
ATOM 4495 C CA . VAL A 1 587 ? 25.343 -7.228 -16.385 1.00 96.94 587 VAL A CA 1
ATOM 4496 C C . VAL A 1 587 ? 26.859 -7.312 -16.533 1.00 96.94 587 VAL A C 1
ATOM 4498 O O . VAL A 1 587 ? 27.378 -7.631 -17.611 1.00 96.94 587 VAL A O 1
ATOM 4501 N N . VAL A 1 588 ? 27.557 -7.071 -15.429 1.00 97.69 588 VAL A N 1
ATOM 4502 C CA . VAL A 1 588 ? 28.959 -7.433 -15.224 1.00 97.69 588 VAL A CA 1
ATOM 4503 C C . VAL A 1 588 ? 28.996 -8.716 -14.401 1.00 97.69 588 VAL A C 1
ATOM 4505 O O . VAL A 1 588 ? 28.318 -8.800 -13.379 1.00 97.69 588 VAL A O 1
ATOM 4508 N N . LEU A 1 589 ? 29.752 -9.716 -14.846 1.00 98.50 589 LEU A N 1
ATOM 4509 C CA . LEU A 1 589 ? 29.978 -10.949 -14.092 1.00 98.50 589 LEU A CA 1
ATOM 4510 C C . LEU A 1 589 ? 31.459 -11.055 -13.730 1.00 98.50 589 LEU A C 1
ATOM 4512 O O . LEU A 1 589 ? 32.296 -11.176 -14.619 1.00 98.50 589 LEU A O 1
ATOM 4516 N N . VAL A 1 590 ? 31.774 -11.012 -12.440 1.00 98.44 590 VAL A N 1
ATOM 4517 C CA . VAL A 1 590 ? 33.150 -11.014 -11.928 1.00 98.44 590 VAL A CA 1
ATOM 4518 C C . VAL A 1 590 ? 33.398 -12.220 -11.032 1.00 98.44 590 VAL A C 1
ATOM 4520 O O . VAL A 1 590 ? 32.478 -12.717 -10.385 1.00 98.44 590 VAL A O 1
ATOM 4523 N N . ASP A 1 591 ? 34.640 -12.682 -10.975 1.00 98.00 591 ASP A N 1
ATOM 4524 C CA . ASP A 1 591 ? 35.092 -13.621 -9.952 1.00 98.00 591 ASP A CA 1
ATOM 4525 C C . ASP A 1 591 ? 36.174 -12.997 -9.071 1.00 98.00 591 ASP A C 1
ATOM 4527 O O . ASP A 1 591 ? 37.010 -12.226 -9.553 1.00 98.00 591 ASP A O 1
ATOM 4531 N N . ASN A 1 592 ? 36.131 -13.334 -7.785 1.00 96.06 592 ASN A N 1
ATOM 4532 C CA . ASN A 1 592 ? 36.971 -12.784 -6.739 1.00 96.06 592 ASN A CA 1
ATOM 4533 C C . ASN A 1 592 ? 37.962 -13.798 -6.140 1.00 96.06 592 ASN A C 1
ATOM 4535 O O . ASN A 1 592 ? 38.250 -13.740 -4.951 1.00 96.06 592 ASN A O 1
ATOM 4539 N N . GLY A 1 593 ? 38.503 -14.710 -6.946 1.00 93.94 593 GLY A N 1
ATOM 4540 C CA . GLY A 1 593 ? 39.675 -15.511 -6.585 1.00 93.94 593 GLY A CA 1
ATOM 4541 C C . GLY A 1 593 ? 39.352 -16.830 -5.897 1.00 93.94 593 GLY A C 1
ATOM 4542 O O . GLY A 1 593 ? 38.190 -17.159 -5.650 1.00 93.94 593 GLY A O 1
ATOM 4543 N N . ASP A 1 594 ? 40.401 -17.618 -5.652 1.00 96.06 594 ASP A N 1
ATOM 4544 C CA . ASP A 1 594 ? 40.327 -18.985 -5.131 1.00 96.06 594 ASP A CA 1
ATOM 4545 C C . ASP A 1 594 ? 39.461 -19.903 -5.995 1.00 96.06 594 ASP A C 1
ATOM 4547 O O . ASP A 1 594 ? 38.515 -20.575 -5.578 1.00 96.06 594 ASP A O 1
ATOM 4551 N N . THR A 1 595 ? 39.803 -19.921 -7.273 1.00 94.75 595 THR A N 1
ATOM 4552 C CA . THR A 1 595 ? 39.073 -20.633 -8.311 1.00 94.75 595 THR A CA 1
ATOM 4553 C C . THR A 1 595 ? 39.716 -21.978 -8.619 1.00 94.75 595 THR A C 1
ATOM 4555 O O . THR A 1 595 ? 39.005 -22.973 -8.745 1.00 94.75 595 THR A O 1
ATOM 4558 N N . ILE A 1 596 ? 41.045 -22.055 -8.704 1.00 93.12 596 ILE A N 1
ATOM 4559 C CA . ILE A 1 596 ? 41.748 -23.174 -9.365 1.00 93.12 596 ILE A CA 1
ATOM 4560 C C . ILE A 1 596 ? 42.276 -24.261 -8.414 1.00 93.12 596 ILE A C 1
ATOM 4562 O O . ILE A 1 596 ? 43.138 -25.046 -8.780 1.00 93.12 596 ILE A O 1
ATOM 4566 N N . GLN A 1 597 ? 41.766 -24.348 -7.188 1.00 89.44 597 GLN A N 1
ATOM 4567 C CA . GLN A 1 597 ? 42.234 -25.306 -6.177 1.00 89.44 597 GLN A CA 1
ATOM 4568 C C . GLN A 1 597 ? 41.049 -25.917 -5.423 1.00 89.44 597 GLN A C 1
ATOM 4570 O O . GLN A 1 597 ? 40.024 -25.276 -5.321 1.00 89.44 597 GLN A O 1
ATOM 4575 N N . GLY A 1 598 ? 41.157 -27.135 -4.877 1.00 89.75 598 GLY A N 1
ATOM 4576 C CA . GLY A 1 598 ? 40.181 -27.644 -3.892 1.00 89.75 598 GLY A CA 1
ATOM 4577 C C . GLY A 1 598 ? 39.284 -28.801 -4.345 1.00 89.75 598 GLY A C 1
ATOM 4578 O O . GLY A 1 598 ? 38.582 -29.382 -3.518 1.00 89.75 598 GLY A O 1
ATOM 4579 N N . THR A 1 599 ? 39.353 -29.229 -5.611 1.00 92.94 599 THR A N 1
ATOM 4580 C CA . THR A 1 599 ? 38.709 -30.476 -6.072 1.00 92.94 599 THR A CA 1
ATOM 4581 C C . THR A 1 599 ? 39.707 -31.438 -6.717 1.00 92.94 599 THR A C 1
ATOM 4583 O O . THR A 1 599 ? 40.743 -31.012 -7.230 1.00 92.94 599 THR A O 1
ATOM 4586 N N . PRO A 1 600 ? 39.393 -32.749 -6.786 1.00 92.56 600 PRO A N 1
ATOM 4587 C CA . PRO A 1 600 ? 40.180 -33.689 -7.584 1.00 92.56 600 PRO A CA 1
ATOM 4588 C C . PRO A 1 600 ? 40.277 -33.287 -9.061 1.00 92.56 600 PRO A C 1
ATOM 4590 O O . PRO A 1 600 ? 41.282 -33.569 -9.706 1.00 92.56 600 PRO A O 1
ATOM 4593 N N . LEU A 1 601 ? 39.242 -32.618 -9.588 1.00 90.81 601 LEU A N 1
ATOM 4594 C CA . LEU A 1 601 ? 39.235 -32.120 -10.958 1.00 90.81 601 LEU A CA 1
ATOM 4595 C C . LEU A 1 601 ? 40.286 -31.024 -11.143 1.00 90.81 601 LEU A C 1
ATOM 4597 O O . LEU A 1 601 ? 41.125 -31.165 -12.023 1.00 90.81 601 LEU A O 1
ATOM 4601 N N . SER A 1 602 ? 40.274 -29.978 -10.309 1.00 92.62 602 SER A N 1
ATOM 4602 C CA . SER A 1 602 ? 41.269 -28.901 -10.398 1.00 92.62 602 SER A CA 1
ATOM 4603 C C . SER A 1 602 ? 42.687 -29.465 -10.258 1.00 92.62 602 SER A C 1
ATOM 4605 O O . SER A 1 602 ? 43.489 -29.324 -11.177 1.00 92.62 602 SER A O 1
ATOM 4607 N N . TYR A 1 603 ? 42.931 -30.285 -9.225 1.00 94.50 603 TYR A N 1
ATOM 4608 C CA . TYR A 1 603 ? 44.231 -30.926 -8.996 1.00 94.50 603 TYR A CA 1
ATOM 4609 C C . TYR A 1 603 ? 44.732 -31.746 -10.196 1.00 94.50 603 TYR A C 1
ATOM 4611 O O . TYR A 1 603 ? 45.911 -31.684 -10.551 1.00 94.50 603 TYR A O 1
ATOM 4619 N N . TYR A 1 604 ? 43.848 -32.526 -10.833 1.00 95.50 604 TYR A N 1
ATOM 4620 C CA . TYR A 1 604 ? 44.203 -33.320 -12.008 1.00 95.50 604 TYR A CA 1
ATOM 4621 C C . TYR A 1 604 ? 44.725 -32.431 -13.140 1.00 95.50 604 TYR A C 1
ATOM 4623 O O . TYR A 1 604 ? 45.758 -32.742 -13.729 1.00 95.50 604 TYR A O 1
ATOM 4631 N N . TYR A 1 605 ? 44.061 -31.310 -13.418 1.00 94.88 605 TYR A N 1
ATOM 4632 C CA . TYR A 1 605 ? 44.520 -30.391 -14.456 1.00 94.88 605 TYR A CA 1
ATOM 4633 C C . TYR A 1 605 ? 45.721 -29.558 -14.005 1.00 94.88 605 TYR A C 1
ATOM 4635 O O . TYR A 1 605 ? 46.524 -29.186 -14.851 1.00 94.88 605 TYR A O 1
ATOM 4643 N N . ASP A 1 606 ? 45.922 -29.313 -12.711 1.00 93.81 606 ASP A N 1
ATOM 4644 C CA . ASP A 1 606 ? 47.100 -28.591 -12.211 1.00 93.81 606 ASP A CA 1
ATOM 4645 C C . ASP A 1 606 ? 48.390 -29.421 -12.275 1.00 93.81 606 ASP A C 1
ATOM 4647 O O . ASP A 1 606 ? 49.463 -28.867 -12.520 1.00 93.81 606 ASP A O 1
ATOM 4651 N N . LYS A 1 607 ? 48.314 -30.741 -12.044 1.00 94.81 607 LYS A N 1
ATOM 4652 C CA . LYS A 1 607 ? 49.504 -31.598 -11.865 1.00 94.81 607 LYS A CA 1
ATOM 4653 C C . LYS A 1 607 ? 49.633 -32.782 -12.817 1.00 94.81 607 LYS A C 1
ATOM 4655 O O . LYS A 1 607 ? 50.746 -33.278 -12.977 1.00 94.81 607 LYS A O 1
ATOM 4660 N N . ILE A 1 608 ? 48.545 -33.257 -13.419 1.00 95.94 608 ILE A N 1
ATOM 4661 C CA . ILE A 1 608 ? 48.550 -34.480 -14.237 1.00 95.94 608 ILE A CA 1
ATOM 4662 C C . ILE A 1 608 ? 48.366 -34.129 -15.713 1.00 95.94 608 ILE A C 1
ATOM 4664 O O . ILE A 1 608 ? 49.262 -34.381 -16.518 1.00 95.94 608 ILE A O 1
ATOM 4668 N N . ASP A 1 609 ? 47.242 -33.510 -16.073 1.00 95.25 609 ASP A N 1
ATOM 4669 C CA . ASP A 1 609 ? 47.006 -33.010 -17.427 1.00 95.25 609 ASP A CA 1
ATOM 4670 C C . ASP A 1 609 ? 47.323 -31.517 -17.527 1.00 95.25 609 ASP A C 1
ATOM 4672 O O . ASP A 1 609 ? 46.463 -30.638 -17.440 1.00 95.25 609 ASP A O 1
ATOM 4676 N N . THR A 1 610 ? 48.606 -31.240 -17.736 1.00 92.62 610 THR A N 1
ATOM 4677 C CA . THR A 1 610 ? 49.139 -29.879 -17.827 1.00 92.62 610 THR A CA 1
ATOM 4678 C C . THR A 1 610 ? 49.046 -29.277 -19.233 1.00 92.62 610 THR A C 1
ATOM 4680 O O . THR A 1 610 ? 49.565 -28.186 -19.470 1.00 92.62 610 THR A O 1
ATOM 4683 N N . LYS A 1 611 ? 48.403 -29.967 -20.186 1.00 93.06 611 LYS A N 1
ATOM 4684 C CA . LYS A 1 611 ? 48.350 -29.551 -21.600 1.00 93.06 611 LYS A CA 1
ATOM 4685 C C . LYS A 1 611 ? 46.952 -29.191 -22.064 1.00 93.06 611 LYS A C 1
ATOM 4687 O O . LYS A 1 611 ? 46.818 -28.292 -22.891 1.00 93.06 611 LYS A O 1
ATOM 4692 N N . THR A 1 612 ? 45.940 -29.897 -21.571 1.00 94.56 612 THR A N 1
ATOM 4693 C CA . THR A 1 612 ? 44.552 -29.566 -21.876 1.00 94.56 612 THR A CA 1
ATOM 4694 C C . THR A 1 612 ? 44.192 -28.224 -21.247 1.00 94.56 612 THR A C 1
ATOM 4696 O O . THR A 1 612 ? 44.664 -27.879 -20.160 1.00 94.56 612 THR A O 1
ATOM 4699 N N . GLU A 1 613 ? 43.370 -27.467 -21.966 1.00 93.88 613 GLU A N 1
ATOM 4700 C CA . GLU A 1 613 ? 42.837 -26.194 -21.501 1.00 93.88 613 GLU A CA 1
ATOM 4701 C C . GLU A 1 613 ? 42.057 -26.366 -20.194 1.00 93.88 613 GLU A C 1
ATOM 4703 O O . GLU A 1 613 ? 41.295 -27.325 -20.026 1.00 93.88 613 GLU A O 1
ATOM 4708 N N . TYR A 1 614 ? 42.248 -25.433 -19.266 1.00 96.00 614 TYR A N 1
ATOM 4709 C CA . TYR A 1 614 ? 41.725 -25.560 -17.917 1.00 96.00 614 TYR A CA 1
ATOM 4710 C C . TYR A 1 614 ? 40.180 -25.571 -17.891 1.00 96.00 614 TYR A C 1
ATOM 4712 O O . TYR A 1 614 ? 39.548 -24.623 -18.370 1.00 96.00 614 TYR A O 1
ATOM 4720 N N . PRO A 1 615 ? 39.519 -26.586 -17.291 1.00 94.94 615 PRO A N 1
ATOM 4721 C CA . PRO A 1 615 ? 38.059 -26.711 -17.344 1.00 94.94 615 PRO A CA 1
ATOM 4722 C C . PRO A 1 615 ? 37.291 -25.510 -16.781 1.00 94.94 615 PRO A C 1
ATOM 4724 O O . PRO A 1 615 ? 36.230 -25.159 -17.295 1.00 94.94 615 PRO A O 1
ATOM 4727 N N . LEU A 1 616 ? 37.818 -24.863 -15.737 1.00 95.19 616 LEU A N 1
ATOM 4728 C CA . LEU A 1 616 ? 37.203 -23.663 -15.160 1.00 95.19 616 LEU A CA 1
ATOM 4729 C C . LEU A 1 616 ? 37.239 -22.479 -16.122 1.00 95.19 616 LEU A C 1
ATOM 4731 O O . LEU A 1 616 ? 36.235 -21.779 -16.210 1.00 95.19 616 LEU A O 1
ATOM 4735 N N . ALA A 1 617 ? 38.312 -22.318 -16.902 1.00 96.94 617 ALA A N 1
ATOM 4736 C CA . ALA A 1 617 ? 38.369 -21.285 -17.931 1.00 96.94 617 ALA A CA 1
ATOM 4737 C C . ALA A 1 617 ? 37.244 -21.483 -18.953 1.00 96.94 617 ALA A C 1
ATOM 4739 O O . ALA A 1 617 ? 36.456 -20.569 -19.184 1.00 96.94 617 ALA A O 1
ATOM 4740 N N . LYS A 1 618 ? 37.065 -22.712 -19.456 1.00 96.06 618 LYS A N 1
ATOM 4741 C CA . LYS A 1 618 ? 35.969 -23.062 -20.375 1.00 96.06 618 LYS A CA 1
ATOM 4742 C C . LYS A 1 618 ? 34.580 -22.795 -19.797 1.00 96.06 618 LYS A C 1
ATOM 4744 O O . LYS A 1 618 ? 33.709 -22.261 -20.484 1.00 96.06 618 LYS A O 1
ATOM 4749 N N . VAL A 1 619 ? 34.341 -23.180 -18.543 1.00 97.31 619 VAL A N 1
ATOM 4750 C CA . VAL A 1 619 ? 33.034 -22.979 -17.896 1.00 97.31 619 VAL A CA 1
ATOM 4751 C C . VAL A 1 619 ? 32.757 -21.494 -17.670 1.00 97.31 619 VAL A C 1
ATOM 4753 O O . VAL A 1 619 ? 31.673 -21.019 -18.013 1.00 97.31 619 VAL A O 1
ATOM 4756 N N . MET A 1 620 ? 33.728 -20.745 -17.148 1.00 98.19 620 MET A N 1
ATOM 4757 C CA . MET A 1 620 ? 33.595 -19.304 -16.926 1.00 98.19 620 MET A CA 1
ATOM 4758 C C . MET A 1 620 ? 33.462 -18.539 -18.253 1.00 98.19 620 MET A C 1
ATOM 4760 O O . MET A 1 620 ? 32.629 -17.637 -18.362 1.00 98.19 620 MET A O 1
ATOM 4764 N N . GLY A 1 621 ? 34.171 -18.958 -19.302 1.00 98.00 621 GLY A N 1
ATOM 4765 C CA . GLY A 1 621 ? 34.043 -18.431 -20.663 1.00 98.00 621 GLY A CA 1
ATOM 4766 C C . GLY A 1 621 ? 32.663 -18.667 -21.275 1.00 98.00 621 GLY A C 1
ATOM 4767 O O . GLY A 1 621 ? 32.043 -17.756 -21.841 1.00 98.00 621 GLY A O 1
ATOM 4768 N N . ALA A 1 622 ? 32.099 -19.864 -21.083 1.00 97.50 622 ALA A N 1
ATOM 4769 C CA . ALA A 1 622 ? 30.719 -20.171 -21.463 1.00 97.50 622 ALA A CA 1
ATOM 4770 C C . ALA A 1 622 ? 29.701 -19.332 -20.669 1.00 97.50 622 ALA A C 1
ATOM 4772 O O . ALA A 1 622 ? 28.675 -18.914 -21.211 1.00 97.50 622 ALA A O 1
ATOM 4773 N N . MET A 1 623 ? 30.004 -19.040 -19.403 1.00 97.94 623 MET A N 1
ATOM 4774 C CA . MET A 1 623 ? 29.229 -18.138 -18.550 1.00 97.94 623 MET A CA 1
ATOM 4775 C C . MET A 1 623 ? 29.493 -16.656 -18.832 1.00 97.94 623 MET A C 1
ATOM 4777 O O . MET A 1 623 ? 28.793 -15.825 -18.260 1.00 97.94 623 MET A O 1
ATOM 47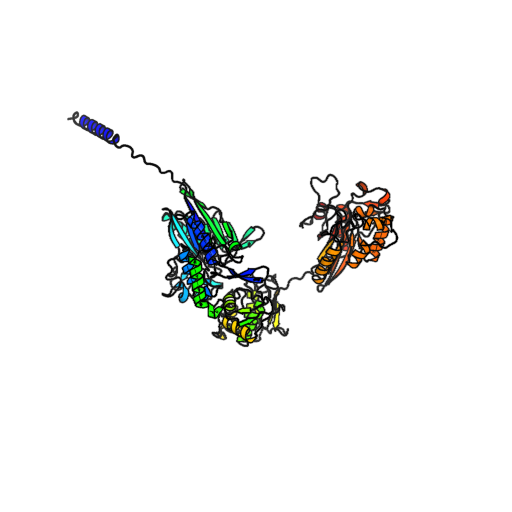81 N N . LYS A 1 624 ? 30.416 -16.297 -19.732 1.00 97.62 624 LYS A N 1
ATOM 4782 C CA . LYS A 1 624 ? 30.766 -14.907 -20.068 1.00 97.62 624 LYS A CA 1
ATOM 4783 C C . LYS A 1 624 ? 31.153 -14.097 -18.829 1.00 97.62 624 LYS A C 1
ATOM 4785 O O . LYS A 1 624 ? 30.544 -13.059 -18.571 1.00 97.62 624 LYS A O 1
ATOM 4790 N N . TYR A 1 625 ? 32.082 -14.613 -18.028 1.00 98.56 625 TYR A N 1
ATOM 4791 C CA . TYR A 1 625 ? 32.755 -13.792 -17.021 1.00 98.56 625 TYR A CA 1
ATOM 4792 C C . TYR A 1 625 ? 33.522 -12.659 -17.707 1.00 98.56 625 TYR A C 1
ATOM 4794 O O . TYR A 1 625 ? 34.109 -12.857 -18.767 1.00 98.56 625 TYR A O 1
ATOM 4802 N N . ASP A 1 626 ? 33.484 -11.478 -17.105 1.00 98.62 626 ASP A N 1
ATOM 4803 C CA . ASP A 1 626 ? 34.221 -10.299 -17.551 1.00 98.62 626 ASP A CA 1
ATOM 4804 C C . ASP A 1 626 ? 35.622 -10.280 -16.940 1.00 98.62 626 ASP A C 1
ATOM 4806 O O . ASP A 1 626 ? 36.605 -10.027 -17.636 1.00 98.62 626 ASP A O 1
ATOM 4810 N N . THR A 1 627 ? 35.719 -10.571 -15.639 1.00 98.62 627 THR A N 1
ATOM 4811 C CA . THR A 1 627 ? 36.983 -10.520 -14.901 1.00 98.62 627 THR A CA 1
ATOM 4812 C C . THR A 1 627 ? 37.158 -11.707 -13.962 1.00 98.62 627 THR A C 1
ATOM 4814 O O . THR A 1 627 ? 36.183 -12.277 -13.468 1.00 98.62 627 THR A O 1
ATOM 4817 N N . TRP A 1 628 ? 38.419 -12.035 -13.691 1.00 98.50 628 TRP A N 1
ATOM 4818 C CA . TRP A 1 628 ? 38.854 -12.968 -12.658 1.00 98.50 628 TRP A CA 1
ATOM 4819 C C . TRP A 1 628 ? 39.976 -12.323 -11.846 1.00 98.50 628 TRP A C 1
ATOM 4821 O O . TRP A 1 628 ? 41.068 -12.089 -12.367 1.00 98.50 628 TRP A O 1
ATOM 4831 N N . THR A 1 629 ? 39.698 -11.997 -10.589 1.00 98.31 629 THR A N 1
ATOM 4832 C CA . THR A 1 629 ? 40.700 -11.467 -9.660 1.00 98.31 629 THR A CA 1
ATOM 4833 C C . THR A 1 629 ? 41.438 -12.617 -8.998 1.00 98.31 629 THR A C 1
ATOM 4835 O O . THR A 1 629 ? 40.815 -13.585 -8.581 1.00 98.31 629 THR A O 1
ATOM 4838 N N . LEU A 1 630 ? 42.768 -12.535 -8.919 1.00 98.00 630 LEU A N 1
ATOM 4839 C CA . LEU A 1 630 ? 43.567 -13.591 -8.294 1.00 98.00 630 LEU A CA 1
ATOM 4840 C C . LEU A 1 630 ? 43.349 -13.602 -6.771 1.00 98.00 630 LEU A C 1
ATOM 4842 O O . LEU A 1 630 ? 43.406 -12.548 -6.133 1.00 98.00 630 LEU A O 1
ATOM 4846 N N . GLY A 1 631 ? 43.151 -14.785 -6.198 1.00 96.25 631 GLY A N 1
ATOM 4847 C CA . GLY A 1 631 ? 43.210 -15.070 -4.767 1.00 96.25 631 GLY A CA 1
ATOM 4848 C C . GLY A 1 631 ? 44.543 -15.706 -4.373 1.00 96.25 631 GLY A C 1
ATOM 4849 O O . GLY A 1 631 ? 45.483 -15.776 -5.173 1.00 96.25 631 GLY A O 1
ATOM 4850 N N . ASN A 1 632 ? 44.673 -16.142 -3.120 1.00 95.06 632 ASN A N 1
ATOM 4851 C CA . ASN A 1 632 ? 45.912 -16.784 -2.671 1.00 95.06 632 ASN A CA 1
ATOM 4852 C C . ASN A 1 632 ? 46.066 -18.209 -3.203 1.00 95.06 632 ASN A C 1
ATOM 4854 O O . ASN A 1 632 ? 47.196 -18.632 -3.458 1.00 95.06 632 ASN A O 1
ATOM 4858 N N . HIS A 1 6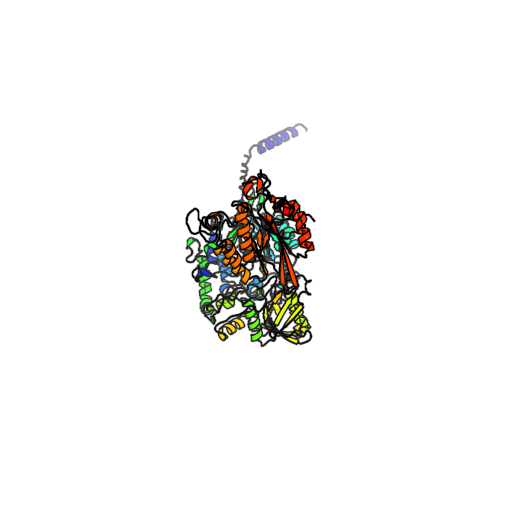33 ? 44.977 -18.954 -3.401 1.00 95.88 633 HIS A N 1
ATOM 4859 C CA . HIS A 1 633 ? 45.069 -20.339 -3.858 1.00 95.88 633 HIS A CA 1
ATOM 4860 C C . HIS A 1 633 ? 45.482 -20.475 -5.329 1.00 95.88 633 HIS A C 1
ATOM 4862 O O . HIS A 1 633 ? 45.964 -21.537 -5.733 1.00 95.88 633 HIS A O 1
ATOM 4868 N N . GLU A 1 634 ? 45.420 -19.398 -6.114 1.00 96.31 634 GLU A N 1
ATOM 4869 C CA . GLU A 1 634 ? 45.979 -19.352 -7.468 1.00 96.31 634 GLU A CA 1
ATOM 4870 C C . GLU A 1 634 ? 47.489 -19.636 -7.517 1.00 96.31 634 GLU A C 1
ATOM 4872 O O . GLU A 1 634 ? 47.997 -20.126 -8.528 1.00 96.31 634 GLU A O 1
ATOM 4877 N N . PHE A 1 635 ? 48.217 -19.375 -6.427 1.00 97.06 635 PHE A N 1
ATOM 4878 C CA . PHE A 1 635 ? 49.671 -19.529 -6.378 1.00 97.06 635 PHE A CA 1
ATOM 4879 C C . PHE A 1 635 ? 50.124 -20.927 -5.928 1.00 97.06 635 PHE A C 1
ATOM 4881 O O . PHE A 1 635 ? 51.282 -21.275 -6.140 1.00 97.06 635 PHE A O 1
ATOM 4888 N N . ASN A 1 636 ? 49.239 -21.780 -5.396 1.00 95.50 636 ASN A N 1
ATOM 4889 C CA . ASN A 1 636 ? 49.618 -23.047 -4.741 1.00 95.50 636 ASN A CA 1
ATOM 4890 C C . ASN A 1 636 ? 50.403 -24.041 -5.602 1.00 95.50 636 ASN A C 1
ATOM 4892 O O . ASN A 1 636 ? 51.135 -24.889 -5.083 1.00 95.50 636 ASN A O 1
ATOM 4896 N N . TYR A 1 637 ? 50.231 -23.987 -6.920 1.00 94.56 637 TYR A N 1
ATOM 4897 C CA . TYR A 1 637 ? 50.835 -24.952 -7.834 1.00 94.56 637 TYR A CA 1
ATOM 4898 C C . TYR A 1 637 ? 52.007 -24.391 -8.643 1.00 94.56 637 TYR A C 1
ATOM 4900 O O . TYR A 1 637 ? 52.556 -25.128 -9.469 1.00 94.56 637 TYR A O 1
ATOM 4908 N N . GLY A 1 638 ? 52.417 -23.153 -8.346 1.00 95.81 638 GLY A N 1
ATOM 4909 C CA . GLY A 1 638 ? 53.543 -22.454 -8.956 1.00 95.81 638 GLY A CA 1
ATOM 4910 C C . GLY A 1 638 ? 53.167 -21.629 -10.188 1.00 95.81 638 GLY A C 1
ATOM 4911 O O . GLY A 1 638 ? 52.170 -21.892 -10.868 1.00 95.81 638 GLY A O 1
ATOM 4912 N N . LEU A 1 639 ? 54.008 -20.639 -10.510 1.00 97.06 639 LEU A N 1
ATOM 4913 C CA . LEU A 1 639 ? 53.749 -19.684 -11.595 1.00 97.06 639 LEU A CA 1
ATOM 4914 C C . LEU A 1 639 ? 53.623 -20.326 -12.979 1.00 97.06 639 LEU A C 1
ATOM 4916 O O . LEU A 1 639 ? 52.953 -19.765 -13.836 1.00 97.06 639 LEU A O 1
ATOM 4920 N N . GLU A 1 640 ? 54.234 -21.485 -13.232 1.00 96.00 640 GLU A N 1
ATOM 4921 C CA . GLU A 1 640 ? 54.052 -22.193 -14.507 1.00 96.00 640 GLU A CA 1
ATOM 4922 C C . GLU A 1 640 ? 52.585 -22.602 -14.713 1.00 96.00 640 GLU A C 1
ATOM 4924 O O . GLU A 1 640 ? 52.001 -22.326 -15.764 1.00 96.00 640 GLU A O 1
ATOM 4929 N N . VAL A 1 641 ? 51.972 -23.194 -13.681 1.00 96.56 641 VAL A N 1
ATOM 4930 C CA . VAL A 1 641 ? 50.561 -23.597 -13.706 1.00 96.56 641 VAL A CA 1
ATOM 4931 C C . VAL A 1 641 ? 49.676 -22.361 -13.794 1.00 96.56 641 VAL A C 1
ATOM 4933 O O . VAL A 1 641 ? 48.837 -22.288 -14.691 1.00 96.56 641 VAL A O 1
ATOM 4936 N N . LEU A 1 642 ? 49.910 -21.365 -12.935 1.00 97.69 642 LEU A N 1
ATOM 4937 C CA . LEU A 1 642 ? 49.117 -20.138 -12.920 1.00 97.69 642 LEU A CA 1
ATOM 4938 C C . LEU A 1 642 ? 49.178 -19.402 -14.267 1.00 97.69 642 LEU A C 1
ATOM 4940 O O . LEU A 1 642 ? 48.140 -19.067 -14.827 1.00 97.69 642 LEU A O 1
ATOM 4944 N N . ASN A 1 643 ? 50.364 -19.224 -14.856 1.00 97.94 643 ASN A N 1
ATOM 4945 C CA . ASN A 1 643 ? 50.517 -18.567 -16.159 1.00 97.94 643 ASN A CA 1
ATOM 4946 C C . ASN A 1 643 ? 49.774 -19.305 -17.281 1.00 97.94 643 ASN A C 1
ATOM 4948 O O . ASN A 1 643 ? 49.233 -18.661 -18.185 1.00 97.94 643 ASN A O 1
ATOM 4952 N N . ARG A 1 644 ? 49.725 -20.642 -17.234 1.00 97.38 644 ARG A N 1
ATOM 4953 C CA . ARG A 1 644 ? 48.921 -21.428 -18.176 1.00 97.38 644 ARG A CA 1
ATOM 4954 C C . ARG A 1 644 ? 47.430 -21.162 -17.977 1.00 97.38 644 ARG A C 1
ATOM 4956 O O . ARG A 1 644 ? 46.756 -20.853 -18.952 1.00 97.38 644 ARG A O 1
ATOM 4963 N N . VAL A 1 645 ? 46.922 -21.209 -16.745 1.00 97.81 645 VAL A N 1
ATOM 4964 C CA . VAL A 1 645 ? 45.491 -20.961 -16.499 1.00 97.81 645 VAL A CA 1
ATOM 4965 C C . VAL A 1 645 ? 45.106 -19.515 -16.828 1.00 97.81 645 VAL A C 1
ATOM 4967 O O . VAL A 1 645 ? 44.063 -19.283 -17.429 1.00 97.81 645 VAL A O 1
ATOM 4970 N N . ILE A 1 646 ? 45.976 -18.541 -16.546 1.00 98.56 646 ILE A N 1
ATOM 4971 C CA . ILE A 1 646 ? 45.812 -17.142 -16.972 1.00 98.56 646 ILE A CA 1
ATOM 4972 C C . ILE A 1 646 ? 45.683 -17.049 -18.495 1.00 98.56 646 ILE A C 1
ATOM 4974 O O . ILE A 1 646 ? 44.837 -16.311 -19.003 1.00 98.56 646 ILE A O 1
ATOM 4978 N N . LYS A 1 647 ? 46.520 -17.781 -19.239 1.00 98.38 647 LYS A N 1
ATOM 4979 C CA . LYS A 1 647 ? 46.437 -17.832 -20.702 1.00 98.38 647 LYS A CA 1
ATOM 4980 C C . LYS A 1 647 ? 45.093 -18.406 -21.160 1.00 98.38 647 LYS A C 1
ATOM 4982 O O . LYS A 1 647 ? 44.491 -17.830 -22.064 1.00 98.38 647 LYS A O 1
ATOM 4987 N N . ASP A 1 648 ? 44.621 -19.478 -20.531 1.00 98.31 648 ASP A N 1
ATOM 4988 C CA . ASP A 1 648 ? 43.342 -20.112 -20.867 1.00 98.31 648 ASP A CA 1
ATOM 4989 C C . ASP A 1 648 ? 42.158 -19.173 -20.566 1.00 98.31 648 ASP A C 1
ATOM 4991 O O . ASP A 1 648 ? 41.321 -18.938 -21.436 1.00 98.31 648 ASP A O 1
ATOM 4995 N N . MET A 1 649 ? 42.141 -18.523 -19.397 1.00 98.44 649 MET A N 1
ATOM 4996 C CA . MET A 1 649 ? 41.130 -17.519 -19.022 1.00 98.44 649 MET A CA 1
ATOM 4997 C C . MET A 1 649 ? 41.080 -16.356 -20.019 1.00 98.44 649 MET A C 1
ATOM 4999 O O . MET A 1 649 ? 40.009 -15.973 -20.491 1.00 98.44 649 MET A O 1
ATOM 5003 N N . ARG A 1 650 ? 42.249 -15.837 -20.415 1.00 98.44 650 ARG A N 1
ATOM 5004 C CA . ARG A 1 650 ? 42.346 -14.785 -21.437 1.00 98.44 650 ARG A CA 1
ATOM 5005 C C . ARG A 1 650 ? 41.846 -15.256 -22.800 1.00 98.44 650 ARG A C 1
ATOM 5007 O O . ARG A 1 650 ? 41.227 -14.472 -23.515 1.00 98.44 650 ARG A O 1
ATOM 5014 N N . SER A 1 651 ? 42.088 -16.517 -23.164 1.00 98.12 651 SER A N 1
ATOM 5015 C CA . SER A 1 651 ? 41.593 -17.085 -24.425 1.00 98.12 651 SER A CA 1
ATOM 5016 C C . SER A 1 651 ? 40.064 -17.187 -24.473 1.00 98.12 651 SER A C 1
ATOM 5018 O O . SER A 1 651 ? 39.472 -17.068 -25.543 1.00 98.12 651 SER A O 1
ATOM 5020 N N . GLU A 1 652 ? 39.429 -17.292 -23.305 1.00 98.31 652 GLU A N 1
ATOM 5021 C CA . GLU A 1 652 ? 37.976 -17.276 -23.117 1.00 98.31 652 GLU A CA 1
ATOM 5022 C C . GLU A 1 652 ? 37.392 -15.857 -22.957 1.00 98.31 652 GLU A C 1
ATOM 5024 O O . GLU A 1 652 ? 36.186 -15.688 -22.762 1.00 98.31 652 GLU A O 1
ATOM 5029 N N . GLY A 1 653 ? 38.228 -14.820 -23.095 1.00 97.69 653 GLY A N 1
ATOM 5030 C CA . GLY A 1 653 ? 37.826 -13.413 -23.029 1.00 97.69 653 GLY A CA 1
ATOM 5031 C C . GLY A 1 653 ? 37.704 -12.849 -21.612 1.00 97.69 653 GLY A C 1
ATOM 5032 O O . GLY A 1 653 ? 37.087 -11.802 -21.440 1.00 97.69 653 GLY A O 1
ATOM 5033 N N . ILE A 1 654 ? 38.275 -13.524 -20.611 1.00 98.69 654 ILE A N 1
ATOM 5034 C CA . ILE A 1 654 ? 38.227 -13.106 -19.207 1.00 98.69 654 ILE A CA 1
ATOM 5035 C C . ILE A 1 654 ? 39.475 -12.276 -18.883 1.00 98.69 654 ILE A C 1
ATOM 5037 O O . ILE A 1 654 ? 40.610 -12.709 -19.110 1.00 98.69 654 ILE A O 1
ATOM 5041 N N . HIS A 1 655 ? 39.274 -11.082 -18.325 1.00 98.56 655 HIS A N 1
ATOM 5042 C CA . HIS A 1 655 ? 40.362 -10.205 -17.894 1.00 98.56 655 HIS A CA 1
ATOM 5043 C C . HIS A 1 655 ? 40.865 -10.607 -16.504 1.00 98.56 655 HIS A C 1
ATOM 5045 O O . HIS A 1 655 ? 40.102 -10.620 -15.540 1.00 98.56 655 HIS A O 1
ATOM 5051 N N . VAL A 1 656 ? 42.152 -10.937 -16.392 1.00 98.69 656 VAL A N 1
ATOM 5052 C CA . VAL A 1 656 ? 42.752 -11.392 -15.127 1.00 98.69 656 VAL A CA 1
ATOM 5053 C C . VAL A 1 656 ? 43.331 -10.208 -14.366 1.00 98.69 656 VAL A C 1
ATOM 5055 O O . VAL A 1 656 ? 44.171 -9.496 -14.922 1.00 98.69 656 VAL A O 1
ATOM 5058 N N . LEU A 1 657 ? 42.896 -10.015 -13.118 1.00 98.69 657 LEU A N 1
ATOM 5059 C CA . LEU A 1 657 ? 43.156 -8.799 -12.351 1.00 98.69 657 LEU A CA 1
ATOM 5060 C C . LEU A 1 657 ? 43.932 -9.037 -11.048 1.00 98.69 657 LEU A C 1
ATOM 5062 O O . LEU A 1 657 ? 43.654 -9.979 -10.308 1.00 98.69 657 LEU A O 1
ATOM 5066 N N . SER A 1 658 ? 44.882 -8.144 -10.758 1.00 98.19 658 SER A N 1
ATOM 5067 C CA . SER A 1 658 ? 45.527 -7.968 -9.449 1.00 98.19 658 SER A CA 1
ATOM 5068 C C . SER A 1 658 ? 46.416 -6.717 -9.458 1.00 98.19 658 SER A C 1
ATOM 5070 O O . SER A 1 658 ? 47.534 -6.706 -9.980 1.00 98.19 658 SER A O 1
ATOM 5072 N N . ALA A 1 659 ? 45.910 -5.628 -8.885 1.00 98.25 659 ALA A N 1
ATOM 5073 C CA . ALA A 1 659 ? 46.565 -4.326 -8.873 1.00 98.25 659 ALA A CA 1
ATOM 5074 C C . ALA A 1 659 ? 47.728 -4.234 -7.879 1.00 98.25 659 ALA A C 1
ATOM 5076 O O . ALA A 1 659 ? 48.601 -3.379 -8.041 1.00 98.25 659 ALA A O 1
ATOM 5077 N N . ASN A 1 660 ? 47.754 -5.115 -6.876 1.00 98.06 660 ASN A N 1
ATOM 5078 C CA . ASN A 1 660 ? 48.763 -5.124 -5.826 1.00 98.06 660 ASN A CA 1
ATOM 5079 C C . ASN A 1 660 ? 49.812 -6.239 -5.971 1.00 98.06 660 ASN A C 1
ATOM 5081 O O . ASN A 1 660 ? 50.728 -6.291 -5.153 1.00 98.06 660 ASN A O 1
ATOM 5085 N N . THR A 1 661 ? 49.737 -7.090 -7.001 1.00 98.19 661 THR A N 1
ATOM 5086 C CA . THR A 1 661 ? 50.793 -8.066 -7.311 1.00 98.19 661 THR A CA 1
ATOM 5087 C C . THR A 1 661 ? 51.756 -7.525 -8.368 1.00 98.19 661 THR A C 1
ATOM 5089 O O . THR A 1 661 ? 51.376 -7.271 -9.514 1.00 98.19 661 THR A O 1
ATOM 5092 N N . TYR A 1 662 ? 53.025 -7.396 -7.992 1.00 98.31 662 TYR A N 1
ATOM 5093 C CA . TYR A 1 662 ? 54.103 -6.851 -8.816 1.00 98.31 662 TYR A CA 1
ATOM 5094 C C . TYR A 1 662 ? 55.183 -7.889 -9.079 1.00 98.31 662 TYR A C 1
ATOM 5096 O O . TYR A 1 662 ? 55.422 -8.756 -8.246 1.00 98.31 662 TYR A O 1
ATOM 5104 N N . LYS A 1 663 ? 55.861 -7.774 -10.218 1.00 97.88 663 LYS A N 1
ATOM 5105 C CA . LYS A 1 663 ? 57.125 -8.465 -10.486 1.00 97.88 663 LYS A CA 1
ATOM 5106 C C . LYS A 1 663 ? 58.295 -7.679 -9.888 1.00 97.88 663 LYS A C 1
ATOM 5108 O O . LYS A 1 663 ? 58.167 -6.481 -9.632 1.00 97.88 663 LYS A O 1
ATOM 5113 N N . ASP A 1 664 ? 59.456 -8.318 -9.765 1.00 95.31 664 ASP A N 1
ATOM 5114 C CA . ASP A 1 664 ? 60.706 -7.677 -9.312 1.00 95.31 664 ASP A CA 1
ATOM 5115 C C . ASP A 1 664 ? 61.098 -6.428 -10.135 1.00 95.31 664 ASP A C 1
ATOM 5117 O O . ASP A 1 664 ? 61.774 -5.532 -9.631 1.00 95.31 664 ASP A O 1
ATOM 5121 N N . ASP A 1 665 ? 60.670 -6.340 -11.401 1.00 95.31 665 ASP A N 1
ATOM 5122 C CA . ASP A 1 665 ? 60.916 -5.185 -12.279 1.00 95.31 665 ASP A CA 1
ATOM 5123 C C . ASP A 1 665 ? 59.974 -3.987 -12.027 1.00 95.31 665 ASP A C 1
ATOM 5125 O O . ASP A 1 665 ? 60.084 -2.957 -12.696 1.00 95.31 665 ASP A O 1
ATOM 5129 N N . GLY A 1 666 ? 59.056 -4.103 -11.063 1.00 93.00 666 GLY A N 1
ATOM 5130 C CA . GLY A 1 666 ? 58.102 -3.062 -10.683 1.00 93.00 666 GLY A CA 1
ATOM 5131 C C . GLY A 1 666 ? 56.857 -2.975 -11.571 1.00 93.00 666 GLY A C 1
ATOM 5132 O O . GLY A 1 666 ? 56.027 -2.089 -11.357 1.00 93.00 666 GLY A O 1
ATOM 5133 N N . THR A 1 667 ? 56.687 -3.873 -12.547 1.00 96.50 667 THR A N 1
ATOM 5134 C CA . THR A 1 667 ? 55.455 -3.973 -13.346 1.00 96.50 667 THR A CA 1
ATOM 5135 C C . THR A 1 667 ? 54.413 -4.863 -12.667 1.00 96.50 667 THR A C 1
ATOM 5137 O O . THR A 1 667 ? 54.756 -5.781 -11.921 1.00 96.50 667 THR A O 1
ATOM 5140 N N . ASN A 1 668 ? 53.123 -4.613 -12.917 1.00 97.38 668 ASN A N 1
ATOM 5141 C CA . ASN A 1 668 ? 52.063 -5.496 -12.432 1.00 97.38 668 ASN A CA 1
ATOM 5142 C C . ASN A 1 668 ? 52.180 -6.895 -13.064 1.00 97.38 668 ASN A C 1
ATOM 5144 O O . ASN A 1 668 ? 52.526 -7.048 -14.240 1.00 97.38 668 ASN A O 1
ATOM 5148 N N . TYR A 1 669 ? 51.890 -7.930 -12.274 1.00 98.25 669 TYR A N 1
ATOM 5149 C CA . TYR A 1 669 ? 51.960 -9.318 -12.729 1.00 98.25 669 TYR A CA 1
ATOM 5150 C C . TYR A 1 669 ? 50.885 -9.643 -13.777 1.00 98.25 669 TYR A C 1
ATOM 5152 O O . TYR A 1 669 ? 51.182 -10.230 -14.823 1.00 98.25 669 TYR A O 1
ATOM 5160 N N . VAL A 1 670 ? 49.662 -9.191 -13.509 1.00 98.44 670 VAL A N 1
ATOM 5161 C CA . VAL A 1 670 ? 48.498 -9.204 -14.402 1.00 98.44 670 VAL A CA 1
ATOM 5162 C C . VAL A 1 670 ? 47.915 -7.788 -14.482 1.00 98.44 670 VAL A C 1
ATOM 5164 O O . VAL A 1 670 ? 48.510 -6.851 -13.954 1.00 98.44 670 VAL A O 1
ATOM 5167 N N . ASP A 1 671 ? 46.796 -7.591 -15.174 1.00 98.31 671 ASP A N 1
ATOM 5168 C CA . ASP A 1 671 ? 46.235 -6.249 -15.328 1.00 98.31 671 ASP A CA 1
ATOM 5169 C C . ASP A 1 671 ? 45.758 -5.713 -13.964 1.00 98.31 671 ASP A C 1
ATOM 5171 O O . ASP A 1 671 ? 45.237 -6.456 -13.136 1.00 98.31 671 ASP A O 1
ATOM 5175 N N . ALA A 1 672 ? 45.943 -4.421 -13.689 1.00 97.81 672 ALA A N 1
ATOM 5176 C CA . ALA A 1 672 ? 45.466 -3.846 -12.428 1.00 97.81 672 ALA A CA 1
ATOM 5177 C C . ALA A 1 672 ? 43.931 -3.729 -12.412 1.00 97.81 672 ALA A C 1
ATOM 5179 O O . ALA A 1 672 ? 43.281 -4.017 -11.408 1.00 97.81 672 ALA A O 1
ATOM 5180 N N . TYR A 1 673 ? 43.353 -3.317 -13.543 1.00 98.50 673 TYR A N 1
ATOM 5181 C CA . TYR A 1 673 ? 41.924 -3.078 -13.695 1.00 98.50 673 TYR A CA 1
ATOM 5182 C C . TYR A 1 673 ? 41.436 -3.383 -15.116 1.00 98.50 673 TYR A C 1
ATOM 5184 O O . TYR A 1 673 ? 42.223 -3.473 -16.059 1.00 98.50 673 TYR A O 1
ATOM 5192 N N . TYR A 1 674 ? 40.116 -3.461 -15.275 1.00 98.44 674 TYR A N 1
ATOM 5193 C CA . TYR A 1 674 ? 39.421 -3.534 -16.560 1.00 98.44 674 TYR A CA 1
ATOM 5194 C C . TYR A 1 674 ? 38.280 -2.506 -16.611 1.00 98.44 674 TYR A C 1
ATOM 5196 O O . TYR A 1 674 ? 37.671 -2.219 -15.586 1.00 98.44 674 TYR A O 1
ATOM 5204 N N . ILE A 1 675 ? 37.981 -1.936 -17.784 1.00 98.38 675 ILE A N 1
ATOM 5205 C CA . ILE A 1 675 ? 36.821 -1.048 -17.978 1.00 98.38 675 ILE A CA 1
ATOM 5206 C C . ILE A 1 675 ? 35.892 -1.662 -19.019 1.00 98.38 675 ILE A C 1
ATOM 5208 O O . ILE A 1 675 ? 36.248 -1.777 -20.194 1.00 98.38 675 ILE A O 1
ATOM 5212 N N . LYS A 1 676 ? 34.665 -1.979 -18.602 1.00 97.69 676 LYS A N 1
ATOM 5213 C CA . LYS A 1 676 ? 33.588 -2.419 -19.490 1.00 97.69 676 LYS A CA 1
ATOM 5214 C C . LYS A 1 676 ? 32.691 -1.243 -19.842 1.00 97.69 676 LYS A C 1
ATOM 5216 O O . LYS A 1 676 ? 32.202 -0.551 -18.957 1.00 97.69 676 LYS A O 1
ATOM 5221 N N . THR A 1 677 ? 32.446 -1.026 -21.131 1.00 97.12 677 THR A N 1
ATOM 5222 C CA . THR A 1 677 ? 31.509 0.009 -21.593 1.00 97.12 677 THR A CA 1
ATOM 5223 C C . THR A 1 677 ? 30.181 -0.627 -21.987 1.00 97.12 677 THR A C 1
ATOM 5225 O O . THR A 1 677 ? 30.148 -1.532 -22.820 1.00 97.12 677 THR A O 1
ATOM 5228 N N . PHE A 1 678 ? 29.086 -0.131 -21.421 1.00 94.19 678 PHE A N 1
ATOM 5229 C CA . PHE A 1 678 ? 27.723 -0.448 -21.828 1.00 94.19 678 PHE A CA 1
ATOM 5230 C C . PHE A 1 678 ? 27.155 0.707 -22.641 1.00 94.19 678 PHE A C 1
ATOM 5232 O O . PHE A 1 678 ? 27.169 1.845 -22.191 1.00 94.19 678 PHE A O 1
ATOM 5239 N N . ASN A 1 679 ? 26.623 0.416 -23.826 1.00 88.00 679 ASN A N 1
ATOM 5240 C CA . ASN A 1 679 ? 25.877 1.402 -24.602 1.00 88.00 679 ASN A CA 1
ATOM 5241 C C . ASN A 1 679 ? 24.424 1.380 -24.134 1.00 88.00 679 ASN A C 1
ATOM 5243 O O . ASN A 1 679 ? 23.695 0.433 -24.429 1.00 88.00 679 ASN A O 1
ATOM 5247 N N . THR A 1 680 ? 24.026 2.397 -23.379 1.00 82.56 680 THR A N 1
ATOM 5248 C CA . THR A 1 680 ? 22.689 2.502 -22.796 1.00 82.56 680 THR A CA 1
ATOM 5249 C C . THR A 1 680 ? 21.862 3.530 -23.576 1.00 82.56 680 THR A C 1
ATOM 5251 O O . THR A 1 680 ? 22.430 4.366 -24.286 1.00 82.56 680 THR A O 1
ATOM 5254 N N . PRO A 1 681 ? 20.520 3.520 -23.463 1.00 70.94 681 PRO A N 1
ATOM 5255 C CA . PRO A 1 681 ? 19.664 4.555 -24.038 1.00 70.94 681 PRO A CA 1
ATOM 5256 C C . PRO A 1 681 ? 20.034 5.978 -23.605 1.00 70.94 681 PRO A C 1
ATOM 5258 O O . PRO A 1 681 ? 19.721 6.930 -24.313 1.00 70.94 681 PRO A O 1
ATOM 5261 N N . GLN A 1 682 ? 20.683 6.124 -22.447 1.00 69.38 682 GLN A N 1
ATOM 5262 C CA . GLN A 1 682 ? 21.101 7.402 -21.879 1.00 69.38 682 GLN A CA 1
ATOM 5263 C C . GLN A 1 682 ? 22.520 7.818 -22.311 1.00 69.38 682 GLN A C 1
ATOM 5265 O O . GLN A 1 682 ? 22.899 8.970 -22.111 1.00 69.38 682 GLN A O 1
ATOM 5270 N N . GLY A 1 683 ? 23.291 6.913 -22.920 1.00 80.50 683 GLY A N 1
ATOM 5271 C CA . GLY A 1 683 ? 24.676 7.129 -23.341 1.00 80.50 683 GLY A CA 1
ATOM 5272 C C . GLY A 1 683 ? 25.591 5.954 -22.972 1.00 80.50 683 GLY A C 1
ATOM 5273 O O . GLY A 1 683 ? 25.148 4.975 -22.375 1.00 80.50 683 GLY A O 1
ATOM 5274 N N . PRO A 1 684 ? 26.878 5.997 -23.347 1.00 87.81 684 PRO A N 1
ATOM 5275 C CA . PRO A 1 684 ? 27.838 5.008 -22.875 1.00 87.81 684 PRO A CA 1
ATOM 5276 C C . PRO A 1 684 ? 28.065 5.158 -21.361 1.00 87.81 684 PRO A C 1
ATOM 5278 O O . PRO A 1 684 ? 28.341 6.259 -20.897 1.00 87.81 684 PRO A O 1
ATOM 5281 N N . VAL A 1 685 ? 27.987 4.052 -20.617 1.00 93.56 685 VAL A N 1
ATOM 5282 C CA . VAL A 1 685 ? 28.346 3.955 -19.191 1.00 93.56 685 VAL A CA 1
ATOM 5283 C C . VAL A 1 685 ? 29.549 3.028 -19.048 1.00 93.56 685 VAL A C 1
ATOM 5285 O O . VAL A 1 685 ? 29.525 1.895 -19.533 1.00 93.56 685 VAL A O 1
ATOM 5288 N N . LYS A 1 686 ? 30.604 3.490 -18.382 1.00 97.06 686 LYS A N 1
ATOM 5289 C CA . LYS A 1 686 ? 31.859 2.767 -18.165 1.00 97.06 686 LYS A CA 1
ATOM 5290 C C . LYS A 1 686 ? 31.958 2.255 -16.733 1.00 97.06 686 LYS A C 1
ATOM 5292 O O . LYS A 1 686 ? 32.045 3.033 -15.787 1.00 97.06 686 LYS A O 1
ATOM 5297 N N . VAL A 1 687 ? 32.009 0.937 -16.584 1.00 98.19 687 VAL A N 1
ATOM 5298 C CA . VAL A 1 687 ? 32.214 0.256 -15.302 1.00 98.19 687 VAL A CA 1
ATOM 5299 C C . VAL A 1 687 ? 33.673 -0.160 -15.198 1.00 98.19 687 VAL A C 1
ATOM 5301 O O . VAL A 1 687 ? 34.127 -1.041 -15.928 1.00 98.19 687 VAL A O 1
ATOM 5304 N N . GLY A 1 688 ? 34.406 0.501 -14.312 1.00 98.44 688 GLY A N 1
ATOM 5305 C CA . GLY A 1 688 ? 35.764 0.160 -13.925 1.00 98.44 688 GLY A CA 1
ATOM 5306 C C . GLY A 1 688 ? 35.784 -0.913 -12.844 1.00 98.44 688 GLY A C 1
ATOM 5307 O O . GLY A 1 688 ? 35.078 -0.795 -11.849 1.00 98.44 688 GLY A O 1
ATOM 5308 N N . ILE A 1 689 ? 36.594 -1.948 -13.036 1.00 98.75 689 ILE A N 1
ATOM 5309 C CA . ILE A 1 689 ? 36.728 -3.087 -12.128 1.00 98.75 689 ILE A CA 1
ATOM 5310 C C . ILE A 1 689 ? 38.191 -3.182 -11.707 1.00 98.75 689 ILE A C 1
ATOM 5312 O O . ILE A 1 689 ? 39.051 -3.415 -12.555 1.00 98.75 689 ILE A O 1
ATOM 5316 N N . LEU A 1 690 ? 38.471 -2.987 -10.420 1.00 98.75 690 LEU A N 1
ATOM 5317 C CA . LEU A 1 690 ? 39.803 -3.102 -9.822 1.00 98.75 690 LEU A CA 1
ATOM 5318 C C . LEU A 1 690 ? 39.945 -4.457 -9.122 1.00 98.75 690 LEU A C 1
ATOM 5320 O O . LEU A 1 690 ? 39.113 -4.786 -8.279 1.00 98.75 690 LEU A O 1
ATOM 5324 N N . GLY A 1 691 ? 40.997 -5.218 -9.428 1.00 98.38 691 GLY A N 1
ATOM 5325 C CA . GLY A 1 691 ? 41.304 -6.469 -8.725 1.00 98.38 691 GLY A CA 1
ATOM 5326 C C . GLY A 1 691 ? 42.320 -6.259 -7.609 1.00 98.38 691 GLY A C 1
ATOM 5327 O O . GLY A 1 691 ? 43.342 -5.617 -7.839 1.00 98.38 691 GLY A O 1
ATOM 5328 N N . LEU A 1 692 ? 42.082 -6.812 -6.423 1.00 98.25 692 LEU A N 1
ATOM 5329 C CA . LEU A 1 692 ? 43.023 -6.797 -5.301 1.00 98.25 692 LEU A CA 1
ATOM 5330 C C . LEU A 1 692 ? 43.144 -8.199 -4.696 1.00 98.25 692 LEU A C 1
ATOM 5332 O O . LEU A 1 692 ? 42.144 -8.834 -4.370 1.00 98.25 692 LEU A O 1
ATOM 5336 N N . THR A 1 693 ? 44.374 -8.667 -4.530 1.00 96.25 693 THR A N 1
ATOM 5337 C CA . THR A 1 693 ? 44.711 -9.987 -3.984 1.00 96.25 693 THR A CA 1
ATOM 5338 C C . THR A 1 693 ? 45.233 -9.823 -2.564 1.00 96.25 693 THR A C 1
ATOM 5340 O O . THR A 1 693 ? 46.021 -8.917 -2.317 1.00 96.25 693 THR A O 1
ATOM 5343 N N . THR A 1 694 ? 44.855 -10.685 -1.620 1.00 93.56 694 THR A N 1
ATOM 5344 C CA . THR A 1 694 ? 45.406 -10.636 -0.254 1.00 93.56 694 THR A CA 1
ATOM 5345 C C . THR A 1 694 ? 46.938 -10.536 -0.237 1.00 93.56 694 THR A C 1
ATOM 5347 O O . THR A 1 694 ? 47.655 -11.289 -0.901 1.00 93.56 694 THR A O 1
ATOM 5350 N N . LYS A 1 695 ? 47.463 -9.597 0.559 1.00 92.00 695 LYS A N 1
ATOM 5351 C CA . LYS A 1 695 ? 48.911 -9.359 0.688 1.00 92.00 695 LYS A CA 1
ATOM 5352 C C . LYS A 1 695 ? 49.647 -10.459 1.455 1.00 92.00 695 LYS A C 1
ATOM 5354 O O . LYS A 1 695 ? 50.872 -10.446 1.529 1.00 92.00 695 LYS A O 1
ATOM 5359 N N . MET A 1 696 ? 48.908 -11.394 2.051 1.00 92.44 696 MET A N 1
ATOM 5360 C CA . MET A 1 696 ? 49.439 -12.381 2.989 1.00 92.44 696 MET A CA 1
ATOM 5361 C C . MET A 1 696 ? 49.916 -13.684 2.335 1.00 92.44 696 MET A C 1
ATOM 5363 O O . MET A 1 696 ? 50.401 -14.563 3.043 1.00 92.44 696 MET A O 1
ATOM 5367 N N . ILE A 1 697 ? 49.899 -13.788 1.001 1.00 93.69 697 ILE A N 1
ATOM 5368 C CA . ILE A 1 697 ? 50.474 -14.930 0.264 1.00 93.69 697 ILE A CA 1
ATOM 5369 C C . ILE A 1 697 ? 51.894 -15.291 0.746 1.00 93.69 697 ILE A C 1
ATOM 5371 O O . ILE A 1 697 ? 52.126 -16.469 1.013 1.00 93.69 697 ILE A O 1
ATOM 5375 N N . PRO A 1 698 ? 52.830 -14.341 0.977 1.00 93.62 698 PRO A N 1
ATOM 5376 C CA . PRO A 1 698 ? 54.166 -14.676 1.477 1.00 93.62 698 PRO A CA 1
ATOM 5377 C C . PRO A 1 698 ? 54.213 -15.326 2.867 1.00 93.62 698 PRO A C 1
ATOM 5379 O O . PRO A 1 698 ? 55.258 -15.848 3.248 1.00 93.62 698 PRO A O 1
ATOM 5382 N N . ALA A 1 699 ? 53.127 -15.261 3.643 1.00 89.69 699 ALA A N 1
ATOM 5383 C CA . ALA A 1 699 ? 53.024 -15.916 4.943 1.00 89.69 699 ALA A CA 1
ATOM 5384 C C . ALA A 1 699 ? 52.426 -17.332 4.868 1.00 89.69 699 ALA A C 1
ATOM 5386 O O . ALA A 1 699 ? 52.603 -18.099 5.813 1.00 89.69 699 ALA A O 1
ATOM 5387 N N . TRP A 1 700 ? 51.731 -17.684 3.781 1.00 88.56 700 TRP A N 1
ATOM 5388 C CA . TRP A 1 700 ? 51.020 -18.964 3.650 1.00 88.56 700 TRP A CA 1
ATOM 5389 C C . TRP A 1 700 ? 51.566 -19.871 2.553 1.00 88.56 700 TRP A C 1
ATOM 5391 O O . TRP A 1 700 ? 51.403 -21.087 2.634 1.00 88.56 700 TRP A O 1
ATOM 5401 N N . GLU A 1 701 ? 52.205 -19.297 1.536 1.00 94.12 701 GLU A N 1
ATOM 5402 C CA . GLU A 1 701 ? 52.668 -20.022 0.360 1.00 94.12 701 GLU A CA 1
ATOM 5403 C C . GLU A 1 701 ? 54.182 -20.276 0.388 1.00 94.12 701 GLU A C 1
ATOM 5405 O O . GLU A 1 701 ? 54.972 -19.511 0.944 1.00 94.12 701 GLU A O 1
ATOM 5410 N N . ASN A 1 702 ? 54.612 -21.353 -0.267 1.00 94.19 702 ASN A N 1
ATOM 5411 C CA . ASN A 1 702 ? 56.016 -21.630 -0.519 1.00 94.19 702 ASN A CA 1
ATOM 5412 C C . ASN A 1 702 ? 56.618 -20.559 -1.432 1.00 94.19 702 ASN A C 1
ATOM 5414 O O . ASN A 1 702 ? 56.135 -20.315 -2.535 1.00 94.19 702 ASN A O 1
ATOM 5418 N N . LYS A 1 703 ? 57.751 -19.983 -1.019 1.00 94.56 703 LYS A N 1
ATOM 5419 C CA . LYS A 1 703 ? 58.438 -18.915 -1.765 1.00 94.56 703 LYS A CA 1
ATOM 5420 C C . LYS A 1 703 ? 58.733 -19.256 -3.230 1.00 94.56 703 LYS A C 1
ATOM 5422 O O . LYS A 1 703 ? 58.724 -18.370 -4.078 1.00 94.56 703 LYS A O 1
ATOM 5427 N N . GLU A 1 704 ? 58.988 -20.525 -3.534 1.00 96.31 704 GLU A N 1
ATOM 5428 C CA . GLU A 1 704 ? 59.250 -20.996 -4.901 1.00 96.31 704 GLU A CA 1
ATOM 5429 C C . GLU A 1 704 ? 58.032 -20.842 -5.824 1.00 96.31 704 GLU A C 1
ATOM 5431 O O . GLU A 1 704 ? 58.189 -20.602 -7.019 1.00 96.31 704 GLU A O 1
ATOM 5436 N N . ASN A 1 705 ? 56.820 -20.911 -5.271 1.00 96.25 705 ASN A N 1
ATOM 5437 C CA . ASN A 1 705 ? 55.580 -20.883 -6.037 1.00 96.25 705 ASN A CA 1
ATOM 5438 C C . ASN A 1 705 ? 55.180 -19.481 -6.525 1.00 96.25 705 ASN A C 1
ATOM 5440 O O . ASN A 1 705 ? 54.412 -19.371 -7.480 1.00 96.25 705 ASN A O 1
ATOM 5444 N N . TYR A 1 706 ? 55.732 -18.425 -5.924 1.00 96.62 706 TYR A N 1
ATOM 5445 C CA . TYR A 1 706 ? 55.536 -17.027 -6.325 1.00 96.62 706 TYR A CA 1
ATOM 5446 C C . TYR A 1 706 ? 56.869 -16.287 -6.523 1.00 96.62 706 TYR A C 1
ATOM 5448 O O . TYR A 1 706 ? 56.934 -15.063 -6.417 1.00 96.62 706 TYR A O 1
ATOM 5456 N N . ALA A 1 707 ? 57.957 -17.019 -6.787 1.00 96.19 707 ALA A N 1
ATOM 5457 C CA . ALA A 1 707 ? 59.285 -16.434 -6.922 1.00 96.19 707 ALA A CA 1
ATOM 5458 C C . ALA A 1 707 ? 59.306 -15.307 -7.972 1.00 96.19 707 ALA A C 1
ATOM 5460 O O . ALA A 1 707 ? 58.848 -15.484 -9.101 1.00 96.19 707 ALA A O 1
ATOM 5461 N N . GLY A 1 708 ? 59.853 -14.153 -7.582 1.00 95.75 708 GLY A N 1
ATOM 5462 C CA . GLY A 1 708 ? 59.897 -12.943 -8.406 1.00 95.75 708 GLY A CA 1
ATOM 5463 C C . GLY A 1 708 ? 58.640 -12.068 -8.341 1.00 95.75 708 GLY A C 1
ATOM 5464 O O . GLY A 1 708 ? 58.514 -11.154 -9.157 1.00 95.75 708 GLY A O 1
ATOM 5465 N N . LEU A 1 709 ? 57.703 -12.368 -7.426 1.00 97.94 709 LEU A N 1
ATOM 5466 C CA . LEU A 1 709 ? 56.508 -11.564 -7.170 1.00 97.94 709 LEU A CA 1
ATOM 5467 C C . LEU A 1 709 ? 56.491 -10.940 -5.766 1.00 97.94 709 LEU A C 1
ATOM 5469 O O . LEU A 1 709 ? 56.952 -11.525 -4.780 1.00 97.94 709 LEU A O 1
ATOM 5473 N N . HIS A 1 710 ? 55.866 -9.769 -5.678 1.00 96.06 710 HIS A N 1
ATOM 5474 C CA . HIS A 1 710 ? 55.623 -9.002 -4.462 1.00 96.06 710 HIS A CA 1
ATOM 5475 C C . HIS A 1 710 ? 54.146 -8.624 -4.349 1.00 96.06 710 HIS A C 1
ATOM 5477 O O . HIS A 1 710 ? 53.499 -8.338 -5.356 1.00 96.06 710 HIS A O 1
ATOM 5483 N N . PHE A 1 711 ? 53.628 -8.592 -3.121 1.00 97.00 711 PHE A N 1
ATOM 5484 C CA . PHE A 1 711 ? 52.226 -8.296 -2.831 1.00 97.00 711 PHE A CA 1
ATOM 5485 C C . PHE A 1 711 ? 52.146 -7.058 -1.937 1.00 97.00 711 PHE A C 1
ATOM 5487 O O . PHE A 1 711 ? 52.476 -7.114 -0.752 1.00 97.00 711 PHE A O 1
ATOM 5494 N N . ASN A 1 712 ? 51.758 -5.933 -2.529 1.00 96.88 712 ASN A N 1
ATOM 5495 C CA . ASN A 1 712 ? 51.646 -4.650 -1.843 1.00 96.88 712 ASN A CA 1
ATOM 5496 C C . ASN A 1 712 ? 50.351 -4.561 -1.022 1.00 96.88 712 ASN A C 1
ATOM 5498 O O . ASN A 1 712 ? 49.432 -5.370 -1.185 1.00 96.88 712 ASN A O 1
ATOM 5502 N N . ASP A 1 713 ? 50.283 -3.558 -0.145 1.00 96.31 713 ASP A N 1
ATOM 5503 C CA . ASP A 1 713 ? 49.110 -3.289 0.686 1.00 96.31 713 ASP A CA 1
ATOM 5504 C C . ASP A 1 713 ? 47.874 -2.912 -0.147 1.00 96.31 713 ASP A C 1
ATOM 5506 O O . ASP A 1 713 ? 47.963 -2.166 -1.125 1.00 96.31 713 ASP A O 1
ATOM 5510 N N . LEU A 1 714 ? 46.711 -3.434 0.252 1.00 96.62 714 LEU A N 1
ATOM 5511 C CA . LEU A 1 714 ? 45.464 -3.298 -0.502 1.00 96.62 714 LEU A CA 1
ATOM 5512 C C . LEU A 1 714 ? 44.928 -1.862 -0.446 1.00 96.62 714 LEU A C 1
ATOM 5514 O O . LEU A 1 714 ? 44.432 -1.361 -1.454 1.00 96.62 714 LEU A O 1
ATOM 5518 N N . VAL A 1 715 ? 45.057 -1.179 0.697 1.00 95.94 715 VAL A N 1
ATOM 5519 C CA . VAL A 1 715 ? 44.592 0.206 0.868 1.00 95.94 715 VAL A CA 1
ATOM 5520 C C . VAL A 1 715 ? 45.473 1.155 0.068 1.00 95.94 715 VAL A C 1
ATOM 5522 O O . VAL A 1 715 ? 44.957 2.023 -0.636 1.00 95.94 715 VAL A O 1
ATOM 5525 N N . ASP A 1 716 ? 46.792 0.981 0.135 1.00 96.94 716 ASP A N 1
ATOM 5526 C CA . ASP A 1 716 ? 47.735 1.835 -0.593 1.00 96.94 716 ASP A CA 1
ATOM 5527 C C . ASP A 1 716 ? 47.570 1.698 -2.113 1.00 96.94 716 ASP A C 1
ATOM 5529 O O . ASP A 1 716 ? 47.534 2.696 -2.841 1.00 96.94 716 ASP A O 1
ATOM 5533 N N . GLU A 1 717 ? 47.397 0.471 -2.610 1.00 97.88 717 GLU A N 1
ATOM 5534 C CA . GLU A 1 717 ? 47.168 0.233 -4.035 1.00 97.88 717 GLU A CA 1
ATOM 5535 C C . GLU A 1 717 ? 45.774 0.700 -4.478 1.00 97.88 717 GLU A C 1
ATOM 5537 O O . GLU A 1 717 ? 45.647 1.298 -5.548 1.00 97.88 717 GLU A O 1
A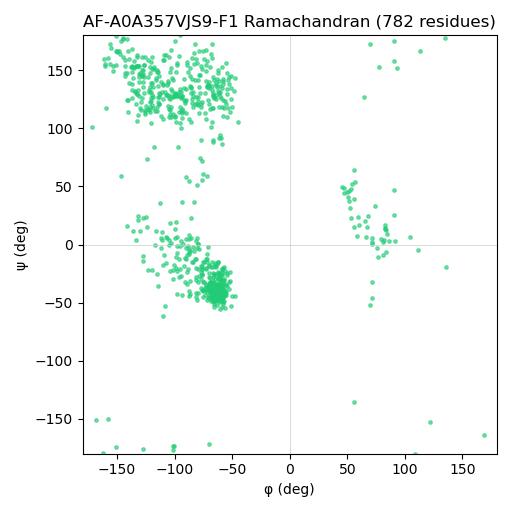TOM 5542 N N . ALA A 1 718 ? 44.735 0.549 -3.652 1.00 97.81 718 ALA A N 1
ATOM 5543 C CA . ALA A 1 718 ? 43.417 1.111 -3.943 1.00 97.81 718 ALA A CA 1
ATOM 5544 C C . ALA A 1 718 ? 43.456 2.649 -4.041 1.00 97.81 718 ALA A C 1
ATOM 5546 O O . ALA A 1 718 ? 42.959 3.209 -5.022 1.00 97.81 718 ALA A O 1
ATOM 5547 N N . LYS A 1 719 ? 44.137 3.339 -3.110 1.00 97.69 719 LYS A N 1
ATOM 5548 C CA . LYS A 1 719 ? 44.357 4.802 -3.170 1.00 97.69 719 LYS A CA 1
ATOM 5549 C C . LYS A 1 719 ? 45.079 5.241 -4.440 1.00 97.69 719 LYS A C 1
ATOM 5551 O O . LYS A 1 719 ? 44.849 6.343 -4.930 1.00 97.69 719 LYS A O 1
ATOM 5556 N N . LYS A 1 720 ? 45.952 4.393 -4.979 1.00 97.75 720 LYS A N 1
ATOM 5557 C CA . LYS A 1 720 ? 46.686 4.653 -6.220 1.00 97.75 720 LYS A CA 1
ATOM 5558 C C . LYS A 1 720 ? 45.843 4.401 -7.470 1.00 97.75 720 LYS A C 1
ATOM 5560 O O . LYS A 1 720 ? 45.952 5.163 -8.431 1.00 97.75 720 LYS A O 1
ATOM 5565 N N . TRP A 1 721 ? 45.060 3.324 -7.506 1.00 98.31 721 TRP A N 1
ATOM 5566 C CA . TRP A 1 721 ? 44.412 2.854 -8.734 1.00 98.31 721 TRP A CA 1
ATOM 5567 C C . TRP A 1 721 ? 42.968 3.320 -8.916 1.00 98.31 721 TRP A C 1
ATOM 5569 O O . TRP A 1 721 ? 42.560 3.508 -10.062 1.00 98.31 721 TRP A O 1
ATOM 5579 N N . VAL A 1 722 ? 42.213 3.579 -7.843 1.00 98.06 722 VAL A N 1
ATOM 5580 C CA . VAL A 1 722 ? 40.842 4.115 -7.952 1.00 98.06 722 VAL A CA 1
ATOM 5581 C C . VAL A 1 722 ? 40.819 5.485 -8.652 1.00 98.06 722 VAL A C 1
ATOM 5583 O O . VAL A 1 722 ? 40.052 5.634 -9.607 1.00 98.06 722 VAL A O 1
ATOM 5586 N N . PRO A 1 723 ? 41.697 6.456 -8.315 1.00 97.12 723 PRO A N 1
ATOM 5587 C CA . PRO A 1 723 ? 41.764 7.717 -9.055 1.00 97.12 723 PRO A CA 1
ATOM 5588 C C . PRO A 1 723 ? 42.112 7.520 -10.532 1.00 97.12 723 PRO A C 1
ATOM 5590 O O . PRO A 1 723 ? 41.476 8.117 -11.393 1.00 97.12 723 PRO A O 1
ATOM 5593 N N . LYS A 1 724 ? 43.046 6.616 -10.853 1.00 97.31 724 LYS A N 1
ATOM 5594 C CA . LYS A 1 724 ? 43.419 6.310 -12.246 1.00 97.31 724 LYS A CA 1
ATOM 5595 C C . LYS A 1 724 ? 42.267 5.706 -13.047 1.00 97.31 724 LYS A C 1
ATOM 5597 O O . LYS A 1 724 ? 42.126 5.998 -14.230 1.00 97.31 724 LYS A O 1
ATOM 5602 N N . LEU A 1 725 ? 41.444 4.870 -12.416 1.00 96.56 725 LEU A N 1
ATOM 5603 C CA . LEU A 1 725 ? 40.221 4.327 -13.009 1.00 96.56 725 LEU A CA 1
ATOM 5604 C C . LEU A 1 725 ? 39.214 5.439 -13.328 1.00 96.56 725 LEU A C 1
ATOM 5606 O O . LEU A 1 725 ? 38.649 5.466 -14.422 1.00 96.56 725 LEU A O 1
ATOM 5610 N N . ARG A 1 726 ? 39.031 6.390 -12.404 1.00 94.56 726 ARG A N 1
ATOM 5611 C CA . ARG A 1 726 ? 38.191 7.577 -12.623 1.00 94.56 726 ARG A CA 1
ATOM 5612 C C . ARG A 1 726 ? 38.747 8.477 -13.728 1.00 94.56 726 ARG A C 1
ATOM 5614 O O . ARG A 1 726 ? 37.995 8.876 -14.610 1.00 94.56 726 ARG A O 1
ATOM 5621 N N . GLU A 1 727 ? 40.055 8.727 -13.749 1.00 95.56 727 GLU A N 1
ATOM 5622 C CA . GLU A 1 727 ? 40.743 9.482 -14.810 1.00 95.56 727 GLU A CA 1
ATOM 5623 C C . GLU A 1 727 ? 40.630 8.802 -16.183 1.00 95.56 727 GLU A C 1
ATOM 5625 O O . GLU A 1 727 ? 40.475 9.476 -17.201 1.00 95.56 727 GLU A O 1
ATOM 5630 N N . ALA A 1 728 ? 40.629 7.466 -16.223 1.00 92.25 728 ALA A N 1
ATOM 5631 C CA . ALA A 1 728 ? 40.355 6.680 -17.429 1.00 92.25 728 ALA A CA 1
ATOM 5632 C C . ALA A 1 728 ? 38.873 6.735 -17.875 1.00 92.25 728 ALA A C 1
ATOM 5634 O O . ALA A 1 728 ? 38.499 6.187 -18.920 1.00 92.25 728 ALA A O 1
ATOM 5635 N N . GLY A 1 729 ? 38.028 7.435 -17.113 1.00 90.88 729 GLY A N 1
ATOM 5636 C CA . GLY A 1 729 ? 36.631 7.707 -17.418 1.00 90.88 729 GLY A CA 1
ATOM 5637 C C . GLY A 1 729 ? 35.661 6.660 -16.885 1.00 90.88 729 GLY A C 1
ATOM 5638 O O . GLY A 1 729 ? 34.615 6.483 -17.494 1.00 90.88 729 GLY A O 1
ATOM 5639 N N . ALA A 1 730 ? 35.997 5.929 -15.819 1.00 96.56 730 ALA A N 1
ATOM 5640 C CA . ALA A 1 730 ? 35.038 5.048 -15.157 1.00 96.56 730 ALA A CA 1
ATOM 5641 C C . ALA A 1 730 ? 33.929 5.865 -14.464 1.00 96.56 730 ALA A C 1
ATOM 5643 O O . ALA A 1 730 ? 34.187 6.618 -13.519 1.00 96.56 730 ALA A O 1
ATOM 5644 N N . ASP A 1 731 ? 32.688 5.670 -14.909 1.00 93.50 731 ASP A N 1
ATOM 5645 C CA . ASP A 1 731 ? 31.485 6.243 -14.295 1.00 93.50 731 ASP A CA 1
ATOM 5646 C C . ASP A 1 731 ? 31.116 5.502 -13.006 1.00 93.50 731 ASP A C 1
ATOM 5648 O O . ASP A 1 731 ? 30.621 6.106 -12.057 1.00 93.50 731 ASP A O 1
ATOM 5652 N N . ILE A 1 732 ? 31.411 4.199 -12.960 1.00 96.62 732 ILE A N 1
ATOM 5653 C CA . ILE A 1 732 ? 31.226 3.329 -11.796 1.00 96.62 732 ILE A CA 1
ATOM 5654 C C . ILE A 1 732 ? 32.547 2.615 -11.506 1.00 96.62 732 ILE A C 1
ATOM 5656 O O . ILE A 1 732 ? 33.168 2.103 -12.436 1.00 96.62 732 ILE A O 1
ATOM 5660 N N . VAL A 1 733 ? 32.969 2.541 -10.244 1.00 98.12 733 VAL A N 1
ATOM 5661 C CA . VAL A 1 733 ? 34.151 1.795 -9.792 1.00 98.12 733 VAL A CA 1
ATOM 5662 C C . VAL A 1 733 ? 33.736 0.685 -8.832 1.00 98.12 733 VAL A C 1
ATOM 5664 O O . VAL A 1 733 ? 33.268 0.933 -7.721 1.00 98.12 733 VAL A O 1
ATOM 5667 N N . VAL A 1 734 ? 33.963 -0.550 -9.271 1.00 98.44 734 VAL A N 1
ATOM 5668 C CA . VAL A 1 734 ? 33.782 -1.778 -8.499 1.00 98.44 734 VAL A CA 1
ATOM 5669 C C . VAL A 1 734 ? 35.156 -2.314 -8.120 1.00 98.44 734 VAL A C 1
ATOM 5671 O O . VAL A 1 734 ? 36.011 -2.503 -8.983 1.00 98.44 734 VAL A O 1
ATOM 5674 N N . VAL A 1 735 ? 35.377 -2.597 -6.842 1.00 98.31 735 VAL A N 1
ATOM 5675 C CA . VAL A 1 735 ? 36.597 -3.261 -6.375 1.00 98.31 735 VAL A CA 1
ATOM 5676 C C . VAL A 1 735 ? 36.272 -4.714 -6.059 1.00 98.31 735 VAL A C 1
ATOM 5678 O O . VAL A 1 735 ? 35.486 -5.002 -5.166 1.00 98.31 735 VAL A O 1
ATOM 5681 N N . THR A 1 736 ? 36.868 -5.644 -6.792 1.00 97.69 736 THR A N 1
ATOM 5682 C CA . THR A 1 736 ? 36.858 -7.072 -6.450 1.00 97.69 736 THR A CA 1
ATOM 5683 C C . THR A 1 736 ? 38.106 -7.364 -5.642 1.00 97.69 736 THR A C 1
ATOM 5685 O O . THR A 1 736 ? 39.215 -7.182 -6.150 1.00 97.69 7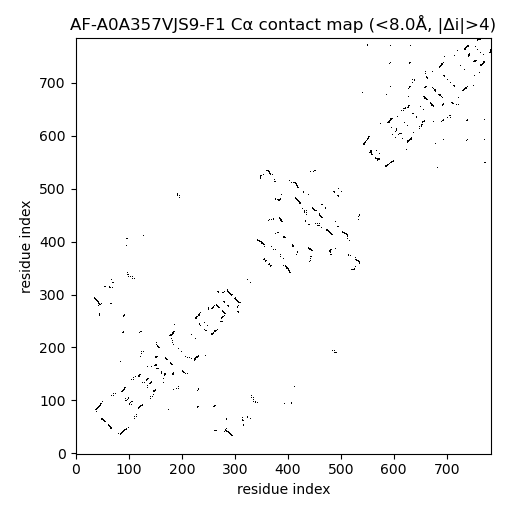36 THR A O 1
ATOM 5688 N N . MET A 1 737 ? 37.933 -7.743 -4.384 1.00 94.75 737 MET A N 1
ATOM 5689 C CA . MET A 1 737 ? 39.035 -7.927 -3.461 1.00 94.75 737 MET A CA 1
ATOM 5690 C C . MET A 1 737 ? 38.971 -9.276 -2.760 1.00 94.75 737 MET A C 1
ATOM 5692 O O . MET A 1 737 ? 38.066 -9.534 -1.964 1.00 94.75 737 MET A O 1
ATOM 5696 N N . HIS A 1 738 ? 39.970 -10.119 -3.012 1.00 96.50 738 HIS A N 1
ATOM 5697 C CA . HIS A 1 738 ? 40.128 -11.399 -2.337 1.00 96.50 738 HIS A CA 1
ATOM 5698 C C . HIS A 1 738 ? 40.713 -11.173 -0.934 1.00 96.50 738 HIS A C 1
ATOM 5700 O O . HIS A 1 738 ? 41.911 -11.322 -0.693 1.00 96.50 738 HIS A O 1
ATOM 5706 N N . SER A 1 739 ? 39.857 -10.669 -0.047 1.00 93.81 739 SER A N 1
ATOM 5707 C CA . SER A 1 739 ? 40.112 -10.301 1.347 1.00 93.81 739 SER A CA 1
ATOM 5708 C C . SER A 1 739 ? 38.765 -10.230 2.081 1.00 93.81 739 SER A C 1
ATOM 5710 O O . SER A 1 739 ? 37.729 -10.001 1.445 1.00 93.81 739 SER A O 1
ATOM 5712 N N . GLY A 1 740 ? 38.769 -10.415 3.402 1.00 90.88 740 GLY A N 1
ATOM 5713 C CA . GLY A 1 740 ? 37.580 -10.289 4.245 1.00 90.88 740 GLY A CA 1
ATOM 5714 C C . GLY A 1 740 ? 37.487 -8.973 5.018 1.00 90.88 740 GLY A C 1
ATOM 5715 O O . GLY A 1 740 ? 38.332 -8.083 4.895 1.00 90.88 740 GLY A O 1
ATOM 5716 N N . GLU A 1 741 ? 36.442 -8.872 5.842 1.00 90.12 741 GLU A N 1
ATOM 5717 C CA . GLU A 1 741 ? 36.263 -7.788 6.815 1.00 90.12 741 GLU A CA 1
ATOM 5718 C C . GLU A 1 741 ? 37.113 -8.005 8.067 1.00 90.12 741 GLU A C 1
ATOM 5720 O O . GLU A 1 741 ? 37.145 -9.097 8.641 1.00 90.12 741 GLU A O 1
ATOM 5725 N N . GLU A 1 742 ? 37.762 -6.930 8.502 1.00 89.44 742 GLU A N 1
ATOM 5726 C CA . GLU A 1 742 ? 38.595 -6.872 9.692 1.00 89.44 742 GLU A CA 1
ATOM 5727 C C . GLU A 1 742 ? 37.789 -7.171 10.953 1.00 89.44 742 GLU A C 1
ATOM 5729 O O . GLU A 1 742 ? 36.760 -6.547 11.226 1.00 89.44 742 GLU A O 1
ATOM 5734 N N . LYS A 1 743 ? 38.303 -8.077 11.786 1.00 83.00 743 LYS A N 1
ATOM 5735 C CA . LYS A 1 743 ? 37.754 -8.359 13.116 1.00 83.00 743 LYS A CA 1
ATOM 5736 C C . LYS A 1 743 ? 38.755 -7.973 14.203 1.00 83.00 743 LYS A C 1
ATOM 5738 O O . LYS A 1 743 ? 39.958 -8.128 14.016 1.00 83.00 743 LYS A O 1
ATOM 5743 N N . PRO A 1 744 ? 38.292 -7.571 15.404 1.00 76.44 744 PRO A N 1
ATOM 5744 C CA . PRO A 1 744 ? 39.179 -7.290 16.540 1.00 76.44 744 PRO A CA 1
ATOM 5745 C C . PRO A 1 744 ? 40.080 -8.469 16.944 1.00 76.44 744 PRO A C 1
ATOM 5747 O O . PRO A 1 744 ? 41.068 -8.288 17.648 1.00 76.44 744 PRO A O 1
ATOM 5750 N N . THR A 1 745 ? 39.705 -9.682 16.535 1.00 75.50 745 THR A N 1
ATOM 5751 C CA . THR A 1 745 ? 40.422 -10.936 16.776 1.00 75.50 745 THR A CA 1
ATOM 5752 C C . THR A 1 745 ? 41.433 -11.285 15.692 1.00 75.50 745 THR A C 1
ATOM 5754 O O . THR A 1 745 ? 42.091 -12.315 15.817 1.00 75.50 745 THR A O 1
ATOM 5757 N N . ASP A 1 746 ? 41.541 -10.490 14.630 1.00 76.88 746 ASP A N 1
ATOM 5758 C CA . ASP A 1 746 ? 42.460 -10.779 13.538 1.00 76.88 746 ASP A CA 1
ATOM 5759 C C . ASP A 1 746 ? 43.899 -10.594 14.026 1.00 76.88 746 ASP A C 1
ATOM 5761 O O . ASP A 1 746 ? 44.325 -9.514 14.433 1.00 76.88 746 ASP A O 1
ATOM 5765 N N . ILE A 1 747 ? 44.654 -11.690 14.015 1.00 71.00 747 ILE A N 1
ATOM 5766 C CA . ILE A 1 747 ? 46.066 -11.721 14.426 1.00 71.00 747 ILE A CA 1
ATOM 5767 C C . ILE A 1 747 ? 46.978 -11.406 13.228 1.00 71.00 747 ILE A C 1
ATOM 5769 O O . ILE A 1 747 ? 48.127 -10.997 13.394 1.00 71.00 747 ILE A O 1
ATOM 5773 N N . ILE A 1 748 ? 46.460 -11.590 12.012 1.00 72.81 748 ILE A N 1
ATOM 5774 C CA . ILE A 1 748 ? 47.163 -11.421 10.744 1.00 72.81 748 ILE A CA 1
ATOM 5775 C C . ILE A 1 748 ? 46.395 -10.378 9.918 1.00 72.81 748 ILE A C 1
ATOM 5777 O O . ILE A 1 748 ? 45.176 -10.491 9.810 1.00 72.81 748 ILE A O 1
ATOM 5781 N N . PRO A 1 749 ? 47.060 -9.373 9.316 1.00 79.25 749 PRO A N 1
ATOM 5782 C CA . PRO A 1 749 ? 46.393 -8.297 8.581 1.00 79.25 749 PRO A CA 1
ATOM 5783 C C . PRO A 1 749 ? 45.992 -8.730 7.156 1.00 79.25 749 PRO A C 1
ATOM 5785 O O . PRO A 1 749 ? 46.359 -8.079 6.180 1.00 79.25 749 PRO A O 1
ATOM 5788 N N . GLU A 1 750 ? 45.299 -9.863 7.029 1.00 80.56 750 GLU A N 1
ATOM 5789 C CA . GLU A 1 750 ? 44.816 -10.420 5.754 1.00 80.56 750 GLU A CA 1
ATOM 5790 C C . GLU A 1 750 ? 43.516 -9.778 5.255 1.00 80.56 750 GLU A C 1
ATOM 5792 O O . GLU A 1 750 ? 43.266 -9.718 4.049 1.00 80.56 750 GLU A O 1
ATOM 5797 N N . ASN A 1 751 ? 42.705 -9.290 6.191 1.00 90.50 751 ASN A N 1
ATOM 5798 C CA . ASN A 1 751 ? 41.414 -8.664 5.957 1.00 90.50 751 ASN A CA 1
ATOM 5799 C C . ASN A 1 751 ? 41.609 -7.149 5.866 1.00 90.50 751 ASN A C 1
ATOM 5801 O O . ASN A 1 751 ? 42.250 -6.567 6.741 1.00 90.50 751 ASN A O 1
ATOM 5805 N N . GLN A 1 752 ? 41.135 -6.523 4.787 1.00 93.06 752 GLN A N 1
ATOM 5806 C CA . GLN A 1 752 ? 41.238 -5.073 4.567 1.00 93.06 752 GLN A CA 1
ATOM 5807 C C . GLN A 1 752 ? 39.978 -4.466 3.908 1.00 93.06 752 GLN A C 1
ATOM 5809 O O . GLN A 1 752 ? 40.042 -3.357 3.377 1.00 93.06 752 GLN A O 1
ATOM 5814 N N . VAL A 1 753 ? 38.833 -5.170 3.893 1.00 94.06 753 VAL A N 1
ATOM 5815 C CA . VAL A 1 753 ? 37.584 -4.692 3.251 1.00 94.06 753 VAL A CA 1
ATOM 5816 C C . VAL A 1 753 ? 37.083 -3.389 3.854 1.00 94.06 753 VAL A C 1
ATOM 5818 O O . VAL A 1 753 ? 36.821 -2.444 3.107 1.00 94.06 753 VAL A O 1
ATOM 5821 N N . ILE A 1 754 ? 36.999 -3.304 5.180 1.00 93.12 754 ILE A N 1
ATOM 5822 C CA . ILE A 1 754 ? 36.522 -2.106 5.868 1.00 93.12 754 ILE A CA 1
ATOM 5823 C C . ILE A 1 754 ? 37.532 -0.981 5.664 1.00 93.12 754 ILE A C 1
ATOM 5825 O O . ILE A 1 754 ? 37.143 0.121 5.287 1.00 93.12 754 ILE A O 1
ATOM 5829 N N . ALA A 1 755 ? 38.830 -1.246 5.830 1.00 93.62 755 ALA A N 1
ATOM 5830 C CA . ALA A 1 755 ? 39.857 -0.232 5.648 1.00 93.62 755 ALA A CA 1
ATOM 5831 C C . ALA A 1 755 ? 39.871 0.336 4.226 1.00 93.62 755 ALA A C 1
ATOM 5833 O O . ALA A 1 755 ? 40.043 1.545 4.078 1.00 93.62 755 ALA A O 1
ATOM 5834 N N . VAL A 1 756 ? 39.678 -0.480 3.187 1.00 94.81 756 VAL A N 1
ATOM 5835 C CA . VAL A 1 756 ? 39.550 0.026 1.813 1.00 94.81 756 VAL A CA 1
ATOM 5836 C C . VAL A 1 756 ? 38.274 0.858 1.672 1.00 94.81 756 VAL A C 1
ATOM 5838 O O . VAL A 1 756 ? 38.353 1.990 1.199 1.00 94.81 756 VAL A O 1
ATOM 5841 N N . ALA A 1 757 ? 37.128 0.358 2.145 1.00 93.75 757 ALA A N 1
ATOM 5842 C CA . ALA A 1 757 ? 35.846 1.059 2.052 1.00 93.75 757 ALA A CA 1
ATOM 5843 C C . ALA A 1 757 ? 35.852 2.432 2.749 1.00 93.75 757 ALA A C 1
ATOM 5845 O O . ALA A 1 757 ? 35.244 3.379 2.260 1.00 93.75 757 ALA A O 1
ATOM 5846 N N . THR A 1 758 ? 36.541 2.558 3.887 1.00 93.31 758 THR A N 1
ATOM 5847 C CA . THR A 1 758 ? 36.511 3.777 4.709 1.00 93.31 758 THR A CA 1
A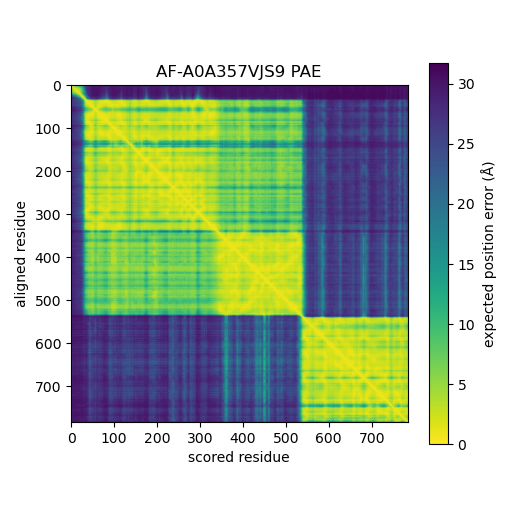TOM 5848 C C . THR A 1 758 ? 37.695 4.712 4.493 1.00 93.31 758 THR A C 1
ATOM 5850 O O . THR A 1 758 ? 37.673 5.818 5.024 1.00 93.31 758 THR A O 1
ATOM 5853 N N . ASN A 1 759 ? 38.750 4.290 3.784 1.00 94.69 759 ASN A N 1
ATOM 5854 C CA . ASN A 1 759 ? 39.951 5.113 3.559 1.00 94.69 759 ASN A CA 1
ATOM 5855 C C . ASN A 1 759 ? 40.214 5.452 2.084 1.00 94.69 759 ASN A C 1
ATOM 5857 O O . ASN A 1 759 ? 41.214 6.122 1.802 1.00 94.69 759 ASN A O 1
ATOM 5861 N N . VAL A 1 760 ? 39.378 4.991 1.150 1.00 95.62 760 VAL A N 1
ATOM 5862 C CA . VAL A 1 760 ? 39.566 5.209 -0.290 1.00 95.62 760 VAL A CA 1
ATOM 5863 C C . VAL A 1 760 ? 38.316 5.830 -0.897 1.00 95.62 760 VAL A C 1
ATOM 5865 O O . VAL A 1 760 ? 37.256 5.218 -0.933 1.00 95.62 760 VAL A O 1
ATOM 5868 N N . ASP A 1 761 ? 38.454 7.052 -1.402 1.00 93.44 761 ASP A N 1
ATOM 5869 C CA . ASP A 1 761 ? 37.367 7.757 -2.071 1.00 93.44 761 ASP A CA 1
ATOM 5870 C C . ASP A 1 761 ? 37.106 7.234 -3.485 1.00 93.44 761 ASP A C 1
ATOM 5872 O O . ASP A 1 761 ? 38.016 6.815 -4.203 1.00 93.44 761 ASP A O 1
ATOM 5876 N N . GLY A 1 762 ? 35.850 7.352 -3.920 1.00 92.94 762 GLY A N 1
ATOM 5877 C CA . GLY A 1 762 ? 35.460 7.118 -5.309 1.00 92.94 762 GLY A CA 1
ATOM 5878 C C . GLY A 1 762 ? 35.203 5.655 -5.666 1.00 92.94 762 GLY A C 1
ATOM 5879 O O . GLY A 1 762 ? 35.079 5.363 -6.856 1.00 92.94 762 GLY A O 1
ATOM 5880 N N . ILE A 1 763 ? 35.101 4.764 -4.677 1.00 96.94 763 ILE A N 1
ATOM 5881 C CA . ILE A 1 763 ? 34.588 3.397 -4.837 1.00 96.94 763 ILE A CA 1
ATOM 5882 C C . ILE A 1 763 ? 33.058 3.430 -4.720 1.00 96.94 763 ILE A C 1
ATOM 5884 O O . ILE A 1 763 ? 32.527 4.088 -3.825 1.00 96.94 763 ILE A O 1
ATOM 5888 N N . ASP A 1 764 ? 32.358 2.729 -5.617 1.00 95.56 764 ASP A N 1
ATOM 5889 C CA . ASP A 1 764 ? 30.893 2.596 -5.574 1.00 95.56 764 ASP A CA 1
ATOM 5890 C C . ASP A 1 764 ? 30.442 1.249 -4.994 1.00 95.56 764 ASP A C 1
ATOM 5892 O O . ASP A 1 764 ? 29.361 1.156 -4.419 1.00 95.56 764 ASP A O 1
ATOM 5896 N N . ALA A 1 765 ? 31.247 0.194 -5.157 1.00 96.31 765 ALA A N 1
ATOM 5897 C CA . ALA A 1 765 ? 30.962 -1.130 -4.610 1.00 96.31 765 ALA A CA 1
ATOM 5898 C C . ALA A 1 765 ? 32.242 -1.941 -4.374 1.00 96.31 765 ALA A C 1
ATOM 5900 O O . ALA A 1 765 ? 33.210 -1.822 -5.130 1.00 96.31 765 ALA A O 1
ATOM 5901 N N . ILE A 1 766 ? 32.212 -2.820 -3.368 1.00 96.44 766 ILE A N 1
ATOM 5902 C CA . ILE A 1 766 ? 33.264 -3.806 -3.098 1.00 96.44 766 ILE A CA 1
ATOM 5903 C C . ILE A 1 766 ? 32.652 -5.208 -3.110 1.00 96.44 766 ILE A C 1
ATOM 5905 O O . ILE A 1 766 ? 31.635 -5.460 -2.468 1.00 96.44 766 ILE A O 1
ATOM 5909 N N . VAL A 1 767 ? 33.288 -6.124 -3.833 1.00 95.69 767 VAL A N 1
ATOM 5910 C CA . VAL A 1 767 ? 33.037 -7.565 -3.769 1.00 95.69 767 VAL A CA 1
ATOM 5911 C C . VAL A 1 767 ? 34.144 -8.179 -2.915 1.00 95.69 767 VAL A C 1
ATOM 5913 O O . VAL A 1 767 ? 35.302 -8.177 -3.328 1.00 95.69 767 VAL A O 1
ATOM 5916 N N . ALA A 1 768 ? 33.782 -8.674 -1.732 1.00 93.19 768 ALA A N 1
ATOM 5917 C CA . ALA A 1 768 ? 34.686 -9.322 -0.779 1.00 93.19 768 ALA A CA 1
ATOM 5918 C C . ALA A 1 768 ? 34.665 -10.860 -0.906 1.00 93.19 768 ALA A C 1
ATOM 5920 O O . ALA A 1 768 ? 33.725 -11.426 -1.468 1.00 93.19 768 ALA A O 1
ATOM 5921 N N . GLY A 1 769 ? 35.690 -11.533 -0.372 1.00 88.62 769 GLY A N 1
ATOM 5922 C CA . GLY A 1 769 ? 35.875 -12.992 -0.452 1.00 88.62 769 GLY A CA 1
ATOM 5923 C C . GLY A 1 769 ? 36.783 -13.536 0.654 1.00 88.62 769 GLY A C 1
ATOM 5924 O O . GLY A 1 769 ? 36.833 -12.952 1.740 1.00 88.62 769 GLY A O 1
ATOM 5925 N N . HIS A 1 770 ? 37.508 -14.631 0.386 1.00 91.56 770 HIS A N 1
ATOM 5926 C CA . HIS A 1 770 ? 38.626 -15.178 1.193 1.00 91.56 770 HIS A CA 1
ATOM 5927 C C . HIS A 1 770 ? 38.258 -15.834 2.533 1.00 91.56 770 HIS A C 1
ATOM 5929 O O . HIS A 1 770 ? 38.906 -16.762 3.000 1.00 91.56 770 HIS A O 1
ATOM 5935 N N . THR A 1 771 ? 37.216 -15.359 3.211 1.00 87.12 771 THR A N 1
ATOM 5936 C CA . THR A 1 771 ? 36.923 -15.768 4.599 1.00 87.12 771 THR A CA 1
ATOM 5937 C C . THR A 1 771 ? 35.915 -16.909 4.723 1.00 87.12 771 THR A C 1
ATOM 5939 O O . THR A 1 771 ? 35.618 -17.333 5.841 1.00 87.12 771 THR A O 1
ATOM 5942 N N . HIS A 1 772 ? 35.369 -17.411 3.608 1.00 88.69 772 HIS A N 1
ATOM 5943 C CA . HIS A 1 772 ? 34.348 -18.471 3.570 1.00 88.69 772 HIS A CA 1
ATOM 5944 C C . HIS A 1 772 ? 33.100 -18.185 4.435 1.00 88.69 772 HIS A C 1
ATOM 5946 O O . HIS A 1 772 ? 32.375 -19.106 4.830 1.00 88.69 772 HIS A O 1
ATOM 5952 N N . VAL A 1 773 ? 32.829 -16.914 4.742 1.00 85.06 773 VAL A N 1
ATOM 5953 C CA . VAL A 1 773 ? 31.647 -16.484 5.494 1.00 85.06 773 VAL A CA 1
ATOM 5954 C C . VAL A 1 773 ? 30.742 -15.619 4.631 1.00 85.06 773 VAL A C 1
ATOM 5956 O O . VAL A 1 773 ? 31.194 -14.873 3.768 1.00 85.06 773 VAL A O 1
ATOM 5959 N N . ASN A 1 774 ? 29.439 -15.698 4.895 1.00 82.81 774 ASN A N 1
ATOM 5960 C CA . ASN A 1 774 ? 28.479 -14.788 4.287 1.00 82.81 774 ASN A CA 1
ATOM 5961 C C . ASN A 1 774 ? 28.617 -13.410 4.941 1.00 82.81 774 ASN A C 1
ATOM 5963 O O . ASN A 1 774 ? 28.291 -13.256 6.119 1.00 82.81 774 ASN A O 1
ATOM 5967 N N . ILE A 1 775 ? 29.066 -12.428 4.166 1.00 82.38 775 ILE A N 1
ATOM 5968 C CA . ILE A 1 775 ? 29.109 -11.022 4.569 1.00 82.38 775 ILE A CA 1
ATOM 5969 C C . ILE A 1 775 ? 27.800 -10.373 4.082 1.00 82.38 775 ILE A C 1
ATOM 5971 O O . ILE A 1 775 ? 27.534 -10.399 2.875 1.00 82.38 775 ILE A O 1
ATOM 5975 N N . PRO A 1 776 ? 26.921 -9.874 4.976 1.00 83.00 776 PRO A N 1
ATOM 5976 C CA . PRO A 1 776 ? 25.728 -9.147 4.553 1.00 83.00 776 PRO A CA 1
ATOM 5977 C C . PRO A 1 776 ? 26.120 -7.810 3.911 1.00 83.00 776 PRO A C 1
ATOM 5979 O O . PRO A 1 776 ? 27.221 -7.310 4.116 1.00 83.00 776 PRO A O 1
ATOM 5982 N N . GLN A 1 777 ? 25.217 -7.216 3.129 1.00 87.25 777 GLN A N 1
ATOM 5983 C CA . GLN A 1 777 ? 25.477 -5.894 2.564 1.00 87.25 777 GLN A CA 1
ATOM 5984 C C . GLN A 1 777 ? 25.675 -4.871 3.690 1.00 87.25 777 GLN A C 1
ATOM 5986 O O . GLN A 1 777 ? 24.815 -4.727 4.562 1.00 87.25 777 GLN A O 1
ATOM 5991 N N . HIS A 1 778 ? 26.781 -4.139 3.617 1.00 88.62 778 HIS A N 1
ATOM 5992 C CA . HIS A 1 778 ? 27.081 -2.996 4.463 1.00 88.62 778 HIS A CA 1
ATOM 5993 C C . HIS A 1 778 ? 27.274 -1.756 3.593 1.00 88.62 778 HIS A C 1
ATOM 5995 O O . HIS A 1 778 ? 27.925 -1.820 2.550 1.00 88.62 778 HIS A O 1
ATOM 6001 N N . ASP A 1 779 ? 26.737 -0.627 4.049 1.00 89.00 779 ASP A N 1
ATOM 6002 C CA . ASP A 1 779 ? 26.932 0.663 3.400 1.00 89.00 779 ASP A CA 1
ATOM 6003 C C . ASP A 1 779 ? 27.950 1.471 4.212 1.00 89.00 779 ASP A C 1
ATOM 6005 O O . ASP A 1 779 ? 27.688 1.884 5.346 1.00 89.00 779 ASP A O 1
ATOM 6009 N N . TYR A 1 780 ? 29.125 1.692 3.627 1.00 86.00 780 TYR A N 1
ATOM 6010 C CA . TYR A 1 780 ? 30.162 2.543 4.199 1.00 86.00 780 TYR A CA 1
ATOM 6011 C C . TYR A 1 780 ? 30.164 3.897 3.500 1.00 86.00 780 TYR A C 1
ATOM 6013 O O . TYR A 1 780 ? 29.939 4.002 2.295 1.00 86.00 780 TYR A O 1
ATOM 6021 N N . LYS A 1 781 ? 30.417 4.956 4.268 1.00 81.12 781 LYS A N 1
ATOM 6022 C CA . LYS A 1 781 ? 30.576 6.292 3.705 1.00 81.12 781 LYS A CA 1
ATOM 6023 C C . LYS A 1 781 ? 32.016 6.457 3.223 1.00 81.12 781 LYS A C 1
ATOM 6025 O O . LYS A 1 781 ? 32.937 6.260 4.015 1.00 81.12 781 LYS A O 1
ATOM 6030 N N . ASN A 1 782 ? 32.185 6.873 1.968 1.00 78.12 782 ASN A N 1
ATOM 6031 C CA . ASN A 1 782 ? 33.484 7.315 1.462 1.00 78.12 782 ASN A CA 1
ATOM 6032 C C . ASN A 1 782 ? 34.058 8.443 2.363 1.00 78.12 782 ASN A C 1
ATOM 6034 O O . ASN A 1 782 ? 33.280 9.206 2.950 1.00 78.12 782 ASN A O 1
ATOM 6038 N N . PRO A 1 783 ? 35.394 8.534 2.518 1.00 75.25 783 PRO A N 1
ATOM 6039 C CA . PRO A 1 783 ? 36.057 9.537 3.358 1.00 75.25 783 PRO A CA 1
ATOM 6040 C C . PRO A 1 783 ? 35.656 11.003 3.106 1.00 75.25 783 PRO A C 1
ATOM 6042 O O . PRO A 1 783 ? 35.698 11.803 4.047 1.00 75.25 783 PRO A O 1
ATOM 6045 N N . SER A 1 784 ? 35.300 11.358 1.867 1.00 60.47 784 SER A N 1
ATOM 6046 C CA . SER A 1 784 ? 34.979 12.728 1.424 1.00 60.47 784 SER A CA 1
ATOM 6047 C C . SER A 1 784 ? 33.489 13.076 1.359 1.00 60.47 784 SER A C 1
ATOM 6049 O O . SER A 1 784 ? 32.640 12.212 1.035 1.00 60.47 784 SER A O 1
#

Secondary structure (DSSP, 8-state):
--SSHHHHHHHHHHHHHHHTTSS------------EEEEEEEEE--TT-S-EEEE-TT--EEEE-HHHHHHHHHHHHHHHSTTTEEEEEEE--SSSSHHHHHTTTHHHHHHHHHHT--EEE--SGGGTT-HIIIIISTT-TTTT-SSPEE-SSEEETTT-SB-SSSBSEEEEEETTEEEEEEEEE-TTTHHHHS-GGGSTTEEE--HHHHHHHHHHHHHHTT-SEEEEEEE---EE-TT--EESHHHHHHTT--S-SEEE--SS--EEEEEETTEEEEEE-STTSEEEEEEEEE-TTS-EEE---EEEE-HHHHSSSS--GGGS-HHHHHHHHHHHHHHHHHHT-EEEEESS-B----SSSS----HHHHHHHHHHHHTTT-SEEEE-GGG--S-B-SEEEEHHHHHHHS-S-PEEEEEEEEHHHHHHHHHHHHSTT----EEESEEEEE-TTSPTT--EEEEEETTSPBPPSSSEEEEEEEHHHHTTGGG-GGGG-HHHHTT-EEEEEEHHHHHHHHHHHHSEE------SEEE--------EEEEE---TT--SSEETTTTEE-S-SHHHHHHHHHHHHHH-SSEEEEE-S--S-SSHHHHHHHHT--SSPPHHHHHHHHTT--EEE--SGGGTT-HHHHHHHHHHHHHTTPEEE-TTEEETTSSBSSBSEEEEEEEETTEEEEEEEEEEE-TTHHHHS-GGGGTTEEE--HHHHHHHHHHHHHHTT-SEEEEEEE-----TT-SSTT--HHHHHHH-TT--EEEE-SS-S-PPP--PPP--

Foldseek 3Di:
DPPPVVVVVVVVVVVVVVVVVPDDPPPPPPPLPAKDKAKEKEDEAQAQLCKDWFADPVGDIDIFRLLQLLLLVLVVVCVVPVLRYAYEYLENLHHQFPLRQVVVNQLSLVSCVVSPHQAYEYALVQCLVACCQAFDDPNHNNQPRPHAYAAQQKAFQVVRHHDPRHHQWDWDDGPNATEIEGHHEDQVASCFAHQCVRCVRIHGHDCQVVQQVVLVVCVVVVHLAYEYSYQWDKDADPVGDIDGPQLVSLLRHPNHQEYEYYPPLDFDWDDHPQHTYTYQRHNSQWMWIKMWMQHSVRHIHIDTIDTDGSCVQRNDPPRDCSSGNPVSVVSVVVSCVVCVVQFADFQAWAQAWFDLDAPDPPGHAGWVLQVLQALQCVVVVWLKGKEFSVQAQDIGHGTTDTLRNLCSGRVGQWFKKKWKDFLQLVLLLQLQCQAVQHRHMRMDQKAWEFASPDHRSRTTDFIAGPVRHGGHRGDITMYMYTSSLLCQHSNNCSSVPPRRVVGMDTPSHGSSVSVSVVNNVVNYDTGDRPTRYHYPDPPPQDAAEAEEEQQAQFAAQADQVVRDGHPHHLVNVLVVLVVCCVVHVHYAYEYQENHQHHHPLSVCCLPPVVPDQRVSLVSVLVSPHAEYAYELNLLASAPSSSVRNCVSNVVSNYAYAAQFKAFLVGHHPGHQWDWDWDQDPVGIAIEIEGHHYFQCSVVPHDCRSQPRMHGHDPQVSLQVVLVVSVVVPHPAYEYRYAAADDDPPDPDPRHCVVVNLARHPNHPYYHYHNPPDDDDDDDGDYPD